Protein AF-0000000073938534 (afdb_homodimer)

Radius of gyration: 33.91 Å; Cα contacts (8 Å, |Δi|>4): 1719; chains: 2; bounding box: 87×103×100 Å

InterPro domains:
  IPR007658 Protein of unknown function DUF594 [PF04578] (579-631)
  IPR025315 Domain of unknown function DUF4220 [PF13968] (60-383)

pLDDT: mean 73.41, std 18.68, range [20.75, 95.75]

Foldseek 3Di:
DVVVVVVVVVVVVVVVVVVCVLCVLLVLLVLLLVLLVVLQVVLQVLQAALDFPVVLVVNVVSLVVNLVSLVVNLVVLLPQDDDDDDSAPLNLLSLLSLLLSLLSLLGFQSFLDLFLLVLLQLVVLVVVLVVSLVSNVVSLVVSPDPPVVSNVLSVLSNLSSSVSSVLSSVLSPCVLVLNFAQLDPDDPVLLVCVCPDPPADPVLNLLSLLSVVCVVLRLDDPPCLPDLVVLVVLLVCCCVPDQVVHDLVSNLVSLLSNLLVVCCRRTGSLRQCLDPVNVVSLVSSLVSLVVSLVSLVVDVVVDDPHPPSCVVSSVSSNVSSVSSNVSSVSSVLVSLLGSSLSVSLSRPPPPVVSVVSSVSVPDPVSVDRSFNQKFFFAALQCVLPPPPPPPVQVVCVVPPVNLAVVSNDCGDIDGHDVVLSVLLSVLLVVVLVVCVVDFLVPVLPQAQLQVLCVVVPNCVVCVVLSPDDLLLSLLLLLLLLVLVLVVCVVVVDDCDPLNVSLNRLSRRSVCCSRHVVLLFFPPPPPPVNVVSSVVVSCVSVVCVVPDDPDRVSVVLQDPPDDDPDPSSVSSSSVNVVLVPDPCSSVSSSSSSSSSLLNGLQNRALQSQSSCSSSRHHPSSSSNVVVVSVVPHNCPVVQSPRPPVPSPRVSPRVVVRSVRNVVSSNVSSVVSD/DVVVVVVVVVVVVVVVVVVCVLCVLLVLLVLLLVLLVVLQVVLQVLQAALDFPVVLVVNVVSVVVNLVSLVVNLVVLLCQDDDPDDSAPLNLLSLLSLLLSLLSLLGFQSFLDLFLLVLLVLVVLVVVLVVSLVSNVVSLVVSPDPPVLSNVLSVLSNLSSSVSSVLSSVLSPCVNVLNQAQLDPDDPVLLVCVCPDPPADPVLNLLSLLSVVCVVVRPDDPPPLPQLVVLVVLLVCCCVPDQVVHDLVSNLVSLLSNLLVVCCRRTGSLRQCLDPVNVVSLVSSLVSLVVSLVSLVVDCVVDDPHPPSCVVSSVSSNVSSVSSNVSSVSSVLVSLLHSSLSVSLSRPPPPVVSVVSSVSVPDPVSVDRSFNQKFFFAALQCVLPPPPDPPVQVVCVVPPVRLAVVLRDDTDIDGDDVVLSVLLSVLLVVVLVVCVVDFLVVVLPQAALQVLCVVVPNCVVCVVLSPDDLLLSLLLLLLLLVLVLVVCVVVVDDCDPLNVSLNRLSRRSVSCLRHVVLLFFPPPPPPVNVVSSVVVSCVSVVVVVDDDPDRVSVVLQPQPDPDPDPSSVSSSSVNVVLVPDPCSSVSSSSSSSRSLLNGLQNRALLSQSSCSSSRHHPSSSSNVVCVSVVVHNCPVVQSPRVPPPSPRNSRRVVVRPVRSVVVSVVSNVVVD

Sequence (1344 aa):
MPCIRTCMYGRGRAELRKRWDHWDLRALVVCILLTQLYLHVFGRLRRKSTMGMMIVTIVWLIYLLSDLFATLALGKLSKLQGNDQDIDAVNLLKGLWAPIILFFLGGPDTMTILRLEENQMWLKHLTGLLTLGLRTVYITYLTWDRTYVFYLLTLLLLFPGLLKYGERVWVIKSRAMEKYEGFVELDQSTISKFSNAQALRPNGKLVLQAYSYLHILKPHALNYEPDRSELEKLVKEFHELVVERGSVHNTFKLIEIELGLMYDMLFSKIGTIFTLWGSILRFISMSCIVVVLTLLVIKLKNPLKPPADLHIDLPITITLLAGALLLEIAGVLEQLGSDWAIVWACKHYPSKLVTPIFDLHELPIFKSKRWSELMGQFSLLNFCIKKKSKMFNDIVEHFCGREKMLARFCLPSSPIHPSLKELIINQLQQKAKHISEVETSQVSTMKISEWTLGSYGYLDEFKWIIDLEFEESIVVWHVATDVCYHSELEGSRLVTDEIEATKTLSYYMMYLLFICRSGLPFCNNDAKVLQAYTKVKKFFEARESASSKVEPYKLLLQRELVSDNVTINNIHKLVRSLMDKENRWKIMSNVWVEMLCYAASHCPVKNHVQELRRGGQFVTHVWLLLMHFGVRKRSEGITFQPTTDPKQFDRGMRDLVGGLAKVGREIMDQGNMPCIRTCMYGRGRAELRKRWDHWDLRALVVCILLTQLYLHVFGRLRRKSTMGMMIVTIVWLIYLLSDLFATLALGKLSKLQGNDQDIDAVNLLKGLWAPIILFFLGGPDTMTILRLEENQMWLKHLTGLLTLGLRTVYITYLTWDRTYVFYLLTLLLLFPGLLKYGERVWVIKSRAMEKYEGFVELDQSTISKFSNAQALRPNGKLVLQAYSYLHILKPHALNYEPDRSELEKLVKEFHELVVERGSVHNTFKLIEIELGLMYDMLFSKIGTIFTLWGSILRFISMSCIVVVLTLLVIKLKNPLKPPADLHIDLPITITLLAGALLLEIAGVLEQLGSDWAIVWACKHYPSKLVTPIFDLHELPIFKSKRWSELMGQFSLLNFCIKKKSKMFNDIVEHFCGREKMLARFCLPSSPIHPSLKELIINQLQQKAKHISEVETSQVSTMKISEWTLGSYGYLDEFKWIIDLEFEESIVVWHVATDVCYHSELEGSRLVTDEIEATKTLSYYMMYLLFICRSGLPFCNNDAKVLQAYTKVKKFFEARESASSKVEPYKLLLQRELVSDNVTINNIHKLVRSLMDKENRWKIMSNVWVEMLCYAASHCPVKNHVQELRRGGQFVTHVWLLLMHFGVRKRSEGITFQPTTDPKQFDRGMRDLVGGLAKVGREIMDQGN

Secondary structure (DSSP, 8-state):
-HHHHHHHHHHHHHHHHHHHHHHHHHHHHHHHHHHHHHHHHHHHHHHHS---HHHHHHHHHHHHHHHHHHHHHHHHHT-----SS---HHHHHHHHHHHHHHHHHT--SS-S-SSBTTGGGHHHHHHHHHHHHHHHHHHHHHT--S-HHHHHHHHHHHHHHHHHHHHHHHHHHHHHTT---------HHHHHHHHH-TTS-HHHHHHHHHHHHHHHH----TT----HHHHHHHHHHIIIIIIISS-HHHHHHHHHHHHHHHHHHHHSSHHHHTSHHHHHHHHHHHHHHHHHHHHHHHHHHS-----THHHHHHHHHHHHHHHHHHHHHHHHHHHHTSHHHHHHHHHTTT-GGGHHHHHHTTSTTTS--SS--EEE---HHHHHH----HHHHHHHHHHS-HHHHHHHS---EEE--HHHHHHHHHHHHHHHHHHHHS-TTTGGGPPTTHHHHHHTT-TTTTHHHHTS-HHHHHHHHHHHHHHHHHHHHHTT----HHHHHHHHHHHHHHHHHHT-GGGS---S-HHHHHHHHHHHHHHHHHHHSSS----HHHHHH-TT---S-HHHHHHHHHHHHHHT-TTHHHHHHHHHHHHHHHHHHHS-HHHHHHHHTTT--HHHHHHHHHHHHT---SSSS------SSTTSHHHHHHHHHHHHHHHHHHHHHHH-/-HHHHHHHHHHHHHHHHHHHHHHHHHHHHHHHHHHHHHHHHHHHHHHHS---HHHHHHHHHHHHHHHHHHHHHHHHHT-----SS---HHHHHHHHHHHHHHHHHT--SS-S-SSGGGGGGHHHHHHHHHHHHHHHHHHHHHT--S-HHHHHHHHHHHHHHHHHHHHHHHHHHHHHTT---------HHHHHHHHH-TTS-HHHHHHHHHHHHHHHH----TT----HHHHHHHHHHIIIIIIISS-HHHHHHHHHHHHHHHHHHHHSSHHHHTSHHHHHHHHHHHHHHHHHHHHHHHHHHS-----HHHHHHHHHHHHHHHHHHHHHHHHHHHHHTSHHHHHHHHHTTT-GGGHHHHHHTTSTTTS--SS--EEE---HHHHHHS---HHHHHHHHHHS-HHHHHHHH---EEE--HHHHHHHHHHHHHHHHHHHHS-TTTGGGPPTTHHHHHHTT-TTTTHHHHTS-HHHHHHHHHHHHHHHHHHHHHTT----HHHHHHHHHHHHHHHHHHT-GGGSS--S-HHHHHHHHHHHHHHHHHHHHSS----HHHHHH-TT---S-HHHHHHHHHHHHHHT-TTHHHHHHHHHHHHHHHHHHHS-HHHHHHHHTTT--HHHHHHHHHHHHT---TTSS------SSTTSHHHHHHHHHHHHHHHHHHHHHHH-

Organism: Camellia sinensis var. sinensis (NCBI:txid542762)

Structure (mmCIF, N/CA/C/O backbone):
data_AF-0000000073938534-model_v1
#
loop_
_entity.id
_entity.type
_entity.pdbx_description
1 polymer 'DUF4220 domain-containing protein'
#
loop_
_atom_site.group_PDB
_atom_site.id
_atom_site.type_symbol
_atom_site.label_atom_id
_atom_site.label_alt_id
_atom_site.label_comp_id
_atom_site.label_asym_id
_atom_site.label_entity_id
_atom_site.label_seq_id
_atom_site.pdbx_PDB_ins_code
_atom_site.Cartn_x
_atom_site.Cartn_y
_atom_site.Cartn_z
_atom_site.occupancy
_atom_site.B_iso_or_equiv
_atom_site.auth_seq_id
_atom_site.auth_comp_id
_atom_site.auth_asym_id
_atom_site.auth_atom_id
_atom_site.pdbx_PDB_model_num
ATOM 1 N N . MET A 1 1 ? 9.898 -59.406 8.188 1 28.19 1 MET A N 1
ATOM 2 C CA . MET A 1 1 ? 8.797 -58.531 8.609 1 28.19 1 MET A CA 1
ATOM 3 C C . MET A 1 1 ? 8.984 -57.125 8.102 1 28.19 1 MET A C 1
ATOM 5 O O . MET A 1 1 ? 8.008 -56.375 7.938 1 28.19 1 MET A O 1
ATOM 9 N N . PRO A 1 2 ? 10.266 -56.625 8.047 1 42.34 2 PRO A N 1
ATOM 10 C CA . PRO A 1 2 ? 10.5 -55.281 7.488 1 42.34 2 PRO A CA 1
ATOM 11 C C . PRO A 1 2 ? 10.125 -55.188 6.012 1 42.34 2 PRO A C 1
ATOM 13 O O . PRO A 1 2 ? 9.727 -54.125 5.539 1 42.34 2 PRO A O 1
ATOM 16 N N . CYS A 1 3 ? 10.328 -56.188 5.293 1 40.94 3 CYS A N 1
ATOM 17 C CA . CYS A 1 3 ? 10.016 -56.219 3.867 1 40.94 3 CYS A CA 1
ATOM 18 C C . CYS A 1 3 ? 8.523 -56.031 3.633 1 40.94 3 CYS A C 1
ATOM 20 O O . CYS A 1 3 ? 8.125 -55.438 2.629 1 40.94 3 CYS A O 1
ATOM 22 N N . ILE A 1 4 ? 7.754 -56.656 4.391 1 42.75 4 ILE A N 1
ATOM 23 C CA . ILE A 1 4 ? 6.309 -56.562 4.211 1 42.75 4 ILE A CA 1
ATOM 24 C C . ILE A 1 4 ? 5.836 -55.125 4.477 1 42.75 4 ILE A C 1
ATOM 26 O O . ILE A 1 4 ? 4.953 -54.625 3.781 1 42.75 4 ILE A O 1
ATOM 30 N N . ARG A 1 5 ? 6.32 -54.562 5.547 1 44.69 5 ARG A N 1
ATOM 31 C CA . ARG A 1 5 ? 5.902 -53.188 5.918 1 44.69 5 ARG A CA 1
ATOM 32 C C . ARG A 1 5 ? 6.258 -52.188 4.824 1 44.69 5 ARG A C 1
ATOM 34 O O . ARG A 1 5 ? 5.488 -51.281 4.543 1 44.69 5 ARG A O 1
ATOM 41 N N . THR A 1 6 ? 7.422 -52.469 4.324 1 47.75 6 THR A N 1
ATOM 42 C CA . THR A 1 6 ? 7.836 -51.594 3.219 1 47.75 6 THR A CA 1
ATOM 43 C C . THR A 1 6 ? 6.93 -51.812 2.008 1 47.75 6 THR A C 1
ATOM 45 O O . THR A 1 6 ? 6.648 -50.844 1.271 1 47.75 6 THR A O 1
ATOM 48 N N . CYS A 1 7 ? 6.586 -53.031 1.813 1 45.94 7 CYS A N 1
ATOM 49 C CA . CYS A 1 7 ? 5.676 -53.344 0.717 1 45.94 7 CYS A CA 1
ATOM 50 C C . CYS A 1 7 ? 4.309 -52.719 0.947 1 45.94 7 CYS A C 1
ATOM 52 O O . CYS A 1 7 ? 3.684 -52.219 0.01 1 45.94 7 CYS A O 1
ATOM 54 N N . MET A 1 8 ? 3.82 -52.875 2.152 1 45.84 8 MET A N 1
ATOM 55 C CA . MET A 1 8 ? 2.508 -52.344 2.471 1 45.84 8 MET A CA 1
ATOM 56 C C . MET A 1 8 ? 2.52 -50.812 2.375 1 45.84 8 MET A C 1
ATOM 58 O O . MET A 1 8 ? 1.559 -50.219 1.893 1 45.84 8 MET A O 1
ATOM 62 N N . TYR A 1 9 ? 3.615 -50.25 2.895 1 54.34 9 TYR A N 1
ATOM 63 C CA . TYR A 1 9 ? 3.734 -48.781 2.805 1 54.34 9 TYR A CA 1
ATOM 64 C C . TYR A 1 9 ? 3.879 -48.344 1.354 1 54.34 9 TYR A C 1
ATOM 66 O O . TYR A 1 9 ? 3.344 -47.312 0.961 1 54.34 9 TYR A O 1
ATOM 74 N N . GLY A 1 10 ? 4.52 -49.25 0.601 1 57.78 10 GLY A N 1
ATOM 75 C CA . GLY A 1 10 ? 4.633 -49 -0.828 1 57.78 10 GLY A CA 1
ATOM 76 C C . GLY A 1 10 ? 3.309 -49.125 -1.56 1 57.78 10 GLY A C 1
ATOM 77 O O . GLY A 1 10 ? 3.006 -48.312 -2.428 1 57.78 10 GLY A O 1
ATOM 78 N N . ARG A 1 11 ? 2.529 -50.281 -1.255 1 60.94 11 ARG A N 1
ATOM 79 C CA . ARG A 1 11 ? 1.228 -50.469 -1.891 1 60.94 11 ARG A CA 1
ATOM 80 C C . ARG A 1 11 ? 0.26 -49.344 -1.485 1 60.94 11 ARG A C 1
ATOM 82 O O . ARG A 1 11 ? -0.518 -48.875 -2.311 1 60.94 11 ARG A O 1
ATOM 89 N N . GLY A 1 12 ? 0.252 -49.062 -0.204 1 62.94 12 GLY A N 1
ATOM 90 C CA . GLY A 1 12 ? -0.595 -47.969 0.258 1 62.94 12 GLY A CA 1
ATOM 91 C C . GLY A 1 12 ? -0.257 -46.625 -0.383 1 62.94 12 GLY A C 1
ATOM 92 O O . GLY A 1 12 ? -1.151 -45.875 -0.765 1 62.94 12 GLY A O 1
ATOM 93 N N . ARG A 1 13 ? 0.959 -46.594 -0.474 1 72.56 13 ARG A N 1
ATOM 94 C CA . ARG A 1 13 ? 1.401 -45.344 -1.109 1 72.56 13 ARG A CA 1
ATOM 95 C C . ARG A 1 13 ? 1.052 -45.344 -2.594 1 72.56 13 ARG A C 1
ATOM 97 O O . ARG A 1 13 ? 0.658 -44.312 -3.139 1 72.56 13 ARG A O 1
ATOM 104 N N . ALA A 1 14 ? 1.182 -46.438 -3.213 1 72.19 14 ALA A N 1
ATOM 105 C CA . ALA A 1 14 ? 0.817 -46.531 -4.625 1 72.19 14 ALA A CA 1
ATOM 106 C C . ALA A 1 14 ? -0.673 -46.281 -4.824 1 72.19 14 ALA A C 1
ATOM 108 O O . ALA A 1 14 ? -1.072 -45.594 -5.781 1 72.19 14 ALA A O 1
ATOM 109 N N . GLU A 1 15 ? -1.443 -46.781 -3.898 1 76.69 15 GLU A N 1
ATOM 110 C CA . GLU A 1 15 ? -2.879 -46.5 -3.984 1 76.69 15 GLU A CA 1
ATOM 111 C C . GLU A 1 15 ? -3.195 -45.031 -3.725 1 76.69 15 GLU A C 1
ATOM 113 O O . GLU A 1 15 ? -4.059 -44.469 -4.387 1 76.69 15 GLU A O 1
ATOM 118 N N . LEU A 1 16 ? -2.531 -44.531 -2.807 1 75.44 16 LEU A N 1
ATOM 119 C CA . LEU A 1 16 ? -2.732 -43.125 -2.514 1 75.44 16 LEU A CA 1
ATOM 120 C C . LEU A 1 16 ? -2.316 -42.25 -3.697 1 75.44 16 LEU A C 1
ATOM 122 O O . LEU A 1 16 ? -2.963 -41.25 -3.992 1 75.44 16 LEU A O 1
ATOM 126 N N . ARG A 1 17 ? -1.306 -42.688 -4.293 1 76.38 17 ARG A N 1
ATOM 127 C CA . ARG A 1 17 ? -0.838 -41.969 -5.465 1 76.38 17 ARG A CA 1
ATOM 128 C C . ARG A 1 17 ? -1.867 -42 -6.59 1 76.38 17 ARG A C 1
ATOM 130 O O . ARG A 1 17 ? -2.141 -41 -7.234 1 76.38 17 ARG A O 1
ATOM 137 N N . LYS A 1 18 ? -2.318 -43.125 -6.816 1 74.75 18 LYS A N 1
ATOM 138 C CA . LYS A 1 18 ? -3.324 -43.281 -7.863 1 74.75 18 LYS A CA 1
ATOM 139 C C . LYS A 1 18 ? -4.578 -42.469 -7.539 1 74.75 18 LYS A C 1
ATOM 141 O O . LYS A 1 18 ? -5.141 -41.812 -8.414 1 74.75 18 LYS A O 1
ATOM 146 N N . ARG A 1 19 ? -4.918 -42.562 -6.309 1 77 19 ARG A N 1
ATOM 147 C CA . ARG A 1 19 ? -6.086 -41.781 -5.883 1 77 19 ARG A CA 1
ATOM 148 C C . ARG A 1 19 ? -5.816 -40.281 -5.977 1 77 19 ARG A C 1
ATOM 150 O O . ARG A 1 19 ? -6.688 -39.531 -6.398 1 77 19 ARG A O 1
ATOM 157 N N . TRP A 1 20 ? -4.703 -39.844 -5.676 1 76.69 20 TRP A N 1
ATOM 158 C CA . TRP A 1 20 ? -4.348 -38.438 -5.723 1 76.69 20 TRP A CA 1
ATOM 159 C C . TRP A 1 20 ? -4.277 -37.938 -7.16 1 76.69 20 TRP A C 1
ATOM 161 O O . TRP A 1 20 ? -4.75 -36.844 -7.469 1 76.69 20 TRP A O 1
ATOM 171 N N . ASP A 1 21 ? -3.676 -38.719 -7.945 1 75.44 21 ASP A N 1
ATOM 172 C CA . ASP A 1 21 ? -3.57 -38.344 -9.344 1 75.44 21 ASP A CA 1
ATOM 173 C C . ASP A 1 21 ? -4.949 -38.188 -9.984 1 75.44 21 ASP A C 1
ATOM 175 O O . ASP A 1 21 ? -5.164 -37.344 -10.836 1 75.44 21 ASP A O 1
ATOM 179 N N . HIS A 1 22 ? -5.844 -39 -9.406 1 75.75 22 HIS A N 1
ATOM 180 C CA . HIS A 1 22 ? -7.184 -39 -9.977 1 75.75 22 HIS A CA 1
ATOM 181 C C . HIS A 1 22 ? -8.016 -37.844 -9.406 1 75.75 22 HIS A C 1
ATOM 183 O O . HIS A 1 22 ? -8.773 -37.219 -10.141 1 75.75 22 HIS A O 1
ATOM 189 N N . TRP A 1 23 ? -7.762 -37.469 -8.18 1 83.88 23 TRP A N 1
ATOM 190 C CA . TRP A 1 23 ? -8.695 -36.562 -7.531 1 83.88 23 TRP A CA 1
ATOM 191 C C . TRP A 1 23 ? -8.062 -35.188 -7.344 1 83.88 23 TRP A C 1
ATOM 193 O O . TRP A 1 23 ? -8.766 -34.188 -7.094 1 83.88 23 TRP A O 1
ATOM 203 N N . ASP A 1 24 ? -6.867 -35.031 -7.512 1 85.94 24 ASP A N 1
ATOM 204 C CA . ASP A 1 24 ? -6.188 -33.781 -7.195 1 85.94 24 ASP A CA 1
ATOM 205 C C . ASP A 1 24 ? -6.723 -32.625 -8.047 1 85.94 24 ASP A C 1
ATOM 207 O O . ASP A 1 24 ? -7.176 -31.609 -7.52 1 85.94 24 ASP A O 1
ATOM 211 N N . LEU A 1 25 ? -6.77 -32.844 -9.344 1 88.12 25 LEU A N 1
ATOM 212 C CA . LEU A 1 25 ? -7.238 -31.797 -10.242 1 88.12 25 LEU A CA 1
ATOM 213 C C . LEU A 1 25 ? -8.734 -31.547 -10.047 1 88.12 25 LEU A C 1
ATOM 215 O O . LEU A 1 25 ? -9.18 -30.406 -10.039 1 88.12 25 LEU A O 1
ATOM 219 N N . ARG A 1 26 ? -9.492 -32.594 -9.781 1 90.31 26 ARG A N 1
ATOM 220 C CA . ARG A 1 26 ? -10.938 -32.5 -9.586 1 90.31 26 ARG A CA 1
ATOM 221 C C . ARG A 1 26 ? -11.258 -31.734 -8.305 1 90.31 26 ARG A C 1
ATOM 223 O O . ARG A 1 26 ? -12.133 -30.875 -8.297 1 90.31 26 ARG A O 1
ATOM 230 N N . ALA A 1 27 ? -10.484 -32.062 -7.344 1 89.88 27 ALA A N 1
ATOM 231 C CA . ALA A 1 27 ? -10.695 -31.359 -6.074 1 89.88 27 ALA A CA 1
ATOM 232 C C . ALA A 1 27 ? -10.305 -29.875 -6.188 1 89.88 27 ALA A C 1
ATOM 234 O O . ALA A 1 27 ? -10.977 -29.016 -5.629 1 89.88 27 ALA A O 1
ATOM 235 N N . LEU A 1 28 ? -9.289 -29.594 -6.887 1 91.81 28 LEU A N 1
ATOM 236 C CA . LEU A 1 28 ? -8.836 -28.219 -7.047 1 91.81 28 LEU A CA 1
ATOM 237 C C . LEU A 1 28 ? -9.867 -27.391 -7.797 1 91.81 28 LEU A C 1
ATOM 239 O O . LEU A 1 28 ? -10.172 -26.25 -7.402 1 91.81 28 LEU A O 1
ATOM 243 N N . VAL A 1 29 ? -10.422 -27.938 -8.805 1 93.5 29 VAL A N 1
ATOM 244 C CA . VAL A 1 29 ? -11.359 -27.203 -9.633 1 93.5 29 VAL A CA 1
ATOM 245 C C . VAL A 1 29 ? -12.648 -26.938 -8.852 1 93.5 29 VAL A C 1
ATOM 247 O O . VAL A 1 29 ? -13.203 -25.844 -8.914 1 93.5 29 VAL A O 1
ATOM 250 N N . VAL A 1 30 ? -13.062 -27.891 -8.07 1 93.94 30 VAL A N 1
ATOM 251 C CA . VAL A 1 30 ? -14.25 -27.703 -7.254 1 93.94 30 VAL A CA 1
ATOM 252 C C . VAL A 1 30 ? -13.977 -26.672 -6.156 1 93.94 30 VAL A C 1
ATOM 254 O O . VAL A 1 30 ? -14.836 -25.844 -5.84 1 93.94 30 VAL A O 1
ATOM 257 N N . CYS A 1 31 ? -12.766 -26.734 -5.621 1 94 31 CYS A N 1
ATOM 258 C CA . CYS A 1 31 ? -12.391 -25.766 -4.598 1 94 31 CYS A CA 1
ATOM 259 C C . CYS A 1 31 ? -12.391 -24.359 -5.16 1 94 31 CYS A C 1
ATOM 261 O O . CYS A 1 31 ? -12.789 -23.406 -4.473 1 94 31 CYS A O 1
ATOM 263 N N . ILE A 1 32 ? -12.039 -24.219 -6.383 1 95.5 32 ILE A N 1
ATOM 264 C CA . ILE A 1 32 ? -12.016 -22.906 -7.008 1 95.5 32 ILE A CA 1
ATOM 265 C C . ILE A 1 32 ? -13.438 -22.359 -7.102 1 95.5 32 ILE A C 1
ATOM 267 O O . ILE A 1 32 ? -13.688 -21.188 -6.785 1 95.5 32 ILE A O 1
ATOM 271 N N . LEU A 1 33 ? -14.352 -23.203 -7.488 1 95.69 33 LEU A N 1
ATOM 272 C CA . LEU A 1 33 ? -15.75 -22.781 -7.57 1 95.69 33 LEU A CA 1
ATOM 273 C C . LEU A 1 33 ? -16.281 -22.422 -6.195 1 95.69 33 LEU A C 1
ATOM 275 O O . LEU A 1 33 ? -16.953 -21.391 -6.039 1 95.69 33 LEU A O 1
ATOM 279 N N . LEU A 1 34 ? -15.914 -23.203 -5.246 1 94.81 34 LEU A N 1
ATOM 280 C CA . LEU A 1 34 ? -16.406 -22.953 -3.895 1 94.81 34 LEU A CA 1
ATOM 281 C C . LEU A 1 34 ? -15.844 -21.641 -3.352 1 94.81 34 LEU A C 1
ATOM 283 O O . LEU A 1 34 ? -16.547 -20.891 -2.668 1 94.81 34 LEU A O 1
ATOM 287 N N . THR A 1 35 ? -14.633 -21.391 -3.625 1 93.75 35 THR A N 1
ATOM 288 C CA . THR A 1 35 ? -14.039 -20.141 -3.158 1 93.75 35 THR A CA 1
ATOM 289 C C . THR A 1 35 ? -14.711 -18.953 -3.83 1 93.75 35 THR A C 1
ATOM 291 O O . THR A 1 35 ? -14.953 -17.922 -3.186 1 93.75 35 THR A O 1
ATOM 294 N N . GLN A 1 36 ? -15.117 -19.062 -5.094 1 93.19 36 GLN A N 1
ATOM 295 C CA . GLN A 1 36 ? -15.758 -17.953 -5.797 1 93.19 36 GLN A CA 1
ATOM 296 C C . GLN A 1 36 ? -17.172 -17.703 -5.266 1 93.19 36 GLN A C 1
ATOM 298 O O . GLN A 1 36 ? -17.578 -16.547 -5.121 1 93.19 36 GLN A O 1
ATOM 303 N N . LEU A 1 37 ? -17.828 -18.781 -4.961 1 92.31 37 LEU A N 1
ATOM 304 C CA . LEU A 1 37 ? -19.156 -18.641 -4.383 1 92.31 37 LEU A CA 1
ATOM 305 C C . LEU A 1 37 ? -19.094 -18.016 -2.998 1 92.31 37 LEU A C 1
ATOM 307 O O . LEU A 1 37 ? -19.891 -17.141 -2.668 1 92.31 37 LEU A O 1
ATOM 311 N N . TYR A 1 38 ? -18.125 -18.406 -2.268 1 90.56 38 TYR A N 1
ATOM 312 C CA . TYR A 1 38 ? -17.922 -17.844 -0.938 1 90.56 38 TYR A CA 1
ATOM 313 C C . TYR A 1 38 ? -17.594 -16.359 -1.02 1 90.56 38 TYR A C 1
ATOM 315 O O . TYR A 1 38 ? -18.172 -15.547 -0.277 1 90.56 38 TYR A O 1
ATOM 323 N N . LEU A 1 39 ? -16.766 -15.969 -1.912 1 89.94 39 LEU A N 1
ATOM 324 C CA . LEU A 1 39 ? -16.344 -14.578 -2.051 1 89.94 39 LEU A CA 1
ATOM 325 C C . LEU A 1 39 ? -17.5 -13.711 -2.543 1 89.94 39 LEU A C 1
ATOM 327 O O . LEU A 1 39 ? -17.609 -12.547 -2.16 1 89.94 39 LEU A O 1
ATOM 331 N N . HIS A 1 40 ? -18.328 -14.266 -3.34 1 89.5 40 HIS A N 1
ATOM 332 C CA . HIS A 1 40 ? -19.469 -13.508 -3.828 1 89.5 40 HIS A CA 1
ATOM 333 C C . HIS A 1 40 ? -20.438 -13.172 -2.693 1 89.5 40 HIS A C 1
ATOM 335 O O . HIS A 1 40 ? -20.891 -12.031 -2.574 1 89.5 40 HIS A O 1
ATOM 341 N N . VAL A 1 41 ? -20.641 -14.086 -1.836 1 86.06 41 VAL A N 1
ATOM 342 C CA . VAL A 1 41 ? -21.578 -13.898 -0.746 1 86.06 41 VAL A CA 1
ATOM 343 C C . VAL A 1 41 ? -20.984 -12.984 0.314 1 86.06 41 VAL A C 1
ATOM 345 O O . VAL A 1 41 ? -21.625 -12.031 0.762 1 86.06 41 VAL A O 1
ATOM 348 N N . PHE A 1 42 ? -19.781 -13.188 0.613 1 82.12 42 PHE A N 1
ATOM 349 C CA . PHE A 1 42 ? -19.188 -12.438 1.709 1 82.12 42 PHE A CA 1
ATOM 350 C C . PHE A 1 42 ? -18.672 -11.086 1.224 1 82.12 42 PHE A C 1
ATOM 352 O O . PHE A 1 42 ? -18.453 -10.172 2.023 1 82.12 42 PHE A O 1
ATOM 359 N N . GLY A 1 43 ? -18.438 -11.023 -0.072 1 76.19 43 GLY A N 1
ATOM 360 C CA . GLY A 1 43 ? -18.094 -9.711 -0.605 1 76.19 43 GLY A CA 1
ATOM 361 C C . GLY A 1 43 ? -19.188 -8.68 -0.405 1 76.19 43 GLY A C 1
ATOM 362 O O . GLY A 1 43 ? -18.906 -7.535 -0.041 1 76.19 43 GLY A O 1
ATOM 363 N N . ARG A 1 44 ? -20.359 -9.055 -0.418 1 74.56 44 ARG A N 1
ATOM 364 C CA . ARG A 1 44 ? -21.516 -8.188 -0.211 1 74.56 44 ARG A CA 1
ATOM 365 C C . ARG A 1 44 ? -21.719 -7.906 1.273 1 74.56 44 ARG A C 1
ATOM 367 O O . ARG A 1 44 ? -22.031 -6.777 1.659 1 74.56 44 ARG A O 1
ATOM 374 N N . LEU A 1 45 ? -21.422 -8.898 1.989 1 76.94 45 LEU A N 1
ATOM 375 C CA . LEU A 1 45 ? -21.672 -8.781 3.422 1 76.94 45 LEU A CA 1
ATOM 376 C C . LEU A 1 45 ? -20.594 -7.926 4.09 1 76.94 45 LEU A C 1
ATOM 378 O O . LEU A 1 45 ? -20.844 -7.32 5.137 1 76.94 45 LEU A O 1
ATOM 382 N N . ARG A 1 46 ? -19.562 -7.91 3.488 1 75.06 46 ARG A N 1
ATOM 383 C CA . ARG A 1 46 ? -18.453 -7.152 4.062 1 75.06 46 ARG A CA 1
ATOM 384 C C . ARG A 1 46 ? -18.812 -5.676 4.184 1 75.06 46 ARG A C 1
ATOM 386 O O . ARG A 1 46 ? -18.422 -5.016 5.152 1 75.06 46 ARG A O 1
ATOM 393 N N . ARG A 1 47 ? -19.547 -5.184 3.293 1 74.69 47 ARG A N 1
ATOM 394 C CA . ARG A 1 47 ? -19.953 -3.785 3.328 1 74.69 47 ARG A CA 1
ATOM 395 C C . ARG A 1 47 ? -21.047 -3.562 4.367 1 74.69 47 ARG A C 1
ATOM 397 O O . ARG A 1 47 ? -21.031 -2.564 5.09 1 74.69 47 ARG A O 1
ATOM 404 N N . LYS A 1 48 ? -21.859 -4.523 4.504 1 74.38 48 LYS A N 1
ATOM 405 C CA . LYS A 1 48 ? -23.062 -4.324 5.297 1 74.38 48 LYS A CA 1
ATOM 406 C C . LYS A 1 48 ? -22.859 -4.762 6.742 1 74.38 48 LYS A C 1
ATOM 408 O O . LYS A 1 48 ? -23.609 -4.359 7.637 1 74.38 48 LYS A O 1
ATOM 413 N N . SER A 1 49 ? -21.875 -5.594 6.891 1 68.25 49 SER A N 1
ATOM 414 C CA . SER A 1 49 ? -21.703 -6.09 8.25 1 68.25 49 SER A CA 1
ATOM 415 C C . SER A 1 49 ? -20.297 -5.785 8.773 1 68.25 49 SER A C 1
ATOM 417 O O . SER A 1 49 ? -19.344 -5.73 7.996 1 68.25 49 SER A O 1
ATOM 419 N N . THR A 1 50 ? -20.328 -5.125 9.945 1 61.62 50 THR A N 1
ATOM 420 C CA . THR A 1 50 ? -19.031 -5 10.594 1 61.62 50 THR A CA 1
ATOM 421 C C . THR A 1 50 ? -18.5 -6.367 11.016 1 61.62 50 THR A C 1
ATOM 423 O O . THR A 1 50 ? -19.047 -6.988 11.938 1 61.62 50 THR A O 1
ATOM 426 N N . MET A 1 51 ? -18.031 -6.977 10.016 1 60.28 51 MET A N 1
ATOM 427 C CA . MET A 1 51 ? -17.547 -8.328 10.305 1 60.28 51 MET A CA 1
ATOM 428 C C . MET A 1 51 ? -16.359 -8.297 11.266 1 60.28 51 MET A C 1
ATOM 430 O O . MET A 1 51 ? -15.602 -7.328 11.281 1 60.28 51 MET A O 1
ATOM 434 N N . GLY A 1 52 ? -16.484 -9.188 12.227 1 62.69 52 GLY A N 1
ATOM 435 C CA . GLY A 1 52 ? -15.352 -9.398 13.125 1 62.69 52 GLY A CA 1
ATOM 436 C C . GLY A 1 52 ? -14.039 -9.602 12.391 1 62.69 52 GLY A C 1
ATOM 437 O O . GLY A 1 52 ? -14.031 -9.922 11.203 1 62.69 52 GLY A O 1
ATOM 438 N N . MET A 1 53 ? -13.086 -9.219 12.758 1 63.09 53 MET A N 1
ATOM 439 C CA . MET A 1 53 ? -11.75 -9.328 12.18 1 63.09 53 MET A CA 1
ATOM 440 C C . MET A 1 53 ? -11.5 -10.727 11.633 1 63.09 53 MET A C 1
ATOM 442 O O . MET A 1 53 ? -10.805 -10.891 10.633 1 63.09 53 MET A O 1
ATOM 446 N N . MET A 1 54 ? -12.195 -11.695 12.32 1 67.5 54 MET A N 1
ATOM 447 C CA . MET A 1 54 ? -11.961 -13.07 11.883 1 67.5 54 MET A CA 1
ATOM 448 C C . MET A 1 54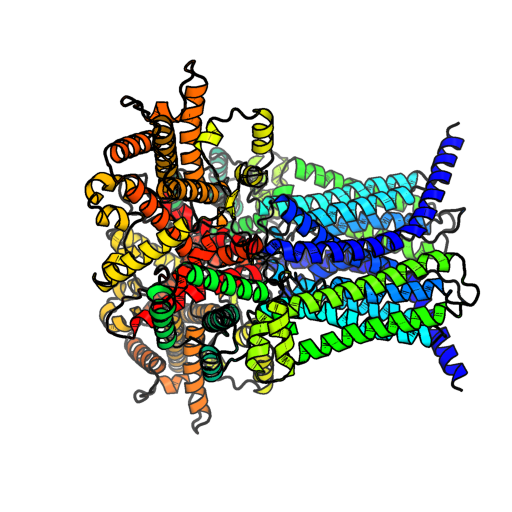 ? -12.586 -13.32 10.508 1 67.5 54 MET A C 1
ATOM 450 O O . MET A 1 54 ? -11.977 -13.953 9.648 1 67.5 54 MET A O 1
ATOM 454 N N . ILE A 1 55 ? -13.695 -12.773 10.359 1 72.62 55 ILE A N 1
ATOM 455 C CA . ILE A 1 55 ? -14.359 -13 9.078 1 72.62 55 ILE A CA 1
ATOM 456 C C . ILE A 1 55 ? -13.609 -12.258 7.977 1 72.62 55 ILE A C 1
ATOM 458 O O . ILE A 1 55 ? -13.438 -12.781 6.871 1 72.62 55 ILE A O 1
ATOM 462 N N . VAL A 1 56 ? -13.062 -11.195 8.391 1 75.06 56 VAL A N 1
ATOM 463 C CA . VAL A 1 56 ? -12.336 -10.414 7.402 1 75.06 56 VAL A CA 1
ATOM 464 C C . VAL A 1 56 ? -11.047 -11.141 7.016 1 75.06 56 VAL A C 1
ATOM 466 O O . VAL A 1 56 ? -10.688 -11.188 5.836 1 75.06 56 VAL A O 1
ATOM 469 N N . THR A 1 57 ? -10.414 -11.773 8 1 76.56 57 THR A N 1
ATOM 470 C CA . THR A 1 57 ? -9.18 -12.5 7.734 1 76.56 57 THR A CA 1
ATOM 471 C C . THR A 1 57 ? -9.461 -13.758 6.922 1 76.56 57 THR A C 1
ATOM 473 O O . THR A 1 57 ? -8.688 -14.102 6.02 1 76.56 57 THR A O 1
ATOM 476 N N . ILE A 1 58 ? -10.578 -14.32 7.188 1 81.75 58 ILE A N 1
ATOM 477 C CA . ILE A 1 58 ? -10.914 -15.531 6.457 1 81.75 58 ILE A CA 1
ATOM 478 C C . ILE A 1 58 ? -11.25 -15.188 5.008 1 81.75 58 ILE A C 1
ATOM 480 O O . ILE A 1 58 ? -10.844 -15.898 4.086 1 81.75 58 ILE A O 1
ATOM 484 N N . VAL A 1 59 ? -11.953 -14.133 4.836 1 84.81 59 VAL A N 1
ATOM 485 C CA . VAL A 1 59 ? -12.289 -13.711 3.48 1 84.81 59 VAL A CA 1
ATOM 486 C C . VAL A 1 59 ? -11.008 -13.367 2.717 1 84.81 59 VAL A C 1
ATOM 488 O O . VAL A 1 59 ? -10.867 -13.719 1.541 1 84.81 59 VAL A O 1
ATOM 491 N N . TRP A 1 60 ? -10.094 -12.844 3.426 1 83.5 60 TRP A N 1
ATOM 492 C CA . TRP A 1 60 ? -8.82 -12.5 2.812 1 83.5 60 TRP A CA 1
ATOM 493 C C . TRP A 1 60 ? -8.039 -13.75 2.436 1 83.5 60 TRP A C 1
ATOM 495 O O . TRP A 1 60 ? -7.48 -13.836 1.338 1 83.5 60 TRP A O 1
ATOM 505 N N . LEU A 1 61 ? -8.086 -14.711 3.285 1 86.06 61 LEU A N 1
ATOM 506 C CA . LEU A 1 61 ? -7.367 -15.953 3.025 1 86.06 61 LEU A CA 1
ATOM 507 C C . LEU A 1 61 ? -7.992 -16.703 1.86 1 86.06 61 LEU A C 1
ATOM 509 O O . LEU A 1 61 ? -7.277 -17.234 1.005 1 86.06 61 LEU A O 1
ATOM 513 N N . ILE A 1 62 ? -9.234 -16.656 1.818 1 89.31 62 ILE A N 1
ATOM 514 C CA . ILE A 1 62 ? -9.922 -17.375 0.742 1 89.31 62 ILE A CA 1
ATOM 515 C C . ILE A 1 62 ? -9.68 -16.656 -0.583 1 89.31 62 ILE A C 1
ATOM 517 O O . ILE A 1 62 ? -9.523 -17.297 -1.625 1 89.31 62 ILE A O 1
ATOM 521 N N . TYR A 1 63 ? -9.633 -15.391 -0.526 1 89.38 63 TYR A N 1
ATOM 522 C CA . TYR A 1 63 ? -9.336 -14.594 -1.709 1 89.38 63 TYR A CA 1
ATOM 523 C C . TYR A 1 63 ? -7.957 -14.922 -2.26 1 89.38 63 TYR A C 1
ATOM 525 O O . TYR A 1 63 ? -7.789 -15.094 -3.469 1 89.38 63 TYR A O 1
ATOM 533 N N . LEU A 1 64 ? -7.039 -15.094 -1.395 1 88.38 64 LEU A N 1
ATOM 534 C CA . LEU A 1 64 ? -5.672 -15.414 -1.796 1 88.38 64 LEU A CA 1
ATOM 535 C C . LEU A 1 64 ? -5.562 -16.859 -2.264 1 88.38 64 LEU A C 1
ATOM 537 O O . LEU A 1 64 ? -4.852 -17.156 -3.227 1 88.38 64 LEU A O 1
ATOM 541 N N . LEU A 1 65 ? -6.305 -17.703 -1.639 1 91.38 65 LEU A N 1
ATOM 542 C CA . LEU A 1 65 ? -6.27 -19.109 -1.982 1 91.38 65 LEU A CA 1
ATOM 543 C C . LEU A 1 65 ? -6.91 -19.359 -3.346 1 91.38 65 LEU A C 1
ATOM 545 O O . LEU A 1 65 ? -6.473 -20.234 -4.094 1 91.38 65 LEU A O 1
ATOM 549 N N . SER A 1 66 ? -7.883 -18.562 -3.611 1 91.62 66 SER A N 1
ATOM 550 C CA . SER A 1 66 ? -8.562 -18.75 -4.891 1 91.62 66 SER A CA 1
ATOM 551 C C . SER A 1 66 ? -7.609 -18.547 -6.059 1 91.62 66 SER A C 1
ATOM 553 O O . SER A 1 66 ? -7.566 -19.375 -6.977 1 91.62 66 SER A O 1
ATOM 555 N N . ASP A 1 67 ? -6.766 -17.531 -6.031 1 90.19 67 ASP A N 1
ATOM 556 C CA . ASP A 1 67 ? -5.805 -17.266 -7.094 1 90.19 67 ASP A CA 1
ATOM 557 C C . ASP A 1 67 ? -4.715 -18.344 -7.133 1 90.19 67 ASP A C 1
ATOM 559 O O . ASP A 1 67 ? -4.297 -18.781 -8.211 1 90.19 67 ASP A O 1
ATOM 563 N N . LEU A 1 68 ? -4.352 -18.781 -5.988 1 92.88 68 LEU A N 1
ATOM 564 C CA . LEU A 1 68 ? -3.303 -19.797 -5.898 1 92.88 68 LEU A CA 1
ATOM 565 C C . LEU A 1 68 ? -3.795 -21.125 -6.434 1 92.88 68 LEU A C 1
ATOM 567 O O . LEU A 1 68 ? -3.092 -21.797 -7.195 1 92.88 68 LEU A O 1
ATOM 571 N N . PHE A 1 69 ? -5.012 -21.516 -6.109 1 94 69 PHE A N 1
ATOM 572 C CA . PHE A 1 69 ? -5.586 -22.766 -6.582 1 94 69 PHE A CA 1
ATOM 573 C C . PHE A 1 69 ? -5.758 -22.75 -8.094 1 94 69 PHE A C 1
ATOM 575 O O . PHE A 1 69 ? -5.504 -23.75 -8.773 1 94 69 PHE A O 1
ATOM 582 N N . ALA A 1 70 ? -6.152 -21.625 -8.555 1 94 70 ALA A N 1
ATOM 583 C CA . ALA A 1 70 ? -6.344 -21.5 -10 1 94 70 ALA A CA 1
ATOM 584 C C . ALA A 1 70 ? -5.02 -21.641 -10.742 1 94 70 ALA A C 1
ATOM 586 O O . ALA A 1 70 ? -4.945 -22.328 -11.773 1 94 70 ALA A O 1
ATOM 587 N N . THR A 1 71 ? -4 -21.047 -10.234 1 92.88 71 THR A N 1
ATOM 588 C CA . THR A 1 71 ? -2.689 -21.156 -10.867 1 92.88 71 THR A CA 1
ATOM 589 C C . THR A 1 71 ? -2.166 -22.578 -10.805 1 92.88 71 THR A C 1
ATOM 591 O O . THR A 1 71 ? -1.626 -23.094 -11.797 1 92.88 71 THR A O 1
ATOM 594 N N . LEU A 1 72 ? -2.379 -23.266 -9.711 1 92.44 72 LEU A N 1
ATOM 595 C CA . LEU A 1 72 ? -1.954 -24.641 -9.562 1 92.44 72 LEU A CA 1
ATOM 596 C C . LEU A 1 72 ? -2.711 -25.547 -10.531 1 92.44 72 LEU A C 1
ATOM 598 O O . LEU A 1 72 ? -2.121 -26.453 -11.141 1 92.44 72 LEU A O 1
ATOM 602 N N . ALA A 1 73 ? -3.961 -25.281 -10.641 1 92.19 73 ALA A N 1
ATOM 603 C CA . ALA A 1 73 ? -4.797 -26.109 -11.516 1 92.19 73 ALA A CA 1
ATOM 604 C C . ALA A 1 73 ? -4.391 -25.953 -12.977 1 92.19 73 ALA A C 1
ATOM 606 O O . ALA A 1 73 ? -4.312 -26.922 -13.719 1 92.19 73 ALA A O 1
ATOM 607 N N . LEU A 1 74 ? -4.102 -24.734 -13.367 1 91.44 74 LEU A N 1
ATOM 608 C CA . LEU A 1 74 ? -3.695 -24.484 -14.742 1 91.44 74 LEU A CA 1
ATOM 609 C C . LEU A 1 74 ? -2.328 -25.094 -15.023 1 91.44 74 LEU A C 1
ATOM 611 O O . LEU A 1 74 ? -2.053 -25.516 -16.156 1 91.44 74 LEU A O 1
ATOM 615 N N . GLY A 1 75 ? -1.506 -25.156 -14.008 1 87.12 75 GLY A N 1
ATOM 616 C CA . GLY A 1 75 ? -0.236 -25.844 -14.156 1 87.12 75 GLY A CA 1
ATOM 617 C C . GLY A 1 75 ? -0.392 -27.328 -14.359 1 87.12 75 GLY A C 1
ATOM 618 O O . GLY A 1 75 ? 0.288 -27.922 -15.203 1 87.12 75 GLY A O 1
ATOM 619 N N . LYS A 1 76 ? -1.371 -27.859 -13.742 1 86.75 76 LYS A N 1
ATOM 620 C CA . LYS A 1 76 ? -1.611 -29.297 -13.836 1 86.75 76 LYS A CA 1
ATOM 621 C C . LYS A 1 76 ? -2.27 -29.656 -15.164 1 86.75 76 LYS A C 1
ATOM 623 O O . LYS A 1 76 ? -2.025 -30.734 -15.711 1 86.75 76 LYS A O 1
ATOM 628 N N . LEU A 1 77 ? -3.127 -28.812 -15.648 1 85.81 77 LEU A N 1
ATOM 629 C CA . LEU A 1 77 ? -3.881 -29.078 -16.875 1 85.81 77 LEU A CA 1
ATOM 630 C C . LEU A 1 77 ? -2.969 -29.047 -18.094 1 85.81 77 LEU A C 1
ATOM 632 O O . LEU A 1 77 ? -3.312 -29.609 -19.141 1 85.81 77 LEU A O 1
ATOM 636 N N . SER A 1 78 ? -1.792 -28.641 -17.969 1 72.62 78 SER A N 1
ATOM 637 C CA . SER A 1 78 ? -0.898 -28.594 -19.125 1 72.62 78 SER A CA 1
ATOM 638 C C . SER A 1 78 ? -0.353 -29.969 -19.469 1 72.62 78 SER A C 1
ATOM 640 O O . SER A 1 78 ? 0.143 -30.188 -20.578 1 72.62 78 SER A O 1
ATOM 642 N N . LYS A 1 79 ? -0.419 -30.969 -18.5 1 66 79 LYS A N 1
ATOM 643 C CA . LYS A 1 79 ? -0.007 -32.344 -18.828 1 66 79 LYS A CA 1
ATOM 644 C C . LYS A 1 79 ? -1.202 -33.188 -19.25 1 66 79 LYS A C 1
ATOM 646 O O . LYS A 1 79 ? -1.956 -33.656 -18.391 1 66 79 LYS A O 1
ATOM 651 N N . LEU A 1 80 ? -1.778 -33.125 -20.484 1 57.16 80 LEU A N 1
ATOM 652 C CA . LEU A 1 80 ? -2.889 -33.938 -20.953 1 57.16 80 LEU A CA 1
ATOM 653 C C . LEU A 1 80 ? -2.408 -35.312 -21.359 1 57.16 80 LEU A C 1
ATOM 655 O O . LEU A 1 80 ? -1.383 -35.469 -22.031 1 57.16 80 LEU A O 1
ATOM 659 N N . GLN A 1 81 ? -2.572 -36.312 -20.406 1 50.81 81 GLN A N 1
ATOM 660 C CA . GLN A 1 81 ? -2.23 -37.719 -20.516 1 50.81 81 GLN A CA 1
ATOM 661 C C . GLN A 1 81 ? -2.754 -38.344 -21.812 1 50.81 81 GLN A C 1
ATOM 663 O O . GLN A 1 81 ? -3.91 -38.125 -22.172 1 50.81 81 GLN A O 1
ATOM 668 N N . GLY A 1 82 ? -2.342 -38.25 -23.047 1 45.91 82 GLY A N 1
ATOM 669 C CA . GLY A 1 82 ? -2.947 -39.281 -23.891 1 45.91 82 GLY A CA 1
ATOM 670 C C . GLY A 1 82 ? -1.966 -39.906 -24.844 1 45.91 82 GLY A C 1
ATOM 671 O O . GLY A 1 82 ? -0.934 -39.344 -25.172 1 45.91 82 GLY A O 1
ATOM 672 N N . ASN A 1 83 ? -1.809 -41.094 -24.75 1 42.91 83 ASN A N 1
ATOM 673 C CA . ASN A 1 83 ? -1.325 -41.938 -25.844 1 42.91 83 ASN A CA 1
ATOM 674 C C . ASN A 1 83 ? -1.718 -41.375 -27.203 1 42.91 83 ASN A C 1
ATOM 676 O O . ASN A 1 83 ? -2.693 -40.625 -27.312 1 42.91 83 ASN A O 1
ATOM 680 N N . ASP A 1 84 ? -0.831 -41.531 -28.266 1 44.19 84 ASP A N 1
ATOM 681 C CA . ASP A 1 84 ? -0.796 -41.156 -29.672 1 44.19 84 ASP A CA 1
ATOM 682 C C . ASP A 1 84 ? -2.205 -40.938 -30.219 1 44.19 84 ASP A C 1
ATOM 684 O O . ASP A 1 84 ? -2.432 -40.031 -31.031 1 44.19 84 ASP A O 1
ATOM 688 N N . GLN A 1 85 ? -2.965 -41.969 -30.375 1 44.44 85 GLN A N 1
ATOM 689 C CA . GLN A 1 85 ? -4.062 -42 -31.344 1 44.44 85 GLN A CA 1
ATOM 690 C C . GLN A 1 85 ? -5.203 -41.094 -30.875 1 44.44 85 GLN A C 1
ATOM 692 O O . GLN A 1 85 ? -5.773 -40.344 -31.672 1 44.44 85 GLN A O 1
ATOM 697 N N . ASP A 1 86 ? -6.23 -41.438 -29.938 1 44.53 86 ASP A N 1
ATOM 698 C CA . ASP A 1 86 ? -7.574 -40.906 -29.719 1 44.53 86 ASP A CA 1
ATOM 699 C C . ASP A 1 86 ? -7.602 -39.969 -28.5 1 44.53 86 ASP A C 1
ATOM 701 O O . ASP A 1 86 ? -7.332 -40.375 -27.375 1 44.53 86 ASP A O 1
ATOM 705 N N . ILE A 1 87 ? -7.148 -38.75 -28.688 1 53.16 87 ILE A N 1
ATOM 706 C CA . ILE A 1 87 ? -7.418 -37.812 -27.625 1 53.16 87 ILE A CA 1
ATOM 707 C C . ILE A 1 87 ? -8.75 -38.125 -26.953 1 53.16 87 ILE A C 1
ATOM 709 O O . ILE A 1 87 ? -9.805 -38.031 -27.578 1 53.16 87 ILE A O 1
ATOM 713 N N . ASP A 1 88 ? -8.805 -39 -25.938 1 61.91 88 ASP A N 1
ATOM 714 C CA . ASP A 1 88 ? -9.938 -39.531 -25.188 1 61.91 88 ASP A CA 1
ATOM 715 C C . ASP A 1 88 ? -10.836 -38.406 -24.672 1 61.91 88 ASP A C 1
ATOM 717 O O . ASP A 1 88 ? -10.406 -37.25 -24.562 1 61.91 88 ASP A O 1
ATOM 721 N N . ALA A 1 89 ? -12.102 -38.5 -24.844 1 63.5 89 ALA A N 1
ATOM 722 C CA . ALA A 1 89 ? -13.188 -37.656 -24.359 1 63.5 89 ALA A CA 1
ATOM 723 C C . ALA A 1 89 ? -12.844 -37.031 -23 1 63.5 89 ALA A C 1
ATOM 725 O O . ALA A 1 89 ? -13.25 -35.906 -22.719 1 63.5 89 ALA A O 1
ATOM 726 N N . VAL A 1 90 ? -11.945 -37.625 -22.297 1 66.94 90 VAL A N 1
ATOM 727 C CA . VAL A 1 90 ? -11.586 -37.188 -20.953 1 66.94 90 VAL A CA 1
ATOM 728 C C . VAL A 1 90 ? -10.648 -35.969 -21.062 1 66.94 90 VAL A C 1
ATOM 730 O O . VAL A 1 90 ? -10.805 -35 -20.328 1 66.94 90 VAL A O 1
ATOM 733 N N . ASN A 1 91 ? -9.844 -36.031 -22 1 73.38 91 ASN A N 1
ATOM 734 C CA . ASN A 1 91 ? -8.898 -34.938 -22.172 1 73.38 91 ASN A CA 1
ATOM 735 C C . ASN A 1 91 ? -9.57 -33.688 -22.781 1 73.38 91 ASN A C 1
ATOM 737 O O . ASN A 1 91 ? -9.18 -32.562 -22.5 1 73.38 91 ASN A O 1
ATOM 741 N N . LEU A 1 92 ? -10.625 -34.031 -23.484 1 74.81 92 LEU A N 1
ATOM 742 C CA . LEU A 1 92 ? -11.352 -32.906 -24.078 1 74.81 92 LEU A CA 1
ATOM 743 C C . LEU A 1 92 ? -12.141 -32.156 -23.016 1 74.81 92 LEU A C 1
ATOM 745 O O . LEU A 1 92 ? -12.188 -30.922 -23.031 1 74.81 92 LEU A O 1
ATOM 749 N N . LEU A 1 93 ? -12.68 -32.906 -22.094 1 78.88 93 LEU A N 1
ATOM 750 C CA . LEU A 1 93 ? -13.414 -32.281 -21.016 1 78.88 93 LEU A CA 1
ATOM 751 C C . LEU A 1 93 ? -12.469 -31.484 -20.109 1 78.88 93 LEU A C 1
ATOM 753 O O . LEU A 1 93 ? -12.812 -30.391 -19.656 1 78.88 93 LEU A O 1
ATOM 757 N N . LYS A 1 94 ? -11.32 -32 -19.984 1 82 94 LYS A N 1
ATOM 758 C CA . LYS A 1 94 ? -10.344 -31.312 -19.141 1 82 94 LYS A CA 1
ATOM 759 C C . LYS A 1 94 ? -9.82 -30.047 -19.828 1 82 94 LYS A C 1
ATOM 761 O O . LYS A 1 94 ? -9.461 -29.078 -19.172 1 82 94 LYS A O 1
ATOM 766 N N . GLY A 1 95 ? -9.844 -30.094 -21.094 1 82.44 95 GLY A N 1
ATOM 767 C CA . GLY A 1 95 ? -9.484 -28.891 -21.844 1 82.44 95 GLY A CA 1
ATOM 768 C C . GLY A 1 95 ? -10.469 -27.75 -21.656 1 82.44 95 GLY A C 1
ATOM 769 O O . GLY A 1 95 ? -10.094 -26.578 -21.688 1 82.44 95 GLY A O 1
ATOM 770 N N . LEU A 1 96 ? -11.719 -28.125 -21.359 1 89 96 LEU A N 1
ATOM 771 C CA . LEU A 1 96 ? -12.766 -27.125 -21.125 1 89 96 LEU A CA 1
ATOM 772 C C . LEU A 1 96 ? -12.602 -26.453 -19.766 1 89 96 LEU A C 1
ATOM 774 O O . LEU A 1 96 ? -13.102 -25.359 -19.547 1 89 96 LEU A O 1
ATOM 778 N N . TRP A 1 97 ? -11.891 -27.078 -18.922 1 92.38 97 TRP A N 1
ATOM 779 C CA . TRP A 1 97 ? -11.734 -26.547 -17.578 1 92.38 97 TRP A CA 1
ATOM 780 C C . TRP A 1 97 ? -10.797 -25.344 -17.562 1 92.38 97 TRP A C 1
ATOM 782 O O . TRP A 1 97 ? -10.922 -24.453 -16.719 1 92.38 97 TRP A O 1
ATOM 792 N N . ALA A 1 98 ? -9.828 -25.266 -18.484 1 92.94 98 ALA A N 1
ATOM 793 C CA . ALA A 1 98 ? -8.844 -24.188 -18.5 1 92.94 98 ALA A CA 1
ATOM 794 C C . ALA A 1 98 ? -9.516 -22.828 -18.688 1 92.94 98 ALA A C 1
ATOM 796 O O . ALA A 1 98 ? -9.328 -21.922 -17.891 1 92.94 98 ALA A O 1
ATOM 797 N N . PRO A 1 99 ? -10.383 -22.703 -19.625 1 94.31 99 PRO A N 1
ATOM 798 C CA . PRO A 1 99 ? -11.047 -21.406 -19.781 1 94.31 99 PRO A CA 1
ATOM 799 C C . PRO A 1 99 ? -12.023 -21.109 -18.641 1 94.31 99 PRO A C 1
ATOM 801 O O . PRO A 1 99 ? -12.211 -19.938 -18.281 1 94.31 99 PRO A O 1
ATOM 804 N N . ILE A 1 100 ? -12.617 -22.125 -18.078 1 95.19 100 ILE A N 1
ATOM 805 C CA . ILE A 1 100 ? -13.531 -21.906 -16.953 1 95.19 100 ILE A CA 1
ATOM 806 C C . ILE A 1 100 ? -12.75 -21.391 -15.742 1 95.19 100 ILE A C 1
ATOM 808 O O . ILE A 1 100 ? -13.227 -20.5 -15.023 1 95.19 100 ILE A O 1
ATOM 812 N N . ILE A 1 101 ? -11.594 -21.953 -15.578 1 95.38 101 ILE A N 1
ATOM 813 C CA . ILE A 1 101 ? -10.742 -21.516 -14.469 1 95.38 101 ILE A CA 1
ATOM 814 C C . ILE A 1 101 ? -10.312 -20.078 -14.703 1 95.38 101 ILE A C 1
ATOM 816 O O . ILE A 1 101 ? -10.273 -19.266 -13.758 1 95.38 101 ILE A O 1
ATOM 820 N N . LEU A 1 102 ? -10.016 -19.766 -15.922 1 95.12 102 LEU A N 1
ATOM 821 C CA . LEU A 1 102 ? -9.656 -18.375 -16.25 1 95.12 102 LEU A CA 1
ATOM 822 C C . LEU A 1 102 ? -10.82 -17.438 -15.961 1 95.12 102 LEU A C 1
ATOM 824 O O . LEU A 1 102 ? -10.602 -16.312 -15.516 1 95.12 102 LEU A O 1
ATOM 828 N N . PHE A 1 103 ? -12.016 -17.984 -16.172 1 95 103 PHE A N 1
ATOM 829 C CA . PHE A 1 103 ? -13.211 -17.219 -15.859 1 95 103 PHE A CA 1
ATOM 830 C C . PHE A 1 103 ? -13.312 -16.953 -14.359 1 95 103 PHE A C 1
ATOM 832 O O . PHE A 1 103 ? -13.602 -15.844 -13.93 1 95 103 PHE A O 1
ATOM 839 N N . PHE A 1 104 ? -13.023 -17.906 -13.602 1 93.88 104 PHE A N 1
ATOM 840 C CA . PHE A 1 104 ? -13.117 -17.781 -12.156 1 93.88 104 PHE A CA 1
ATOM 841 C C . PHE A 1 104 ? -12.023 -16.859 -11.617 1 93.88 104 PHE A C 1
ATOM 843 O O . PHE A 1 104 ? -12.211 -16.219 -10.586 1 93.88 104 PHE A O 1
ATOM 850 N N . LEU A 1 105 ? -10.922 -16.703 -12.328 1 91.62 105 LEU A N 1
ATOM 851 C CA . LEU A 1 105 ? -9.844 -15.805 -11.922 1 91.62 105 LEU A CA 1
ATOM 852 C C . LEU A 1 105 ? -10.273 -14.344 -12.047 1 91.62 105 LEU A C 1
ATOM 854 O O . LEU A 1 105 ? -9.672 -13.469 -11.422 1 91.62 105 LEU A O 1
ATOM 858 N N . GLY A 1 106 ? -11.211 -14.125 -12.82 1 89.31 106 GLY A N 1
ATOM 859 C CA . GLY A 1 106 ? -11.742 -12.773 -12.922 1 89.31 106 GLY A CA 1
ATOM 860 C C . GLY A 1 106 ? -12.453 -12.32 -11.664 1 89.31 106 GLY A C 1
ATOM 861 O O . GLY A 1 106 ? -12.625 -11.117 -11.438 1 89.31 106 GLY A O 1
ATOM 862 N N . GLY A 1 107 ? -12.82 -13.211 -10.805 1 82.44 107 GLY A N 1
ATOM 863 C CA . GLY A 1 107 ? -13.406 -12.883 -9.523 1 82.44 107 GLY A CA 1
ATOM 864 C C . GLY A 1 107 ? -14.852 -12.43 -9.625 1 82.44 107 GLY A C 1
ATOM 865 O O . GLY A 1 107 ? -15.359 -12.211 -10.727 1 82.44 107 GLY A O 1
ATOM 866 N N . PRO A 1 108 ? -15.391 -12.305 -8.469 1 84.75 108 PRO A N 1
ATOM 867 C CA . PRO A 1 108 ? -16.766 -11.805 -8.453 1 84.75 108 PRO A CA 1
ATOM 868 C C . PRO A 1 108 ? -16.844 -10.305 -8.727 1 84.75 108 PRO A C 1
ATOM 870 O O . PRO A 1 108 ? -15.852 -9.586 -8.562 1 84.75 108 PRO A O 1
ATOM 873 N N . ASP A 1 109 ? -17.938 -9.844 -9.109 1 82.5 109 ASP A N 1
ATOM 874 C CA . ASP A 1 109 ? -18.125 -8.445 -9.469 1 82.5 109 ASP A CA 1
ATOM 875 C C . ASP A 1 109 ? -18.25 -7.57 -8.219 1 82.5 109 ASP A C 1
ATOM 877 O O . ASP A 1 109 ? -18.016 -6.363 -8.273 1 82.5 109 ASP A O 1
ATOM 881 N N . THR A 1 110 ? -18.641 -8.164 -7.121 1 77.06 110 THR A N 1
ATOM 882 C CA . THR A 1 110 ? -18.906 -7.418 -5.898 1 77.06 110 THR A CA 1
ATOM 883 C C . THR A 1 110 ? -17.609 -7.094 -5.168 1 77.06 110 THR A C 1
ATOM 885 O O . THR A 1 110 ? -17.578 -6.227 -4.293 1 77.06 110 THR A O 1
ATOM 888 N N . MET A 1 111 ? -16.625 -7.812 -5.5 1 75.06 111 MET A N 1
ATOM 889 C CA . MET A 1 111 ? -15.367 -7.602 -4.793 1 75.06 111 MET A CA 1
ATOM 890 C C . MET A 1 111 ? -14.18 -7.777 -5.734 1 75.06 111 MET A C 1
ATOM 892 O O . MET A 1 111 ? -13.93 -8.883 -6.223 1 75.06 111 MET A O 1
ATOM 896 N N . THR A 1 112 ? -13.555 -6.625 -6.066 1 68.75 112 THR A N 1
ATOM 897 C CA . THR A 1 112 ? -12.383 -6.734 -6.926 1 68.75 112 THR A CA 1
ATOM 898 C C . THR A 1 112 ? -11.102 -6.746 -6.098 1 68.75 112 THR A C 1
ATOM 900 O O . THR A 1 112 ? -10.172 -7.496 -6.398 1 68.75 112 THR A O 1
ATOM 903 N N . ILE A 1 113 ? -11.109 -5.918 -5.121 1 72.25 113 ILE A N 1
ATOM 904 C CA . ILE A 1 113 ? -9.914 -5.828 -4.293 1 72.25 113 ILE A CA 1
ATOM 905 C C . ILE A 1 113 ? -10.305 -5.832 -2.816 1 72.25 113 ILE A C 1
ATOM 907 O O . ILE A 1 113 ? -11.391 -5.383 -2.455 1 72.25 113 ILE A O 1
ATOM 911 N N . LEU A 1 114 ? -9.523 -6.453 -2.039 1 72.62 114 LEU A N 1
ATOM 912 C CA . LEU A 1 114 ? -9.789 -6.477 -0.605 1 72.62 114 LEU A CA 1
ATOM 913 C C . LEU A 1 114 ? -9.008 -5.383 0.112 1 72.62 114 LEU A C 1
ATOM 915 O O . LEU A 1 114 ? -9.477 -4.836 1.115 1 72.62 114 LEU A O 1
ATOM 919 N N . ARG A 1 115 ? -7.887 -5.082 -0.466 1 75.56 115 ARG A N 1
ATOM 920 C CA . ARG A 1 115 ? -7.066 -4.039 0.139 1 75.56 115 ARG A CA 1
ATOM 921 C C . ARG A 1 115 ? -6.613 -3.023 -0.906 1 75.56 115 ARG A C 1
ATOM 923 O O . ARG A 1 115 ? -6.34 -3.385 -2.053 1 75.56 115 ARG A O 1
ATOM 930 N N . LEU A 1 116 ? -6.523 -1.815 -0.451 1 73.19 116 LEU A N 1
ATOM 931 C CA . LEU A 1 116 ? -6.168 -0.739 -1.369 1 73.19 116 LEU A CA 1
ATOM 932 C C . LEU A 1 116 ? -4.738 -0.901 -1.872 1 73.19 116 LEU A C 1
ATOM 934 O O . LEU A 1 116 ? -4.41 -0.463 -2.977 1 73.19 116 LEU A O 1
ATOM 938 N N . GLU A 1 117 ? -3.893 -1.623 -1.105 1 74.06 117 GLU A N 1
ATOM 939 C CA . GLU A 1 117 ? -2.498 -1.813 -1.493 1 74.06 117 GLU A CA 1
ATOM 940 C C . GLU A 1 117 ? -2.383 -2.719 -2.717 1 74.06 117 GLU A C 1
ATOM 942 O O . GLU A 1 117 ? -1.394 -2.658 -3.449 1 74.06 117 GLU A O 1
ATOM 947 N N . GLU A 1 118 ? -3.449 -3.451 -2.914 1 78.25 118 GLU A N 1
ATOM 948 C CA . GLU A 1 118 ? -3.455 -4.344 -4.07 1 78.25 118 GLU A CA 1
ATOM 949 C C . GLU A 1 118 ? -3.648 -3.562 -5.367 1 78.25 118 GLU A C 1
ATOM 951 O O . GLU A 1 118 ? -3.234 -4.016 -6.438 1 78.25 118 GLU A O 1
ATOM 956 N N . ASN A 1 119 ? -4.266 -2.379 -5.223 1 74.06 119 ASN A N 1
ATOM 957 C CA . ASN A 1 119 ? -4.453 -1.557 -6.414 1 74.06 119 ASN A CA 1
ATOM 958 C C . ASN A 1 119 ? -3.121 -1.098 -6.996 1 74.06 119 ASN A C 1
ATOM 960 O O . ASN A 1 119 ? -2.963 -1.025 -8.219 1 74.06 119 ASN A O 1
ATOM 964 N N . GLN A 1 120 ? -2.17 -0.969 -6.062 1 71.81 120 GLN A N 1
ATOM 965 C CA . GLN A 1 120 ? -0.88 -0.467 -6.52 1 71.81 120 GLN A CA 1
ATOM 966 C C . GLN A 1 120 ? -0.056 -1.578 -7.168 1 71.81 120 GLN A C 1
ATOM 968 O O . GLN A 1 120 ? 0.901 -1.306 -7.895 1 71.81 120 GLN A O 1
ATOM 973 N N . MET A 1 121 ? -0.562 -2.777 -6.977 1 79.19 121 MET A N 1
ATOM 974 C CA . MET A 1 121 ? 0.148 -3.91 -7.562 1 79.19 121 MET A CA 1
ATOM 975 C C . MET A 1 121 ? -0.587 -4.438 -8.789 1 79.19 121 MET A C 1
ATOM 977 O O . MET A 1 121 ? -0.7 -5.652 -8.977 1 79.19 121 MET A O 1
ATOM 981 N N . TRP A 1 122 ? -1.039 -3.516 -9.617 1 81.88 122 TRP A N 1
ATOM 982 C CA . TRP A 1 122 ? -1.798 -3.928 -10.789 1 81.88 122 TRP A CA 1
ATOM 983 C C . TRP A 1 122 ? -0.91 -4.68 -11.773 1 81.88 122 TRP A C 1
ATOM 985 O O . TRP A 1 122 ? -1.387 -5.543 -12.523 1 81.88 122 TRP A O 1
ATOM 995 N N . LEU A 1 123 ? 0.398 -4.508 -11.719 1 82.06 123 LEU A N 1
ATOM 996 C CA . LEU A 1 123 ? 1.316 -5.203 -12.617 1 82.06 123 LEU A CA 1
ATOM 997 C C . LEU A 1 123 ? 1.338 -6.699 -12.312 1 82.06 123 LEU A C 1
ATOM 999 O O . LEU A 1 123 ? 1.542 -7.512 -13.219 1 82.06 123 LEU A O 1
ATOM 1003 N N . LYS A 1 124 ? 1.129 -6.984 -11.086 1 86.06 124 LYS A N 1
ATOM 1004 C CA . LYS A 1 124 ? 1.068 -8.398 -10.719 1 86.06 124 LYS A CA 1
ATOM 1005 C C . LYS A 1 124 ? -0.117 -9.086 -11.383 1 86.06 124 LYS A C 1
ATOM 1007 O O . LYS A 1 124 ? 0.015 -10.203 -11.891 1 86.06 124 LYS A O 1
ATOM 1012 N N . HIS A 1 125 ? -1.209 -8.422 -11.445 1 87.5 125 HIS A N 1
ATOM 1013 C CA . HIS A 1 125 ? -2.393 -8.984 -12.086 1 87.5 125 HIS A CA 1
ATOM 1014 C C . HIS A 1 125 ? -2.25 -9.008 -13.602 1 87.5 125 HIS A C 1
ATOM 1016 O O . HIS A 1 125 ? -2.734 -9.922 -14.266 1 87.5 125 HIS A O 1
ATOM 1022 N N . LEU A 1 126 ? -1.576 -8.031 -14.094 1 90 126 LEU A N 1
ATOM 1023 C CA . LEU A 1 126 ? -1.343 -8.016 -15.531 1 90 126 LEU A CA 1
ATOM 1024 C C . LEU A 1 126 ? -0.422 -9.156 -15.953 1 90 126 LEU A C 1
ATOM 1026 O O . LEU A 1 126 ? -0.673 -9.82 -16.953 1 90 126 LEU A O 1
ATOM 1030 N N . THR A 1 127 ? 0.546 -9.352 -15.172 1 90.44 127 THR A N 1
ATOM 1031 C CA . THR A 1 127 ? 1.456 -10.453 -15.453 1 90.44 127 THR A CA 1
ATOM 1032 C C . THR A 1 127 ? 0.738 -11.797 -15.32 1 90.44 127 THR A C 1
ATOM 1034 O O . THR A 1 127 ? 0.98 -12.719 -16.109 1 90.44 127 THR A O 1
ATOM 1037 N N . GLY A 1 128 ? -0.116 -11.828 -14.367 1 91.06 128 GLY A N 1
ATOM 1038 C CA . GLY A 1 128 ? -0.918 -13.031 -14.219 1 91.06 128 GLY A CA 1
ATOM 1039 C C . GLY A 1 128 ? -1.841 -13.281 -15.398 1 91.06 128 GLY A C 1
ATOM 1040 O O . GLY A 1 128 ? -1.938 -14.414 -15.883 1 91.06 128 GLY A O 1
ATOM 1041 N N . LEU A 1 129 ? -2.414 -12.258 -15.891 1 92.94 129 LEU A N 1
ATOM 1042 C CA . LEU A 1 129 ? -3.314 -12.367 -17.031 1 92.94 129 LEU A CA 1
ATOM 1043 C C . LEU A 1 129 ? -2.555 -12.797 -18.281 1 92.94 129 LEU A C 1
ATOM 1045 O O . LEU A 1 129 ? -3.004 -13.68 -19.016 1 92.94 129 LEU A O 1
ATOM 1049 N N . LEU A 1 130 ? -1.392 -12.281 -18.438 1 92.12 130 LEU A N 1
ATOM 1050 C CA . LEU A 1 130 ? -0.614 -12.586 -19.641 1 92.12 130 LEU A CA 1
ATOM 1051 C C . LEU A 1 130 ? -0.084 -14.016 -19.594 1 92.12 130 LEU A C 1
ATOM 1053 O O . LEU A 1 130 ? -0.207 -14.766 -20.562 1 92.12 130 LEU A O 1
ATOM 1057 N N . THR A 1 131 ? 0.365 -14.414 -18.453 1 91.56 131 THR A N 1
ATOM 1058 C CA . THR A 1 131 ? 0.961 -15.742 -18.344 1 91.56 131 THR A CA 1
ATOM 1059 C C . THR A 1 131 ? -0.118 -16.812 -18.312 1 91.56 131 THR A C 1
ATOM 1061 O O . THR A 1 131 ? -0.051 -17.781 -19.078 1 91.56 131 THR A O 1
ATOM 1064 N N . LEU A 1 132 ? -1.115 -16.625 -17.516 1 94.06 132 LEU A N 1
ATOM 1065 C CA . LEU A 1 132 ? -2.162 -17.625 -17.391 1 94.06 132 LEU A CA 1
ATOM 1066 C C . LEU A 1 132 ? -3.088 -17.609 -18.594 1 94.06 132 LEU A C 1
ATOM 1068 O O . LEU A 1 132 ? -3.615 -18.641 -19 1 94.06 132 LEU A O 1
ATOM 1072 N N . GLY A 1 133 ? -3.266 -16.359 -19.172 1 93.62 133 GLY A N 1
ATOM 1073 C CA . GLY A 1 133 ? -4.031 -16.281 -20.406 1 93.62 133 GLY A CA 1
ATOM 1074 C C . GLY A 1 133 ? -3.367 -16.984 -21.578 1 93.62 133 GLY A C 1
ATOM 1075 O O . GLY A 1 133 ? -4.016 -17.734 -22.297 1 93.62 133 GLY A O 1
ATOM 1076 N N . LEU A 1 134 ? -2.088 -16.828 -21.688 1 91.44 134 LEU A N 1
ATOM 1077 C CA . LEU A 1 134 ? -1.342 -17.469 -22.75 1 91.44 134 LEU A CA 1
ATOM 1078 C C . LEU A 1 134 ? -1.309 -18.984 -22.562 1 91.44 134 LEU A C 1
ATOM 1080 O O . LEU A 1 134 ? -1.415 -19.734 -23.531 1 91.44 134 LEU A O 1
ATOM 1084 N N . ARG A 1 135 ? -1.192 -19.328 -21.359 1 90.12 135 ARG A N 1
ATOM 1085 C CA . ARG A 1 135 ? -1.191 -20.766 -21.062 1 90.12 135 ARG A CA 1
ATOM 1086 C C . ARG A 1 135 ? -2.541 -21.391 -21.391 1 90.12 135 ARG A C 1
ATOM 1088 O O . ARG A 1 135 ? -2.604 -22.484 -21.938 1 90.12 135 ARG A O 1
ATOM 1095 N N . THR A 1 136 ? -3.598 -20.719 -21.062 1 92.44 136 THR A N 1
ATOM 1096 C CA . THR A 1 136 ? -4.934 -21.234 -21.344 1 92.44 136 THR A CA 1
ATOM 1097 C C . THR A 1 136 ? -5.164 -21.312 -22.859 1 92.44 136 THR A C 1
ATOM 1099 O O . THR A 1 136 ? -5.734 -22.281 -23.344 1 92.44 136 THR A O 1
ATOM 1102 N N . VAL A 1 137 ? -4.68 -20.328 -23.578 1 90.5 137 VAL A N 1
ATOM 1103 C CA . VAL A 1 137 ? -4.801 -20.344 -25.031 1 90.5 137 VAL A CA 1
ATOM 1104 C C . VAL A 1 137 ? -3.998 -21.516 -25.609 1 90.5 137 VAL A C 1
ATOM 1106 O O . VAL A 1 137 ? -4.457 -22.188 -26.531 1 90.5 137 VAL A O 1
ATOM 1109 N N . TYR A 1 138 ? -2.943 -21.766 -25 1 86.38 138 TYR A N 1
ATOM 1110 C CA . TYR A 1 138 ? -2.094 -22.859 -25.453 1 86.38 138 TYR A CA 1
ATOM 1111 C C . TYR A 1 138 ? -2.748 -24.203 -25.172 1 86.38 138 TYR A C 1
ATOM 1113 O O . TYR A 1 138 ? -2.74 -25.094 -26.031 1 86.38 138 TYR A O 1
ATOM 1121 N N . ILE A 1 139 ? -3.311 -24.359 -24.031 1 85.06 139 ILE A N 1
ATOM 1122 C CA . ILE A 1 139 ? -4.004 -25.594 -23.688 1 85.06 139 ILE A CA 1
ATOM 1123 C C . ILE A 1 139 ? -5.188 -25.797 -24.641 1 85.06 139 ILE A C 1
ATOM 1125 O O . ILE A 1 139 ? -5.438 -26.922 -25.094 1 85.06 139 ILE A O 1
ATOM 1129 N N . THR A 1 140 ? -5.883 -24.703 -24.953 1 84.75 140 THR A N 1
ATOM 1130 C CA . THR A 1 140 ? -7.02 -24.766 -25.859 1 84.75 140 THR A CA 1
ATOM 1131 C C . THR A 1 140 ? -6.559 -25.156 -27.266 1 84.75 140 THR A C 1
ATOM 1133 O O . THR A 1 140 ? -7.234 -25.922 -27.969 1 84.75 140 THR A O 1
ATOM 1136 N N . TYR A 1 141 ? -5.402 -24.688 -27.578 1 81.75 141 TYR A N 1
ATOM 1137 C CA . TYR A 1 141 ? -4.859 -25 -28.906 1 81.75 141 TYR A CA 1
ATOM 1138 C C . TYR A 1 141 ? -4.438 -26.469 -28.984 1 81.75 141 TYR A C 1
ATOM 1140 O O . TYR A 1 141 ? -4.641 -27.125 -30.016 1 81.75 141 TYR A O 1
ATOM 1148 N N . LEU A 1 142 ? -4.012 -27.031 -27.891 1 77.81 142 LEU A N 1
ATOM 1149 C CA . LEU A 1 142 ? -3.518 -28.406 -27.859 1 77.81 142 LEU A CA 1
ATOM 1150 C C . LEU A 1 142 ? -4.676 -29.391 -27.828 1 77.81 142 LEU A C 1
ATOM 1152 O O . LEU A 1 142 ? -4.547 -30.516 -28.312 1 77.81 142 LEU A O 1
ATOM 1156 N N . THR A 1 143 ? -5.746 -28.984 -27.203 1 75.38 143 THR A N 1
ATOM 1157 C CA . THR A 1 143 ? -6.879 -29.891 -27.094 1 75.38 143 THR A CA 1
ATOM 1158 C C . THR A 1 143 ? -7.77 -29.797 -28.328 1 75.38 143 THR A C 1
ATOM 1160 O O . THR A 1 143 ? -8.867 -30.359 -28.359 1 75.38 143 THR A O 1
ATOM 1163 N N . TRP A 1 144 ? -7.27 -29.047 -29.234 1 68.81 144 TRP A N 1
ATOM 1164 C CA . TRP A 1 144 ? -8.023 -28.938 -30.484 1 68.81 144 TRP A CA 1
ATOM 1165 C C . TRP A 1 144 ? -8.086 -30.281 -31.203 1 68.81 144 TRP A C 1
ATOM 1167 O O . TRP A 1 144 ? -7.047 -30.859 -31.547 1 68.81 144 TRP A O 1
ATOM 1177 N N . ASP A 1 145 ? -9.203 -31.141 -30.828 1 62.56 145 ASP A N 1
ATOM 1178 C CA . ASP A 1 145 ? -9.367 -32.438 -31.438 1 62.56 145 ASP A CA 1
ATOM 1179 C C . ASP A 1 145 ? -10.164 -32.344 -32.75 1 62.56 145 ASP A C 1
ATOM 1181 O O . ASP A 1 145 ? -10.68 -31.281 -33.094 1 62.56 145 ASP A O 1
ATOM 1185 N N . ARG A 1 146 ? -10.227 -33.531 -33.375 1 56.53 146 ARG A N 1
ATOM 1186 C CA . ARG A 1 146 ? -10.945 -33.75 -34.625 1 56.53 146 ARG A CA 1
ATOM 1187 C C . ARG A 1 146 ? -12.422 -33.406 -34.5 1 56.53 146 ARG A C 1
ATOM 1189 O O . ARG A 1 146 ? -13.078 -33.062 -35.469 1 56.53 146 ARG A O 1
ATOM 1196 N N . THR A 1 147 ? -12.875 -33.406 -33.156 1 62.59 147 THR A N 1
ATOM 1197 C CA . THR A 1 147 ? -14.289 -33.062 -33.031 1 62.59 147 THR A CA 1
ATOM 1198 C C . THR A 1 147 ? -14.477 -31.562 -32.875 1 62.59 147 THR A C 1
ATOM 1200 O O . THR A 1 147 ? -14.117 -30.969 -31.859 1 62.59 147 THR A O 1
ATOM 1203 N N . TYR A 1 148 ? -14.805 -30.953 -33.969 1 69.94 148 TYR A N 1
ATOM 1204 C CA . TYR A 1 148 ? -14.984 -29.516 -34.125 1 69.94 148 TYR A CA 1
ATOM 1205 C C . TYR A 1 148 ? -15.898 -28.953 -33.031 1 69.94 148 TYR A C 1
ATOM 1207 O O . TYR A 1 148 ? -15.742 -27.812 -32.625 1 69.94 148 TYR A O 1
ATOM 1215 N N . VAL A 1 149 ? -16.75 -29.828 -32.5 1 74.5 149 VAL A N 1
ATOM 1216 C CA . VAL A 1 149 ? -17.766 -29.312 -31.562 1 74.5 149 VAL A CA 1
ATOM 1217 C C . VAL A 1 149 ? -17.094 -28.906 -30.25 1 74.5 149 VAL A C 1
ATOM 1219 O O . VAL A 1 149 ? -17.375 -27.812 -29.734 1 74.5 149 VAL A O 1
ATOM 1222 N N . PHE A 1 150 ? -16.203 -29.688 -29.75 1 76.94 150 PHE A N 1
ATOM 1223 C CA . PHE A 1 150 ? -15.57 -29.375 -28.469 1 76.94 150 PHE A CA 1
ATOM 1224 C C . PHE A 1 150 ? -14.609 -28.203 -28.609 1 76.94 150 PHE A C 1
ATOM 1226 O O . PHE A 1 150 ? -14.438 -27.406 -27.688 1 76.94 150 PHE A O 1
ATOM 1233 N N . TYR A 1 151 ? -14.148 -28.062 -29.812 1 79.38 151 TYR A N 1
ATOM 1234 C CA . TYR A 1 151 ? -13.281 -26.922 -30.062 1 79.38 151 TYR A CA 1
ATOM 1235 C C . TYR A 1 151 ? -14.07 -25.625 -30.047 1 79.38 151 TYR A C 1
ATOM 1237 O O . TYR A 1 151 ? -13.633 -24.625 -29.469 1 79.38 151 TYR A O 1
ATOM 1245 N N . LEU A 1 152 ? -15.164 -25.672 -30.625 1 83.38 152 LEU A N 1
ATOM 1246 C CA . LEU A 1 152 ? -16.016 -24.484 -30.656 1 83.38 152 LEU A CA 1
ATOM 1247 C C . LEU A 1 152 ? -16.484 -24.125 -29.25 1 83.38 152 LEU A C 1
ATOM 1249 O O . LEU A 1 152 ? -16.562 -22.938 -28.906 1 83.38 152 LEU A O 1
ATOM 1253 N N . LEU A 1 153 ? -16.719 -25.141 -28.516 1 86.94 153 LEU A N 1
ATOM 1254 C CA . LEU A 1 153 ? -17.156 -24.906 -27.141 1 86.94 153 LEU A CA 1
ATOM 1255 C C . LEU A 1 153 ? -16.047 -24.25 -26.328 1 86.94 153 LEU A C 1
ATOM 1257 O O . LEU A 1 153 ? -16.297 -23.328 -25.562 1 86.94 153 LEU A O 1
ATOM 1261 N N . THR A 1 154 ? -14.859 -24.734 -26.484 1 87.94 154 THR A N 1
ATOM 1262 C CA . THR A 1 154 ? -13.734 -24.203 -25.719 1 87.94 154 THR A CA 1
ATOM 1263 C C . THR A 1 154 ? -13.422 -22.766 -26.156 1 87.94 154 THR A C 1
ATOM 1265 O O . THR A 1 154 ? -13.086 -21.922 -25.312 1 87.94 154 THR A O 1
ATOM 1268 N N . LEU A 1 155 ? -13.555 -22.516 -27.422 1 89.12 155 LEU A N 1
ATOM 1269 C CA . LEU A 1 155 ? -13.305 -21.172 -27.906 1 89.12 155 LEU A CA 1
ATOM 1270 C C . LEU A 1 155 ? -14.359 -20.188 -27.391 1 89.12 155 LEU A C 1
ATOM 1272 O O . LEU A 1 155 ? -14.047 -19.047 -27.047 1 89.12 155 LEU A O 1
ATOM 1276 N N . LEU A 1 156 ? -15.531 -20.688 -27.328 1 92 156 LEU A N 1
ATOM 1277 C CA . LEU A 1 156 ? -16.609 -19.844 -26.828 1 92 156 LEU A CA 1
ATOM 1278 C C . LEU A 1 156 ? -16.438 -19.547 -25.344 1 92 156 LEU A C 1
ATOM 1280 O O . LEU A 1 156 ? -16.828 -18.469 -24.875 1 92 156 LEU A O 1
ATOM 1284 N N . LEU A 1 157 ? -15.812 -20.469 -24.656 1 94.19 157 LEU A N 1
ATOM 1285 C CA . LEU A 1 157 ? -15.586 -20.25 -23.234 1 94.19 157 LEU A CA 1
ATOM 1286 C C . LEU A 1 157 ? -14.336 -19.422 -23 1 94.19 157 LEU A C 1
ATOM 1288 O O . LEU A 1 157 ? -14.211 -18.766 -21.969 1 94.19 157 LEU A O 1
ATOM 1292 N N . LEU A 1 158 ? -13.398 -19.469 -23.906 1 94 158 LEU A N 1
ATOM 1293 C CA . LEU A 1 158 ? -12.156 -18.703 -23.781 1 94 158 LEU A CA 1
ATOM 1294 C C . LEU A 1 158 ? -12.438 -17.203 -23.797 1 94 158 LEU A C 1
ATOM 1296 O O . LEU A 1 158 ? -11.781 -16.438 -23.094 1 94 158 LEU A O 1
ATOM 1300 N N . PHE A 1 159 ? -13.43 -16.828 -24.469 1 92.88 159 PHE A N 1
ATOM 1301 C CA . PHE A 1 159 ? -13.742 -15.414 -24.594 1 92.88 159 PHE A CA 1
ATOM 1302 C C . PHE A 1 159 ? -14.234 -14.844 -23.266 1 92.88 159 PHE A C 1
ATOM 1304 O O . PHE A 1 159 ? -13.672 -13.883 -22.75 1 92.88 159 PHE A O 1
ATOM 1311 N N . PRO A 1 160 ? -15.219 -15.414 -22.641 1 94.12 160 PRO A N 1
ATOM 1312 C CA . PRO A 1 160 ? -15.617 -14.906 -21.328 1 94.12 160 PRO A CA 1
ATOM 1313 C C . PRO A 1 160 ? -14.508 -15.008 -20.297 1 94.12 160 PRO A C 1
ATOM 1315 O O . PRO A 1 160 ? -14.414 -14.164 -19.406 1 94.12 160 PRO A O 1
ATOM 1318 N N . GLY A 1 161 ? -13.688 -16.016 -20.406 1 94.19 161 GLY A N 1
ATOM 1319 C CA . GLY A 1 161 ? -12.57 -16.141 -19.484 1 94.19 161 GLY A CA 1
ATOM 1320 C C . GLY A 1 161 ? -11.578 -15 -19.594 1 94.19 161 GLY A C 1
ATOM 1321 O O . GLY A 1 161 ? -11.195 -14.406 -18.578 1 94.19 161 GLY A O 1
ATOM 1322 N N . LEU A 1 162 ? -11.25 -14.641 -20.797 1 94.12 162 LEU A N 1
ATOM 1323 C CA . LEU A 1 162 ? -10.32 -13.539 -21.031 1 94.12 162 LEU A CA 1
ATOM 1324 C C . LEU A 1 162 ? -10.977 -12.203 -20.703 1 94.12 162 LEU A C 1
ATOM 1326 O O . LEU A 1 162 ? -10.312 -11.297 -20.188 1 94.12 162 LEU A O 1
ATOM 1330 N N . LEU A 1 163 ? -12.203 -12.164 -20.891 1 92.12 163 LEU A N 1
ATOM 1331 C CA . LEU A 1 163 ? -12.914 -10.922 -20.641 1 92.12 163 LEU A CA 1
ATOM 1332 C C . LEU A 1 163 ? -13.039 -10.656 -19.141 1 92.12 163 LEU A C 1
ATOM 1334 O O . LEU A 1 163 ? -12.734 -9.555 -18.672 1 92.12 163 LEU A O 1
ATOM 1338 N N . LYS A 1 164 ? -13.422 -11.625 -18.453 1 92.12 164 LYS A N 1
ATOM 1339 C CA . LYS A 1 164 ? -13.625 -11.438 -17.016 1 92.12 164 LYS A CA 1
ATOM 1340 C C . LYS A 1 164 ? -12.312 -11.156 -16.297 1 92.12 164 LYS A C 1
ATOM 1342 O O . LYS A 1 164 ? -12.242 -10.281 -15.43 1 92.12 164 LYS A O 1
ATOM 1347 N N . TYR A 1 165 ? -11.312 -11.867 -16.656 1 92.75 165 TYR A N 1
ATOM 1348 C CA . TYR A 1 165 ? -10.008 -11.617 -16.047 1 92.75 165 TYR A CA 1
ATOM 1349 C C . TYR A 1 165 ? -9.438 -10.281 -16.516 1 92.75 165 TYR A C 1
ATOM 1351 O O . TYR A 1 165 ? -8.812 -9.562 -15.734 1 92.75 165 TYR A O 1
ATOM 1359 N N . GLY A 1 166 ? -9.672 -9.969 -17.766 1 91.06 166 GLY A N 1
ATOM 1360 C CA . GLY A 1 166 ? -9.242 -8.688 -18.297 1 91.06 166 GLY A CA 1
ATOM 1361 C C . GLY A 1 166 ? -9.938 -7.508 -17.625 1 91.06 166 GLY A C 1
ATOM 1362 O O . GLY A 1 166 ? -9.32 -6.477 -17.375 1 91.06 166 GLY A O 1
ATOM 1363 N N . GLU A 1 167 ? -11.141 -7.668 -17.297 1 89.88 167 GLU A N 1
ATOM 1364 C CA . GLU A 1 167 ? -11.898 -6.629 -16.594 1 89.88 167 GLU A CA 1
ATOM 1365 C C . GLU A 1 167 ? -11.328 -6.383 -15.203 1 89.88 167 GLU A C 1
ATOM 1367 O O . GLU A 1 167 ? -11.234 -5.234 -14.766 1 89.88 167 GLU A O 1
ATOM 1372 N N . ARG A 1 168 ? -11.023 -7.422 -14.555 1 89.75 168 ARG A N 1
ATOM 1373 C CA . ARG A 1 168 ? -10.438 -7.289 -13.227 1 89.75 168 ARG A CA 1
ATOM 1374 C C . ARG A 1 168 ? -9.141 -6.484 -13.273 1 89.75 168 ARG A C 1
ATOM 1376 O O . ARG A 1 168 ? -8.938 -5.582 -12.461 1 89.75 168 ARG A O 1
ATOM 1383 N N . VAL A 1 169 ? -8.352 -6.777 -14.25 1 90 169 VAL A N 1
ATOM 1384 C CA . VAL A 1 169 ? -7.07 -6.094 -14.391 1 90 169 VAL A CA 1
ATOM 1385 C C . VAL A 1 169 ? -7.305 -4.637 -14.781 1 90 169 VAL A C 1
ATOM 1387 O O . VAL A 1 169 ? -6.637 -3.734 -14.273 1 90 169 VAL A O 1
ATOM 1390 N N . TRP A 1 170 ? -8.281 -4.488 -15.586 1 87.25 170 TRP A N 1
ATOM 1391 C CA . TRP A 1 170 ? -8.586 -3.143 -16.047 1 87.25 170 TRP A CA 1
ATOM 1392 C C . TRP A 1 170 ? -9.078 -2.266 -14.906 1 87.25 170 TRP A C 1
ATOM 1394 O O . TRP A 1 170 ? -8.672 -1.106 -14.789 1 87.25 170 TRP A O 1
ATOM 1404 N N . VAL A 1 171 ? -9.883 -2.756 -14.109 1 86.88 171 VAL A N 1
ATOM 1405 C CA . VAL A 1 171 ? -10.445 -1.996 -12.992 1 86.88 171 VAL A CA 1
ATOM 1406 C C . VAL A 1 171 ? -9.344 -1.663 -11.992 1 86.88 171 VAL A C 1
ATOM 1408 O O . VAL A 1 171 ? -9.258 -0.533 -11.5 1 86.88 171 VAL A O 1
ATOM 1411 N N . ILE A 1 172 ? -8.453 -2.609 -11.695 1 86 172 ILE A N 1
ATOM 1412 C CA . ILE A 1 172 ? -7.375 -2.389 -10.742 1 86 172 ILE A CA 1
ATOM 1413 C C . ILE A 1 172 ? -6.395 -1.357 -11.297 1 86 172 ILE A C 1
ATOM 1415 O O . ILE A 1 172 ? -5.934 -0.475 -10.57 1 86 172 ILE A O 1
ATOM 1419 N N . LYS A 1 173 ? -6.152 -1.4 -12.609 1 84.5 173 LYS A N 1
ATOM 1420 C CA . LYS A 1 173 ? -5.25 -0.447 -13.25 1 84.5 173 LYS A CA 1
ATOM 1421 C C . LYS A 1 173 ? -5.848 0.958 -13.25 1 84.5 173 LYS A C 1
ATOM 1423 O O . LYS A 1 173 ? -5.152 1.933 -12.953 1 84.5 173 LYS A O 1
ATOM 1428 N N . SER A 1 174 ? -7.105 1.021 -13.547 1 79.19 174 SER A N 1
ATOM 1429 C CA . SER A 1 174 ? -7.773 2.316 -13.594 1 79.19 174 SER A CA 1
ATOM 1430 C C . SER A 1 174 ? -7.793 2.98 -12.219 1 79.19 174 SER A C 1
ATOM 1432 O O . SER A 1 174 ? -7.625 4.195 -12.109 1 79.19 174 SER A O 1
ATOM 1434 N N . ARG A 1 175 ? -7.883 2.211 -11.281 1 77.81 175 ARG A N 1
ATOM 1435 C CA . ARG A 1 175 ? -7.898 2.748 -9.93 1 77.81 175 ARG A CA 1
ATOM 1436 C C . ARG A 1 175 ? -6.5 3.17 -9.484 1 77.81 175 ARG A C 1
ATOM 1438 O O . ARG A 1 175 ? -6.344 4.16 -8.773 1 77.81 175 ARG A O 1
ATOM 1445 N N . ALA A 1 176 ? -5.566 2.357 -9.93 1 71.62 176 ALA A N 1
ATOM 1446 C CA . ALA A 1 176 ? -4.184 2.703 -9.609 1 71.62 176 ALA A CA 1
ATOM 1447 C C . ALA A 1 176 ? -3.783 4.023 -10.258 1 71.62 176 ALA A C 1
ATOM 1449 O O . ALA A 1 176 ? -3.018 4.801 -9.688 1 71.62 176 ALA A O 1
ATOM 1450 N N . MET A 1 177 ? -4.469 4.266 -11.375 1 63.31 177 MET A N 1
ATOM 1451 C CA . MET A 1 177 ? -4.152 5.48 -12.125 1 63.31 177 MET A CA 1
ATOM 1452 C C . MET A 1 177 ? -5.109 6.609 -11.75 1 63.31 177 MET A C 1
ATOM 1454 O O . MET A 1 177 ? -5.105 7.664 -12.391 1 63.31 177 MET A O 1
ATOM 1458 N N . GLU A 1 178 ? -5.906 6.324 -10.828 1 60.44 178 GLU A N 1
ATOM 1459 C CA . GLU A 1 178 ? -6.887 7.289 -10.344 1 60.44 178 GLU A CA 1
ATOM 1460 C C . GLU A 1 178 ? -7.848 7.707 -11.453 1 60.44 178 GLU A C 1
ATOM 1462 O O . GLU A 1 178 ? -8.219 8.875 -11.555 1 60.44 178 GLU A O 1
ATOM 1467 N N . LYS A 1 179 ? -7.961 6.934 -12.438 1 60.34 179 LYS A N 1
ATOM 1468 C CA . LYS A 1 179 ? -8.977 7.133 -13.469 1 60.34 179 LYS A CA 1
ATOM 1469 C C . LYS A 1 179 ? -10.219 6.289 -13.188 1 60.34 179 LYS A C 1
ATOM 1471 O O . LYS A 1 179 ? -10.312 5.152 -13.648 1 60.34 179 LYS A O 1
ATOM 1476 N N . TYR A 1 180 ? -11.078 6.879 -12.414 1 57.88 180 TYR A N 1
ATOM 1477 C CA . TYR A 1 180 ? -12.281 6.148 -12.031 1 57.88 180 TYR A CA 1
ATOM 1478 C C . TYR A 1 180 ? -13.32 6.18 -13.141 1 57.88 180 TYR A C 1
ATOM 1480 O O . TYR A 1 180 ? -13.594 7.238 -13.719 1 57.88 180 TYR A O 1
ATOM 1488 N N . GLU A 1 181 ? -13.609 5.086 -13.641 1 55.41 181 GLU A N 1
ATOM 1489 C CA . GLU A 1 181 ? -14.602 4.93 -14.703 1 55.41 181 GLU A CA 1
ATOM 1490 C C . GLU A 1 181 ? -16.016 4.848 -14.125 1 55.41 181 GLU A C 1
ATOM 1492 O O . GLU A 1 181 ? -16.188 4.688 -12.914 1 55.41 181 GLU A O 1
ATOM 1497 N N . GLY A 1 182 ? -16.969 5.234 -14.891 1 56 182 GLY A N 1
ATOM 1498 C CA . GLY A 1 182 ? -18.359 4.988 -14.555 1 56 182 GLY A CA 1
ATOM 1499 C C . GLY A 1 182 ? -19.141 6.258 -14.258 1 56 182 GLY A C 1
ATOM 1500 O O . GLY A 1 182 ? -20.344 6.211 -14.008 1 56 182 GLY A O 1
ATOM 1501 N N . PHE A 1 183 ? -18.328 7.34 -14.203 1 57.44 183 PHE A N 1
ATOM 1502 C CA . PHE A 1 183 ? -19.094 8.547 -13.906 1 57.44 183 PHE A CA 1
ATOM 1503 C C . PHE A 1 183 ? -19.969 8.945 -15.094 1 57.44 183 PHE A C 1
ATOM 1505 O O . PHE A 1 183 ? -19.484 8.992 -16.234 1 57.44 183 PHE A O 1
ATOM 1512 N N . VAL A 1 184 ? -21.25 8.797 -14.781 1 57.16 184 VAL A N 1
ATOM 1513 C CA . VAL A 1 184 ? -22.266 9.219 -15.727 1 57.16 184 VAL A CA 1
ATOM 1514 C C . VAL A 1 184 ? -22.469 10.727 -15.633 1 57.16 184 VAL A C 1
ATOM 1516 O O . VAL A 1 184 ? -22.625 11.273 -14.539 1 57.16 184 VAL A O 1
ATOM 1519 N N . GLU A 1 185 ? -22.109 11.438 -16.703 1 57.72 185 GLU A N 1
ATOM 1520 C CA . GLU A 1 185 ? -22.375 12.875 -16.688 1 57.72 185 GLU A CA 1
ATOM 1521 C C . GLU A 1 185 ? -23.859 13.172 -16.625 1 57.72 185 GLU A C 1
ATOM 1523 O O . GLU A 1 185 ? -24.609 12.812 -17.547 1 57.72 185 GLU A O 1
ATOM 1528 N N . LEU A 1 186 ? -24.297 13.438 -15.422 1 57.19 186 LEU A N 1
ATOM 1529 C CA . LEU A 1 186 ? -25.688 13.844 -15.305 1 57.19 186 LEU A CA 1
ATOM 1530 C C . LEU A 1 186 ? -25.844 15.344 -15.516 1 57.19 186 LEU A C 1
ATOM 1532 O O . LEU A 1 186 ? -25.125 16.141 -14.906 1 57.19 186 LEU A O 1
ATOM 1536 N N . ASP A 1 187 ? -26.484 15.711 -16.609 1 56.59 187 ASP A N 1
ATOM 1537 C CA . ASP A 1 187 ? -26.797 17.125 -16.797 1 56.59 187 ASP A CA 1
ATOM 1538 C C . ASP A 1 187 ? -27.641 17.672 -15.648 1 56.59 187 ASP A C 1
ATOM 1540 O O . ASP A 1 187 ? -28.438 16.953 -15.062 1 56.59 187 ASP A O 1
ATOM 1544 N N . GLN A 1 188 ? -27.203 18.797 -15.047 1 56.22 188 GLN A N 1
ATOM 1545 C CA . GLN A 1 188 ? -27.922 19.453 -13.969 1 56.22 188 GLN A CA 1
ATOM 1546 C C . GLN A 1 188 ? -29.422 19.5 -14.258 1 56.22 188 GLN A C 1
ATOM 1548 O O . GLN A 1 188 ? -30.234 19.391 -13.336 1 56.22 188 GLN A O 1
ATOM 1553 N N . SER A 1 189 ? -29.75 19.562 -15.516 1 57 189 SER A N 1
ATOM 1554 C CA . SER A 1 189 ? -31.156 19.609 -15.906 1 57 189 SER A CA 1
ATOM 1555 C C . SER A 1 189 ? -31.859 18.297 -15.594 1 57 189 SER A C 1
ATOM 1557 O O . SER A 1 189 ? -33.031 18.297 -15.203 1 57 189 SER A O 1
ATOM 1559 N N . THR A 1 190 ? -31.141 17.266 -15.703 1 60.91 190 THR A N 1
ATOM 1560 C CA . THR A 1 190 ? -31.734 15.961 -15.438 1 60.91 190 THR A CA 1
ATOM 1561 C C . THR A 1 190 ? -32 15.789 -13.945 1 60.91 190 THR A C 1
ATOM 1563 O O . THR A 1 190 ? -33.031 15.242 -13.547 1 60.91 190 THR A O 1
ATOM 1566 N N . ILE A 1 191 ? -31.094 16.281 -13.172 1 60.88 191 ILE A N 1
ATOM 1567 C CA . ILE A 1 191 ? -31.266 16.203 -11.727 1 60.88 191 ILE A CA 1
ATOM 1568 C C . ILE A 1 191 ? -32.469 17.031 -11.305 1 60.88 191 ILE A C 1
ATOM 1570 O O . ILE A 1 191 ? -33.281 16.578 -10.477 1 60.88 191 ILE A O 1
ATOM 1574 N N . SER A 1 192 ? -32.531 18.188 -11.883 1 59.47 192 SER A N 1
ATOM 1575 C CA . SER A 1 192 ? -33.656 19.062 -11.57 1 59.47 192 SER A CA 1
ATOM 1576 C C . SER A 1 192 ? -34.969 18.453 -12.031 1 59.47 192 SER A C 1
ATOM 1578 O O . SER A 1 192 ? -36 18.594 -11.359 1 59.47 192 SER A O 1
ATOM 1580 N N . LYS A 1 193 ? -35.031 17.922 -13.211 1 60.75 193 LYS A N 1
ATOM 1581 C CA . LYS A 1 193 ? -36.219 17.297 -13.75 1 60.75 193 LYS A CA 1
ATOM 1582 C C . LYS A 1 193 ? -36.719 16.188 -12.836 1 60.75 193 LYS A C 1
ATOM 1584 O O . LYS A 1 193 ? -37.938 16.047 -12.633 1 60.75 193 LYS A O 1
ATOM 1589 N N . PHE A 1 194 ? -35.75 15.461 -12.273 1 59.44 194 PHE A N 1
ATOM 1590 C CA . PHE A 1 194 ? -36.156 14.344 -11.43 1 59.44 194 PHE A CA 1
ATOM 1591 C C . PHE A 1 194 ? -36.469 14.805 -10.008 1 59.44 194 PHE A C 1
ATOM 1593 O O . PHE A 1 194 ? -37.25 14.172 -9.297 1 59.44 194 PHE A O 1
ATOM 1600 N N . SER A 1 195 ? -35.719 15.844 -9.609 1 57.06 195 SER A N 1
ATOM 1601 C CA . SER A 1 195 ? -36.062 16.391 -8.297 1 57.06 195 SER A CA 1
ATOM 1602 C C . SER A 1 195 ? -37.531 16.797 -8.258 1 57.06 195 SER A C 1
ATOM 1604 O O . SER A 1 195 ? -38.188 16.672 -7.223 1 57.06 195 SER A O 1
ATOM 1606 N N . ASN A 1 196 ? -38.031 17.312 -9.414 1 52.03 196 ASN A N 1
ATOM 1607 C CA . ASN A 1 196 ? -39.406 17.797 -9.5 1 52.03 196 ASN A CA 1
ATOM 1608 C C . ASN A 1 196 ? -40.375 16.688 -9.922 1 52.03 196 ASN A C 1
ATOM 1610 O O . ASN A 1 196 ? -41.594 16.844 -9.844 1 52.03 196 ASN A O 1
ATOM 1614 N N . ALA A 1 197 ? -39.844 15.82 -10.609 1 50.62 197 ALA A N 1
ATOM 1615 C CA . ALA A 1 197 ? -40.75 14.836 -11.18 1 50.62 197 ALA A CA 1
ATOM 1616 C C . ALA A 1 197 ? -41.281 13.891 -10.102 1 50.62 197 ALA A C 1
ATOM 1618 O O . ALA A 1 197 ? -40.5 13.438 -9.234 1 50.62 197 ALA A O 1
ATOM 1619 N N . GLN A 1 198 ? -42.5 13.859 -9.773 1 49.41 198 GLN A N 1
ATOM 1620 C CA . GLN A 1 198 ? -43.344 13.008 -8.922 1 49.41 198 GLN A CA 1
ATOM 1621 C C . GLN A 1 198 ? -42.875 11.547 -8.992 1 49.41 198 GLN A C 1
ATOM 1623 O O . GLN A 1 198 ? -43.219 10.742 -8.125 1 49.41 198 GLN A O 1
ATOM 1628 N N . ALA A 1 199 ? -42.156 11.164 -10.016 1 52.41 199 ALA A N 1
ATOM 1629 C CA . ALA A 1 199 ? -41.938 9.75 -10.336 1 52.41 199 ALA A CA 1
ATOM 1630 C C . ALA A 1 199 ? -40.812 9.164 -9.477 1 52.41 199 ALA A C 1
ATOM 1632 O O . ALA A 1 199 ? -40.781 7.949 -9.25 1 52.41 199 ALA A O 1
ATOM 1633 N N . LEU A 1 200 ? -39.906 9.969 -8.867 1 60.47 200 LEU A N 1
ATOM 1634 C CA . LEU A 1 200 ? -38.844 9.305 -8.102 1 60.47 200 LEU A CA 1
ATOM 1635 C C . LEU A 1 200 ? -39.219 9.266 -6.617 1 60.47 200 LEU A C 1
ATOM 1637 O O . LEU A 1 200 ? -39.562 10.289 -6.031 1 60.47 200 LEU A O 1
ATOM 1641 N N . ARG A 1 201 ? -39.375 8.062 -6.238 1 71.19 201 ARG A N 1
ATOM 1642 C CA . ARG A 1 201 ? -39.531 7.793 -4.812 1 71.19 201 ARG A CA 1
ATOM 1643 C C . ARG A 1 201 ? -38.469 8.508 -4 1 71.19 201 ARG A C 1
ATOM 1645 O O . ARG A 1 201 ? -37.438 8.914 -4.547 1 71.19 201 ARG A O 1
ATOM 1652 N N . PRO A 1 202 ? -38.75 8.828 -2.826 1 74.81 202 PRO A N 1
ATOM 1653 C CA . PRO A 1 202 ? -37.844 9.594 -1.967 1 74.81 202 PRO A CA 1
ATOM 1654 C C . PRO A 1 202 ? -36.406 9.023 -1.947 1 74.81 202 PRO A C 1
ATOM 1656 O O . PRO A 1 202 ? -35.438 9.781 -1.927 1 74.81 202 PRO A O 1
ATOM 1659 N N . ASN A 1 203 ? -36.344 7.777 -2.123 1 80.81 203 ASN A N 1
ATOM 1660 C CA . ASN A 1 203 ? -35.031 7.164 -2.121 1 80.81 203 ASN A CA 1
ATOM 1661 C C . ASN A 1 203 ? -34.25 7.504 -3.391 1 80.81 203 ASN A C 1
ATOM 1663 O O . ASN A 1 203 ? -33.031 7.73 -3.34 1 80.81 203 ASN A O 1
ATOM 1667 N N . GLY A 1 204 ? -34.938 7.574 -4.465 1 80.56 204 GLY A N 1
ATOM 1668 C CA . GLY A 1 204 ? -34.281 7.902 -5.727 1 80.56 204 GLY A CA 1
ATOM 1669 C C . GLY A 1 204 ? -33.781 9.328 -5.773 1 80.56 204 GLY A C 1
ATOM 1670 O O . GLY A 1 204 ? -32.688 9.578 -6.332 1 80.56 204 GLY A O 1
ATOM 1671 N N . LYS A 1 205 ? -34.469 10.172 -5.125 1 79.75 205 LYS A N 1
ATOM 1672 C CA . LYS A 1 205 ? -34.062 11.562 -5.082 1 79.75 205 LYS A CA 1
ATOM 1673 C C . LYS A 1 205 ? -32.781 11.719 -4.262 1 79.75 205 LYS A C 1
ATOM 1675 O O . LYS A 1 205 ? -31.859 12.445 -4.66 1 79.75 205 LYS A O 1
ATOM 1680 N N . LEU A 1 206 ? -32.781 10.977 -3.191 1 85.19 206 LEU A N 1
ATOM 1681 C CA . LEU A 1 206 ? -31.594 11.031 -2.328 1 85.19 206 LEU A CA 1
ATOM 1682 C C . LEU A 1 206 ? -30.375 10.461 -3.043 1 85.19 206 LEU A C 1
ATOM 1684 O O . LEU A 1 206 ? -29.266 10.977 -2.883 1 85.19 206 LEU A O 1
ATOM 1688 N N . VAL A 1 207 ? -30.609 9.445 -3.801 1 88.81 207 VAL A N 1
ATOM 1689 C CA . VAL A 1 207 ? -29.516 8.812 -4.523 1 88.81 207 VAL A CA 1
ATOM 1690 C C . VAL A 1 207 ? -28.953 9.781 -5.562 1 88.81 207 VAL A C 1
ATOM 1692 O O . VAL A 1 207 ? -27.734 9.898 -5.715 1 88.81 207 VAL A O 1
ATOM 1695 N N . LEU A 1 208 ? -29.766 10.469 -6.223 1 84.19 208 LEU A N 1
ATOM 1696 C CA . LEU A 1 208 ? -29.328 11.406 -7.246 1 84.19 208 LEU A CA 1
ATOM 1697 C C . LEU A 1 208 ? -28.578 12.578 -6.621 1 84.19 208 LEU A C 1
ATOM 1699 O O . LEU A 1 208 ? -27.594 13.055 -7.172 1 84.19 208 LEU A O 1
ATOM 1703 N N . GLN A 1 209 ? -29.094 12.969 -5.539 1 82 209 GLN A N 1
ATOM 1704 C CA . GLN A 1 209 ? -28.406 14.047 -4.82 1 82 209 GLN A CA 1
ATOM 1705 C C . GLN A 1 209 ? -27.031 13.602 -4.344 1 82 209 GLN A C 1
ATOM 1707 O O . GLN A 1 209 ? -26.047 14.344 -4.488 1 82 209 GLN A O 1
ATOM 1712 N N . ALA A 1 210 ? -27 12.453 -3.771 1 87.38 210 ALA A N 1
ATOM 1713 C CA . ALA A 1 210 ? -25.734 11.906 -3.309 1 87.38 210 ALA A CA 1
ATOM 1714 C C . ALA A 1 210 ? -24.734 11.781 -4.457 1 87.38 210 ALA A C 1
ATOM 1716 O O . ALA A 1 210 ? -23.547 12.07 -4.293 1 87.38 210 ALA A O 1
ATOM 1717 N N . TYR A 1 211 ? -25.266 11.375 -5.574 1 85.25 211 TYR A N 1
ATOM 1718 C CA . TYR A 1 211 ? -24.406 11.219 -6.746 1 85.25 211 TYR A CA 1
ATOM 1719 C C . TYR A 1 211 ? -23.859 12.562 -7.211 1 85.25 211 TYR A C 1
ATOM 1721 O O . TYR A 1 211 ? -22.703 12.664 -7.641 1 85.25 211 TYR A O 1
ATOM 1729 N N . SER A 1 212 ? -24.625 13.531 -7.184 1 78.75 212 SER A N 1
ATOM 1730 C CA . SER A 1 212 ? -24.172 14.859 -7.574 1 78.75 212 SER A CA 1
ATOM 1731 C C . SER A 1 212 ? -23.062 15.359 -6.66 1 78.75 212 SER A C 1
ATOM 1733 O O . SER A 1 212 ? -22.109 15.992 -7.121 1 78.75 212 SER A O 1
ATOM 1735 N N . TYR A 1 213 ? -23.203 15.039 -5.402 1 78.5 213 TYR A N 1
ATOM 1736 C CA . TYR A 1 213 ? -22.172 15.438 -4.457 1 78.5 213 TYR A CA 1
ATOM 1737 C C . TYR A 1 213 ? -20.891 14.648 -4.688 1 78.5 213 TYR A C 1
ATOM 1739 O O . TYR A 1 213 ? -19.797 15.211 -4.625 1 78.5 213 TYR A O 1
ATOM 1747 N N . LEU A 1 214 ? -21.047 13.383 -4.969 1 78.69 214 LEU A N 1
ATOM 1748 C CA . LEU A 1 214 ? -19.891 12.531 -5.23 1 78.69 214 LEU A CA 1
ATOM 1749 C C . LEU A 1 214 ? -19.125 13.016 -6.453 1 78.69 214 LEU A C 1
ATOM 1751 O O . LEU A 1 214 ? -17.891 12.969 -6.48 1 78.69 214 LEU A O 1
ATOM 1755 N N . HIS A 1 215 ? -19.891 13.367 -7.406 1 69.88 215 HIS A N 1
ATOM 1756 C CA . HIS A 1 215 ? -19.297 13.828 -8.656 1 69.88 215 HIS A CA 1
ATOM 1757 C C . HIS A 1 215 ? -18.453 15.07 -8.438 1 69.88 215 HIS A C 1
ATOM 1759 O O . HIS A 1 215 ? -17.406 15.242 -9.086 1 69.88 215 HIS A O 1
ATOM 1765 N N . ILE A 1 216 ? -18.891 15.727 -7.539 1 62.44 216 ILE A N 1
ATOM 1766 C CA . ILE A 1 216 ? -18.156 16.953 -7.246 1 62.44 216 ILE A CA 1
ATOM 1767 C C . ILE A 1 216 ? -16.906 16.625 -6.422 1 62.44 216 ILE A C 1
ATOM 1769 O O . ILE A 1 216 ? -15.867 17.25 -6.586 1 62.44 216 ILE A O 1
ATOM 1773 N N . LEU A 1 217 ? -17.219 15.547 -5.613 1 58.34 217 LEU A N 1
ATOM 1774 C CA . LEU A 1 217 ? -16.109 15.148 -4.754 1 58.34 217 LEU A CA 1
ATOM 1775 C C . LEU A 1 217 ? -15.141 14.234 -5.504 1 58.34 217 LEU A C 1
ATOM 1777 O O . LEU A 1 217 ? -14.094 13.859 -4.969 1 58.34 217 LEU A O 1
ATOM 1781 N N . LYS A 1 218 ? -15.641 13.883 -6.723 1 55.31 218 LYS A N 1
ATOM 1782 C CA . LYS A 1 218 ? -14.852 12.938 -7.504 1 55.31 218 LYS A CA 1
ATOM 1783 C C . LYS A 1 218 ? -13.375 13.336 -7.508 1 55.31 218 LYS A C 1
ATOM 1785 O O . LYS A 1 218 ? -13.047 14.516 -7.664 1 55.31 218 LYS A O 1
ATOM 1790 N N . PRO A 1 219 ? -12.625 12.523 -6.996 1 42.19 219 PRO A N 1
ATOM 1791 C CA . PRO A 1 219 ? -11.195 12.781 -7.129 1 42.19 219 PRO A CA 1
ATOM 1792 C C . PRO A 1 219 ? -10.773 13.078 -8.57 1 42.19 219 PRO A C 1
ATOM 1794 O O . PRO A 1 219 ? -10.57 12.156 -9.359 1 42.19 219 PRO A O 1
ATOM 1797 N N . HIS A 1 220 ? -11.672 13.656 -9.352 1 37.53 220 HIS A N 1
ATOM 1798 C CA . HIS A 1 220 ? -11.375 13.75 -10.773 1 37.53 220 HIS A CA 1
ATOM 1799 C C . HIS A 1 220 ? -9.867 13.859 -11.008 1 37.53 220 HIS A C 1
ATOM 1801 O O . HIS A 1 220 ? -9.109 14.18 -10.094 1 37.53 220 HIS A O 1
ATOM 1807 N N . ALA A 1 221 ? -9.641 13.789 -12.516 1 31.47 221 ALA A N 1
ATOM 1808 C CA . ALA A 1 221 ? -8.469 14.102 -13.328 1 31.47 221 ALA A CA 1
ATOM 1809 C C . ALA A 1 221 ? -7.707 15.289 -12.766 1 31.47 221 ALA A C 1
ATOM 1811 O O . ALA A 1 221 ? -8.297 16.172 -12.125 1 31.47 221 ALA A O 1
ATOM 1812 N N . LEU A 1 222 ? -6.457 15.188 -12.641 1 31.45 222 LEU A N 1
ATOM 1813 C CA . LEU A 1 222 ? -5.441 16.234 -12.516 1 31.45 222 LEU A CA 1
ATOM 1814 C C . LEU A 1 222 ? -6.027 17.594 -12.844 1 31.45 222 LEU A C 1
ATOM 1816 O O . LEU A 1 222 ? -5.508 18.625 -12.398 1 31.45 222 LEU A O 1
ATOM 1820 N N . ASN A 1 223 ? -6.965 17.641 -13.828 1 30.03 223 ASN A N 1
ATOM 1821 C CA . ASN A 1 223 ? -7.242 18.922 -14.477 1 30.03 223 ASN A CA 1
ATOM 1822 C C . ASN A 1 223 ? -8.438 19.625 -13.836 1 30.03 223 ASN A C 1
ATOM 1824 O O . ASN A 1 223 ? -8.828 20.703 -14.266 1 30.03 223 ASN A O 1
ATOM 1828 N N . TYR A 1 224 ? -9.383 18.891 -13.273 1 33.03 224 TYR A N 1
ATOM 1829 C CA . TYR A 1 224 ? -10.57 19.703 -13.047 1 33.03 224 TYR A CA 1
ATOM 1830 C C . TYR A 1 224 ? -10.609 20.234 -11.617 1 33.03 224 TYR A C 1
ATOM 1832 O O . TYR A 1 224 ? -10.727 19.469 -10.664 1 33.03 224 TYR A O 1
ATOM 1840 N N . GLU A 1 225 ? -9.969 21.156 -11.195 1 36.75 225 GLU A N 1
ATOM 1841 C CA . GLU A 1 225 ? -10.211 21.984 -10.031 1 36.75 225 GLU A CA 1
ATOM 1842 C C . GLU A 1 225 ? -11.68 22.391 -9.938 1 36.75 225 GLU A C 1
ATOM 1844 O O . GLU A 1 225 ? -12.195 23.078 -10.812 1 36.75 225 GLU A O 1
ATOM 1849 N N . PRO A 1 226 ? -12.594 21.594 -9.359 1 41.53 226 PRO A N 1
ATOM 1850 C CA . PRO A 1 226 ? -13.875 22.312 -9.359 1 41.53 226 PRO A CA 1
ATOM 1851 C C . PRO A 1 226 ? -13.727 23.781 -9 1 41.53 226 PRO A C 1
ATOM 1853 O O . PRO A 1 226 ? -12.836 24.156 -8.219 1 41.53 226 PRO A O 1
ATOM 1856 N N . ASP A 1 227 ? -14.188 24.594 -9.727 1 45.16 227 ASP A N 1
ATOM 1857 C CA . ASP A 1 227 ? -14.258 26.031 -9.5 1 45.16 227 ASP A CA 1
ATOM 1858 C C . ASP A 1 227 ? -14.719 26.344 -8.078 1 45.16 227 ASP A C 1
ATOM 1860 O O . ASP A 1 227 ? -15.648 25.703 -7.566 1 45.16 227 ASP A O 1
ATOM 1864 N N . ARG A 1 228 ? -13.828 26.797 -7.125 1 48.72 228 ARG A N 1
ATOM 1865 C CA . ARG A 1 228 ? -14.102 27.297 -5.789 1 48.72 228 ARG A CA 1
ATOM 1866 C C . ARG A 1 228 ? -15.562 27.734 -5.656 1 48.72 228 ARG A C 1
ATOM 1868 O O . ARG A 1 228 ? -16.188 27.484 -4.625 1 48.72 228 ARG A O 1
ATOM 1875 N N . SER A 1 229 ? -15.969 28.172 -6.68 1 51.88 229 SER A N 1
ATOM 1876 C CA . SER A 1 229 ? -17.344 28.641 -6.723 1 51.88 229 SER A CA 1
ATOM 1877 C C . SER A 1 229 ? -18.344 27.484 -6.711 1 51.88 229 SER A C 1
ATOM 1879 O O . SER A 1 229 ? -19.391 27.562 -6.062 1 51.88 229 SER A O 1
ATOM 1881 N N . GLU A 1 230 ? -17.844 26.422 -7.152 1 57.91 230 GLU A N 1
ATOM 1882 C CA . GLU A 1 230 ? -18.766 25.297 -7.23 1 57.91 230 GLU A CA 1
ATOM 1883 C C . GLU A 1 230 ? -18.859 24.562 -5.895 1 57.91 230 GLU A C 1
ATOM 1885 O O . GLU A 1 230 ? -19.953 24.125 -5.496 1 57.91 230 GLU A O 1
ATOM 1890 N N . LEU A 1 231 ? -17.812 24.625 -5.238 1 59.25 231 LEU A N 1
ATOM 1891 C CA . LEU A 1 231 ? -17.812 23.953 -3.938 1 59.25 231 LEU A CA 1
ATOM 1892 C C . LEU A 1 231 ? -18.594 24.766 -2.916 1 59.25 231 LEU A C 1
ATOM 1894 O O . LEU A 1 231 ? -19.328 24.203 -2.102 1 59.25 231 LEU A O 1
ATOM 1898 N N . GLU A 1 232 ? -18.438 26.047 -3.014 1 61.69 232 GLU A N 1
ATOM 1899 C CA . GLU A 1 232 ? -19.203 26.906 -2.115 1 61.69 232 GLU A CA 1
ATOM 1900 C C . GLU A 1 232 ? -20.703 26.781 -2.369 1 61.69 232 GLU A C 1
ATOM 1902 O O . GLU A 1 232 ? -21.5 26.766 -1.426 1 61.69 232 GLU A O 1
ATOM 1907 N N . LYS A 1 233 ? -20.938 26.703 -3.561 1 63.78 233 LYS A N 1
ATOM 1908 C CA . LYS A 1 233 ? -22.344 26.516 -3.908 1 63.78 233 LYS A CA 1
ATOM 1909 C C . LYS A 1 233 ? -22.859 25.172 -3.395 1 63.78 233 LYS A C 1
ATOM 1911 O O . LYS A 1 233 ? -23.984 25.094 -2.896 1 63.78 233 LYS A O 1
ATOM 1916 N N . LEU A 1 234 ? -21.938 24.328 -3.371 1 66.88 234 LEU A N 1
ATOM 1917 C CA . LEU A 1 234 ? -22.359 23 -2.945 1 66.88 234 LEU A CA 1
ATOM 1918 C C . LEU A 1 234 ? -22.547 22.938 -1.433 1 66.88 234 LEU A C 1
ATOM 1920 O O . LEU A 1 234 ? -23.484 22.328 -0.937 1 66.88 234 LEU A O 1
ATOM 1924 N N . VAL A 1 235 ? -21.719 23.609 -0.732 1 71.31 235 VAL A N 1
ATOM 1925 C CA . VAL A 1 235 ? -21.797 23.625 0.724 1 71.31 235 VAL A CA 1
ATOM 1926 C C . VAL A 1 235 ? -23.062 24.391 1.149 1 71.31 235 VAL A C 1
ATOM 1928 O O . VAL A 1 235 ? -23.766 23.969 2.066 1 71.31 235 VAL A O 1
ATOM 1931 N N . LYS A 1 236 ? -23.266 25.406 0.404 1 70.62 236 LYS A N 1
ATOM 1932 C CA . LYS A 1 236 ? -24.469 26.188 0.713 1 70.62 236 LYS A CA 1
ATOM 1933 C C . LYS A 1 236 ? -25.734 25.406 0.409 1 70.62 236 LYS A C 1
ATOM 1935 O O . LYS A 1 236 ? -26.672 25.406 1.202 1 70.62 236 LYS A O 1
ATOM 1940 N N . GLU A 1 237 ? -25.641 24.719 -0.62 1 72.06 237 GLU A N 1
ATOM 1941 C CA . GLU A 1 237 ? -26.797 23.906 -0.999 1 72.06 237 GLU A CA 1
ATOM 1942 C C . GLU A 1 237 ? -27.016 22.766 -0.01 1 72.06 237 GLU A C 1
ATOM 1944 O O . GLU A 1 237 ? -28.141 22.438 0.333 1 72.06 237 GLU A O 1
ATOM 1949 N N . PHE A 1 238 ? -25.984 22.312 0.461 1 76.06 238 PHE A N 1
ATOM 1950 C CA . PHE A 1 238 ? -26.078 21.219 1.421 1 76.06 238 PHE A CA 1
ATOM 1951 C C . PHE A 1 238 ? -26.656 21.703 2.738 1 76.06 238 PHE A C 1
ATOM 1953 O O . PHE A 1 238 ? -27.516 21.047 3.322 1 76.06 238 PHE A O 1
ATOM 1960 N N . HIS A 1 239 ? -26.188 22.828 3.115 1 73.69 239 HIS A N 1
ATOM 1961 C CA . HIS A 1 239 ? -26.672 23.375 4.375 1 73.69 239 HIS A CA 1
ATOM 1962 C C . HIS A 1 239 ? -28.156 23.734 4.277 1 73.69 239 HIS A C 1
ATOM 1964 O O . HIS A 1 239 ? -28.938 23.422 5.168 1 73.69 239 HIS A O 1
ATOM 1970 N N . GLU A 1 240 ? -28.484 24.312 3.203 1 70.12 240 GLU A N 1
ATOM 1971 C CA . GLU A 1 240 ? -29.859 24.812 3.059 1 70.12 240 GLU A CA 1
ATOM 1972 C C . GLU A 1 240 ? -30.828 23.672 2.779 1 70.12 240 GLU A C 1
ATOM 1974 O O . GLU A 1 240 ? -31.859 23.547 3.434 1 70.12 240 GLU A O 1
ATOM 1979 N N . LEU A 1 241 ? -30.375 22.875 1.927 1 62.72 241 LEU A N 1
ATOM 1980 C CA . LEU A 1 241 ? -31.328 21.906 1.405 1 62.72 241 LEU A CA 1
ATOM 1981 C C . LEU A 1 241 ? -31.344 20.641 2.264 1 62.72 241 LEU A C 1
ATOM 1983 O O . LEU A 1 241 ? -32.406 20.031 2.461 1 62.72 241 LEU A O 1
ATOM 1987 N N . VAL A 1 242 ? -30.25 20.375 2.818 1 68.38 242 VAL A N 1
ATOM 1988 C CA . VAL A 1 242 ? -30.156 19.047 3.422 1 68.38 242 VAL A CA 1
ATOM 1989 C C . VAL A 1 242 ? -30.281 19.156 4.941 1 68.38 242 VAL A C 1
ATOM 1991 O O . VAL A 1 242 ? -30.984 18.375 5.574 1 68.38 242 VAL A O 1
ATOM 1994 N N . VAL A 1 243 ? -29.625 20.203 5.406 1 71.25 243 VAL A N 1
ATOM 1995 C CA . VAL A 1 243 ? -29.562 20.266 6.863 1 71.25 243 VAL A CA 1
ATOM 1996 C C . VAL A 1 243 ? -30.75 21.078 7.395 1 71.25 243 VAL A C 1
ATOM 1998 O O . VAL A 1 243 ? -31.453 20.641 8.305 1 71.25 243 VAL A O 1
ATOM 2001 N N . GLU A 1 244 ? -31.016 22.234 6.777 1 65.81 244 GLU A N 1
ATOM 2002 C CA . GLU A 1 244 ? -32.031 23.125 7.312 1 65.81 244 GLU A CA 1
ATOM 2003 C C . GLU A 1 244 ? -33.438 22.625 6.965 1 65.81 244 GLU A C 1
ATOM 2005 O O . GLU A 1 244 ? -34.344 22.625 7.816 1 65.81 244 GLU A O 1
ATOM 2010 N N . ARG A 1 245 ? -33.594 22.188 5.688 1 65.62 245 ARG A N 1
ATOM 2011 C CA . ARG A 1 245 ? -34.938 21.781 5.238 1 65.62 245 ARG A CA 1
ATOM 2012 C C . ARG A 1 245 ? -35.156 20.297 5.457 1 65.62 245 ARG A C 1
ATOM 2014 O O . ARG A 1 245 ? -36.281 19.844 5.523 1 65.62 245 ARG A O 1
ATOM 2021 N N . GLY A 1 246 ? -33.969 19.656 5.609 1 71.38 246 GLY A N 1
ATOM 2022 C CA . GLY A 1 246 ? -34.125 18.219 5.672 1 71.38 246 GLY A CA 1
ATOM 2023 C C . GLY A 1 246 ? -34.125 17.672 7.09 1 71.38 246 GLY A C 1
ATOM 2024 O O . GLY A 1 246 ? -33.906 18.422 8.047 1 71.38 246 GLY A O 1
ATOM 2025 N N . SER A 1 247 ? -34.562 16.406 7.195 1 80.25 247 SER A N 1
ATOM 2026 C CA . SER A 1 247 ? -34.5 15.695 8.469 1 80.25 247 SER A CA 1
ATOM 2027 C C . SER A 1 247 ? -33.125 15.109 8.719 1 80.25 247 SER A C 1
ATOM 2029 O O . SER A 1 247 ? -32.375 14.836 7.773 1 80.25 247 SER A O 1
ATOM 2031 N N . VAL A 1 248 ? -32.781 15.094 9.953 1 86.38 248 VAL A N 1
ATOM 2032 C CA . VAL A 1 248 ? -31.5 14.516 10.375 1 86.38 248 VAL A CA 1
ATOM 2033 C C . VAL A 1 248 ? -31.359 13.117 9.789 1 86.38 248 VAL A C 1
ATOM 2035 O O . VAL A 1 248 ? -30.281 12.742 9.336 1 86.38 248 VAL A O 1
ATOM 2038 N N . HIS A 1 249 ? -32.438 12.469 9.695 1 85.38 249 HIS A N 1
ATOM 2039 C CA . HIS A 1 249 ? -32.438 11.109 9.172 1 85.38 249 HIS A CA 1
ATOM 2040 C C . HIS A 1 249 ? -32.062 11.094 7.688 1 85.38 249 HIS A C 1
ATOM 2042 O O . HIS A 1 249 ? -31.266 10.273 7.254 1 85.38 249 HIS A O 1
ATOM 2048 N N . ASN A 1 250 ? -32.531 12.023 6.969 1 85.81 250 ASN A N 1
ATOM 2049 C CA . ASN A 1 250 ? -32.281 12.094 5.539 1 85.81 250 ASN A CA 1
ATOM 2050 C C . ASN A 1 250 ? -30.844 12.539 5.266 1 85.81 250 ASN A C 1
ATOM 2052 O O . ASN A 1 250 ? -30.234 12.117 4.277 1 85.81 250 ASN A O 1
ATOM 2056 N N . THR A 1 251 ? -30.375 13.336 6.148 1 88.69 251 THR A N 1
ATOM 2057 C CA . THR A 1 251 ? -29 13.797 5.973 1 88.69 251 THR A CA 1
ATOM 2058 C C . THR A 1 251 ? -28.016 12.633 6.117 1 88.69 251 THR A C 1
ATOM 2060 O O . THR A 1 251 ? -27.141 12.453 5.273 1 88.69 251 THR A O 1
ATOM 2063 N N . PHE A 1 252 ? -28.219 11.836 7.117 1 90.38 252 PHE A N 1
ATOM 2064 C CA . PHE A 1 252 ? -27.312 10.711 7.316 1 90.38 252 PHE A CA 1
ATOM 2065 C C . PHE A 1 252 ? -27.547 9.633 6.266 1 90.38 252 PHE A C 1
ATOM 2067 O O . PHE A 1 252 ? -26.625 8.922 5.871 1 90.38 252 PHE A O 1
ATOM 2074 N N . LYS A 1 253 ? -28.766 9.547 5.852 1 89.94 253 LYS A N 1
ATOM 2075 C CA . LYS A 1 253 ? -29.047 8.609 4.773 1 89.94 253 LYS A CA 1
ATOM 2076 C C . LYS A 1 253 ? -28.328 9.016 3.486 1 89.94 253 LYS A C 1
ATOM 2078 O O . LYS A 1 253 ? -27.828 8.164 2.752 1 89.94 253 LYS A O 1
ATOM 2083 N N . LEU A 1 254 ? -28.328 10.242 3.244 1 90.19 254 LEU A N 1
ATOM 2084 C CA . LEU A 1 254 ? -27.609 10.766 2.086 1 90.19 254 LEU A CA 1
ATOM 2085 C C . LEU A 1 254 ? -26.125 10.438 2.174 1 90.19 254 LEU A C 1
ATOM 2087 O O . LEU A 1 254 ? -25.516 10.016 1.187 1 90.19 254 LEU A O 1
ATOM 2091 N N . ILE A 1 255 ? -25.578 10.586 3.342 1 90.94 255 ILE A N 1
ATOM 2092 C CA . ILE A 1 255 ? -24.172 10.297 3.559 1 90.94 255 ILE A CA 1
ATOM 2093 C C . ILE A 1 255 ? -23.922 8.805 3.355 1 90.94 255 ILE A C 1
ATOM 2095 O O . ILE A 1 255 ? -22.906 8.414 2.756 1 90.94 255 ILE A O 1
ATOM 2099 N N . GLU A 1 256 ? -24.812 8.023 3.816 1 91.75 256 GLU A N 1
ATOM 2100 C CA . GLU A 1 256 ? -24.688 6.578 3.664 1 91.75 256 GLU A CA 1
ATOM 2101 C C . GLU A 1 256 ? -24.703 6.176 2.193 1 91.75 256 GLU A C 1
ATOM 2103 O O . GLU A 1 256 ? -23.953 5.297 1.771 1 91.75 256 GLU A O 1
ATOM 2108 N N . ILE A 1 257 ? -25.531 6.789 1.476 1 91.19 257 ILE A N 1
ATOM 2109 C CA . ILE A 1 257 ? -25.641 6.488 0.052 1 91.19 257 ILE A CA 1
ATOM 2110 C C . ILE A 1 257 ? -24.359 6.938 -0.665 1 91.19 257 ILE A C 1
ATOM 2112 O O . ILE A 1 257 ? -23.828 6.211 -1.511 1 91.19 257 ILE A O 1
ATOM 2116 N N . GLU A 1 258 ? -23.922 8.078 -0.318 1 90.31 258 GLU A N 1
ATOM 2117 C CA . GLU A 1 258 ? -22.703 8.586 -0.946 1 90.31 258 GLU A CA 1
ATOM 2118 C C . GLU A 1 258 ? -21.516 7.68 -0.653 1 90.31 258 GLU A C 1
ATOM 2120 O O . GLU A 1 258 ? -20.703 7.395 -1.544 1 90.31 258 GLU A O 1
ATOM 2125 N N . LEU A 1 259 ? -21.438 7.262 0.544 1 89.81 259 LEU A N 1
ATOM 2126 C CA . LEU A 1 259 ? -20.359 6.344 0.914 1 89.81 259 LEU A CA 1
ATOM 2127 C C . LEU A 1 259 ? -20.516 5.012 0.189 1 89.81 259 LEU A C 1
ATOM 2129 O O . LEU A 1 259 ? -19.516 4.359 -0.136 1 89.81 259 LEU A O 1
ATOM 2133 N N . GLY A 1 260 ? -21.719 4.629 -0.001 1 88.25 260 GLY A N 1
ATOM 2134 C CA . GLY A 1 260 ? -21.969 3.414 -0.768 1 88.25 260 GLY A CA 1
ATOM 2135 C C . GLY A 1 260 ? -21.516 3.525 -2.213 1 88.25 260 GLY A C 1
ATOM 2136 O O . GLY A 1 260 ? -20.938 2.586 -2.764 1 88.25 260 GLY A O 1
ATOM 2137 N N . LEU A 1 261 ? -21.766 4.609 -2.744 1 87.19 261 LEU A N 1
ATOM 2138 C CA . LEU A 1 261 ? -21.328 4.859 -4.113 1 87.19 261 LEU A CA 1
ATOM 2139 C C . LEU A 1 261 ? -19.797 4.902 -4.191 1 87.19 261 LEU A C 1
ATOM 2141 O O . LEU A 1 261 ? -19.203 4.387 -5.145 1 87.19 261 LEU A O 1
ATOM 2145 N N . MET A 1 262 ? -19.234 5.508 -3.186 1 84.06 262 MET A N 1
ATOM 2146 C CA . MET A 1 262 ? -17.781 5.57 -3.127 1 84.06 262 MET A CA 1
ATOM 2147 C C . MET A 1 262 ? -17.188 4.172 -2.984 1 84.06 262 MET A C 1
ATOM 2149 O O . MET A 1 262 ? -16.156 3.863 -3.604 1 84.06 262 MET A O 1
ATOM 2153 N N . TYR A 1 263 ? -17.797 3.359 -2.191 1 84.75 263 TYR A N 1
ATOM 2154 C CA . TYR A 1 263 ? -17.344 1.981 -2.014 1 84.75 263 TYR A CA 1
ATOM 2155 C C . TYR A 1 263 ? -17.375 1.225 -3.336 1 84.75 263 TYR A C 1
ATOM 2157 O O . TYR A 1 263 ? -16.422 0.516 -3.676 1 84.75 263 TYR A O 1
ATOM 2165 N N . ASP A 1 264 ? -18.375 1.426 -4.055 1 83.94 264 ASP A N 1
ATOM 2166 C CA . ASP A 1 264 ? -18.516 0.694 -5.312 1 83.94 264 ASP A CA 1
ATOM 2167 C C . ASP A 1 264 ? -17.516 1.186 -6.352 1 83.94 264 ASP A C 1
ATOM 2169 O O . ASP A 1 264 ? -17.047 0.408 -7.188 1 83.94 264 ASP A O 1
ATOM 2173 N N . MET A 1 265 ? -17.203 2.318 -6.227 1 81.94 265 MET A N 1
ATOM 2174 C CA . MET A 1 265 ? -16.234 2.877 -7.16 1 81.94 265 MET A CA 1
ATOM 2175 C C . MET A 1 265 ? -14.836 2.342 -6.867 1 81.94 265 MET A C 1
ATOM 2177 O O . MET A 1 265 ? -14.047 2.115 -7.789 1 81.94 265 MET A O 1
ATOM 2181 N N . LEU A 1 266 ? -14.594 2.084 -5.633 1 79.69 266 LEU A N 1
ATOM 2182 C CA . LEU A 1 266 ? -13.227 1.765 -5.246 1 79.69 266 LEU A CA 1
ATOM 2183 C C . LEU A 1 266 ? -13.031 0.257 -5.121 1 79.69 266 LEU A C 1
ATOM 2185 O O . LEU A 1 266 ? -11.953 -0.26 -5.402 1 79.69 266 LEU A O 1
ATOM 2189 N N . PHE A 1 267 ? -14.078 -0.49 -4.699 1 80.94 267 PHE A N 1
ATOM 2190 C CA . PHE A 1 267 ? -13.836 -1.87 -4.293 1 80.94 267 PHE A CA 1
ATOM 2191 C C . PHE A 1 267 ? -14.641 -2.836 -5.156 1 80.94 267 PHE A C 1
ATOM 2193 O O . PHE A 1 267 ? -14.539 -4.055 -4.996 1 80.94 267 PHE A O 1
ATOM 2200 N N . SER A 1 268 ? -15.414 -2.318 -6.02 1 83.19 268 SER A N 1
ATOM 2201 C CA . SER A 1 268 ? -16.203 -3.201 -6.871 1 83.19 268 SER A CA 1
ATOM 2202 C C . SER A 1 268 ? -15.992 -2.879 -8.352 1 83.19 268 SER A C 1
ATOM 2204 O O . SER A 1 268 ? -15.32 -1.903 -8.688 1 83.19 268 SER A O 1
ATOM 2206 N N . LYS A 1 269 ? -16.547 -3.734 -9.25 1 85.44 269 LYS A N 1
ATOM 2207 C CA . LYS A 1 269 ? -16.438 -3.562 -10.695 1 85.44 269 LYS A CA 1
ATOM 2208 C C . LYS A 1 269 ? -17.625 -2.801 -11.25 1 85.44 269 LYS A C 1
ATOM 2210 O O . LYS A 1 269 ? -17.828 -2.746 -12.469 1 85.44 269 LYS A O 1
ATOM 2215 N N . ILE A 1 270 ? -18.391 -2.197 -10.484 1 79 270 ILE A N 1
ATOM 2216 C CA . ILE A 1 270 ? -19.688 -1.643 -10.898 1 79 270 ILE A CA 1
ATOM 2217 C C . ILE A 1 270 ? -19.453 -0.486 -11.875 1 79 270 ILE A C 1
ATOM 2219 O O . ILE A 1 270 ? -20.203 -0.316 -12.836 1 79 270 ILE A O 1
ATOM 2223 N N . GLY A 1 271 ? -18.391 0.271 -11.703 1 74.25 271 GLY A N 1
ATOM 2224 C CA . GLY A 1 271 ? -18.109 1.404 -12.578 1 74.25 271 GLY A CA 1
ATOM 2225 C C . GLY A 1 271 ? -17.844 1.002 -14.016 1 74.25 271 GLY A C 1
ATOM 2226 O O . GLY A 1 271 ? -18.25 1.703 -14.945 1 74.25 271 GLY A O 1
ATOM 2227 N N . THR A 1 272 ? -17.312 -0.156 -14.195 1 77.25 272 THR A N 1
ATOM 2228 C CA . THR A 1 272 ? -16.969 -0.621 -15.539 1 77.25 272 THR A CA 1
ATOM 2229 C C . THR A 1 272 ? -18.172 -1.295 -16.188 1 77.25 272 THR A C 1
ATOM 2231 O O . THR A 1 272 ? -18.297 -1.307 -17.422 1 77.25 272 THR A O 1
ATOM 2234 N N . ILE A 1 273 ? -19.109 -1.718 -15.43 1 79.5 273 ILE A N 1
ATOM 2235 C CA . ILE A 1 273 ? -20.234 -2.479 -15.961 1 79.5 273 ILE A CA 1
ATOM 2236 C C . ILE A 1 273 ? -21.312 -1.521 -16.484 1 79.5 273 ILE A C 1
ATOM 2238 O O . ILE A 1 273 ? -21.953 -1.793 -17.5 1 79.5 273 ILE A O 1
ATOM 2242 N N . PHE A 1 274 ? -21.453 -0.365 -15.844 1 79.25 274 PHE A N 1
ATOM 2243 C CA . PHE A 1 274 ? -22.531 0.553 -16.234 1 79.25 274 PHE A CA 1
ATOM 2244 C C . PHE A 1 274 ? -22.078 1.443 -17.391 1 79.25 274 PHE A C 1
ATOM 2246 O O . PHE A 1 274 ? -22.719 2.459 -17.672 1 79.25 274 PHE A O 1
ATOM 2253 N N . THR A 1 275 ? -21.141 1.022 -18.109 1 78.19 275 THR A N 1
ATOM 2254 C CA . THR A 1 275 ? -20.766 1.635 -19.375 1 78.19 275 THR A CA 1
ATOM 2255 C C . THR A 1 275 ? -21.359 0.855 -20.547 1 78.19 275 THR A C 1
ATOM 2257 O O . THR A 1 275 ? -21.812 -0.283 -20.375 1 78.19 275 THR A O 1
ATOM 2260 N N . LEU A 1 276 ? -21.516 1.435 -21.625 1 78.31 276 LEU A N 1
ATOM 2261 C CA . LEU A 1 276 ? -22.078 0.778 -22.797 1 78.31 276 LEU A CA 1
ATOM 2262 C C . LEU A 1 276 ? -21.281 -0.476 -23.156 1 78.31 276 LEU A C 1
ATOM 2264 O O . LEU A 1 276 ? -21.859 -1.55 -23.344 1 78.31 276 LEU A O 1
ATOM 2268 N N . TRP A 1 277 ? -20.031 -0.29 -23.156 1 80.5 277 TRP A N 1
ATOM 2269 C CA . TRP A 1 277 ? -19.188 -1.415 -23.531 1 80.5 277 TRP A CA 1
ATOM 2270 C C . TRP A 1 277 ? -19.188 -2.48 -22.438 1 80.5 277 TRP A C 1
ATOM 2272 O O . TRP A 1 277 ? -19.172 -3.678 -22.734 1 80.5 277 TRP A O 1
ATOM 2282 N N . GLY A 1 278 ? -19.281 -2.018 -21.234 1 83.62 278 GLY A N 1
ATOM 2283 C CA . GLY A 1 278 ? -19.328 -2.971 -20.141 1 83.62 278 GLY A CA 1
ATOM 2284 C C . GLY A 1 278 ? -20.594 -3.809 -20.125 1 83.62 278 GLY A C 1
ATOM 2285 O O . GLY A 1 278 ? -20.531 -5.016 -19.875 1 83.62 278 GLY A O 1
ATOM 2286 N N . SER A 1 279 ? -21.641 -3.268 -20.547 1 83.75 279 SER A N 1
ATOM 2287 C CA . SER A 1 279 ? -22.906 -3.986 -20.578 1 83.75 279 SER A CA 1
ATOM 2288 C C . SER A 1 279 ? -22.953 -4.965 -21.75 1 83.75 279 SER A C 1
ATOM 2290 O O . SER A 1 279 ? -23.453 -6.086 -21.594 1 83.75 279 SER A O 1
ATOM 2292 N N . ILE A 1 280 ? -22.422 -4.551 -22.812 1 87.44 280 ILE A N 1
ATOM 2293 C CA . ILE A 1 280 ? -22.406 -5.426 -23.984 1 87.44 280 ILE A CA 1
ATOM 2294 C C . ILE A 1 280 ? -21.516 -6.633 -23.703 1 87.44 280 ILE A C 1
ATOM 2296 O O . ILE A 1 280 ? -21.891 -7.77 -24.016 1 87.44 280 ILE A O 1
ATOM 2300 N N . LEU A 1 281 ? -20.453 -6.363 -23.125 1 88.88 281 LEU A N 1
ATOM 2301 C CA . LEU A 1 281 ? -19.516 -7.445 -22.844 1 88.88 281 LEU A CA 1
ATOM 2302 C C . LEU A 1 281 ? -20.094 -8.422 -21.828 1 88.88 281 LEU A C 1
ATOM 2304 O O . LEU A 1 281 ? -19.859 -9.625 -21.906 1 88.88 281 LEU A O 1
ATOM 2308 N N . ARG A 1 282 ? -20.844 -7.895 -20.953 1 88.62 282 ARG A N 1
ATOM 2309 C CA . ARG A 1 282 ? -21.484 -8.766 -19.969 1 88.62 282 ARG A CA 1
ATOM 2310 C C . ARG A 1 282 ? -22.547 -9.641 -20.609 1 88.62 282 ARG A C 1
ATOM 2312 O O . ARG A 1 282 ? -22.688 -10.82 -20.281 1 88.62 282 ARG A O 1
ATOM 2319 N N . PHE A 1 283 ? -23.203 -9.117 -21.562 1 89.62 283 PHE A N 1
ATOM 2320 C CA . PHE A 1 283 ? -24.219 -9.875 -22.266 1 89.62 283 PHE A CA 1
ATOM 2321 C C . PHE A 1 283 ? -23.594 -10.969 -23.125 1 89.62 283 PHE A C 1
ATOM 2323 O O . PHE A 1 283 ? -24.078 -12.102 -23.156 1 89.62 283 PHE A O 1
ATOM 2330 N N . ILE A 1 284 ? -22.562 -10.562 -23.672 1 89.94 284 ILE A N 1
ATOM 2331 C CA . ILE A 1 284 ? -21.859 -11.531 -24.5 1 89.94 284 ILE A CA 1
ATOM 2332 C C . ILE A 1 284 ? -21.297 -12.656 -23.641 1 89.94 284 ILE A C 1
ATOM 2334 O O . ILE A 1 284 ? -21.391 -13.828 -23.984 1 89.94 284 ILE A O 1
ATOM 2338 N N . SER A 1 285 ? -20.734 -12.32 -22.5 1 91.88 285 SER A N 1
ATOM 2339 C CA . SER A 1 285 ? -20.156 -13.32 -21.594 1 91.88 285 SER A CA 1
ATOM 2340 C C . SER A 1 285 ? -21.219 -14.273 -21.078 1 91.88 285 SER A C 1
ATOM 2342 O O . SER A 1 285 ? -21.031 -15.492 -21.109 1 91.88 285 SER A O 1
ATOM 2344 N N . MET A 1 286 ? -22.328 -13.789 -20.781 1 93.06 286 MET A N 1
ATOM 2345 C CA . MET A 1 286 ? -23.422 -14.625 -20.266 1 93.06 286 MET A CA 1
ATOM 2346 C C . MET A 1 286 ? -23.984 -15.516 -21.359 1 93.06 286 MET A C 1
ATOM 2348 O O . MET A 1 286 ? -24.25 -16.703 -21.141 1 93.06 286 MET A O 1
ATOM 2352 N N . SER A 1 287 ? -24.109 -14.984 -22.547 1 94.44 287 SER A N 1
ATOM 2353 C CA . SER A 1 287 ? -24.656 -15.75 -23.656 1 94.44 287 SER A CA 1
ATOM 2354 C C . SER A 1 287 ? -23.734 -16.891 -24.047 1 94.44 287 SER A C 1
ATOM 2356 O O . SER A 1 287 ? -24.188 -18 -24.359 1 94.44 287 SER A O 1
ATOM 2358 N N . CYS A 1 288 ? -22.438 -16.625 -24 1 95.44 288 CYS A N 1
ATOM 2359 C CA . CYS A 1 288 ? -21.469 -17.672 -24.328 1 95.44 288 CYS A CA 1
ATOM 2360 C C . CYS A 1 288 ? -21.562 -18.828 -23.359 1 95.44 288 CYS A C 1
ATOM 2362 O O . CYS A 1 288 ? -21.547 -20 -23.766 1 95.44 288 CYS A O 1
ATOM 2364 N N . ILE A 1 289 ? -21.734 -18.562 -22.094 1 95.56 289 ILE A N 1
ATOM 2365 C CA . ILE A 1 289 ? -21.797 -19.609 -21.078 1 95.56 289 ILE A CA 1
ATOM 2366 C C . ILE A 1 289 ? -23.094 -20.391 -21.234 1 95.56 289 ILE A C 1
ATOM 2368 O O . ILE A 1 289 ? -23.094 -21.625 -21.141 1 95.56 289 ILE A O 1
ATOM 2372 N N . VAL A 1 290 ? -24.172 -19.734 -21.609 1 95.06 290 VAL A N 1
ATOM 2373 C CA . VAL A 1 290 ? -25.469 -20.391 -21.797 1 95.06 290 VAL A CA 1
ATOM 2374 C C . VAL A 1 290 ? -25.422 -21.297 -23.016 1 95.06 290 VAL A C 1
ATOM 2376 O O . VAL A 1 290 ? -25.906 -22.438 -22.969 1 95.06 290 VAL A O 1
ATOM 2379 N N . VAL A 1 291 ? -24.812 -20.797 -24.016 1 94.38 291 VAL A N 1
ATOM 2380 C CA . VAL A 1 291 ? -24.734 -21.578 -25.234 1 94.38 291 VAL A CA 1
ATOM 2381 C C . VAL A 1 291 ? -23.891 -22.828 -25 1 94.38 291 VAL A C 1
ATOM 2383 O O . VAL A 1 291 ? -24.266 -23.922 -25.422 1 94.38 291 VAL A O 1
ATOM 2386 N N . VAL A 1 292 ? -22.781 -22.703 -24.328 1 93.81 292 VAL A N 1
ATOM 2387 C CA . VAL A 1 292 ? -21.891 -23.828 -24.062 1 93.81 292 VAL A CA 1
ATOM 2388 C C . VAL A 1 292 ? -22.594 -24.844 -23.156 1 93.81 292 VAL A C 1
ATOM 2390 O O . VAL A 1 292 ? -22.531 -26.047 -23.391 1 93.81 292 VAL A O 1
ATOM 2393 N N . LEU A 1 293 ? -23.328 -24.344 -22.156 1 93.31 293 LEU A N 1
ATOM 2394 C CA . LEU A 1 293 ? -24.047 -25.219 -21.25 1 93.31 293 LEU A CA 1
ATOM 2395 C C . LEU A 1 293 ? -25.156 -25.969 -21.984 1 93.31 293 LEU A C 1
ATOM 2397 O O . LEU A 1 293 ? -25.297 -27.188 -21.812 1 93.31 293 LEU A O 1
ATOM 2401 N N . THR A 1 294 ? -25.891 -25.328 -22.891 1 91.88 294 THR A N 1
ATOM 2402 C CA . THR A 1 294 ? -26.984 -25.953 -23.625 1 91.88 294 THR A CA 1
ATOM 2403 C C . THR A 1 294 ? -26.453 -26.969 -24.641 1 91.88 294 THR A C 1
ATOM 2405 O O . THR A 1 294 ? -26.984 -28.062 -24.766 1 91.88 294 THR A O 1
ATOM 2408 N N . LEU A 1 295 ? -25.359 -26.609 -25.312 1 88.38 295 LEU A N 1
ATOM 2409 C CA . LEU A 1 295 ? -24.766 -27.516 -26.297 1 88.38 295 LEU A CA 1
ATOM 2410 C C . LEU A 1 295 ? -24.188 -28.75 -25.625 1 88.38 295 LEU A C 1
ATOM 2412 O O . LEU A 1 295 ? -24.266 -29.859 -26.172 1 88.38 295 LEU A O 1
ATOM 2416 N N . LEU A 1 296 ? -23.578 -28.562 -24.5 1 86.56 296 LEU A N 1
ATOM 2417 C CA . LEU A 1 296 ? -23.016 -29.703 -23.766 1 86.56 296 LEU A CA 1
ATOM 2418 C C . LEU A 1 296 ? -24.109 -30.641 -23.281 1 86.56 296 LEU A C 1
ATOM 2420 O O . LEU A 1 296 ? -23.969 -31.859 -23.359 1 86.56 296 LEU A O 1
ATOM 2424 N N . VAL A 1 297 ? -25.25 -30.062 -22.859 1 85.06 297 VAL A N 1
ATOM 2425 C CA . VAL A 1 297 ? -26.359 -30.875 -22.375 1 85.06 297 VAL A CA 1
ATOM 2426 C C . VAL A 1 297 ? -27.016 -31.609 -23.531 1 85.06 297 VAL A C 1
ATOM 2428 O O . VAL A 1 297 ? -27.391 -32.781 -23.406 1 85.06 297 VAL A O 1
ATOM 2431 N N . ILE A 1 298 ? -27.047 -31.047 -24.688 1 83.25 298 ILE A N 1
ATOM 2432 C CA . ILE A 1 298 ? -27.625 -31.672 -25.875 1 83.25 298 ILE A CA 1
ATOM 2433 C C . ILE A 1 298 ? -26.75 -32.812 -26.344 1 83.25 298 ILE A C 1
ATOM 2435 O O . ILE A 1 298 ? -27.25 -33.906 -26.703 1 83.25 298 ILE A O 1
ATOM 2439 N N . LYS A 1 299 ? -25.5 -32.562 -26.297 1 77.12 299 LYS A N 1
ATOM 2440 C CA . LYS A 1 299 ? -24.562 -33.594 -26.75 1 77.12 299 LYS A CA 1
ATOM 2441 C C . LYS A 1 299 ? -24.562 -34.781 -25.812 1 77.12 299 LYS A C 1
ATOM 2443 O O . LYS A 1 299 ? -24.375 -35.938 -26.234 1 77.12 299 LYS A O 1
ATOM 2448 N N . LEU A 1 300 ? -24.734 -34.531 -24.609 1 71.94 300 LEU A N 1
ATOM 2449 C CA . LEU A 1 300 ? -24.797 -35.594 -23.594 1 71.94 300 LEU A CA 1
ATOM 2450 C C . LEU A 1 300 ? -26.047 -36.438 -23.766 1 71.94 300 LEU A C 1
ATOM 2452 O O . LEU A 1 300 ? -26.047 -37.625 -23.453 1 71.94 300 LEU A O 1
ATOM 2456 N N . LYS A 1 301 ? -27.125 -35.844 -24.078 1 65.06 301 LYS A N 1
ATOM 2457 C CA . LYS A 1 301 ? -28.359 -36.594 -24.266 1 65.06 301 LYS A CA 1
ATOM 2458 C C . LYS A 1 301 ? -28.203 -37.656 -25.359 1 65.06 301 LYS A C 1
ATOM 2460 O O . LYS A 1 301 ? -28.859 -38.688 -25.344 1 65.06 301 LYS A O 1
ATOM 2465 N N . ASN A 1 302 ? -27.312 -37.344 -26.25 1 59 302 ASN A N 1
ATOM 2466 C CA . ASN A 1 302 ? -27.109 -38.344 -27.297 1 59 302 ASN A CA 1
ATOM 2467 C C . ASN A 1 302 ? -25.812 -39.125 -27.078 1 59 302 ASN A C 1
ATOM 2469 O O . ASN A 1 302 ? -24.797 -38.844 -27.719 1 59 302 ASN A O 1
ATOM 2473 N N . PRO A 1 303 ? -25.656 -39.688 -25.844 1 52.41 303 PRO A N 1
ATOM 2474 C CA . PRO A 1 303 ? -24.359 -40.094 -25.297 1 52.41 303 PRO A CA 1
ATOM 2475 C C . PRO A 1 303 ? -23.797 -41.344 -25.984 1 52.41 303 PRO A C 1
ATOM 2477 O O . PRO A 1 303 ? -24.516 -42.312 -26.156 1 52.41 303 PRO A O 1
ATOM 2480 N N . LEU A 1 304 ? -23.078 -41.312 -26.938 1 47.78 304 LEU A N 1
ATOM 2481 C CA . LEU A 1 304 ? -22.328 -42.531 -27.125 1 47.78 304 LEU A CA 1
ATOM 2482 C C . LEU A 1 304 ? -21.672 -42.969 -25.812 1 47.78 304 LEU A C 1
ATOM 2484 O O . LEU A 1 304 ? -21.422 -42.125 -24.938 1 47.78 304 LEU A O 1
ATOM 2488 N N . LYS A 1 305 ? -21.531 -44.312 -25.438 1 49.56 305 LYS A N 1
ATOM 2489 C CA . LYS A 1 305 ? -21.047 -44.969 -24.234 1 49.56 305 LYS A CA 1
ATOM 2490 C C . LYS A 1 305 ? -19.781 -44.312 -23.703 1 49.56 305 LYS A C 1
ATOM 2492 O O . LYS A 1 305 ? -18.703 -44.5 -24.281 1 49.56 305 LYS A O 1
ATOM 2497 N N . PRO A 1 306 ? -19.859 -43.25 -22.906 1 54.59 306 PRO A N 1
ATOM 2498 C CA . PRO A 1 306 ? -18.609 -42.562 -22.578 1 54.59 306 PRO A CA 1
ATOM 2499 C C . PRO A 1 306 ? -17.75 -43.344 -21.578 1 54.59 306 PRO A C 1
ATOM 2501 O O . PRO A 1 306 ? -18.281 -44.125 -20.781 1 54.59 306 PRO A O 1
ATOM 2504 N N . PRO A 1 307 ? -16.516 -43.5 -21.812 1 56.94 307 PRO A N 1
ATOM 2505 C CA . PRO A 1 307 ? -15.617 -44.125 -20.844 1 56.94 307 PRO A CA 1
ATOM 2506 C C . PRO A 1 307 ? -15.859 -43.688 -19.422 1 56.94 307 PRO A C 1
ATOM 2508 O O . PRO A 1 307 ? -16.453 -42.625 -19.188 1 56.94 307 PRO A O 1
ATOM 2511 N N . ALA A 1 308 ? -15.766 -44.625 -18.391 1 53.88 308 ALA A N 1
ATOM 2512 C CA . ALA A 1 308 ? -15.992 -44.5 -16.953 1 53.88 308 ALA A CA 1
ATOM 2513 C C . ALA A 1 308 ? -15.523 -43.125 -16.453 1 53.88 308 ALA A C 1
ATOM 2515 O O . ALA A 1 308 ? -16.172 -42.5 -15.617 1 53.88 308 ALA A O 1
ATOM 2516 N N . ASP A 1 309 ? -14.391 -42.688 -16.906 1 58.03 309 ASP A N 1
ATOM 2517 C CA . ASP A 1 309 ? -13.82 -41.406 -16.422 1 58.03 309 ASP A CA 1
ATOM 2518 C C . ASP A 1 309 ? -14.641 -40.219 -16.891 1 58.03 309 ASP A C 1
ATOM 2520 O O . ASP A 1 309 ? -14.68 -39.188 -16.219 1 58.03 309 ASP A O 1
ATOM 2524 N N . LEU A 1 310 ? -15.383 -40.562 -17.859 1 68.5 310 LEU A N 1
ATOM 2525 C CA . LEU A 1 310 ? -16.25 -39.5 -18.375 1 68.5 310 LEU A CA 1
ATOM 2526 C C . LEU A 1 310 ? -17.453 -39.281 -17.469 1 68.5 310 LEU A C 1
ATOM 2528 O O . LEU A 1 310 ? -18 -38.188 -17.391 1 68.5 310 LEU A O 1
ATOM 2532 N N . HIS A 1 311 ? -17.609 -40.375 -16.562 1 76.06 311 HIS A N 1
ATOM 2533 C CA . HIS A 1 311 ? -18.797 -40.312 -15.711 1 76.06 311 HIS A CA 1
ATOM 2534 C C . HIS A 1 311 ? -18.578 -39.312 -14.562 1 76.06 311 HIS A C 1
ATOM 2536 O O . HIS A 1 311 ? -19.531 -38.719 -14.055 1 76.06 311 HIS A O 1
ATOM 2542 N N . ILE A 1 312 ? -17.359 -39.094 -14.133 1 82.31 312 ILE A N 1
ATOM 2543 C CA . ILE A 1 312 ? -17.109 -38.188 -13.008 1 82.31 312 ILE A CA 1
ATOM 2544 C C . ILE A 1 312 ? -16.812 -36.781 -13.523 1 82.31 312 ILE A C 1
ATOM 2546 O O . ILE A 1 312 ? -17.266 -35.812 -12.945 1 82.31 312 ILE A O 1
ATOM 2550 N N . ASP A 1 313 ? -16.141 -36.688 -14.617 1 87.38 313 ASP A N 1
ATOM 2551 C CA . ASP A 1 313 ? -15.695 -35.375 -15.109 1 87.38 313 ASP A CA 1
ATOM 2552 C C . ASP A 1 313 ? -16.844 -34.594 -15.75 1 87.38 313 ASP A C 1
ATOM 2554 O O . ASP A 1 313 ? -16.844 -33.375 -15.75 1 87.38 313 ASP A O 1
ATOM 2558 N N . LEU A 1 314 ? -17.844 -35.344 -16.172 1 87.81 314 LEU A N 1
ATOM 2559 C CA . LEU A 1 314 ? -18.953 -34.656 -16.828 1 87.81 314 LEU A CA 1
ATOM 2560 C C . LEU A 1 314 ? -19.812 -33.906 -15.812 1 87.81 314 LEU A C 1
ATOM 2562 O O . LEU A 1 314 ? -20.078 -32.719 -16 1 87.81 314 LEU A O 1
ATOM 2566 N N . PRO A 1 315 ? -20.188 -34.531 -14.703 1 88.69 315 PRO A N 1
ATOM 2567 C CA . PRO A 1 315 ? -20.922 -33.75 -13.719 1 88.69 315 PRO A CA 1
ATOM 2568 C C . PRO A 1 315 ? -20.109 -32.594 -13.156 1 88.69 315 PRO A C 1
ATOM 2570 O O . PRO A 1 315 ? -20.672 -31.531 -12.844 1 88.69 315 PRO A O 1
ATOM 2573 N N . ILE A 1 316 ? -18.859 -32.75 -13 1 91.81 316 ILE A N 1
ATOM 2574 C CA . ILE A 1 316 ? -18.016 -31.656 -12.508 1 91.81 316 ILE A CA 1
ATOM 2575 C C . ILE A 1 316 ? -18.031 -30.5 -13.5 1 91.81 316 ILE A C 1
ATOM 2577 O O . ILE A 1 316 ? -18.125 -29.344 -13.109 1 91.81 316 ILE A O 1
ATOM 2581 N N . THR A 1 317 ? -17.938 -30.859 -14.766 1 91.81 317 THR A N 1
ATOM 2582 C CA . THR A 1 317 ? -17.938 -29.812 -15.797 1 91.81 317 THR A CA 1
ATOM 2583 C C . THR A 1 317 ? -19.266 -29.078 -15.82 1 91.81 317 THR A C 1
ATOM 2585 O O . THR A 1 317 ? -19.312 -27.859 -15.914 1 91.81 317 THR A O 1
ATOM 2588 N N . ILE A 1 318 ? -20.375 -29.812 -15.656 1 91.81 318 ILE A N 1
ATOM 2589 C CA . ILE A 1 318 ? -21.688 -29.188 -15.641 1 91.81 318 ILE A CA 1
ATOM 2590 C C . ILE A 1 318 ? -21.844 -28.328 -14.398 1 91.81 318 ILE A C 1
ATOM 2592 O O . ILE A 1 318 ? -22.406 -27.234 -14.469 1 91.81 318 ILE A O 1
ATOM 2596 N N . THR A 1 319 ? -21.312 -28.797 -13.32 1 94.06 319 THR A N 1
ATOM 2597 C CA . THR A 1 319 ? -21.375 -28.016 -12.086 1 94.06 319 THR A CA 1
ATOM 2598 C C . THR A 1 319 ? -20.562 -26.734 -12.227 1 94.06 319 THR A C 1
ATOM 2600 O O . THR A 1 319 ? -20.984 -25.672 -11.75 1 94.06 319 THR A O 1
ATOM 2603 N N . LEU A 1 320 ? -19.438 -26.828 -12.852 1 95.38 320 LEU A N 1
ATOM 2604 C CA . LEU A 1 320 ? -18.594 -25.656 -13.047 1 95.38 320 LEU A CA 1
ATOM 2605 C C . LEU A 1 320 ? -19.281 -24.641 -13.945 1 95.38 320 LEU A C 1
ATOM 2607 O O . LEU A 1 320 ? -19.297 -23.438 -13.641 1 95.38 320 LEU A O 1
ATOM 2611 N N . LEU A 1 321 ? -19.891 -25.109 -14.977 1 95.12 321 LEU A N 1
ATOM 2612 C CA . LEU A 1 321 ? -20.578 -24.203 -15.898 1 95.12 321 LEU A CA 1
ATOM 2613 C C . LEU A 1 321 ? -21.844 -23.625 -15.266 1 95.12 321 LEU A C 1
ATOM 2615 O O . LEU A 1 321 ? -22.125 -22.438 -15.422 1 95.12 321 LEU A O 1
ATOM 2619 N N . ALA A 1 322 ? -22.531 -24.438 -14.531 1 94.81 322 ALA A N 1
ATOM 2620 C CA . ALA A 1 322 ? -23.703 -23.953 -13.805 1 94.81 322 ALA A CA 1
ATOM 2621 C C . ALA A 1 322 ? -23.297 -22.922 -12.75 1 94.81 322 ALA A C 1
ATOM 2623 O O . ALA A 1 322 ? -23.984 -21.922 -12.555 1 94.81 322 ALA A O 1
ATOM 2624 N N . GLY A 1 323 ? -22.234 -23.234 -12.07 1 94.69 323 GLY A N 1
ATOM 2625 C CA . GLY A 1 323 ? -21.719 -22.281 -11.109 1 94.69 323 GLY A CA 1
ATOM 2626 C C . GLY A 1 323 ? -21.312 -20.969 -11.734 1 94.69 323 GLY A C 1
ATOM 2627 O O . GLY A 1 323 ? -21.594 -19.891 -11.18 1 94.69 323 GLY A O 1
ATOM 2628 N N . ALA A 1 324 ? -20.656 -21.016 -12.844 1 94.69 324 ALA A N 1
ATOM 2629 C CA . ALA A 1 324 ? -20.266 -19.812 -13.555 1 94.69 324 ALA A CA 1
ATOM 2630 C C . ALA A 1 324 ? -21.484 -19 -13.969 1 94.69 324 ALA A C 1
ATOM 2632 O O . ALA A 1 324 ? -21.5 -17.766 -13.836 1 94.69 324 ALA A O 1
ATOM 2633 N N . LEU A 1 325 ? -22.5 -19.656 -14.445 1 94.81 325 LEU A N 1
ATOM 2634 C CA . LEU A 1 325 ? -23.719 -18.984 -14.836 1 94.81 325 LEU A CA 1
ATOM 2635 C C . LEU A 1 325 ? -24.406 -18.344 -13.633 1 94.81 325 LEU A C 1
ATOM 2637 O O . LEU A 1 325 ? -24.875 -17.219 -13.711 1 94.81 325 LEU A O 1
ATOM 2641 N N . LEU A 1 326 ? -24.422 -19.062 -12.602 1 94.38 326 LEU A N 1
ATOM 2642 C CA . LEU A 1 326 ? -25.016 -18.547 -11.375 1 94.38 326 LEU A CA 1
ATOM 2643 C C . LEU A 1 326 ? -24.281 -17.297 -10.906 1 94.38 326 LEU A C 1
ATOM 2645 O O . LEU A 1 326 ? -24.922 -16.328 -10.477 1 94.38 326 LEU A O 1
ATOM 2649 N N . LEU A 1 327 ? -23.047 -17.312 -10.984 1 92.56 327 LEU A N 1
ATOM 2650 C CA . LEU A 1 327 ? -22.25 -16.156 -10.562 1 92.56 327 LEU A CA 1
ATOM 2651 C C . LEU A 1 327 ? -22.516 -14.961 -11.461 1 92.56 327 LEU A C 1
ATOM 2653 O O . LEU A 1 327 ? -22.594 -13.828 -10.984 1 92.56 327 LEU A O 1
ATOM 2657 N N . GLU A 1 328 ? -22.703 -15.195 -12.734 1 92.31 328 GLU A N 1
ATOM 2658 C CA . GLU A 1 328 ? -23 -14.117 -13.672 1 92.31 328 GLU A CA 1
ATOM 2659 C C . GLU A 1 328 ? -24.391 -13.539 -13.422 1 92.31 328 GLU A C 1
ATOM 2661 O O . GLU A 1 328 ? -24.562 -12.312 -13.414 1 92.31 328 GLU A O 1
ATOM 2666 N N . ILE A 1 329 ? -25.266 -14.367 -13.148 1 91.5 329 ILE A N 1
ATOM 2667 C CA . ILE A 1 329 ? -26.625 -13.922 -12.883 1 91.5 329 ILE A CA 1
ATOM 2668 C C . ILE A 1 329 ? -26.672 -13.156 -11.555 1 91.5 329 ILE A C 1
ATOM 2670 O O . ILE A 1 329 ? -27.297 -12.102 -11.461 1 91.5 329 ILE A O 1
ATOM 2674 N N . ALA A 1 330 ? -25.984 -13.688 -10.625 1 89.62 330 ALA A N 1
ATOM 2675 C CA . ALA A 1 330 ? -25.922 -13.016 -9.328 1 89.62 330 ALA A CA 1
ATOM 2676 C C . ALA A 1 330 ? -25.25 -11.648 -9.438 1 89.62 330 ALA A C 1
ATOM 2678 O O . ALA A 1 330 ? -25.656 -10.688 -8.789 1 89.62 330 ALA A O 1
ATOM 2679 N N . GLY A 1 331 ? -24.281 -11.641 -10.211 1 87.56 331 GLY A N 1
ATOM 2680 C CA . GLY A 1 331 ? -23.594 -10.375 -10.438 1 87.56 331 GLY A CA 1
ATOM 2681 C C . GLY A 1 331 ? -24.484 -9.336 -11.094 1 87.56 331 GLY A C 1
ATOM 2682 O O . GLY A 1 331 ? -24.516 -8.18 -10.672 1 87.56 331 GLY A O 1
ATOM 2683 N N . VAL A 1 332 ? -25.266 -9.711 -12.008 1 87.81 332 VAL A N 1
ATOM 2684 C CA . VAL A 1 332 ? -26.156 -8.805 -12.719 1 87.81 332 VAL A CA 1
ATOM 2685 C C . VAL A 1 332 ? -27.266 -8.344 -11.781 1 87.81 332 VAL A C 1
ATOM 2687 O O . VAL A 1 332 ? -27.641 -7.168 -11.773 1 87.81 332 VAL A O 1
ATOM 2690 N N . LEU A 1 333 ? -27.703 -9.203 -11.023 1 86.06 333 LEU A N 1
ATOM 2691 C CA . LEU A 1 333 ? -28.766 -8.859 -10.086 1 86.06 333 LEU A CA 1
ATOM 2692 C C . LEU A 1 333 ? -28.266 -7.871 -9.031 1 86.06 333 LEU A C 1
ATOM 2694 O O . LEU A 1 333 ? -28.969 -6.93 -8.672 1 86.06 333 LEU A O 1
ATOM 2698 N N . GLU A 1 334 ? -27.125 -8.07 -8.594 1 84.81 334 GLU A N 1
ATOM 2699 C CA . GLU A 1 334 ? -26.547 -7.164 -7.605 1 84.81 334 GLU A CA 1
ATOM 2700 C C . GLU A 1 334 ? -26.297 -5.785 -8.203 1 84.81 334 GLU A C 1
ATOM 2702 O O . GLU A 1 334 ? -26.453 -4.77 -7.531 1 84.81 334 GLU A O 1
ATOM 2707 N N . GLN A 1 335 ? -25.938 -5.777 -9.398 1 87 335 GLN A N 1
ATOM 2708 C CA . GLN A 1 335 ? -25.688 -4.512 -10.078 1 87 335 GLN A CA 1
ATOM 2709 C C . GLN A 1 335 ? -27 -3.752 -10.305 1 87 335 GLN A C 1
ATOM 2711 O O . GLN A 1 335 ? -27.047 -2.533 -10.117 1 87 335 GLN A O 1
ATOM 2716 N N . LEU A 1 336 ? -27.969 -4.512 -10.602 1 85.88 336 LEU A N 1
ATOM 2717 C CA . LEU A 1 336 ? -29.281 -3.893 -10.828 1 85.88 336 LEU A CA 1
ATOM 2718 C C . LEU A 1 336 ? -29.875 -3.408 -9.516 1 85.88 336 LEU A C 1
ATOM 2720 O O . LEU A 1 336 ? -30.656 -2.451 -9.5 1 85.88 336 LEU A O 1
ATOM 2724 N N . GLY A 1 337 ? -29.516 -4.012 -8.477 1 85.12 337 GLY A N 1
ATOM 2725 C CA . GLY A 1 337 ? -30.016 -3.617 -7.164 1 85.12 337 GLY A CA 1
ATOM 2726 C C . GLY A 1 337 ? -29.156 -2.559 -6.496 1 85.12 337 GLY A C 1
ATOM 2727 O O . GLY A 1 337 ? -29.484 -2.086 -5.406 1 85.12 337 GLY A O 1
ATOM 2728 N N . SER A 1 338 ? -28.156 -2.111 -7.082 1 86.06 338 SER A N 1
ATOM 2729 C CA . SER A 1 338 ? -27.25 -1.13 -6.488 1 86.06 338 SER A CA 1
ATOM 2730 C C . SER A 1 338 ? -27.734 0.293 -6.75 1 86.06 338 SER A C 1
ATOM 2732 O O . SER A 1 338 ? -28.594 0.515 -7.605 1 86.06 338 SER A O 1
ATOM 2734 N N . ASP A 1 339 ? -27.188 1.233 -6.02 1 87.88 339 ASP A N 1
ATOM 2735 C CA . ASP A 1 339 ? -27.547 2.641 -6.176 1 87.88 339 ASP A CA 1
ATOM 2736 C C . ASP A 1 339 ? -27.062 3.18 -7.523 1 87.88 339 ASP A C 1
ATOM 2738 O O . ASP A 1 339 ? -27.641 4.129 -8.055 1 87.88 339 ASP A O 1
ATOM 2742 N N . TRP A 1 340 ? -26.141 2.557 -8.133 1 86.56 340 TRP A N 1
ATOM 2743 C CA . TRP A 1 340 ? -25.625 2.969 -9.438 1 86.56 340 TRP A CA 1
ATOM 2744 C C . TRP A 1 340 ? -26.641 2.713 -10.539 1 86.56 340 TRP A C 1
ATOM 2746 O O . TRP A 1 340 ? -26.672 3.43 -11.539 1 86.56 340 TRP A O 1
ATOM 2756 N N . ALA A 1 341 ? -27.438 1.747 -10.289 1 87.5 341 ALA A N 1
ATOM 2757 C CA . ALA A 1 341 ? -28.469 1.433 -11.273 1 87.5 341 ALA A CA 1
ATOM 2758 C C . ALA A 1 341 ? -29.516 2.545 -11.336 1 87.5 341 ALA A C 1
ATOM 2760 O O . ALA A 1 341 ? -30.047 2.84 -12.414 1 87.5 341 ALA A O 1
ATOM 2761 N N . ILE A 1 342 ? -29.75 3.131 -10.234 1 85.75 342 ILE A N 1
ATOM 2762 C CA . ILE A 1 342 ? -30.688 4.242 -10.195 1 85.75 342 ILE A CA 1
ATOM 2763 C C . ILE A 1 342 ? -30.125 5.426 -10.969 1 85.75 342 ILE A C 1
ATOM 2765 O O . ILE A 1 342 ? -30.844 6.074 -11.734 1 85.75 342 ILE A O 1
ATOM 2769 N N . VAL A 1 343 ? -28.875 5.715 -10.734 1 85.06 343 VAL A N 1
ATOM 2770 C CA . VAL A 1 343 ? -28.219 6.82 -11.414 1 85.06 343 VAL A CA 1
ATOM 2771 C C . VAL A 1 343 ? -28.219 6.582 -12.922 1 85.06 343 VAL A C 1
ATOM 2773 O O . VAL A 1 343 ? -28.516 7.488 -13.695 1 85.06 343 VAL A O 1
ATOM 2776 N N . TRP A 1 344 ? -27.953 5.387 -13.289 1 83.31 344 TRP A N 1
ATOM 2777 C CA . TRP A 1 344 ? -27.953 5.016 -14.695 1 83.31 344 TRP A CA 1
ATOM 2778 C C . TRP A 1 344 ? -29.344 5.113 -15.289 1 83.31 344 TRP A C 1
ATOM 2780 O O . TRP A 1 344 ? -29.516 5.586 -16.422 1 83.31 344 TRP A O 1
ATOM 2790 N N . ALA A 1 345 ? -30.312 4.668 -14.555 1 82.25 345 ALA A N 1
ATOM 2791 C CA . ALA A 1 345 ? -31.703 4.699 -15.016 1 82.25 345 ALA A CA 1
ATOM 2792 C C . ALA A 1 345 ? -32.188 6.133 -15.195 1 82.25 345 ALA A C 1
ATOM 2794 O O . ALA A 1 345 ? -32.938 6.43 -16.125 1 82.25 345 ALA A O 1
ATOM 2795 N N . CYS A 1 346 ? -31.703 6.996 -14.352 1 80 346 CYS A N 1
ATOM 2796 C CA . CYS A 1 346 ? -32.125 8.391 -14.422 1 80 346 CYS A CA 1
ATOM 2797 C C . CYS A 1 346 ? -31.516 9.078 -15.641 1 80 346 CYS A C 1
ATOM 2799 O O . CYS A 1 346 ? -32.125 9.961 -16.234 1 80 346 CYS A O 1
ATOM 2801 N N . LYS A 1 347 ? -30.359 8.711 -15.953 1 77.38 347 LYS A N 1
ATOM 2802 C CA . LYS A 1 347 ? -29.719 9.273 -17.125 1 77.38 347 LYS A CA 1
ATOM 2803 C C . LYS A 1 347 ? -30.469 8.898 -18.406 1 77.38 347 LYS A C 1
ATOM 2805 O O . LYS A 1 347 ? -30.547 9.695 -19.344 1 77.38 347 LYS A O 1
ATOM 2810 N N . HIS A 1 348 ? -30.984 7.77 -18.406 1 75.12 348 HIS A N 1
ATOM 2811 C CA . HIS A 1 348 ? -31.609 7.27 -19.625 1 75.12 348 HIS A CA 1
ATOM 2812 C C . HIS A 1 348 ? -33.125 7.402 -19.547 1 75.12 348 HIS A C 1
ATOM 2814 O O . HIS A 1 348 ? -33.844 6.93 -20.438 1 75.12 348 HIS A O 1
ATOM 2820 N N . TYR A 1 349 ? -33.469 8.039 -18.469 1 69.62 349 TYR A N 1
ATOM 2821 C CA . TYR A 1 349 ? -34.875 8.289 -18.328 1 69.62 349 TYR A CA 1
ATOM 2822 C C . TYR A 1 349 ? -35.344 9.43 -19.25 1 69.62 349 TYR A C 1
ATOM 2824 O O . TYR A 1 349 ? -34.625 10.414 -19.406 1 69.62 349 TYR A O 1
ATOM 2832 N N . PRO A 1 350 ? -36.656 9.164 -19.969 1 63.06 350 PRO A N 1
ATOM 2833 C CA . PRO A 1 350 ? -37.781 8.312 -19.562 1 63.06 350 PRO A CA 1
ATOM 2834 C C . PRO A 1 350 ? -37.844 7.008 -20.359 1 63.06 350 PRO A C 1
ATOM 2836 O O . PRO A 1 350 ? -38.906 6.578 -20.75 1 63.06 350 PRO A O 1
ATOM 2839 N N . SER A 1 351 ? -36.781 6.41 -20.594 1 63.72 351 SER A N 1
ATOM 2840 C CA . SER A 1 351 ? -36.812 5.164 -21.344 1 63.72 351 SER A CA 1
ATOM 2841 C C . SER A 1 351 ? -37.656 4.109 -20.609 1 63.72 351 SER A C 1
ATOM 2843 O O . SER A 1 351 ? -37.562 3.996 -19.375 1 63.72 351 SER A O 1
ATOM 2845 N N . LYS A 1 352 ? -38.75 3.66 -21.203 1 65.94 352 LYS A N 1
ATOM 2846 C CA . LYS A 1 352 ? -39.594 2.594 -20.672 1 65.94 352 LYS A CA 1
ATOM 2847 C C . LYS A 1 352 ? -38.75 1.464 -20.094 1 65.94 352 LYS A C 1
ATOM 2849 O O . LYS A 1 352 ? -39.219 0.722 -19.219 1 65.94 352 LYS A O 1
ATOM 2854 N N . LEU A 1 353 ? -37.531 1.441 -20.516 1 69.12 353 LEU A N 1
ATOM 2855 C CA . LEU A 1 353 ? -36.656 0.349 -20.094 1 69.12 353 LEU A CA 1
ATOM 2856 C C . LEU A 1 353 ? -36.156 0.568 -18.672 1 69.12 353 LEU A C 1
ATOM 2858 O O . LEU A 1 353 ? -35.719 -0.375 -18.016 1 69.12 353 LEU A O 1
ATOM 2862 N N . VAL A 1 354 ? -36.438 1.726 -18.188 1 76.12 354 VAL A N 1
ATOM 2863 C CA . VAL A 1 354 ? -35.812 2.039 -16.906 1 76.12 354 VAL A CA 1
ATOM 2864 C C . VAL A 1 354 ? -36.812 1.866 -15.773 1 76.12 354 VAL A C 1
ATOM 2866 O O . VAL A 1 354 ? -36.438 1.721 -14.609 1 76.12 354 VAL A O 1
ATOM 2869 N N . THR A 1 355 ? -38.125 1.676 -15.992 1 76.88 355 THR A N 1
ATOM 2870 C CA . THR A 1 355 ? -39.188 1.578 -14.984 1 76.88 355 THR A CA 1
ATOM 2871 C C . THR A 1 355 ? -39 0.327 -14.133 1 76.88 355 THR A C 1
ATOM 2873 O O . THR A 1 355 ? -39.156 0.368 -12.914 1 76.88 355 THR A O 1
ATOM 2876 N N . PRO A 1 356 ? -38.531 -0.75 -14.766 1 81 356 PRO A N 1
ATOM 2877 C CA . PRO A 1 356 ? -38.344 -1.95 -13.953 1 81 356 PRO A CA 1
ATOM 2878 C C . PRO A 1 356 ? -37.25 -1.775 -12.906 1 81 356 PRO A C 1
ATOM 2880 O O . PRO A 1 356 ? -37.25 -2.43 -11.859 1 81 356 PRO A O 1
ATOM 2883 N N . ILE A 1 357 ? -36.344 -0.968 -13.148 1 83.06 357 ILE A N 1
ATOM 2884 C CA . ILE A 1 357 ? -35.25 -0.749 -12.203 1 83.06 357 ILE A CA 1
ATOM 2885 C C . ILE A 1 357 ? -35.812 -0.058 -10.953 1 83.06 357 ILE A C 1
ATOM 2887 O O . ILE A 1 357 ? -35.438 -0.413 -9.828 1 83.06 357 ILE A O 1
ATOM 2891 N N . PHE A 1 358 ? -36.719 0.825 -11.156 1 80.88 358 PHE A N 1
ATOM 2892 C CA . PHE A 1 358 ? -37.312 1.531 -10.031 1 80.88 358 PHE A CA 1
ATOM 2893 C C . PHE A 1 358 ? -38.188 0.598 -9.203 1 80.88 358 PHE A C 1
ATOM 2895 O O . PHE A 1 358 ? -38.188 0.674 -7.977 1 80.88 358 PHE A O 1
ATOM 2902 N N . ASP A 1 359 ? -38.75 -0.34 -9.875 1 81.88 359 ASP A N 1
ATOM 2903 C CA . ASP A 1 359 ? -39.594 -1.316 -9.188 1 81.88 359 ASP A CA 1
ATOM 2904 C C . ASP A 1 359 ? -38.75 -2.32 -8.414 1 81.88 359 ASP A C 1
ATOM 2906 O O . ASP A 1 359 ? -39.125 -2.729 -7.309 1 81.88 359 ASP A O 1
ATOM 2910 N N . LEU A 1 360 ? -37.719 -2.613 -8.969 1 85.38 360 LEU A N 1
ATOM 2911 C CA . LEU A 1 360 ? -36.812 -3.559 -8.328 1 85.38 360 LEU A CA 1
ATOM 2912 C C . LEU A 1 360 ? -36.25 -2.992 -7.023 1 85.38 360 LEU A C 1
ATOM 2914 O O . LEU A 1 360 ? -36.125 -3.721 -6.035 1 85.38 360 LEU A O 1
ATOM 2918 N N . HIS A 1 361 ? -36 -1.747 -6.965 1 85.88 361 HIS A N 1
ATOM 2919 C CA . HIS A 1 361 ? -35.406 -1.104 -5.793 1 85.88 361 HIS A CA 1
ATOM 2920 C C . HIS A 1 361 ? -36.438 -0.945 -4.684 1 85.88 361 HIS A C 1
ATOM 2922 O O . HIS A 1 361 ? -36.094 -0.656 -3.537 1 85.88 361 HIS A O 1
ATOM 2928 N N . GLU A 1 362 ? -37.688 -1.244 -5.055 1 80.75 362 GLU A N 1
ATOM 2929 C CA . GLU A 1 362 ? -38.75 -1.163 -4.051 1 80.75 362 GLU A CA 1
ATOM 2930 C C . GLU A 1 362 ? -39 -2.521 -3.402 1 80.75 362 GLU A C 1
ATOM 2932 O O . GLU A 1 362 ? -39.656 -2.609 -2.373 1 80.75 362 GLU A O 1
ATOM 2937 N N . LEU A 1 363 ? -38.281 -3.443 -3.902 1 84.62 363 LEU A N 1
ATOM 2938 C CA . LEU A 1 363 ? -38.438 -4.766 -3.307 1 84.62 363 LEU A CA 1
ATOM 2939 C C . LEU A 1 363 ? -37.656 -4.852 -1.989 1 84.62 363 LEU A C 1
ATOM 2941 O O . LEU A 1 363 ? -36.562 -4.273 -1.858 1 84.62 363 LEU A O 1
ATOM 2945 N N . PRO A 1 364 ? -38.156 -5.574 -1.013 1 80.12 364 PRO A N 1
ATOM 2946 C CA . PRO A 1 364 ? -37.562 -5.648 0.315 1 80.12 364 PRO A CA 1
ATOM 2947 C C . PRO A 1 364 ? -36.156 -6.27 0.287 1 80.12 364 PRO A C 1
ATOM 2949 O O . PRO A 1 364 ? -35.312 -5.953 1.134 1 80.12 364 PRO A O 1
ATOM 2952 N N . ILE A 1 365 ? -35.938 -7.004 -0.669 1 77.62 365 ILE A N 1
ATOM 2953 C CA . ILE A 1 365 ? -34.625 -7.672 -0.754 1 77.62 365 ILE A CA 1
ATOM 2954 C C . ILE A 1 365 ? -33.531 -6.637 -1.008 1 77.62 365 ILE A C 1
ATOM 2956 O O . ILE A 1 365 ? -32.406 -6.781 -0.519 1 77.62 365 ILE A O 1
ATOM 2960 N N . PHE A 1 366 ? -33.875 -5.602 -1.639 1 75.88 366 PHE A N 1
ATOM 2961 C CA . PHE A 1 366 ? -32.875 -4.609 -2.002 1 75.88 366 PHE A CA 1
ATOM 2962 C C . PHE A 1 366 ? -32.906 -3.422 -1.047 1 75.88 366 PHE A C 1
ATOM 2964 O O . PHE A 1 366 ? -32.031 -2.561 -1.077 1 75.88 366 PHE A O 1
ATOM 2971 N N . LYS A 1 367 ? -33.969 -3.33 -0.191 1 70.88 367 LYS A N 1
ATOM 2972 C CA . LYS A 1 367 ? -34.094 -2.248 0.784 1 70.88 367 LYS A CA 1
ATOM 2973 C C . LYS A 1 367 ? -33.25 -2.551 2.033 1 70.88 367 LYS A C 1
ATOM 2975 O O . LYS A 1 367 ? -33.406 -1.876 3.055 1 70.88 367 LYS A O 1
ATOM 2980 N N . SER A 1 368 ? -32.281 -3.418 1.863 1 69.88 368 SER A N 1
ATOM 2981 C CA . SER A 1 368 ? -31.469 -3.803 3.014 1 69.88 368 SER A CA 1
ATOM 2982 C C . SER A 1 368 ? -30.547 -2.67 3.441 1 69.88 368 SER A C 1
ATOM 2984 O O . SER A 1 368 ? -30.344 -1.712 2.693 1 69.88 368 SER A O 1
ATOM 2986 N N . LYS A 1 369 ? -30.109 -2.732 4.723 1 76.62 369 LYS A N 1
ATOM 2987 C CA . LYS A 1 369 ? -29.203 -1.755 5.309 1 76.62 369 LYS A CA 1
ATOM 2988 C C . LYS A 1 369 ? -27.938 -1.603 4.469 1 76.62 369 LYS A C 1
ATOM 2990 O O . LYS A 1 369 ? -27.422 -2.586 3.936 1 76.62 369 LYS A O 1
ATOM 2995 N N . ARG A 1 370 ? -27.656 -0.365 4.156 1 80.44 370 ARG A N 1
ATOM 2996 C CA . ARG A 1 370 ? -26.484 -0.085 3.33 1 80.44 370 ARG A CA 1
ATOM 2997 C C . ARG A 1 370 ? -25.203 -0.332 4.105 1 80.44 370 ARG A C 1
ATOM 2999 O O . ARG A 1 370 ? -24.188 -0.732 3.525 1 80.44 370 ARG A O 1
ATOM 3006 N N . TRP A 1 371 ? -25.281 -0.033 5.355 1 87.19 371 TRP A N 1
ATOM 3007 C CA . TRP A 1 371 ? -24.109 -0.225 6.203 1 87.19 371 TRP A CA 1
ATOM 3008 C C . TRP A 1 371 ? -24.469 -0.959 7.488 1 87.19 371 TRP A C 1
ATOM 3010 O O . TRP A 1 371 ? -25.641 -1.269 7.719 1 87.19 371 TRP A O 1
ATOM 3020 N N . SER A 1 372 ? -23.672 -1.453 8.305 1 79.12 372 SER A N 1
ATOM 3021 C CA . SER A 1 372 ? -23.938 -2.238 9.508 1 79.12 372 SER A CA 1
ATOM 3022 C C . SER A 1 372 ? -24.703 -1.427 10.547 1 79.12 372 SER A C 1
ATOM 3024 O O . SER A 1 372 ? -25.547 -1.964 11.258 1 79.12 372 SER A O 1
ATOM 3026 N N . GLU A 1 373 ? -24.562 -0.118 10.656 1 85.06 373 GLU A N 1
ATOM 3027 C CA . GLU A 1 373 ? -25.188 0.765 11.641 1 85.06 373 GLU A CA 1
ATOM 3028 C C . GLU A 1 373 ? -24.781 0.373 13.055 1 85.06 373 GLU A C 1
ATOM 3030 O O . GLU A 1 373 ? -25.594 0.483 13.984 1 85.06 373 GLU A O 1
ATOM 3035 N N . LEU A 1 374 ? -23.594 -0.302 13.133 1 84.44 374 LEU A N 1
ATOM 3036 C CA . LEU A 1 374 ? -23.031 -0.68 14.422 1 84.44 374 LEU A CA 1
ATOM 3037 C C . LEU A 1 374 ? -21.719 0.043 14.672 1 84.44 374 LEU A C 1
ATOM 3039 O O . LEU A 1 374 ? -20.984 0.345 13.734 1 84.44 374 LEU A O 1
ATOM 3043 N N . MET A 1 375 ? -21.594 0.334 15.883 1 87.81 375 MET A N 1
ATOM 3044 C CA . MET A 1 375 ? -20.328 0.935 16.281 1 87.81 375 MET A CA 1
ATOM 3045 C C . MET A 1 375 ? -19.641 0.104 17.359 1 87.81 375 MET A C 1
ATOM 3047 O O . MET A 1 375 ? -20.312 -0.421 18.25 1 87.81 375 MET A O 1
ATOM 3051 N N . GLY A 1 376 ? -18.344 -0.084 17.25 1 84.88 376 GLY A N 1
ATOM 3052 C CA . GLY A 1 376 ? -17.594 -0.8 18.266 1 84.88 376 GLY A CA 1
ATOM 3053 C C . GLY A 1 376 ? -17.578 -0.1 19.609 1 84.88 376 GLY A C 1
ATOM 3054 O O . GLY A 1 376 ? -17.578 1.132 19.672 1 84.88 376 GLY A O 1
ATOM 3055 N N . GLN A 1 377 ? -17.656 -0.931 20.672 1 87.5 377 GLN A N 1
ATOM 3056 C CA . GLN A 1 377 ? -17.672 -0.385 22.016 1 87.5 377 GLN A CA 1
ATOM 3057 C C . GLN A 1 377 ? -16.531 -0.969 22.859 1 87.5 377 GLN A C 1
ATOM 3059 O O . GLN A 1 377 ? -16.219 -2.154 22.75 1 87.5 377 GLN A O 1
ATOM 3064 N N . PHE A 1 378 ? -15.883 -0.069 23.562 1 84.06 378 PHE A N 1
ATOM 3065 C CA . PHE A 1 378 ? -14.836 -0.516 24.484 1 84.06 378 PHE A CA 1
ATOM 3066 C C . PHE A 1 378 ? -14.828 0.325 25.75 1 84.06 378 PHE A C 1
ATOM 3068 O O . PHE A 1 378 ? -14.828 1.557 25.688 1 84.06 378 PHE A O 1
ATOM 3075 N N . SER A 1 379 ? -14.969 -0.392 26.828 1 84.5 379 SER A N 1
ATOM 3076 C CA . SER A 1 379 ? -14.852 0.281 28.125 1 84.5 379 SER A CA 1
ATOM 3077 C C . SER A 1 379 ? -13.555 -0.084 28.828 1 84.5 379 SER A C 1
ATOM 3079 O O . SER A 1 379 ? -13.305 -1.258 29.109 1 84.5 379 SER A O 1
ATOM 3081 N N . LEU A 1 380 ? -12.773 0.904 29.109 1 80.38 380 LEU A N 1
ATOM 3082 C CA . LEU A 1 380 ? -11.492 0.701 29.766 1 80.38 380 LEU A CA 1
ATOM 3083 C C . LEU A 1 380 ? -11.68 0.195 31.188 1 80.38 380 LEU A C 1
ATOM 3085 O O . LEU A 1 380 ? -10.945 -0.684 31.656 1 80.38 380 LEU A O 1
ATOM 3089 N N . LEU A 1 381 ? -12.664 0.728 31.844 1 77.25 381 LEU A N 1
ATOM 3090 C CA . LEU A 1 381 ? -12.922 0.347 33.219 1 77.25 381 LEU A CA 1
ATOM 3091 C C . LEU A 1 381 ? -13.359 -1.109 33.312 1 77.25 381 LEU A C 1
ATOM 3093 O O . LEU A 1 381 ? -12.898 -1.853 34.188 1 77.25 381 LEU A O 1
ATOM 3097 N N . ASN A 1 382 ? -14.266 -1.418 32.438 1 74.5 382 ASN A N 1
ATOM 3098 C CA . ASN A 1 382 ? -14.727 -2.803 32.438 1 74.5 382 ASN A CA 1
ATOM 3099 C C . ASN A 1 382 ? -13.594 -3.766 32.094 1 74.5 382 ASN A C 1
ATOM 3101 O O . ASN A 1 382 ? -13.562 -4.898 32.562 1 74.5 382 ASN A O 1
ATOM 3105 N N . PHE A 1 383 ? -12.773 -3.301 31.281 1 72.38 383 PHE A N 1
ATOM 3106 C CA . PHE A 1 383 ? -11.641 -4.117 30.859 1 72.38 383 PHE A CA 1
ATOM 3107 C C . PHE A 1 383 ? -10.648 -4.301 32 1 72.38 383 PHE A C 1
ATOM 3109 O O . PHE A 1 383 ? -10.047 -5.363 32.156 1 72.38 383 PHE A O 1
ATOM 3116 N N . CYS A 1 384 ? -10.469 -3.309 32.688 1 66.88 384 CYS A N 1
ATOM 3117 C CA . CYS A 1 384 ? -9.531 -3.363 33.812 1 66.88 384 CYS A CA 1
ATOM 3118 C C . CYS A 1 384 ? -10.094 -4.176 34.969 1 66.88 384 CYS A C 1
ATOM 3120 O O . CYS A 1 384 ? -9.344 -4.766 35.719 1 66.88 384 CYS A O 1
ATOM 3122 N N . ILE A 1 385 ? -11.375 -4.141 35.094 1 60.53 385 ILE A N 1
ATOM 3123 C CA . ILE A 1 385 ? -12.008 -4.84 36.219 1 60.53 385 ILE A CA 1
ATOM 3124 C C . ILE A 1 385 ? -12.125 -6.328 35.906 1 60.53 385 ILE A C 1
ATOM 3126 O O . ILE A 1 385 ? -11.992 -7.172 36.781 1 60.53 385 ILE A O 1
ATOM 3130 N N . LYS A 1 386 ? -12.648 -6.492 34.688 1 55.09 386 LYS A N 1
ATOM 3131 C CA . LYS A 1 386 ? -12.953 -7.887 34.375 1 55.09 386 LYS A CA 1
ATOM 3132 C C . LYS A 1 386 ? -11.711 -8.766 34.5 1 55.09 386 LYS A C 1
ATOM 3134 O O . LYS A 1 386 ? -10.688 -8.484 33.844 1 55.09 386 LYS A O 1
ATOM 3139 N N . LYS A 1 387 ? -11.484 -9.445 35.625 1 47.16 387 LYS A N 1
ATOM 3140 C CA . LYS A 1 387 ? -10.555 -10.523 35.938 1 47.16 387 LYS A CA 1
ATOM 3141 C C . LYS A 1 387 ? -10.414 -11.5 34.781 1 47.16 387 LYS A C 1
ATOM 3143 O O . LYS A 1 387 ? -11.117 -12.516 34.719 1 47.16 387 LYS A O 1
ATOM 3148 N N . LYS A 1 388 ? -10.523 -11.156 33.656 1 46.84 388 LYS A N 1
ATOM 3149 C CA . LYS A 1 388 ? -10.5 -12.305 32.75 1 46.84 388 LYS A CA 1
ATOM 3150 C C . LYS A 1 388 ? -9.188 -13.078 32.875 1 46.84 388 LYS A C 1
ATOM 3152 O O . LYS A 1 388 ? -8.164 -12.508 33.281 1 46.84 388 LYS A O 1
ATOM 3157 N N . SER A 1 389 ? -9.273 -14.328 32.688 1 44.59 389 SER A N 1
ATOM 3158 C CA . SER A 1 389 ? -8.258 -15.352 32.938 1 44.59 389 SER A CA 1
ATOM 3159 C C . SER A 1 389 ? -6.898 -14.914 32.406 1 44.59 389 SER A C 1
ATOM 3161 O O . SER A 1 389 ? -6.781 -14.484 31.25 1 44.59 389 SER A O 1
ATOM 3163 N N . LYS A 1 390 ? -5.988 -14.555 33.25 1 45.31 390 LYS A N 1
ATOM 3164 C CA . LYS A 1 390 ? -4.586 -14.164 33.188 1 45.31 390 LYS A CA 1
ATOM 3165 C C . LYS A 1 390 ? -3.893 -14.789 31.984 1 45.31 390 LYS A C 1
ATOM 3167 O O . LYS A 1 390 ? -3.057 -14.156 31.328 1 45.31 390 LYS A O 1
ATOM 3172 N N . MET A 1 391 ? -4.18 -15.922 31.844 1 42.38 391 MET A N 1
ATOM 3173 C CA . MET A 1 391 ? -3.377 -16.75 30.953 1 42.38 391 MET A CA 1
ATOM 3174 C C . MET A 1 391 ? -3.529 -16.281 29.5 1 42.38 391 MET A C 1
ATOM 3176 O O . MET A 1 391 ? -2.545 -16.188 28.766 1 42.38 391 MET A O 1
ATOM 3180 N N . PHE A 1 392 ? -4.801 -16.047 29.109 1 44.81 392 PHE A N 1
ATOM 3181 C CA . PHE A 1 392 ? -5.012 -15.695 27.703 1 44.81 392 PHE A CA 1
ATOM 3182 C C . PHE A 1 392 ? -4.445 -14.312 27.406 1 44.81 392 PHE A C 1
ATOM 3184 O O . PHE A 1 392 ? -3.906 -14.086 26.328 1 44.81 392 PHE A O 1
ATOM 3191 N N . ASN A 1 393 ? -4.461 -13.516 28.422 1 46.59 393 ASN A N 1
ATOM 3192 C CA . ASN A 1 393 ? -3.916 -12.172 28.25 1 46.59 393 ASN A CA 1
ATOM 3193 C C . ASN A 1 393 ? -2.4 -12.203 28.078 1 46.59 393 ASN A C 1
ATOM 3195 O O . ASN A 1 393 ? -1.854 -11.453 27.266 1 46.59 393 ASN A O 1
ATOM 3199 N N . ASP A 1 394 ? -1.833 -13.102 28.859 1 48.06 394 ASP A N 1
ATOM 3200 C CA . ASP A 1 394 ? -0.379 -13.164 28.75 1 48.06 394 ASP A CA 1
ATOM 3201 C C . ASP A 1 394 ? 0.042 -13.68 27.375 1 48.06 394 ASP A C 1
ATOM 3203 O O . ASP A 1 394 ? 1.013 -13.188 26.797 1 48.06 394 ASP A O 1
ATOM 3207 N N . ILE A 1 395 ? -0.584 -14.688 27.031 1 45.41 395 ILE A N 1
ATOM 3208 C CA . ILE A 1 395 ? -0.195 -15.281 25.75 1 45.41 395 ILE A CA 1
ATOM 3209 C C . ILE A 1 395 ? -0.433 -14.281 24.625 1 45.41 395 ILE A C 1
ATOM 3211 O O . ILE A 1 395 ? 0.398 -14.141 23.719 1 45.41 395 ILE A O 1
ATOM 3215 N N . VAL A 1 396 ? -1.597 -13.703 24.734 1 46.34 396 VAL A N 1
ATOM 3216 C CA . VAL A 1 396 ? -1.932 -12.75 23.688 1 46.34 396 VAL A CA 1
ATOM 3217 C C . VAL A 1 396 ? -0.951 -11.586 23.719 1 46.34 396 VAL A C 1
ATOM 3219 O O . VAL A 1 396 ? -0.542 -11.078 22.672 1 46.34 396 VAL A O 1
ATOM 3222 N N . GLU A 1 397 ? -0.633 -11.219 24.953 1 48.19 397 GLU A N 1
ATOM 3223 C CA . GLU A 1 397 ? 0.358 -10.156 25.078 1 48.19 397 GLU A CA 1
ATOM 3224 C C . GLU A 1 397 ? 1.681 -10.547 24.438 1 48.19 397 GLU A C 1
ATOM 3226 O O . GLU A 1 397 ? 2.348 -9.719 23.812 1 48.19 397 GLU A O 1
ATOM 3231 N N . HIS A 1 398 ? 2.049 -11.664 24.812 1 45.28 398 HIS A N 1
ATOM 3232 C CA . HIS A 1 398 ? 3.361 -12.102 24.344 1 45.28 398 HIS A CA 1
ATOM 3233 C C . HIS A 1 398 ? 3.385 -12.25 22.828 1 45.28 398 HIS A C 1
ATOM 3235 O O . HIS A 1 398 ? 4.383 -11.922 22.188 1 45.28 398 HIS A O 1
ATOM 3241 N N . PHE A 1 399 ? 2.51 -13.078 22.469 1 44.03 399 PHE A N 1
ATOM 3242 C CA . PHE A 1 399 ? 2.646 -13.445 21.062 1 44.03 399 PHE A CA 1
ATOM 3243 C C . PHE A 1 399 ? 2.178 -12.312 20.156 1 44.03 399 PHE A C 1
ATOM 3245 O O . PHE A 1 399 ? 2.688 -12.141 19.047 1 44.03 399 PHE A O 1
ATOM 3252 N N . CYS A 1 400 ? 0.786 -11.758 20.391 1 44.12 400 CYS A N 1
ATOM 3253 C CA . CYS A 1 400 ? 0.181 -10.82 19.438 1 44.12 400 CYS A CA 1
ATOM 3254 C C . CYS A 1 400 ? 0.22 -9.398 19.984 1 44.12 400 CYS A C 1
ATOM 3256 O O . CYS A 1 400 ? 0.129 -9.188 21.203 1 44.12 400 CYS A O 1
ATOM 3258 N N . GLY A 1 401 ? 1.1 -8.422 19.672 1 43.94 401 GLY A N 1
ATOM 3259 C CA . GLY A 1 401 ? 0.759 -7.059 20.031 1 43.94 401 GLY A CA 1
ATOM 3260 C C . GLY A 1 401 ? -0.686 -6.898 20.469 1 43.94 401 GLY A C 1
ATOM 3261 O O . GLY A 1 401 ? -1.604 -7.277 19.734 1 43.94 401 GLY A O 1
ATOM 3262 N N . ARG A 1 402 ? -1.088 -6.902 21.797 1 44.56 402 ARG A N 1
ATOM 3263 C CA . ARG A 1 402 ? -2.346 -6.883 22.547 1 44.56 402 ARG A CA 1
ATOM 3264 C C . ARG A 1 402 ? -3.432 -6.16 21.75 1 44.56 402 ARG A C 1
ATOM 3266 O O . ARG A 1 402 ? -4.598 -6.559 21.781 1 44.56 402 ARG A O 1
ATOM 3273 N N . GLU A 1 403 ? -3.17 -5.012 21.328 1 44.81 403 GLU A N 1
ATOM 3274 C CA . GLU A 1 403 ? -4.215 -4.117 20.844 1 44.81 403 GLU A CA 1
ATOM 3275 C C . GLU A 1 403 ? -5.07 -4.793 19.766 1 44.81 403 GLU A C 1
ATOM 3277 O O . GLU A 1 403 ? -6.297 -4.68 19.781 1 44.81 403 GLU A O 1
ATOM 3282 N N . LYS A 1 404 ? -4.395 -5.512 18.766 1 45.31 404 LYS A N 1
ATOM 3283 C CA . LYS A 1 404 ? -5.141 -6.02 17.625 1 45.31 404 LYS A CA 1
ATOM 3284 C C . LYS A 1 404 ? -5.953 -7.254 17.984 1 45.31 404 LYS A C 1
ATOM 3286 O O . LYS A 1 404 ? -7.07 -7.438 17.5 1 45.31 404 LYS A O 1
ATOM 3291 N N . MET A 1 405 ? -5.406 -8.125 18.766 1 46.31 405 MET A N 1
ATOM 3292 C CA . MET A 1 405 ? -6.152 -9.336 19.078 1 46.31 405 MET A CA 1
ATOM 3293 C C . MET A 1 405 ? -7.391 -9.008 19.922 1 46.31 405 MET A C 1
ATOM 3295 O O . MET A 1 405 ? -8.43 -9.641 19.766 1 46.31 405 MET A O 1
A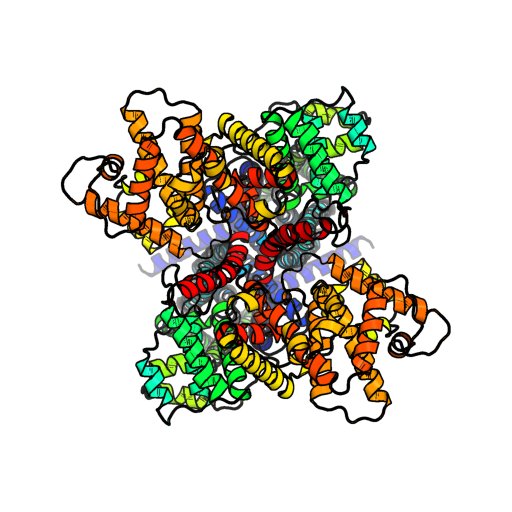TOM 3299 N N . LEU A 1 406 ? -7.219 -8.188 20.891 1 46.75 406 LEU A N 1
ATOM 3300 C CA . LEU A 1 406 ? -8.375 -7.812 21.703 1 46.75 406 LEU A CA 1
ATOM 3301 C C . LEU A 1 406 ? -9.469 -7.195 20.844 1 46.75 406 LEU A C 1
ATOM 3303 O O . LEU A 1 406 ? -10.656 -7.387 21.109 1 46.75 406 LEU A O 1
ATOM 3307 N N . ALA A 1 407 ? -9.07 -6.34 19.859 1 45.84 407 ALA A N 1
ATOM 3308 C CA . ALA A 1 407 ? -10.078 -5.824 18.922 1 45.84 407 ALA A CA 1
ATOM 3309 C C . ALA A 1 407 ? -10.859 -6.961 18.281 1 45.84 407 ALA A C 1
ATOM 3311 O O . ALA A 1 407 ? -12.039 -6.797 17.953 1 45.84 407 ALA A O 1
ATOM 3312 N N . ARG A 1 408 ? -10.078 -8.156 17.766 1 45.09 408 ARG A N 1
ATOM 3313 C CA . ARG A 1 408 ? -10.531 -9.258 16.922 1 45.09 408 ARG A CA 1
ATOM 3314 C C . ARG A 1 408 ? -11.57 -10.109 17.656 1 45.09 408 ARG A C 1
ATOM 3316 O O . ARG A 1 408 ? -12.422 -10.734 17.016 1 45.09 408 ARG A O 1
ATOM 3323 N N . PHE A 1 409 ? -11.25 -10.281 18.891 1 50.78 409 PHE A N 1
ATOM 3324 C CA . PHE A 1 409 ? -12.352 -11.094 19.406 1 50.78 409 PHE A CA 1
ATOM 3325 C C . PHE A 1 409 ? -13.625 -10.258 19.531 1 50.78 409 PHE A C 1
ATOM 3327 O O . PHE A 1 409 ? -13.57 -9.023 19.484 1 50.78 409 PHE A O 1
ATOM 3334 N N . CYS A 1 410 ? -14.883 -10.742 20.062 1 50.22 410 CYS A N 1
ATOM 3335 C CA . CYS A 1 410 ? -16.281 -10.32 19.984 1 50.22 410 CYS A CA 1
ATOM 3336 C C . CYS A 1 410 ? -16.484 -9.031 20.781 1 50.22 410 CYS A C 1
ATOM 3338 O O . CYS A 1 410 ? -16.719 -9.07 21.984 1 50.22 410 CYS A O 1
ATOM 3340 N N . LEU A 1 411 ? -15.797 -7.875 20.219 1 61.25 411 LEU A N 1
ATOM 3341 C CA . LEU A 1 411 ? -16.156 -6.668 20.953 1 61.25 411 LEU A CA 1
ATOM 3342 C C . LEU A 1 411 ? -17.625 -6.332 20.766 1 61.25 411 LEU A C 1
ATOM 3344 O O . LEU A 1 411 ? -18.188 -6.598 19.703 1 61.25 411 LEU A O 1
ATOM 3348 N N . PRO A 1 412 ? -18.203 -6.027 21.828 1 72.56 412 PRO A N 1
ATOM 3349 C CA . PRO A 1 412 ? -19.609 -5.621 21.734 1 72.56 412 PRO A CA 1
ATOM 3350 C C . PRO A 1 412 ? -19.828 -4.426 20.812 1 72.56 412 PRO A C 1
ATOM 3352 O O . PRO A 1 412 ? -18.938 -3.568 20.703 1 72.56 412 PRO A O 1
ATOM 3355 N N . SER A 1 413 ? -20.812 -4.59 19.969 1 82.19 413 SER A N 1
ATOM 3356 C CA . SER A 1 413 ? -21.219 -3.486 19.109 1 82.19 413 SER A CA 1
ATOM 3357 C C . SER A 1 413 ? -22.578 -2.936 19.531 1 82.19 413 SER A C 1
ATOM 3359 O O . SER A 1 413 ? -23.406 -3.666 20.078 1 82.19 413 SER A O 1
ATOM 3361 N N . SER A 1 414 ? -22.625 -1.652 19.547 1 86.69 414 SER A N 1
ATOM 3362 C CA . SER A 1 414 ? -23.891 -0.987 19.828 1 86.69 414 SER A CA 1
ATOM 3363 C C . SER A 1 414 ? -24.469 -0.337 18.578 1 86.69 414 SER A C 1
ATOM 3365 O O . SER A 1 414 ? -23.734 0.205 17.75 1 86.69 414 SER A O 1
ATOM 3367 N N . PRO A 1 415 ? -25.75 -0.457 18.438 1 88.31 415 PRO A N 1
ATOM 3368 C CA . PRO A 1 415 ? -26.375 0.242 17.312 1 88.31 415 PRO A CA 1
ATOM 3369 C C . PRO A 1 415 ? -26.297 1.762 17.438 1 88.31 415 PRO A C 1
ATOM 3371 O O . PRO A 1 415 ? -26.234 2.287 18.562 1 88.31 415 PRO A O 1
ATOM 3374 N N . ILE A 1 416 ? -26.234 2.416 16.328 1 90.06 416 ILE A N 1
ATOM 3375 C CA . ILE A 1 416 ? -26.203 3.875 16.328 1 90.06 416 ILE A CA 1
ATOM 3376 C C . ILE A 1 416 ? -27.609 4.426 16.531 1 90.06 416 ILE A C 1
ATOM 3378 O O . ILE A 1 416 ? -28.469 4.305 15.664 1 90.06 416 ILE A O 1
ATOM 3382 N N . HIS A 1 417 ? -27.719 5.023 17.656 1 88.5 417 HIS A N 1
ATOM 3383 C CA . HIS A 1 417 ? -29.031 5.582 17.984 1 88.5 417 HIS A CA 1
ATOM 3384 C C . HIS A 1 417 ? -29.266 6.895 17.25 1 88.5 417 HIS A C 1
ATOM 3386 O O . HIS A 1 417 ? -28.344 7.695 17.078 1 88.5 417 HIS A O 1
ATOM 3392 N N . PRO A 1 418 ? -30.484 7.133 16.844 1 88.38 418 PRO A N 1
ATOM 3393 C CA . PRO A 1 418 ? -30.812 8.383 16.156 1 88.38 418 PRO A CA 1
ATOM 3394 C C . PRO A 1 418 ? -30.516 9.617 17 1 88.38 418 PRO A C 1
ATOM 3396 O O . PRO A 1 418 ? -30.188 10.68 16.453 1 88.38 418 PRO A O 1
ATOM 3399 N N . SER A 1 419 ? -30.594 9.422 18.281 1 87.81 419 SER A N 1
ATOM 3400 C CA . SER A 1 419 ? -30.312 10.555 19.172 1 87.81 419 SER A CA 1
ATOM 3401 C C . SER A 1 419 ? -28.875 11.031 19.016 1 87.81 419 SER A C 1
ATOM 3403 O O . SER A 1 419 ? -28.594 12.227 19.125 1 87.81 419 SER A O 1
ATOM 3405 N N . LEU A 1 420 ? -28.078 10.102 18.734 1 91.94 420 LEU A N 1
ATOM 3406 C CA . LEU A 1 420 ? -26.672 10.453 18.547 1 91.94 420 LEU A CA 1
ATOM 3407 C C . LEU A 1 420 ? -26.484 11.242 17.25 1 91.94 420 LEU A C 1
ATOM 3409 O O . LEU A 1 420 ? -25.75 12.234 17.234 1 91.94 420 LEU A O 1
ATOM 3413 N N . LYS A 1 421 ? -27.172 10.898 16.203 1 91.62 421 LYS A N 1
ATOM 3414 C CA . LYS A 1 421 ? -27.109 11.609 14.93 1 91.62 421 LYS A CA 1
ATOM 3415 C C . LYS A 1 421 ? -27.656 13.031 15.062 1 91.62 421 LYS A C 1
ATOM 3417 O O . LYS A 1 421 ? -27.078 13.969 14.5 1 91.62 421 LYS A O 1
ATOM 3422 N N . GLU A 1 422 ? -28.641 13.102 15.875 1 89.81 422 GLU A N 1
ATOM 3423 C CA . GLU A 1 422 ? -29.234 14.414 16.109 1 89.81 422 GLU A CA 1
ATOM 3424 C C . GLU A 1 422 ? -28.266 15.312 16.891 1 89.81 422 GLU A C 1
ATOM 3426 O O . GLU A 1 422 ? -28.141 16.5 16.594 1 89.81 422 GLU A O 1
ATOM 3431 N N . LEU A 1 423 ? -27.672 14.727 17.797 1 91.19 423 LEU A N 1
ATOM 3432 C CA . LEU A 1 423 ? -26.719 15.469 18.609 1 91.19 423 LEU A CA 1
ATOM 3433 C C . LEU A 1 423 ? -25.594 16.031 17.75 1 91.19 423 LEU A C 1
ATOM 3435 O O . LEU A 1 423 ? -25.188 17.188 17.906 1 91.19 423 LEU A O 1
ATOM 3439 N N . ILE A 1 424 ? -25.109 15.289 16.828 1 91.56 424 ILE A N 1
ATOM 3440 C CA . ILE A 1 424 ? -24 15.688 15.961 1 91.56 424 ILE A CA 1
ATOM 3441 C C . ILE A 1 424 ? -24.438 16.812 15.039 1 91.56 424 ILE A C 1
ATOM 3443 O O . ILE A 1 424 ? -23.766 17.844 14.93 1 91.56 424 ILE A O 1
ATOM 3447 N N . ILE A 1 425 ? -25.625 16.688 14.453 1 89.88 425 ILE A N 1
ATOM 3448 C CA . ILE A 1 425 ? -26.109 17.688 13.516 1 89.88 425 ILE A CA 1
ATOM 3449 C C . ILE A 1 425 ? -26.406 18.984 14.258 1 89.88 425 ILE A C 1
ATOM 3451 O O . ILE A 1 425 ? -26.109 20.078 13.766 1 89.88 425 ILE A O 1
ATOM 3455 N N . ASN A 1 426 ? -26.953 18.781 15.406 1 86.62 426 ASN A N 1
ATOM 3456 C CA . ASN A 1 426 ? -27.266 19.953 16.203 1 86.62 426 ASN A CA 1
ATOM 3457 C C . ASN A 1 426 ? -26.016 20.734 16.578 1 86.62 426 ASN A C 1
ATOM 3459 O O . ASN A 1 426 ? -25.984 21.969 16.484 1 86.62 426 ASN A O 1
ATOM 3463 N N . GLN A 1 427 ? -25.031 20.094 16.969 1 87.88 427 GLN A N 1
ATOM 3464 C CA . GLN A 1 427 ? -23.797 20.766 17.328 1 87.88 427 GLN A CA 1
ATOM 3465 C C . GLN A 1 427 ? -23.141 21.406 16.125 1 87.88 427 GLN A C 1
ATOM 3467 O O . GLN A 1 427 ? -22.625 22.531 16.203 1 87.88 427 GLN A O 1
ATOM 3472 N N . LEU A 1 428 ? -23.188 20.766 15.023 1 85.31 428 LEU A N 1
ATOM 3473 C CA . LEU A 1 428 ? -22.594 21.297 13.812 1 85.31 428 LEU A CA 1
ATOM 3474 C C . LEU A 1 428 ? -23.328 22.547 13.352 1 85.31 428 LEU A C 1
ATOM 3476 O O . LEU A 1 428 ? -22.719 23.516 12.891 1 85.31 428 LEU A O 1
ATOM 3480 N N . GLN A 1 429 ? -24.594 22.5 13.555 1 82.06 429 GLN A N 1
ATOM 3481 C CA . GLN A 1 429 ? -25.391 23.656 13.195 1 82.06 429 GLN A CA 1
ATOM 3482 C C . GLN A 1 429 ? -25.109 24.844 14.117 1 82.06 429 GLN A C 1
ATOM 3484 O O . GLN A 1 429 ? -25 25.984 13.656 1 82.06 429 GLN A O 1
ATOM 3489 N N . GLN A 1 430 ? -24.953 24.531 15.328 1 80 430 GLN A N 1
ATOM 3490 C CA . GLN A 1 430 ? -24.641 25.578 16.297 1 80 430 GLN A CA 1
ATOM 3491 C C . GLN A 1 430 ? -23.25 26.172 16.031 1 80 430 GLN A C 1
ATOM 3493 O O . GLN A 1 430 ? -23.078 27.391 16.094 1 80 430 GLN A O 1
ATOM 3498 N N . LYS A 1 431 ? -22.328 25.344 15.75 1 76.81 431 LYS A N 1
ATOM 3499 C CA . LYS A 1 431 ? -20.984 25.797 15.445 1 76.81 431 LYS A CA 1
ATOM 3500 C C . LYS A 1 431 ? -20.953 26.625 14.164 1 76.81 431 LYS A C 1
ATOM 3502 O O . LYS A 1 431 ? -20.234 27.625 14.086 1 76.81 431 LYS A O 1
ATOM 3507 N N . ALA A 1 432 ? -21.688 26.125 13.172 1 72.75 432 ALA A N 1
ATOM 3508 C CA . ALA A 1 432 ? -21.75 26.844 11.906 1 72.75 432 ALA A CA 1
ATOM 3509 C C . ALA A 1 432 ? -22.344 28.234 12.086 1 72.75 432 ALA A C 1
ATOM 3511 O O . ALA A 1 432 ? -21.891 29.203 11.484 1 72.75 432 ALA A O 1
ATOM 3512 N N . LYS A 1 433 ? -23.344 28.312 12.914 1 70.25 433 LYS A N 1
ATOM 3513 C CA . LYS A 1 433 ? -23.969 29.594 13.211 1 70.25 433 LYS A CA 1
ATOM 3514 C C . LYS A 1 433 ? -23.016 30.516 13.953 1 70.25 433 LYS A C 1
ATOM 3516 O O . LYS A 1 433 ? -22.953 31.719 13.672 1 70.25 433 LYS A O 1
ATOM 3521 N N . HIS A 1 434 ? -22.219 29.953 14.773 1 68.62 434 HIS A N 1
ATOM 3522 C CA . HIS A 1 434 ? -21.266 30.734 15.555 1 68.62 434 HIS A CA 1
ATOM 3523 C C . HIS A 1 434 ? -20.125 31.234 14.695 1 68.62 434 HIS A C 1
ATOM 3525 O O . HIS A 1 434 ? -19.641 32.344 14.867 1 68.62 434 HIS A O 1
ATOM 3531 N N . ILE A 1 435 ? -19.562 30.375 13.875 1 63.28 435 ILE A N 1
ATOM 3532 C CA . ILE A 1 435 ? -18.469 30.75 12.992 1 63.28 435 ILE A CA 1
ATOM 3533 C C . ILE A 1 435 ? -18.906 31.891 12.078 1 63.28 435 ILE A C 1
ATOM 3535 O O . ILE A 1 435 ? -18.109 32.812 11.781 1 63.28 435 ILE A O 1
ATOM 3539 N N . SER A 1 436 ? -20.078 31.766 11.555 1 57.12 436 SER A N 1
ATOM 3540 C CA . SER A 1 436 ? -20.594 32.844 10.711 1 57.12 436 SER A CA 1
ATOM 3541 C C . SER A 1 436 ? -20.625 34.156 11.469 1 57.12 436 SER A C 1
ATOM 3543 O O . SER A 1 436 ? -20.5 35.25 10.867 1 57.12 436 SER A O 1
ATOM 3545 N N . GLU A 1 437 ? -20.703 34.031 12.75 1 56.06 437 GLU A N 1
ATOM 3546 C CA . GLU A 1 437 ? -20.812 35.219 13.57 1 56.06 437 GLU A CA 1
ATOM 3547 C C . GLU A 1 437 ? -19.438 35.75 14 1 56.06 437 GLU A C 1
ATOM 3549 O O . GLU A 1 437 ? -19.25 36.938 14.219 1 56.06 437 GLU A O 1
ATOM 3554 N N . VAL A 1 438 ? -18.484 34.719 14.305 1 51.06 438 VAL A N 1
ATOM 3555 C CA . VAL A 1 438 ? -17.172 35.125 14.812 1 51.06 438 VAL A CA 1
ATOM 3556 C C . VAL A 1 438 ? -16.172 35.125 13.664 1 51.06 438 VAL A C 1
ATOM 3558 O O . VAL A 1 438 ? -16.281 34.375 12.703 1 51.06 438 VAL A O 1
ATOM 3561 N N . GLU A 1 439 ? -15.266 36.062 13.648 1 46 439 GLU A N 1
ATOM 3562 C CA . GLU A 1 439 ? -14.188 36.25 12.672 1 46 439 GLU A CA 1
ATOM 3563 C C . GLU A 1 439 ? -13.398 34.938 12.5 1 46 439 GLU A C 1
ATOM 3565 O O . GLU A 1 439 ? -13.102 34.25 13.484 1 46 439 GLU A O 1
ATOM 3570 N N . THR A 1 440 ? -13.227 34.406 11.289 1 44.28 440 THR A N 1
ATOM 3571 C CA . THR A 1 440 ? -12.719 33.188 10.672 1 44.28 440 THR A CA 1
ATOM 3572 C C . THR A 1 440 ? -11.406 32.781 11.32 1 44.28 440 THR A C 1
ATOM 3574 O O . THR A 1 440 ? -11.102 31.578 11.391 1 44.28 440 THR A O 1
ATOM 3577 N N . SER A 1 441 ? -10.641 33.719 11.781 1 44 441 SER A N 1
ATOM 3578 C CA . SER A 1 441 ? -9.266 33.469 12.219 1 44 441 SER A CA 1
ATOM 3579 C C . SER A 1 441 ? -9.227 32.688 13.516 1 44 441 SER A C 1
ATOM 3581 O O . SER A 1 441 ? -8.297 31.891 13.734 1 44 441 SER A O 1
ATOM 3583 N N . GLN A 1 442 ? -10.211 32.844 14.391 1 46.81 442 GLN A N 1
ATOM 3584 C CA . GLN A 1 442 ? -10.141 32.281 15.742 1 46.81 442 GLN A CA 1
ATOM 3585 C C . GLN A 1 442 ? -10.547 30.812 15.758 1 46.81 442 GLN A C 1
ATOM 3587 O O . GLN A 1 442 ? -10.109 30.047 16.625 1 46.81 442 GLN A O 1
ATOM 3592 N N . VAL A 1 443 ? -11.258 30.422 14.844 1 47.88 443 VAL A N 1
ATOM 3593 C CA . VAL A 1 443 ? -11.836 29.078 14.82 1 47.88 443 VAL A CA 1
ATOM 3594 C C . VAL A 1 443 ? -10.758 28.047 14.477 1 47.88 443 VAL A C 1
ATOM 3596 O O . VAL A 1 443 ? -10.789 26.922 14.961 1 47.88 443 VAL A O 1
ATOM 3599 N N . SER A 1 444 ? -9.82 28.547 13.664 1 47.34 444 SER A N 1
ATOM 3600 C CA . SER A 1 444 ? -8.797 27.641 13.148 1 47.34 444 SER A CA 1
ATOM 3601 C C . SER A 1 444 ? -7.867 27.172 14.258 1 47.34 444 SER A C 1
ATOM 3603 O O . SER A 1 444 ? -7.227 26.125 14.141 1 47.34 444 SER A O 1
ATOM 3605 N N . THR A 1 445 ? -7.973 28 15.461 1 47.94 445 THR A N 1
ATOM 3606 C CA . THR A 1 445 ? -6.98 27.719 16.484 1 47.94 445 THR A CA 1
ATOM 3607 C C . THR A 1 445 ? -7.625 27.016 17.672 1 47.94 445 THR A C 1
ATOM 3609 O O . THR A 1 445 ? -7.016 26.906 18.75 1 47.94 445 THR A O 1
ATOM 3612 N N . MET A 1 446 ? -8.891 26.672 17.484 1 54.44 446 MET A N 1
ATOM 3613 C CA . MET A 1 446 ? -9.516 26.156 18.688 1 54.44 446 MET A CA 1
ATOM 3614 C C . MET A 1 446 ? -9.047 24.734 18.969 1 54.44 446 MET A C 1
ATOM 3616 O O . MET A 1 446 ? -8.945 23.906 18.062 1 54.44 446 MET A O 1
ATOM 3620 N N . LYS A 1 447 ? -8.586 24.672 20.25 1 66.38 447 LYS A N 1
ATOM 3621 C CA . LYS A 1 447 ? -8.18 23.375 20.766 1 66.38 447 LYS A CA 1
ATOM 3622 C C . LYS A 1 447 ? -9.383 22.453 20.984 1 66.38 447 LYS A C 1
ATOM 3624 O O . LYS A 1 447 ? -10.523 22.891 20.875 1 66.38 447 LYS A O 1
ATOM 3629 N N . ILE A 1 448 ? -9.156 21.328 21.188 1 77.81 448 ILE A N 1
ATOM 3630 C CA . ILE A 1 448 ? -10.188 20.312 21.359 1 77.81 448 ILE A CA 1
ATOM 3631 C C . ILE A 1 448 ? -11.031 20.641 22.594 1 77.81 448 ILE A C 1
ATOM 3633 O O . ILE A 1 448 ? -10.492 21 23.641 1 77.81 448 ILE A O 1
ATOM 3637 N N . SER A 1 449 ? -12.32 20.734 22.531 1 78.19 449 SER A N 1
ATOM 3638 C CA . SER A 1 449 ? -13.305 20.906 23.594 1 78.19 449 SER A CA 1
ATOM 3639 C C . SER A 1 449 ? -13.445 22.375 23.984 1 78.19 449 SER A C 1
ATOM 3641 O O . SER A 1 449 ? -14.258 22.719 24.844 1 78.19 449 SER A O 1
ATOM 3643 N N . GLU A 1 450 ? -12.664 23.234 23.375 1 80 450 GLU A N 1
ATOM 3644 C CA . GLU A 1 450 ? -12.688 24.656 23.734 1 80 450 GLU A CA 1
ATOM 3645 C C . GLU A 1 450 ? -14.023 25.297 23.359 1 80 450 GLU A C 1
ATOM 3647 O O . GLU A 1 450 ? -14.57 26.094 24.125 1 80 450 GLU A O 1
ATOM 3652 N N . TRP A 1 451 ? -14.492 24.891 22.312 1 80.94 451 TRP A N 1
ATOM 3653 C CA . TRP A 1 451 ? -15.75 25.469 21.859 1 80.94 451 TRP A CA 1
ATOM 3654 C C . TRP A 1 451 ? -16.906 25.047 22.75 1 80.94 451 TRP A C 1
ATOM 3656 O O . TRP A 1 451 ? -17.719 25.875 23.156 1 80.94 451 TRP A O 1
ATOM 3666 N N . THR A 1 452 ? -16.969 23.797 23.078 1 85.75 452 THR A N 1
ATOM 3667 C CA . THR A 1 452 ? -18.062 23.281 23.891 1 85.75 452 THR A CA 1
ATOM 3668 C C . THR A 1 452 ? -18 23.844 25.297 1 85.75 452 THR A C 1
ATOM 3670 O O . THR A 1 452 ? -19.016 24.328 25.828 1 85.75 452 THR A O 1
ATOM 3673 N N . LEU A 1 453 ? -16.828 23.844 25.859 1 86.94 453 LEU A N 1
ATOM 3674 C CA . LEU A 1 453 ? -16.672 24.328 27.219 1 86.94 453 LEU A CA 1
ATOM 3675 C C . LEU A 1 453 ? -16.906 25.844 27.297 1 86.94 453 LEU A C 1
ATOM 3677 O O . LEU A 1 453 ? -17.422 26.344 28.281 1 86.94 453 LEU A O 1
ATOM 3681 N N . GLY A 1 454 ? -16.531 26.547 26.234 1 81.94 454 GLY A N 1
ATOM 3682 C CA . GLY A 1 454 ? -16.781 27.969 26.156 1 81.94 454 GLY A CA 1
ATOM 3683 C C . GLY A 1 454 ? -18.25 28.312 25.984 1 81.94 454 GLY A C 1
ATOM 3684 O O . GLY A 1 454 ? -18.75 29.266 26.594 1 81.94 454 GLY A O 1
ATOM 3685 N N . SER A 1 455 ? -18.906 27.547 25.25 1 83.19 455 SER A N 1
ATOM 3686 C CA . SER A 1 455 ? -20.312 27.797 24.984 1 83.19 455 SER A CA 1
ATOM 3687 C C . SER A 1 455 ? -21.156 27.609 26.234 1 83.19 455 SER A C 1
ATOM 3689 O O . SER A 1 455 ? -22.203 28.25 26.406 1 83.19 455 SER A O 1
ATOM 3691 N N . TYR A 1 456 ? -20.719 26.719 27.125 1 85.62 456 TYR A N 1
ATOM 3692 C CA . TYR A 1 456 ? -21.453 26.484 28.359 1 85.62 456 TYR A CA 1
ATOM 3693 C C . TYR A 1 456 ? -20.906 27.344 29.5 1 85.62 456 TYR A C 1
ATOM 3695 O O . TYR A 1 456 ? -21.391 27.266 30.641 1 85.62 456 TYR A O 1
ATOM 3703 N N . GLY A 1 457 ? -19.844 28.109 29.25 1 80.44 457 GLY A N 1
ATOM 3704 C CA . GLY A 1 457 ? -19.312 29.078 30.203 1 80.44 457 GLY A CA 1
ATOM 3705 C C . GLY A 1 457 ? -18.344 28.469 31.188 1 80.44 457 GLY A C 1
ATOM 3706 O O . GLY A 1 457 ? -18.125 29.016 32.281 1 80.44 457 GLY A O 1
ATOM 3707 N N . TYR A 1 458 ? -17.812 27.328 30.953 1 87.06 458 TYR A N 1
ATOM 3708 C CA . TYR A 1 458 ? -16.938 26.656 31.891 1 87.06 458 TYR A CA 1
ATOM 3709 C C . TYR A 1 458 ? -15.508 26.609 31.391 1 87.06 458 TYR A C 1
ATOM 3711 O O . TYR A 1 458 ? -14.727 25.75 31.797 1 87.06 458 TYR A O 1
ATOM 3719 N N . LEU A 1 459 ? -15.141 27.422 30.484 1 85.31 459 LEU A N 1
ATOM 3720 C CA . LEU A 1 459 ? -13.82 27.406 29.859 1 85.31 459 LEU A CA 1
ATOM 3721 C C . LEU A 1 459 ? -12.727 27.656 30.891 1 85.31 459 LEU A C 1
ATOM 3723 O O . LEU A 1 459 ? -11.68 27 30.859 1 85.31 459 LEU A O 1
ATOM 3727 N N . ASP A 1 460 ? -12.977 28.484 31.797 1 81.12 460 ASP A N 1
ATOM 3728 C CA . ASP A 1 460 ? -11.969 28.844 32.781 1 81.12 460 ASP A CA 1
ATOM 3729 C C . ASP A 1 460 ? -11.727 27.703 33.781 1 81.12 460 ASP A C 1
ATOM 3731 O O . ASP A 1 460 ? -10.594 27.469 34.188 1 81.12 460 ASP A O 1
ATOM 3735 N N . GLU A 1 461 ? -12.75 27.016 34.062 1 83.25 461 GLU A N 1
ATOM 3736 C CA . GLU A 1 461 ? -12.648 25.938 35.031 1 83.25 461 GLU A CA 1
ATOM 3737 C C . GLU A 1 461 ? -11.938 24.719 34.438 1 83.25 461 GLU A C 1
ATOM 3739 O O . GLU A 1 461 ? -11.242 24 35.156 1 83.25 461 GLU A O 1
ATOM 3744 N N . PHE A 1 462 ? -12.094 24.562 33.156 1 86.06 462 PHE A N 1
ATOM 3745 C CA . PHE A 1 462 ? -11.57 23.375 32.5 1 86.06 462 PHE A CA 1
ATOM 3746 C C . PHE A 1 462 ? -10.375 23.703 31.609 1 86.06 462 PHE A C 1
ATOM 3748 O O . PHE A 1 462 ? -10.055 22.969 30.688 1 86.06 462 PHE A O 1
ATOM 3755 N N . LYS A 1 463 ? -9.711 24.75 31.797 1 82.38 463 LYS A N 1
ATOM 3756 C CA . LYS A 1 463 ? -8.594 25.219 30.969 1 82.38 463 LYS A CA 1
ATOM 3757 C C . LYS A 1 463 ? -7.461 24.203 30.953 1 82.38 463 LYS A C 1
ATOM 3759 O O . LYS A 1 463 ? -6.785 24.031 29.922 1 82.38 463 LYS A O 1
ATOM 3764 N N . TRP A 1 464 ? -7.352 23.469 31.984 1 82.56 464 TRP A N 1
ATOM 3765 C CA . TRP A 1 464 ? -6.258 22.516 32.094 1 82.56 464 TRP A CA 1
ATOM 3766 C C . TRP A 1 464 ? -6.469 21.312 31.188 1 82.56 464 TRP A C 1
ATOM 3768 O O . TRP A 1 464 ? -5.504 20.688 30.75 1 82.56 464 TRP A O 1
ATOM 3778 N N . ILE A 1 465 ? -7.656 20.984 30.875 1 84.19 465 ILE A N 1
ATOM 3779 C CA . ILE A 1 465 ? -7.961 19.797 30.078 1 84.19 465 ILE A CA 1
ATOM 3780 C C . ILE A 1 465 ? -7.727 20.094 28.609 1 84.19 465 ILE A C 1
ATOM 3782 O O . ILE A 1 465 ? -7.414 19.188 27.828 1 84.19 465 ILE A O 1
ATOM 3786 N N . ILE A 1 466 ? -7.832 21.359 28.25 1 81.56 466 ILE A N 1
ATOM 3787 C CA . ILE A 1 466 ? -7.695 21.766 26.859 1 81.56 466 ILE A CA 1
ATOM 3788 C C . ILE A 1 466 ? -6.246 21.609 26.406 1 81.56 466 ILE A C 1
ATOM 3790 O O . ILE A 1 466 ? -5.98 21.359 25.219 1 81.56 466 ILE A O 1
ATOM 3794 N N . ASP A 1 467 ? -5.363 21.562 27.375 1 77.06 467 ASP A N 1
ATOM 3795 C CA . ASP A 1 467 ? -3.941 21.516 27.047 1 77.06 467 ASP A CA 1
ATOM 3796 C C . ASP A 1 467 ? -3.445 20.078 27 1 77.06 467 ASP A C 1
ATOM 3798 O O . ASP A 1 467 ? -2.287 19.828 26.656 1 77.06 467 ASP A O 1
ATOM 3802 N N . LEU A 1 468 ? -4.391 19.203 27.234 1 79.12 468 LEU A N 1
ATOM 3803 C CA . LEU A 1 468 ? -3.992 17.797 27.172 1 79.12 468 LEU A CA 1
ATOM 3804 C C . LEU A 1 468 ? -3.891 17.328 25.719 1 79.12 468 LEU A C 1
ATOM 3806 O O . LEU A 1 468 ? -4.547 17.891 24.844 1 79.12 468 LEU A O 1
ATOM 3810 N N . GLU A 1 469 ? -3.008 16.359 25.516 1 77.56 469 GLU A N 1
ATOM 3811 C CA . GLU A 1 469 ? -2.916 15.734 24.203 1 77.56 469 GLU A CA 1
ATOM 3812 C C . GLU A 1 469 ? -4.207 15 23.844 1 77.56 469 GLU A C 1
ATOM 3814 O O . GLU A 1 469 ? -4.922 14.531 24.734 1 77.56 469 GLU A O 1
ATOM 3819 N N . PHE A 1 470 ? -4.477 14.906 22.656 1 84.25 470 PHE A N 1
ATOM 3820 C CA . PHE A 1 470 ? -5.738 14.352 22.172 1 84.25 470 PHE A CA 1
ATOM 3821 C C . PHE A 1 470 ? -5.957 12.945 22.734 1 84.25 470 PHE A C 1
ATOM 3823 O O . PHE A 1 470 ? -7.039 12.641 23.234 1 84.25 470 PHE A O 1
ATOM 3830 N N . GLU A 1 471 ? -4.984 12.141 22.734 1 80.62 471 GLU A N 1
ATOM 3831 C CA . GLU A 1 471 ? -5.121 10.758 23.172 1 80.62 471 GLU A CA 1
ATOM 3832 C C . GLU A 1 471 ? -5.336 10.688 24.688 1 80.62 471 GLU A C 1
ATOM 3834 O O . GLU A 1 471 ? -6.152 9.898 25.172 1 80.62 471 GLU A O 1
ATOM 3839 N N . GLU A 1 472 ? -4.613 11.477 25.375 1 82.38 472 GLU A N 1
ATOM 3840 C CA . GLU A 1 472 ? -4.781 11.516 26.828 1 82.38 472 GLU A CA 1
ATOM 3841 C C . GLU A 1 472 ? -6.148 12.07 27.203 1 82.38 472 GLU A C 1
ATOM 3843 O O . GLU A 1 472 ? -6.758 11.633 28.172 1 82.38 472 GLU A O 1
ATOM 3848 N N . SER A 1 473 ? -6.559 13.031 26.422 1 88.12 473 SER A N 1
ATOM 3849 C CA . SER A 1 473 ? -7.867 13.617 26.688 1 88.12 473 SER A CA 1
ATOM 3850 C C . SER A 1 473 ? -8.984 12.586 26.531 1 88.12 473 SER A C 1
ATOM 3852 O O . SER A 1 473 ? -9.938 12.578 27.312 1 88.12 473 SER A O 1
ATOM 3854 N N . ILE A 1 474 ? -8.867 11.68 25.578 1 90.31 474 ILE A N 1
ATOM 3855 C CA . ILE A 1 474 ? -9.875 10.648 25.359 1 90.31 474 ILE A CA 1
ATOM 3856 C C . ILE A 1 474 ? -9.922 9.719 26.578 1 90.31 474 ILE A C 1
ATOM 3858 O O . ILE A 1 474 ? -11.008 9.367 27.047 1 90.31 474 ILE A O 1
ATOM 3862 N N . VAL A 1 475 ? -8.758 9.414 27.062 1 88.06 475 VAL A N 1
ATOM 3863 C CA . VAL A 1 475 ? -8.695 8.484 28.188 1 88.06 475 VAL A CA 1
ATOM 3864 C C . VAL A 1 475 ? -9.297 9.133 29.438 1 88.06 475 VAL A C 1
ATOM 3866 O O . VAL A 1 475 ? -10.117 8.523 30.125 1 88.06 475 VAL A O 1
ATOM 3869 N N . VAL A 1 476 ? -8.945 10.352 29.688 1 89.94 476 VAL A N 1
ATOM 3870 C CA . VAL A 1 476 ? -9.398 11.07 30.875 1 89.94 476 VAL A CA 1
ATOM 3871 C C . VAL A 1 476 ? -10.914 11.258 30.828 1 89.94 476 VAL A C 1
ATOM 3873 O O . VAL A 1 476 ? -11.617 10.945 31.781 1 89.94 476 VAL A O 1
ATOM 3876 N N . TRP A 1 477 ? -11.398 11.695 29.734 1 92.88 477 TRP A N 1
ATOM 3877 C CA . TRP A 1 477 ? -12.836 11.914 29.578 1 92.88 477 TRP A CA 1
ATOM 3878 C C . TRP A 1 477 ? -13.602 10.594 29.625 1 92.88 477 TRP A C 1
ATOM 3880 O O . TRP A 1 477 ? -14.727 10.539 30.125 1 92.88 477 TRP A O 1
ATOM 3890 N N . HIS A 1 478 ? -13.008 9.57 29.062 1 93.19 478 HIS A N 1
ATOM 3891 C CA . HIS A 1 478 ? -13.672 8.273 29.031 1 93.19 478 HIS A CA 1
ATOM 3892 C C . HIS A 1 478 ? -13.859 7.715 30.438 1 93.19 478 HIS A C 1
ATOM 3894 O O . HIS A 1 478 ? -14.961 7.285 30.797 1 93.19 478 HIS A O 1
ATOM 3900 N N . VAL A 1 479 ? -12.82 7.766 31.188 1 89.88 479 VAL A N 1
ATOM 3901 C CA . VAL A 1 479 ? -12.914 7.234 32.531 1 89.88 479 VAL A CA 1
ATOM 3902 C C . VAL A 1 479 ? -13.867 8.094 33.375 1 89.88 479 VAL A C 1
ATOM 3904 O O . VAL A 1 479 ? -14.664 7.574 34.156 1 89.88 479 VAL A O 1
ATOM 3907 N N . ALA A 1 480 ? -13.773 9.352 33.188 1 91.81 480 ALA A N 1
ATOM 3908 C CA . ALA A 1 480 ? -14.672 10.25 33.906 1 91.81 480 ALA A CA 1
ATOM 3909 C C . ALA A 1 480 ? -16.125 9.977 33.562 1 91.81 480 ALA A C 1
ATOM 3911 O O . ALA A 1 480 ? -17 9.961 34.406 1 91.81 480 ALA A O 1
ATOM 3912 N N . THR A 1 481 ? -16.375 9.773 32.25 1 94.25 481 THR A N 1
ATOM 3913 C CA . THR A 1 481 ? -17.734 9.477 31.781 1 94.25 481 THR A CA 1
ATOM 3914 C C . THR A 1 481 ? -18.219 8.156 32.375 1 94.25 481 THR A C 1
ATOM 3916 O O . THR A 1 481 ? -19.375 8.047 32.781 1 94.25 481 THR A O 1
ATOM 3919 N N . ASP A 1 482 ? -17.359 7.238 32.375 1 90.56 482 ASP A N 1
ATOM 3920 C CA . ASP A 1 482 ? -17.734 5.93 32.906 1 90.56 482 ASP A CA 1
ATOM 3921 C C . ASP A 1 482 ? -18.062 6.012 34.375 1 90.56 482 ASP A C 1
ATOM 3923 O O . ASP A 1 482 ? -19.016 5.387 34.844 1 90.56 482 ASP A O 1
ATOM 3927 N N . VAL A 1 483 ? -17.344 6.754 35.094 1 88.62 483 VAL A N 1
ATOM 3928 C CA . VAL A 1 483 ? -17.562 6.93 36.531 1 88.62 483 VAL A CA 1
ATOM 3929 C C . VAL A 1 483 ? -18.906 7.641 36.75 1 88.62 483 VAL A C 1
ATOM 3931 O O . VAL A 1 483 ? -19.703 7.223 37.594 1 88.62 483 VAL A O 1
ATOM 3934 N N . CYS A 1 484 ? -19.094 8.719 36 1 90.19 484 CYS A N 1
ATOM 3935 C CA . CYS A 1 484 ? -20.344 9.461 36.125 1 90.19 484 CYS A CA 1
ATOM 3936 C C . CYS A 1 484 ? -21.531 8.586 35.75 1 90.19 484 CYS A C 1
ATOM 3938 O O . CYS A 1 484 ? -22.594 8.672 36.375 1 90.19 484 CYS A O 1
ATOM 3940 N N . TYR A 1 485 ? -21.344 7.773 34.781 1 90.31 485 TYR A N 1
ATOM 3941 C CA . TYR A 1 485 ? -22.406 6.898 34.312 1 90.31 485 TYR A CA 1
ATOM 3942 C C . TYR A 1 485 ? -22.781 5.879 35.375 1 90.31 485 TYR A C 1
ATOM 3944 O O . TYR A 1 485 ? -23.969 5.684 35.688 1 90.31 485 TYR A O 1
ATOM 3952 N N . HIS A 1 486 ? -21.812 5.246 35.969 1 86 486 HIS A N 1
ATOM 3953 C CA . HIS A 1 486 ? -22.078 4.238 36.969 1 86 486 HIS A CA 1
ATOM 3954 C C . HIS A 1 486 ? -22.641 4.875 38.25 1 86 486 HIS A C 1
ATOM 3956 O O . HIS A 1 486 ? -23.453 4.27 38.938 1 86 486 HIS A O 1
ATOM 3962 N N . SER A 1 487 ? -22.219 6.039 38.5 1 84.25 487 SER A N 1
ATOM 3963 C CA . SER A 1 487 ? -22.766 6.766 39.656 1 84.25 487 SER A CA 1
ATOM 3964 C C . SER A 1 487 ? -24.234 7.102 39.438 1 84.25 487 SER A C 1
ATOM 3966 O O . SER A 1 487 ? -25.031 7.066 40.375 1 84.25 487 SER A O 1
ATOM 3968 N N . GLU A 1 488 ? -24.562 7.453 38.188 1 83.69 488 GLU A N 1
ATOM 3969 C CA . GLU A 1 488 ? -25.938 7.762 37.844 1 83.69 488 GLU A CA 1
ATOM 3970 C C . GLU A 1 488 ? -26.828 6.516 37.906 1 83.69 488 GLU A C 1
ATOM 3972 O O . GLU A 1 488 ? -27.984 6.59 38.312 1 83.69 488 GLU A O 1
ATOM 3977 N N . LEU A 1 489 ? -26.297 5.449 37.5 1 82.31 489 LEU A N 1
ATOM 3978 C CA . LEU A 1 489 ? -27.031 4.191 37.531 1 82.31 489 LEU A CA 1
ATOM 3979 C C . LEU A 1 489 ? -27.375 3.795 38.938 1 82.31 489 LEU A C 1
ATOM 3981 O O . LEU A 1 489 ? -28.438 3.246 39.219 1 82.31 489 LEU A O 1
ATOM 3985 N N . GLU A 1 490 ? -26.469 3.994 39.812 1 78.88 490 GLU A N 1
ATOM 3986 C CA . GLU A 1 490 ? -26.703 3.664 41.219 1 78.88 490 GLU A CA 1
ATOM 3987 C C . GLU A 1 490 ? -27.766 4.578 41.812 1 78.88 490 GLU A C 1
ATOM 3989 O O . GLU A 1 490 ? -28.516 4.164 42.719 1 78.88 490 GLU A O 1
ATOM 3994 N N . GLY A 1 491 ? -27.875 5.844 41.5 1 69.94 491 GLY A N 1
ATOM 3995 C CA . GLY A 1 491 ? -28.812 6.797 42.094 1 69.94 491 GLY A CA 1
ATOM 3996 C C . GLY A 1 491 ? -30.203 6.68 41.5 1 69.94 491 GLY A C 1
ATOM 3997 O O . GLY A 1 491 ? -31.094 7.465 41.844 1 69.94 491 GLY A O 1
ATOM 3998 N N . SER A 1 492 ? -30.703 5.555 40.938 1 60.53 492 SER A N 1
ATOM 3999 C CA . SER A 1 492 ? -32.031 5.188 40.469 1 60.53 492 SER A CA 1
ATOM 4000 C C . SER A 1 492 ? -32.531 6.16 39.406 1 60.53 492 SER A C 1
ATOM 4002 O O . SER A 1 492 ? -33.719 6.289 39.188 1 60.53 492 SER A O 1
ATOM 4004 N N . ARG A 1 493 ? -31.719 6.988 38.844 1 58.34 493 ARG A N 1
ATOM 4005 C CA . ARG A 1 493 ? -32.219 7.93 37.844 1 58.34 493 ARG A CA 1
ATOM 4006 C C . ARG A 1 493 ? -32.375 7.262 36.5 1 58.34 493 ARG A C 1
ATOM 4008 O O . ARG A 1 493 ? -31.625 6.328 36.188 1 58.34 493 ARG A O 1
ATOM 4015 N N . LEU A 1 494 ? -33.438 7.5 35.844 1 65.62 494 LEU A N 1
ATOM 4016 C CA . LEU A 1 494 ? -33.812 7.043 34.5 1 65.62 494 LEU A CA 1
ATOM 4017 C C . LEU A 1 494 ? -32.75 7.418 33.469 1 65.62 494 LEU A C 1
ATOM 4019 O O . LEU A 1 494 ? -32.281 8.562 33.438 1 65.62 494 LEU A O 1
ATOM 4023 N N . VAL A 1 495 ? -32.062 6.402 32.906 1 75.12 495 VAL A N 1
ATOM 4024 C CA . VAL A 1 495 ? -31.062 6.59 31.859 1 75.12 495 VAL A CA 1
ATOM 4025 C C . VAL A 1 495 ? -31.734 7.23 30.641 1 75.12 495 VAL A C 1
ATOM 4027 O O . VAL A 1 495 ? -32.594 6.625 30 1 75.12 495 VAL A O 1
ATOM 4030 N N . THR A 1 496 ? -31.516 8.594 30.516 1 81.94 496 THR A N 1
ATOM 4031 C CA . THR A 1 496 ? -32.031 9.352 29.375 1 81.94 496 THR A CA 1
ATOM 4032 C C . THR A 1 496 ? -31.25 9.016 28.109 1 81.94 496 THR A C 1
ATOM 4034 O O . THR A 1 496 ? -30.188 8.375 28.172 1 81.94 496 THR A O 1
ATOM 4037 N N . ASP A 1 497 ? -31.844 9.32 27 1 85.25 497 ASP A N 1
ATOM 4038 C CA . ASP A 1 497 ? -31.219 9.102 25.703 1 85.25 497 ASP A CA 1
ATOM 4039 C C . ASP A 1 497 ? -29.891 9.859 25.609 1 85.25 497 ASP A C 1
ATOM 4041 O O . ASP A 1 497 ? -28.953 9.383 24.969 1 85.25 497 ASP A O 1
ATOM 4045 N N . GLU A 1 498 ? -29.828 10.883 26.281 1 86.56 498 GLU A N 1
ATOM 4046 C CA . GLU A 1 498 ? -28.609 11.695 26.25 1 86.56 498 GLU A CA 1
ATOM 4047 C C . GLU A 1 498 ? -27.469 11 26.984 1 86.56 498 GLU A C 1
ATOM 4049 O O . GLU A 1 498 ? -26.312 11.055 26.547 1 86.56 498 GLU A O 1
ATOM 4054 N N . ILE A 1 499 ? -27.859 10.383 28.078 1 91.06 499 ILE A N 1
ATOM 4055 C CA . ILE A 1 499 ? -26.859 9.664 28.859 1 91.06 499 ILE A CA 1
ATOM 4056 C C . ILE A 1 499 ? -26.328 8.477 28.062 1 91.06 499 ILE A C 1
ATOM 4058 O O . ILE A 1 499 ? -25.125 8.242 28.016 1 91.06 499 ILE A O 1
ATOM 4062 N N . GLU A 1 500 ? -27.219 7.879 27.438 1 89.69 500 GLU A N 1
ATOM 4063 C CA . GLU A 1 500 ? -26.828 6.715 26.656 1 89.69 500 GLU A CA 1
ATOM 4064 C C . GLU A 1 500 ? -25.969 7.121 25.453 1 89.69 500 GLU A C 1
ATOM 4066 O O . GLU A 1 500 ? -25 6.438 25.109 1 89.69 500 GLU A O 1
ATOM 4071 N N . ALA A 1 501 ? -26.344 8.18 24.859 1 91.69 501 ALA A N 1
ATOM 4072 C CA . ALA A 1 501 ? -25.578 8.672 23.719 1 91.69 501 ALA A CA 1
ATOM 4073 C C . ALA A 1 501 ? -24.156 9.055 24.125 1 91.69 501 ALA A C 1
ATOM 4075 O O . ALA A 1 501 ? -23.203 8.773 23.406 1 91.69 501 ALA A O 1
ATOM 4076 N N . THR A 1 502 ? -24.078 9.625 25.266 1 93.81 502 THR A N 1
ATOM 4077 C CA . THR A 1 502 ? -22.766 10.031 25.766 1 93.81 502 THR A CA 1
ATOM 4078 C C . THR A 1 502 ? -21.891 8.812 26.078 1 93.81 502 THR A C 1
ATOM 4080 O O . THR A 1 502 ? -20.719 8.773 25.703 1 93.81 502 THR A O 1
ATOM 4083 N N . LYS A 1 503 ? -22.516 7.902 26.656 1 92.69 503 LYS A N 1
ATOM 4084 C CA . LYS A 1 503 ? -21.797 6.676 26.969 1 92.69 503 LYS A CA 1
ATOM 4085 C C . LYS A 1 503 ? -21.344 5.961 25.703 1 92.69 503 LYS A C 1
ATOM 4087 O O . LYS A 1 503 ? -20.203 5.531 25.594 1 92.69 503 LYS A O 1
ATOM 4092 N N . THR A 1 504 ? -22.219 5.863 24.797 1 93.62 504 THR A N 1
ATOM 4093 C CA . THR A 1 504 ? -21.938 5.164 23.547 1 93.62 504 THR A CA 1
ATOM 4094 C C . THR A 1 504 ? -20.812 5.863 22.797 1 93.62 504 THR A C 1
ATOM 4096 O O . THR A 1 504 ? -19.922 5.203 22.234 1 93.62 504 THR A O 1
ATOM 4099 N N . LEU A 1 505 ? -20.812 7.121 22.797 1 95 505 LEU A N 1
ATOM 4100 C CA . LEU A 1 505 ? -19.766 7.871 22.109 1 95 505 LEU A CA 1
ATOM 4101 C C . LEU A 1 505 ? -18.422 7.73 22.844 1 95 505 LEU A C 1
ATOM 4103 O O . LEU A 1 505 ? -17.375 7.621 22.203 1 95 505 LEU A O 1
ATOM 4107 N N . SER A 1 506 ? -18.516 7.785 24.109 1 94.81 506 SER A N 1
ATOM 4108 C CA . SER A 1 506 ? -17.297 7.609 24.906 1 94.81 506 SER A CA 1
ATOM 4109 C C . SER A 1 506 ? -16.672 6.238 24.656 1 94.81 506 SER A C 1
ATOM 4111 O O . SER A 1 506 ? -15.477 6.129 24.406 1 94.81 506 SER A O 1
ATOM 4113 N N . TYR A 1 507 ? -17.531 5.23 24.641 1 91.5 507 TYR A N 1
ATOM 4114 C CA . TYR A 1 507 ? -17.047 3.873 24.422 1 91.5 507 TYR A CA 1
ATOM 4115 C C . TYR A 1 507 ? -16.531 3.707 22.984 1 91.5 507 TYR A C 1
ATOM 4117 O O . TYR A 1 507 ? -15.562 2.98 22.75 1 91.5 507 TYR A O 1
ATOM 4125 N N . TYR A 1 508 ? -17.172 4.387 22.109 1 92.06 508 TYR A N 1
ATOM 4126 C CA . TYR A 1 508 ? -16.734 4.305 20.719 1 92.06 508 TYR A CA 1
ATOM 4127 C C . TYR A 1 508 ? -15.375 4.953 20.531 1 92.06 508 TYR A C 1
ATOM 4129 O O . TYR A 1 508 ? -14.5 4.406 19.844 1 92.06 508 TYR A O 1
ATOM 4137 N N . MET A 1 509 ? -15.203 6.074 21.141 1 92.06 509 MET A N 1
ATOM 4138 C CA . MET A 1 509 ? -13.922 6.77 21.031 1 92.06 509 MET A CA 1
ATOM 4139 C C . MET A 1 509 ? -12.805 5.957 21.688 1 92.06 509 MET A C 1
ATOM 4141 O O . MET A 1 509 ? -11.68 5.938 21.188 1 92.06 509 MET A O 1
ATOM 4145 N N . MET A 1 510 ? -13.125 5.34 22.719 1 87.69 510 MET A N 1
ATOM 4146 C CA . MET A 1 510 ? -12.141 4.469 23.359 1 87.69 510 MET A CA 1
ATOM 4147 C C . MET A 1 510 ? -11.836 3.256 22.484 1 87.69 510 MET A C 1
ATOM 4149 O O . MET A 1 510 ? -10.703 2.783 22.438 1 87.69 510 MET A O 1
ATOM 4153 N N . TYR A 1 511 ? -12.883 2.826 21.844 1 85.56 511 TYR A N 1
ATOM 4154 C CA . TYR A 1 511 ? -12.711 1.732 20.891 1 85.56 511 TYR A CA 1
ATOM 4155 C C . TYR A 1 511 ? -11.766 2.129 19.766 1 85.56 511 TYR A C 1
ATOM 4157 O O . TYR A 1 511 ? -10.883 1.352 19.391 1 85.56 511 TYR A O 1
ATOM 4165 N N . LEU A 1 512 ? -11.914 3.346 19.25 1 84.94 512 LEU A N 1
ATOM 4166 C CA . LEU A 1 512 ? -11.039 3.828 18.172 1 84.94 512 LEU A CA 1
ATOM 4167 C C . LEU A 1 512 ? -9.602 3.957 18.656 1 84.94 512 LEU A C 1
ATOM 4169 O O . LEU A 1 512 ? -8.664 3.643 17.922 1 84.94 512 LEU A O 1
ATOM 4173 N N . LEU A 1 513 ? -9.469 4.332 19.859 1 83 513 LEU A N 1
ATOM 4174 C CA . LEU A 1 513 ? -8.141 4.582 20.406 1 83 513 LEU A CA 1
ATOM 4175 C C . LEU A 1 513 ? -7.395 3.271 20.641 1 83 513 LEU A C 1
ATOM 4177 O O . LEU A 1 513 ? -6.195 3.176 20.375 1 83 513 LEU A O 1
ATOM 4181 N N . PHE A 1 514 ? -8.117 2.316 21.016 1 75.38 514 PHE A N 1
ATOM 4182 C CA . PHE A 1 514 ? -7.434 1.11 21.469 1 75.38 514 PHE A CA 1
ATOM 4183 C C . PHE A 1 514 ? -7.465 0.038 20.391 1 75.38 514 PHE A C 1
ATOM 4185 O O . PHE A 1 514 ? -6.531 -0.758 20.266 1 75.38 514 PHE A O 1
ATOM 4192 N N . ILE A 1 515 ? -8.57 0.015 19.656 1 75.5 515 ILE A N 1
ATOM 4193 C CA . ILE A 1 515 ? -8.758 -1.106 18.734 1 75.5 515 ILE A CA 1
ATOM 4194 C C . ILE A 1 515 ? -8.555 -0.639 17.297 1 75.5 515 ILE A C 1
ATOM 4196 O O . ILE A 1 515 ? -7.809 -1.255 16.531 1 75.5 515 ILE A O 1
ATOM 4200 N N . CYS A 1 516 ? -9.281 0.411 16.922 1 78.5 516 CYS A N 1
ATOM 4201 C CA . CYS A 1 516 ? -9.227 0.891 15.539 1 78.5 516 CYS A CA 1
ATOM 4202 C C . CYS A 1 516 ? -8.5 2.227 15.453 1 78.5 516 CYS A C 1
ATOM 4204 O O . CYS A 1 516 ? -9.094 3.244 15.102 1 78.5 516 CYS A O 1
ATOM 4206 N N . ARG A 1 517 ? -7.262 2.135 15.461 1 76.12 517 ARG A N 1
ATOM 4207 C CA . ARG A 1 517 ? -6.449 3.346 15.531 1 76.12 517 ARG A CA 1
ATOM 4208 C C . ARG A 1 517 ? -6.395 4.051 14.18 1 76.12 517 ARG A C 1
ATOM 4210 O O . ARG A 1 517 ? -6.066 5.238 14.109 1 76.12 517 ARG A O 1
ATOM 4217 N N . SER A 1 518 ? -6.773 3.377 13.18 1 73.25 518 SER A N 1
ATOM 4218 C CA . SER A 1 518 ? -6.738 3.963 11.844 1 73.25 518 SER A CA 1
ATOM 4219 C C . SER A 1 518 ? -7.777 5.07 11.695 1 73.25 518 SER A C 1
ATOM 4221 O O . SER A 1 518 ? -7.672 5.914 10.805 1 73.25 518 SER A O 1
ATOM 4223 N N . GLY A 1 519 ? -8.711 5.066 12.625 1 75.25 519 GLY A N 1
ATOM 4224 C CA . GLY A 1 519 ? -9.742 6.094 12.57 1 75.25 519 GLY A CA 1
ATOM 4225 C C . GLY A 1 519 ? -9.359 7.367 13.305 1 75.25 519 GLY A C 1
ATOM 4226 O O . GLY A 1 519 ? -10.109 8.336 13.305 1 75.25 519 GLY A O 1
ATOM 4227 N N . LEU A 1 520 ? -8.203 7.34 13.891 1 79.12 520 LEU A N 1
ATOM 4228 C CA . LEU A 1 520 ? -7.754 8.5 14.648 1 79.12 520 LEU A CA 1
ATOM 4229 C C . LEU A 1 520 ? -6.613 9.211 13.93 1 79.12 520 LEU A C 1
ATOM 4231 O O . LEU A 1 520 ? -5.945 8.617 13.078 1 79.12 520 LEU A O 1
ATOM 4235 N N . PRO A 1 521 ? -6.621 10.508 14.062 1 70.19 521 PRO A N 1
ATOM 4236 C CA . PRO A 1 521 ? -5.531 11.234 13.414 1 70.19 521 PRO A CA 1
ATOM 4237 C C . PRO A 1 521 ? -4.156 10.68 13.773 1 70.19 521 PRO A C 1
ATOM 4239 O O . PRO A 1 521 ? -3.992 10.055 14.82 1 70.19 521 PRO A O 1
ATOM 4242 N N . PHE A 1 522 ? -3.27 10.492 12.742 1 56.31 522 PHE A N 1
ATOM 4243 C CA . PHE A 1 522 ? -1.931 9.922 12.852 1 56.31 522 PHE A CA 1
ATOM 4244 C C . PHE A 1 522 ? -1.291 10.289 14.18 1 56.31 522 PHE A C 1
ATOM 4246 O O . PHE A 1 522 ? -1.12 11.469 14.492 1 56.31 522 PHE A O 1
ATOM 4253 N N . CYS A 1 523 ? -1.776 9.453 15.164 1 48.66 523 CYS A N 1
ATOM 4254 C CA . CYS A 1 523 ? -1.188 9.656 16.484 1 48.66 523 CYS A CA 1
ATOM 4255 C C . CYS A 1 523 ? 0.278 9.234 16.5 1 48.66 523 CYS A C 1
ATOM 4257 O O . CYS A 1 523 ? 0.607 8.109 16.125 1 48.66 523 CYS A O 1
ATOM 4259 N N . ASN A 1 524 ? 1.158 10.109 16.172 1 43.78 524 ASN A N 1
ATOM 4260 C CA . ASN A 1 524 ? 2.602 9.984 16.344 1 43.78 524 ASN A CA 1
ATOM 4261 C C . ASN A 1 524 ? 2.943 9.195 17.609 1 43.78 524 ASN A C 1
ATOM 4263 O O . ASN A 1 524 ? 4.066 8.719 17.766 1 43.78 524 ASN A O 1
ATOM 4267 N N . ASN A 1 525 ? 1.979 9.156 18.641 1 48.19 525 ASN A N 1
ATOM 4268 C CA . ASN A 1 525 ? 2.514 8.789 19.953 1 48.19 525 ASN A CA 1
ATOM 4269 C C . ASN A 1 525 ? 1.828 7.547 20.5 1 48.19 525 ASN A C 1
ATOM 4271 O O . ASN A 1 525 ? 0.975 7.645 21.391 1 48.19 525 ASN A O 1
ATOM 4275 N N . ASP A 1 526 ? 1.836 6.438 19.766 1 52.47 526 ASP A N 1
ATOM 4276 C CA . ASP A 1 526 ? 1.337 5.184 20.328 1 52.47 526 ASP A CA 1
ATOM 4277 C C . ASP A 1 526 ? 1.795 5.004 21.766 1 52.47 526 ASP A C 1
ATOM 4279 O O . ASP A 1 526 ? 1.046 4.488 22.594 1 52.47 526 ASP A O 1
ATOM 4283 N N . ALA A 1 527 ? 2.848 5.605 22.016 1 51.59 527 ALA A N 1
ATOM 4284 C CA . ALA A 1 527 ? 3.443 5.398 23.344 1 51.59 527 ALA A CA 1
ATOM 4285 C C . ALA A 1 527 ? 2.646 6.121 24.422 1 51.59 527 ALA A C 1
ATOM 4287 O O . ALA A 1 527 ? 2.439 5.586 25.516 1 51.59 527 ALA A O 1
ATOM 4288 N N . LYS A 1 528 ? 2.186 7.234 24.016 1 56.38 528 LYS A N 1
ATOM 4289 C CA . LYS A 1 528 ? 1.483 7.992 25.047 1 56.38 528 LYS A CA 1
ATOM 4290 C C . LYS A 1 528 ? 0.136 7.355 25.375 1 56.38 528 LYS A C 1
ATOM 4292 O O . LYS A 1 528 ? -0.287 7.352 26.531 1 56.38 528 LYS A O 1
ATOM 4297 N N . VAL A 1 529 ? -0.418 6.797 24.359 1 61.09 529 VAL A N 1
ATOM 4298 C CA . VAL A 1 529 ? -1.687 6.113 24.578 1 61.09 529 VAL A CA 1
ATOM 4299 C C . VAL A 1 529 ? -1.471 4.91 25.5 1 61.09 529 VAL A C 1
ATOM 4301 O O . VAL A 1 529 ? -2.24 4.691 26.438 1 61.09 529 VAL A O 1
ATOM 4304 N N . LEU A 1 530 ? -0.435 4.301 25.141 1 62.09 530 LEU A N 1
ATOM 4305 C CA . LEU A 1 530 ? -0.146 3.1 25.906 1 62.09 530 LEU A CA 1
ATOM 4306 C C . LEU A 1 530 ? 0.256 3.453 27.344 1 62.09 530 LEU A C 1
ATOM 4308 O O . LEU A 1 530 ? -0.099 2.742 28.281 1 62.09 530 LEU A O 1
ATOM 4312 N N . GLN A 1 531 ? 0.856 4.574 27.438 1 65.44 531 GLN A N 1
ATOM 4313 C CA . GLN A 1 531 ? 1.241 5.008 28.781 1 65.44 531 GLN A CA 1
ATOM 4314 C C . GLN A 1 531 ? 0.018 5.383 29.609 1 65.44 531 GLN A C 1
ATOM 4316 O O . GLN A 1 531 ? -0.095 4.992 30.766 1 65.44 531 GLN A O 1
ATOM 4321 N N . ALA A 1 532 ? -0.778 6.18 28.953 1 65 532 ALA A N 1
ATOM 4322 C CA . ALA A 1 532 ? -1.984 6.578 29.672 1 65 532 ALA A CA 1
ATOM 4323 C C . ALA A 1 532 ? -2.824 5.359 30.062 1 65 532 ALA A C 1
ATOM 4325 O O . ALA A 1 532 ? -3.322 5.266 31.188 1 65 532 ALA A O 1
ATOM 4326 N N . TYR A 1 533 ? -2.836 4.504 29.172 1 67.38 533 TYR A N 1
ATOM 4327 C CA . TYR A 1 533 ? -3.562 3.258 29.406 1 67.38 533 TYR A CA 1
ATOM 4328 C C . TYR A 1 533 ? -2.912 2.439 30.516 1 67.38 533 TYR A C 1
ATOM 4330 O O . TYR A 1 533 ? -3.6 1.933 31.406 1 67.38 533 TYR A O 1
ATOM 4338 N N . THR A 1 534 ? -1.635 2.34 30.438 1 68.69 534 THR A N 1
ATOM 4339 C CA . THR A 1 534 ? -0.917 1.533 31.422 1 68.69 534 THR A CA 1
ATOM 4340 C C . THR A 1 534 ? -1.014 2.16 32.812 1 68.69 534 THR A C 1
ATOM 4342 O O . THR A 1 534 ? -1.138 1.449 33.812 1 68.69 534 THR A O 1
ATOM 4345 N N . LYS A 1 535 ? -1.017 3.402 32.812 1 72 535 LYS A N 1
ATOM 4346 C CA . LYS A 1 535 ? -1.128 4.09 34.094 1 72 535 LYS A CA 1
ATOM 4347 C C . LYS A 1 535 ? -2.492 3.844 34.719 1 72 535 LYS A C 1
ATOM 4349 O O . LYS A 1 535 ? -2.584 3.582 35.938 1 72 535 LYS A O 1
ATOM 4354 N N . VAL A 1 536 ? -3.469 3.906 33.938 1 72.62 536 VAL A N 1
ATOM 4355 C CA . VAL A 1 536 ? -4.824 3.686 34.438 1 72.62 536 VAL A CA 1
ATOM 4356 C C . VAL A 1 536 ? -5 2.219 34.844 1 72.62 536 VAL A C 1
ATOM 4358 O O . VAL A 1 536 ? -5.574 1.915 35.875 1 72.62 536 VAL A O 1
ATOM 4361 N N . LYS A 1 537 ? -4.469 1.414 34.031 1 70.38 537 LYS A N 1
ATOM 4362 C CA . LYS A 1 537 ? -4.551 -0.015 34.312 1 70.38 537 LYS A CA 1
ATOM 4363 C C . LYS A 1 537 ? -3.82 -0.363 35.594 1 70.38 537 LYS A C 1
ATOM 4365 O O . LYS A 1 537 ? -4.344 -1.096 36.438 1 70.38 537 LYS A O 1
ATOM 4370 N N . LYS A 1 538 ? -2.625 0.116 35.719 1 69.12 538 LYS A N 1
ATOM 4371 C CA . LYS A 1 538 ? -1.829 -0.159 36.906 1 69.12 538 LYS A CA 1
ATOM 4372 C C . LYS A 1 538 ? -2.52 0.366 38.156 1 69.12 538 LYS A C 1
ATOM 4374 O O . LYS A 1 538 ? -2.439 -0.252 39.219 1 69.12 538 LYS A O 1
ATOM 4379 N N . PHE A 1 539 ? -3.146 1.427 38.094 1 74 539 PHE A N 1
ATOM 4380 C CA . PHE A 1 539 ? -3.854 2.021 39.219 1 74 539 PHE A CA 1
ATOM 4381 C C . PHE A 1 539 ? -4.961 1.098 39.719 1 74 539 PHE A C 1
ATOM 4383 O O . PHE A 1 539 ? -5.105 0.877 40.906 1 74 539 PHE A O 1
ATOM 4390 N N . PHE A 1 540 ? -5.613 0.536 38.812 1 69.56 540 PHE A N 1
ATOM 4391 C CA . PHE A 1 540 ? -6.734 -0.312 39.188 1 69.56 540 PHE A CA 1
ATOM 4392 C C . PHE A 1 540 ? -6.25 -1.693 39.625 1 69.56 540 PHE A C 1
ATOM 4394 O O . PHE A 1 540 ? -6.828 -2.312 40.5 1 69.56 540 PHE A O 1
ATOM 4401 N N . GLU A 1 541 ? -5.219 -2.109 38.875 1 65.38 541 GLU A N 1
ATOM 4402 C CA . GLU A 1 541 ? -4.668 -3.406 39.25 1 65.38 541 GLU A CA 1
ATOM 4403 C C . GLU A 1 541 ? -4.09 -3.371 40.688 1 65.38 541 GLU A C 1
ATOM 4405 O O . GLU A 1 541 ? -4.223 -4.336 41.438 1 65.38 541 GLU A O 1
ATOM 4410 N N . ALA A 1 542 ? -3.334 -2.357 40.938 1 62.97 542 ALA A N 1
ATOM 4411 C CA . ALA A 1 542 ? -2.729 -2.221 42.281 1 62.97 542 ALA A CA 1
ATOM 4412 C C . ALA A 1 542 ? -3.797 -2.172 43.375 1 62.97 542 ALA A C 1
ATOM 4414 O O . ALA A 1 542 ? -3.582 -2.662 44.469 1 62.97 542 ALA A O 1
ATOM 4415 N N . ARG A 1 543 ? -4.801 -1.697 43.062 1 60.44 543 ARG A N 1
ATOM 4416 C CA . ARG A 1 543 ? -5.82 -1.509 44.094 1 60.44 543 ARG A CA 1
ATOM 4417 C C . ARG A 1 543 ? -6.789 -2.688 44.125 1 60.44 543 ARG A C 1
ATOM 4419 O O . ARG A 1 543 ? -7.418 -2.953 45.156 1 60.44 543 ARG A O 1
ATOM 4426 N N . GLU A 1 544 ? -7.062 -3.264 42.969 1 57.19 544 GLU A N 1
ATOM 4427 C CA . GLU A 1 544 ? -7.824 -4.508 43 1 57.19 544 GLU A CA 1
ATOM 4428 C C . GLU A 1 544 ? -7.148 -5.543 43.906 1 57.19 544 GLU A C 1
ATOM 4430 O O . GLU A 1 544 ? -7.82 -6.332 44.562 1 57.19 544 GLU A O 1
ATOM 4435 N N . SER A 1 545 ? -5.793 -5.711 43.688 1 49.66 545 SER A N 1
ATOM 4436 C CA . SER A 1 545 ? -5.086 -6.652 44.531 1 49.66 545 SER A CA 1
ATOM 4437 C C . SER A 1 545 ? -5.277 -6.297 46 1 49.66 545 SER A C 1
ATOM 4439 O O . SER A 1 545 ? -5.117 -7.152 46.875 1 49.66 545 SER A O 1
ATOM 4441 N N . ALA A 1 546 ? -5.418 -5.059 46.344 1 46.62 546 ALA A N 1
ATOM 4442 C CA . ALA A 1 546 ? -5.758 -4.797 47.75 1 46.62 546 ALA A CA 1
ATOM 4443 C C . ALA A 1 546 ? -7.199 -5.199 48.031 1 46.62 546 ALA A C 1
ATOM 4445 O O . ALA A 1 546 ? -8.008 -5.344 47.125 1 46.62 546 ALA A O 1
ATOM 4446 N N . SER A 1 547 ? -7.645 -5.629 49.406 1 41.97 547 SER A N 1
ATOM 4447 C CA . SER A 1 547 ? -8.805 -6.301 50 1 41.97 547 SER A CA 1
ATOM 4448 C C . SER A 1 547 ? -10.102 -5.766 49.406 1 41.97 547 SER A C 1
ATOM 4450 O O . SER A 1 547 ? -11.188 -6.27 49.719 1 41.97 547 SER A O 1
ATOM 4452 N N . SER A 1 548 ? -10.359 -4.441 49.156 1 42.81 548 SER A N 1
ATOM 4453 C CA . SER A 1 548 ? -11.711 -3.9 49.281 1 42.81 548 SER A CA 1
ATOM 4454 C C . SER A 1 548 ? -12.508 -4.09 48 1 42.81 548 SER A C 1
ATOM 4456 O O . SER A 1 548 ? -11.969 -3.963 46.906 1 42.81 548 SER A O 1
ATOM 4458 N N . LYS A 1 549 ? -13.719 -4.812 47.906 1 48.88 549 LYS A N 1
ATOM 4459 C CA . LYS A 1 549 ? -14.969 -5.016 47.188 1 48.88 549 LYS A CA 1
ATOM 4460 C C . LYS A 1 549 ? -15.438 -3.721 46.531 1 48.88 549 LYS A C 1
ATOM 4462 O O . LYS A 1 549 ? -16.594 -3.619 46.094 1 48.88 549 LYS A O 1
ATOM 4467 N N . VAL A 1 550 ? -14.633 -2.721 46.469 1 52.28 550 VAL A N 1
ATOM 4468 C CA . VAL A 1 550 ? -15.188 -1.449 46.031 1 52.28 550 VAL A CA 1
ATOM 4469 C C . VAL A 1 550 ? -15.078 -1.354 44.5 1 52.28 550 VAL A C 1
ATOM 4471 O O . VAL A 1 550 ? -14.031 -1.648 43.938 1 52.28 550 VAL A O 1
ATOM 4474 N N . GLU A 1 551 ? -16.141 -1.181 43.812 1 66.31 551 GLU A N 1
ATOM 4475 C CA . GLU A 1 551 ? -16.234 -0.982 42.375 1 66.31 551 GLU A CA 1
ATOM 4476 C C . GLU A 1 551 ? -15.312 0.138 41.906 1 66.31 551 GLU A C 1
ATOM 4478 O O . GLU A 1 551 ? -15.211 1.177 42.562 1 66.31 551 GLU A O 1
ATOM 4483 N N . PRO A 1 552 ? -14.43 -0.058 40.969 1 70.5 552 PRO A N 1
ATOM 4484 C CA . PRO A 1 552 ? -13.398 0.873 40.5 1 70.5 552 PRO A CA 1
ATOM 4485 C C . PRO A 1 552 ? -13.922 2.299 40.344 1 70.5 552 PRO A C 1
ATOM 4487 O O . PRO A 1 552 ? -13.203 3.258 40.656 1 70.5 552 PRO A O 1
ATOM 4490 N N . TYR A 1 553 ? -15.141 2.391 39.938 1 74.38 553 TYR A N 1
ATOM 4491 C CA . TYR A 1 553 ? -15.648 3.746 39.75 1 74.38 553 TYR A CA 1
ATOM 4492 C C . TYR A 1 553 ? -15.797 4.469 41.094 1 74.38 553 TYR A C 1
ATOM 4494 O O . TYR A 1 553 ? -15.656 5.691 41.156 1 74.38 553 TYR A O 1
ATOM 4502 N N . LYS A 1 554 ? -15.992 3.725 42.125 1 75.75 554 LYS A N 1
ATOM 4503 C CA . LYS A 1 554 ? -16.172 4.328 43.438 1 75.75 554 LYS A CA 1
ATOM 4504 C C . LYS A 1 554 ? -14.836 4.812 44 1 75.75 554 LYS A C 1
ATOM 4506 O O . LYS A 1 554 ? -14.805 5.773 44.781 1 75.75 554 LYS A O 1
ATOM 4511 N N . LEU A 1 555 ? -13.852 4.137 43.594 1 74.19 555 LEU A N 1
ATOM 4512 C CA . LEU A 1 555 ? -12.516 4.535 44.031 1 74.19 555 LEU A CA 1
ATOM 4513 C C . LEU A 1 555 ? -12.164 5.926 43.531 1 74.19 555 LEU A C 1
ATOM 4515 O O . LEU A 1 555 ? -11.539 6.715 44.219 1 74.19 555 LEU A O 1
ATOM 4519 N N . LEU A 1 556 ? -12.602 6.164 42.406 1 76 556 LEU A N 1
ATOM 4520 C CA . LEU A 1 556 ? -12.273 7.438 41.75 1 76 556 LEU A CA 1
ATOM 4521 C C . LEU A 1 556 ? -13.172 8.555 42.281 1 76 556 LEU A C 1
ATOM 4523 O O . LEU A 1 556 ? -12.859 9.734 42.094 1 76 556 LEU A O 1
ATOM 4527 N N . LEU A 1 557 ? -14.211 8.109 42.938 1 72.56 557 LEU A N 1
ATOM 4528 C CA . LEU A 1 557 ? -15.133 9.094 43.5 1 72.56 557 LEU A CA 1
ATOM 4529 C C . LEU A 1 557 ? -14.672 9.531 44.875 1 72.56 557 LEU A C 1
ATOM 4531 O O . LEU A 1 557 ? -15.133 10.555 45.406 1 72.56 557 LEU A O 1
ATOM 4535 N N . GLN A 1 558 ? -13.711 8.664 45.375 1 69.12 558 GLN A N 1
ATOM 4536 C CA . GLN A 1 558 ? -13.266 8.992 46.75 1 69.12 558 GLN A CA 1
ATOM 4537 C C . GLN A 1 558 ? -12.375 10.234 46.719 1 69.12 558 GLN A C 1
ATOM 4539 O O . GLN A 1 558 ? -11.508 10.383 45.875 1 69.12 558 GLN A O 1
ATOM 4544 N N . ARG A 1 559 ? -12.742 11.328 47.438 1 58.66 559 ARG A N 1
ATOM 4545 C CA . ARG A 1 559 ? -12.195 12.68 47.5 1 58.66 559 ARG A CA 1
ATOM 4546 C C . ARG A 1 559 ? -10.688 12.656 47.75 1 58.66 559 ARG A C 1
ATOM 4548 O O . ARG A 1 559 ? -9.961 13.547 47.312 1 58.66 559 ARG A O 1
ATOM 4555 N N . GLU A 1 560 ? -10.148 11.703 48.594 1 59.03 560 GLU A N 1
ATOM 4556 C CA . GLU A 1 560 ? -8.773 11.812 49.062 1 59.03 560 GLU A CA 1
ATOM 4557 C C . GLU A 1 560 ? -7.816 10.992 48.219 1 59.03 560 GLU A C 1
ATOM 4559 O O . GLU A 1 560 ? -6.727 10.633 48.656 1 59.03 560 GLU A O 1
ATOM 4564 N N . LEU A 1 561 ? -8.18 10.805 46.938 1 58.41 561 LEU A N 1
ATOM 4565 C CA . LEU A 1 561 ? -7.258 9.977 46.156 1 58.41 561 LEU A CA 1
ATOM 4566 C C . LEU A 1 561 ? -6.082 10.805 45.656 1 58.41 561 LEU A C 1
ATOM 4568 O O . LEU A 1 561 ? -6.27 11.734 44.875 1 58.41 561 LEU A O 1
ATOM 4572 N N . VAL A 1 562 ? -4.93 10.938 46.375 1 56.25 562 VAL A N 1
ATOM 4573 C CA . VAL A 1 562 ? -3.693 11.547 45.906 1 56.25 562 VAL A CA 1
ATOM 4574 C C . VAL A 1 562 ? -2.801 10.484 45.281 1 56.25 562 VAL A C 1
ATOM 4576 O O . VAL A 1 562 ? -2.428 9.508 45.938 1 56.25 562 VAL A O 1
ATOM 4579 N N . SER A 1 563 ? -2.965 10.32 43.969 1 62.09 563 SER A N 1
ATOM 4580 C CA . SER A 1 563 ? -2.053 9.398 43.281 1 62.09 563 SER A CA 1
ATOM 4581 C C . SER A 1 563 ? -0.852 10.133 42.688 1 62.09 563 SER A C 1
ATOM 4583 O O . SER A 1 563 ? -0.931 11.328 42.406 1 62.09 563 SER A O 1
ATOM 4585 N N . ASP A 1 564 ? 0.264 9.633 42.75 1 63.53 564 ASP A N 1
ATOM 4586 C CA . ASP A 1 564 ? 1.5 10.125 42.156 1 63.53 564 ASP A CA 1
ATOM 4587 C C . ASP A 1 564 ? 1.394 10.172 40.625 1 63.53 564 ASP A C 1
ATOM 4589 O O . ASP A 1 564 ? 2.264 10.734 39.969 1 63.53 564 ASP A O 1
ATOM 4593 N N . ASN A 1 565 ? 0.233 9.711 40.219 1 73.25 565 ASN A N 1
ATOM 4594 C CA . ASN A 1 565 ? 0.06 9.703 38.781 1 73.25 565 ASN A CA 1
ATOM 4595 C C . ASN A 1 565 ? -0.767 10.891 38.281 1 73.25 565 ASN A C 1
ATOM 4597 O O . ASN A 1 565 ? -1.917 11.062 38.688 1 73.25 565 ASN A O 1
ATOM 4601 N N . VAL A 1 566 ? -0.209 11.656 37.438 1 74.12 566 VAL A N 1
ATOM 4602 C CA . VAL A 1 566 ? -0.79 12.898 36.969 1 74.12 566 VAL A CA 1
ATOM 4603 C C . VAL A 1 566 ? -2.082 12.602 36.219 1 74.12 566 VAL A C 1
ATOM 4605 O O . VAL A 1 566 ? -3.057 13.352 36.312 1 74.12 566 VAL A O 1
ATOM 4608 N N . THR A 1 567 ? -2.135 11.492 35.594 1 81.62 567 THR A N 1
ATOM 4609 C CA . THR A 1 567 ? -3.311 11.156 34.812 1 81.62 567 THR A CA 1
ATOM 4610 C C . THR A 1 567 ? -4.488 10.805 35.719 1 81.62 567 THR A C 1
ATOM 4612 O O . THR A 1 567 ? -5.621 11.219 35.469 1 81.62 567 THR A O 1
ATOM 4615 N N . ILE A 1 568 ? -4.219 10.18 36.781 1 83.19 568 ILE A N 1
ATOM 4616 C CA . ILE A 1 568 ? -5.277 9.789 37.719 1 83.19 568 ILE A CA 1
ATOM 4617 C C . ILE A 1 568 ? -5.789 11.031 38.469 1 83.19 568 ILE A C 1
ATOM 4619 O O . ILE A 1 568 ? -6.992 11.164 38.688 1 83.19 568 ILE A O 1
ATOM 4623 N N . ASN A 1 569 ? -4.895 11.891 38.719 1 84.44 569 ASN A N 1
ATOM 4624 C CA . ASN A 1 569 ? -5.297 13.141 39.375 1 84.44 569 ASN A CA 1
ATOM 4625 C C . ASN A 1 569 ? -6.18 13.984 38.469 1 84.44 569 ASN A C 1
ATOM 4627 O O . ASN A 1 569 ? -7.141 14.609 38.906 1 84.44 569 ASN A O 1
ATOM 4631 N N . ASN A 1 570 ? -5.84 13.969 37.219 1 86.5 570 ASN A N 1
ATOM 4632 C CA . ASN A 1 570 ? -6.648 14.695 36.219 1 86.5 570 ASN A CA 1
ATOM 4633 C C . ASN A 1 570 ? -8.047 14.094 36.094 1 86.5 570 ASN A C 1
ATOM 4635 O O . ASN A 1 570 ? -9.031 14.828 35.969 1 86.5 570 ASN A O 1
ATOM 4639 N N . ILE A 1 571 ? -8.117 12.805 36.219 1 88.62 571 ILE A N 1
ATOM 4640 C CA . ILE A 1 571 ? -9.406 12.125 36.156 1 88.62 571 ILE A CA 1
ATOM 4641 C C . ILE A 1 571 ? -10.25 12.5 37.375 1 88.62 571 ILE A C 1
ATOM 4643 O O . ILE A 1 571 ? -11.43 12.844 37.219 1 88.62 571 ILE A O 1
ATOM 4647 N N . HIS A 1 572 ? -9.586 12.461 38.438 1 87.75 572 HIS A N 1
ATOM 4648 C CA . HIS A 1 572 ? -10.289 12.797 39.688 1 87.75 572 HIS A CA 1
ATOM 4649 C C . HIS A 1 572 ? -10.781 14.242 39.656 1 87.75 572 HIS A C 1
ATOM 4651 O O . HIS A 1 572 ? -11.906 14.523 40.062 1 87.75 572 HIS A O 1
ATOM 4657 N N . LYS A 1 573 ? -9.953 15.078 39.219 1 87.75 573 LYS A N 1
ATOM 4658 C CA . LYS A 1 573 ? -10.312 16.5 39.125 1 87.75 573 LYS A CA 1
ATOM 4659 C C . LYS A 1 573 ? -11.492 16.703 38.188 1 87.75 573 LYS A C 1
ATOM 4661 O O . LYS A 1 573 ? -12.406 17.469 38.469 1 87.75 573 LYS A O 1
ATOM 4666 N N . LEU A 1 574 ? -11.5 16.016 37.094 1 92 574 LEU A N 1
ATOM 4667 C CA . LEU A 1 574 ? -12.57 16.156 36.125 1 92 574 LEU A CA 1
ATOM 4668 C C . LEU A 1 574 ? -13.875 15.578 36.656 1 92 574 LEU A C 1
ATOM 4670 O O . LEU A 1 574 ? -14.938 16.188 36.531 1 92 574 LEU A O 1
ATOM 4674 N N . VAL A 1 575 ? -13.797 14.453 37.281 1 90.94 575 VAL A N 1
ATOM 4675 C CA . VAL A 1 575 ? -14.984 13.805 37.844 1 90.94 575 VAL A CA 1
ATOM 4676 C C . VAL A 1 575 ? -15.633 14.719 38.875 1 90.94 575 VAL A C 1
ATOM 4678 O O . VAL A 1 575 ? -16.844 14.93 38.875 1 90.94 575 VAL A O 1
ATOM 4681 N N . ARG A 1 576 ? -14.844 15.297 39.656 1 88.19 576 ARG A N 1
ATOM 4682 C CA . ARG A 1 576 ? -15.359 16.188 40.719 1 88.19 576 ARG A CA 1
ATOM 4683 C C . ARG A 1 576 ? -16.031 17.406 40.094 1 88.19 576 ARG A C 1
ATOM 4685 O O . ARG A 1 576 ? -17.109 17.812 40.531 1 88.19 576 ARG A O 1
ATOM 4692 N N . SER A 1 577 ? -15.367 17.953 39.125 1 88.88 577 SER A N 1
ATOM 4693 C CA . SER A 1 577 ? -15.891 19.141 38.469 1 88.88 577 SER A CA 1
ATOM 4694 C C . SER A 1 577 ? -17.203 18.844 37.75 1 88.88 577 SER A C 1
ATOM 4696 O O . SER A 1 577 ? -18.109 19.688 37.719 1 88.88 577 SER A O 1
ATOM 4698 N N . LEU A 1 578 ? -17.328 17.672 37.219 1 91.38 578 LEU A N 1
ATOM 4699 C CA . LEU A 1 578 ? -18.516 17.297 36.469 1 91.38 578 LEU A CA 1
ATOM 4700 C C . LEU A 1 578 ? -19.656 16.938 37.406 1 91.38 578 LEU A C 1
ATOM 4702 O O . LEU A 1 578 ? -20.812 17.266 37.125 1 91.38 578 LEU A O 1
ATOM 4706 N N . MET A 1 579 ? -19.328 16.328 38.469 1 88.38 579 MET A N 1
ATOM 4707 C CA . MET A 1 579 ? -20.359 15.891 39.406 1 88.38 579 MET A CA 1
ATOM 4708 C C . MET A 1 579 ? -21.062 17.078 40.062 1 88.38 579 MET A C 1
ATOM 4710 O O . MET A 1 579 ? -22.234 16.984 40.438 1 88.38 579 MET A O 1
ATOM 4714 N N . ASP A 1 580 ? -20.406 18.188 40 1 86.19 580 ASP A N 1
ATOM 4715 C CA . ASP A 1 580 ? -20.953 19.391 40.625 1 86.19 580 ASP A CA 1
ATOM 4716 C C . ASP A 1 580 ? -21.875 20.141 39.688 1 86.19 580 ASP A C 1
ATOM 4718 O O . ASP A 1 580 ? -22.609 21.047 40.094 1 86.19 580 ASP A O 1
ATOM 4722 N N . LYS A 1 581 ? -21.938 19.672 38.5 1 88.69 581 LYS A N 1
ATOM 4723 C CA . LYS A 1 581 ? -22.719 20.391 37.5 1 88.69 581 LYS A CA 1
ATOM 4724 C C . LYS A 1 581 ? -24 19.641 37.156 1 88.69 581 LYS A C 1
ATOM 4726 O O . LYS A 1 581 ? -23.969 18.422 36.969 1 88.69 581 LYS A O 1
ATOM 4731 N N . GLU A 1 582 ? -25.094 20.328 37 1 84.31 582 GLU A N 1
ATOM 4732 C CA . GLU A 1 582 ? -26.375 19.719 36.656 1 84.31 582 GLU A CA 1
ATOM 4733 C C . GLU A 1 582 ? -26.438 19.359 35.156 1 84.31 582 GLU A C 1
ATOM 4735 O O . GLU A 1 582 ? -27.062 18.375 34.781 1 84.31 582 GLU A O 1
ATOM 4740 N N . ASN A 1 583 ? -25.844 20.188 34.438 1 89.56 583 ASN A N 1
ATOM 4741 C CA . ASN A 1 583 ? -25.875 19.953 33 1 89.56 583 ASN A CA 1
ATOM 4742 C C . ASN A 1 583 ? -24.656 19.156 32.531 1 89.56 583 ASN A C 1
ATOM 4744 O O . ASN A 1 583 ? -24.172 19.359 31.406 1 89.56 583 ASN A O 1
ATOM 4748 N N . ARG A 1 584 ? -24.172 18.297 33.375 1 91.56 584 ARG A N 1
ATOM 4749 C CA . ARG A 1 584 ? -22.922 17.578 33.094 1 91.56 584 ARG A CA 1
ATOM 4750 C C . ARG A 1 584 ? -23.062 16.719 31.844 1 91.56 584 ARG A C 1
ATOM 4752 O O . ARG A 1 584 ? -22.125 16.625 31.031 1 91.56 584 ARG A O 1
ATOM 4759 N N . TRP A 1 585 ? -24.172 16.094 31.672 1 92 585 TRP A N 1
ATOM 4760 C CA . TRP A 1 585 ? -24.328 15.172 30.547 1 92 585 TRP A CA 1
ATOM 4761 C C . TRP A 1 585 ? -24.406 15.938 29.219 1 92 585 TRP A C 1
ATOM 4763 O O . TRP A 1 585 ? -23.906 15.461 28.203 1 92 585 TRP A O 1
ATOM 4773 N N . LYS A 1 586 ? -24.984 17.094 29.234 1 89.75 586 LYS A N 1
ATOM 4774 C CA . LYS A 1 586 ? -25 17.953 28.047 1 89.75 586 LYS A CA 1
ATOM 4775 C C . LYS A 1 586 ? -23.578 18.406 27.688 1 89.75 586 LYS A C 1
ATOM 4777 O O . LYS A 1 586 ? -23.203 18.406 26.516 1 89.75 586 LYS A O 1
ATOM 4782 N N . ILE A 1 587 ? -22.828 18.672 28.688 1 91.5 587 ILE A N 1
ATOM 4783 C CA . ILE A 1 587 ? -21.453 19.094 28.469 1 91.5 587 ILE A CA 1
ATOM 4784 C C . ILE A 1 587 ? -20.641 17.922 27.922 1 91.5 587 ILE A C 1
ATOM 4786 O O . ILE A 1 587 ? -19.953 18.062 26.891 1 91.5 587 ILE A O 1
ATOM 4790 N N . MET A 1 588 ? -20.797 16.797 28.531 1 94.19 588 MET A N 1
ATOM 4791 C CA . MET A 1 588 ? -20 15.641 28.141 1 94.19 588 MET A CA 1
ATOM 4792 C C . MET A 1 588 ? -20.359 15.18 26.734 1 94.19 588 MET A C 1
ATOM 4794 O O . MET A 1 588 ? -19.484 14.836 25.938 1 94.19 588 MET A O 1
ATOM 4798 N N . SER A 1 589 ? -21.609 15.156 26.469 1 93.62 589 SER A N 1
ATOM 4799 C CA . SER A 1 589 ? -22.031 14.727 25.141 1 93.62 589 SER A CA 1
ATOM 4800 C C . SER A 1 589 ? -21.469 15.641 24.047 1 93.62 589 SER A C 1
ATOM 4802 O O . SER A 1 589 ? -20.969 15.164 23.031 1 93.62 589 SER A O 1
ATOM 4804 N N . ASN A 1 590 ? -21.5 16.891 24.328 1 91.75 590 ASN A N 1
ATOM 4805 C CA . ASN A 1 590 ? -21 17.844 23.344 1 91.75 590 ASN A CA 1
ATOM 4806 C C . ASN A 1 590 ? -19.469 17.781 23.219 1 91.75 590 ASN A C 1
ATOM 4808 O O . ASN A 1 590 ? -18.922 18 22.141 1 91.75 590 ASN A O 1
ATOM 4812 N N . VAL A 1 591 ? -18.844 17.516 24.281 1 93 591 VAL A N 1
ATOM 4813 C CA . VAL A 1 591 ? -17.391 17.359 24.25 1 93 591 VAL A CA 1
ATOM 4814 C C . VAL A 1 591 ? -17.031 16.141 23.406 1 93 591 VAL A C 1
ATOM 4816 O O . VAL A 1 591 ? -16.109 16.203 22.578 1 93 591 VAL A O 1
ATOM 4819 N N . TRP A 1 592 ? -17.719 15.086 23.609 1 95.38 592 TRP A N 1
ATOM 4820 C CA . TRP A 1 592 ? -17.438 13.875 22.859 1 95.38 592 TRP A CA 1
ATOM 4821 C C . TRP A 1 592 ? -17.719 14.07 21.375 1 95.38 592 TRP A C 1
ATOM 4823 O O . TRP A 1 592 ? -17 13.555 20.516 1 95.38 592 TRP A O 1
ATOM 4833 N N . VAL A 1 593 ? -18.781 14.75 21.062 1 93.56 593 VAL A N 1
ATOM 4834 C CA . VAL A 1 593 ? -19.078 15.039 19.656 1 93.56 593 VAL A CA 1
ATOM 4835 C C . VAL A 1 593 ? -17.953 15.875 19.062 1 93.56 593 VAL A C 1
ATOM 4837 O O . VAL A 1 593 ? -17.516 15.625 17.922 1 93.56 593 VAL A O 1
ATOM 4840 N N . GLU A 1 594 ? -17.469 16.781 19.797 1 91.62 594 GLU A N 1
ATOM 4841 C CA . GLU A 1 594 ? -16.344 17.594 19.328 1 91.62 594 GLU A CA 1
ATOM 4842 C C . GLU A 1 594 ? -15.102 16.75 19.109 1 91.62 594 GLU A C 1
ATOM 4844 O O . GLU A 1 594 ? -14.383 16.922 18.109 1 91.62 594 GLU A O 1
ATOM 4849 N N . MET A 1 595 ? -14.898 15.891 20.016 1 92.12 595 MET A N 1
ATOM 4850 C CA . MET A 1 595 ? -13.75 15 19.875 1 92.12 595 MET A CA 1
ATOM 4851 C C . MET A 1 595 ? -13.898 14.094 18.672 1 92.12 595 MET A C 1
ATOM 4853 O O . MET A 1 595 ? -12.93 13.852 17.938 1 92.12 595 MET A O 1
ATOM 4857 N N . LEU A 1 596 ? -15.086 13.617 18.484 1 92.88 596 LEU A N 1
ATOM 4858 C CA . LEU A 1 596 ? -15.359 12.781 17.328 1 92.88 596 LEU A CA 1
ATOM 4859 C C . LEU A 1 596 ? -15.148 13.562 16.031 1 92.88 596 LEU A C 1
ATOM 4861 O O . LEU A 1 596 ? -14.547 13.055 15.086 1 92.88 596 LEU A O 1
ATOM 4865 N N . CYS A 1 597 ? -15.602 14.75 16 1 89.62 597 CYS A N 1
ATOM 4866 C CA . CYS A 1 597 ? -15.445 15.578 14.812 1 89.62 597 CYS A CA 1
ATOM 4867 C C . CYS A 1 597 ? -13.984 15.914 14.562 1 89.62 597 CYS A C 1
ATOM 4869 O O . CYS A 1 597 ? -13.531 15.945 13.414 1 89.62 597 CYS A O 1
ATOM 4871 N N . TYR A 1 598 ? -13.312 16.125 15.633 1 85.94 598 TYR A N 1
ATOM 4872 C CA . TYR A 1 598 ? -11.883 16.375 15.508 1 85.94 598 TYR A CA 1
ATOM 4873 C C . TYR A 1 598 ? -11.164 15.148 14.945 1 85.94 598 TYR A C 1
ATOM 4875 O O . TYR A 1 598 ? -10.336 15.273 14.039 1 85.94 598 TYR A O 1
ATOM 4883 N N . ALA A 1 599 ? -11.477 14.047 15.461 1 88 599 ALA A N 1
ATOM 4884 C CA . ALA A 1 599 ? -10.867 12.812 14.984 1 88 599 ALA A CA 1
ATOM 4885 C C . ALA A 1 599 ? -11.203 12.562 13.516 1 88 599 ALA A C 1
ATOM 4887 O O . ALA A 1 599 ? -10.32 12.219 12.727 1 88 599 ALA A O 1
ATOM 4888 N N . ALA A 1 600 ? -12.367 12.766 13.164 1 88.44 600 ALA A N 1
ATOM 4889 C CA . ALA A 1 600 ? -12.82 12.523 11.797 1 88.44 600 ALA A CA 1
ATOM 4890 C C . ALA A 1 600 ? -12.148 13.484 10.82 1 88.44 600 ALA A C 1
ATOM 4892 O O . ALA A 1 600 ? -11.758 13.078 9.719 1 88.44 600 ALA A O 1
ATOM 4893 N N . SER A 1 601 ? -11.953 14.688 11.195 1 82 601 SER A N 1
ATOM 4894 C CA . SER A 1 601 ? -11.438 15.695 10.281 1 82 601 SER A CA 1
ATOM 4895 C C . SER A 1 601 ? -9.922 15.602 10.156 1 82 601 SER A C 1
ATOM 4897 O O . SER A 1 601 ? -9.352 15.961 9.125 1 82 601 SER A O 1
ATOM 4899 N N . HIS A 1 602 ? -9.297 15.07 11.164 1 75.5 602 HIS A N 1
ATOM 4900 C CA . HIS A 1 602 ? -7.836 15.055 11.164 1 75.5 602 HIS A CA 1
ATOM 4901 C C . HIS A 1 602 ? -7.309 13.688 10.742 1 75.5 602 HIS A C 1
ATOM 4903 O O . HIS A 1 602 ? -6.098 13.508 10.562 1 75.5 602 HIS A O 1
ATOM 4909 N N . CYS A 1 603 ? -8.211 12.812 10.594 1 78.75 603 CYS A N 1
ATOM 4910 C CA . CYS A 1 603 ? -7.816 11.5 10.094 1 78.75 603 CYS A CA 1
ATOM 4911 C C . CYS A 1 603 ? -7.57 11.539 8.594 1 78.75 603 CYS A C 1
ATOM 4913 O O . CYS A 1 603 ? -8.328 12.172 7.852 1 78.75 603 CYS A O 1
ATOM 4915 N N . PRO A 1 604 ? -6.445 10.953 8.141 1 69.81 604 PRO A N 1
ATOM 4916 C CA . PRO A 1 604 ? -6.172 10.938 6.699 1 69.81 604 PRO A CA 1
ATOM 4917 C C . PRO A 1 604 ? -7.277 10.25 5.898 1 69.81 604 PRO A C 1
ATOM 4919 O O . PRO A 1 604 ? -7.863 9.273 6.363 1 69.81 604 PRO A O 1
ATOM 4922 N N . VAL A 1 605 ? -7.496 10.758 4.75 1 72.88 605 VAL A N 1
ATOM 4923 C CA . VAL A 1 605 ? -8.555 10.273 3.873 1 72.88 605 VAL A CA 1
ATOM 4924 C C . VAL A 1 605 ? -8.297 8.805 3.523 1 72.88 605 VAL A C 1
ATOM 4926 O O . VAL A 1 605 ? -9.242 8.008 3.434 1 72.88 605 VAL A O 1
ATOM 4929 N N . LYS A 1 606 ? -7.055 8.43 3.414 1 70.56 606 LYS A N 1
ATOM 4930 C CA . LYS A 1 606 ? -6.715 7.055 3.066 1 70.56 606 LYS A CA 1
ATOM 4931 C C . LYS A 1 606 ? -7.227 6.078 4.121 1 70.56 606 LYS A C 1
ATOM 4933 O O . LYS A 1 606 ? -7.68 4.98 3.789 1 70.56 606 LYS A O 1
ATOM 4938 N N . ASN A 1 607 ? -7.203 6.527 5.352 1 75.12 607 ASN A N 1
ATOM 4939 C CA . ASN A 1 607 ? -7.68 5.664 6.422 1 75.12 607 ASN A CA 1
ATOM 4940 C C . ASN A 1 607 ? -9.203 5.531 6.406 1 75.12 607 ASN A C 1
ATOM 4942 O O . ASN A 1 607 ? -9.742 4.457 6.676 1 75.12 607 ASN A O 1
ATOM 4946 N N . HIS A 1 608 ? -9.82 6.609 6.066 1 82.44 608 HIS A N 1
ATOM 4947 C CA . HIS A 1 608 ? -11.273 6.543 5.961 1 82.44 608 HIS A CA 1
ATOM 4948 C C . HIS A 1 608 ? -11.703 5.609 4.836 1 82.44 608 HIS A C 1
ATOM 4950 O O . HIS A 1 608 ? -12.641 4.824 4.996 1 82.44 608 HIS A O 1
ATOM 4956 N N . VAL A 1 609 ? -10.984 5.672 3.775 1 78.88 609 VAL A N 1
ATOM 4957 C CA . VAL A 1 609 ? -11.312 4.832 2.629 1 78.88 609 VAL A CA 1
ATOM 4958 C C . VAL A 1 609 ? -11.055 3.367 2.971 1 78.88 609 VAL A C 1
ATOM 4960 O O . VAL A 1 609 ? -11.828 2.488 2.592 1 78.88 609 VAL A O 1
ATOM 4963 N N . GLN A 1 610 ? -10.023 3.174 3.709 1 75.75 610 GLN A N 1
ATOM 4964 C CA . GLN A 1 610 ? -9.719 1.805 4.113 1 75.75 610 GLN A CA 1
ATOM 4965 C C . GLN A 1 610 ? -10.781 1.261 5.059 1 75.75 610 GLN A C 1
ATOM 4967 O O . GLN A 1 610 ? -11.086 0.065 5.043 1 75.75 610 GLN A O 1
ATOM 4972 N N . GLU A 1 611 ? -11.383 2.133 5.816 1 80.31 611 GLU A N 1
ATOM 4973 C CA . GLU A 1 611 ? -12.398 1.706 6.773 1 80.31 611 GLU A CA 1
ATOM 4974 C C . GLU A 1 611 ? -13.727 1.416 6.074 1 80.31 611 GLU A C 1
ATOM 4976 O O . GLU A 1 611 ? -14.594 0.741 6.637 1 80.31 611 GLU A O 1
ATOM 4981 N N . LEU A 1 612 ? -13.867 1.869 4.852 1 81.94 612 LEU A N 1
ATOM 4982 C CA . LEU A 1 612 ? -15.078 1.57 4.102 1 81.94 612 LEU A CA 1
ATOM 4983 C C . LEU A 1 612 ? -15.203 0.074 3.838 1 81.94 612 LEU A C 1
ATOM 4985 O O . LEU A 1 612 ? -16.312 -0.467 3.805 1 81.94 612 LEU A O 1
ATOM 4989 N N . ARG A 1 613 ? -14.078 -0.583 3.779 1 78 613 ARG A N 1
ATOM 4990 C CA . ARG A 1 613 ? -14.094 -2.008 3.467 1 78 613 ARG A CA 1
ATOM 4991 C C . ARG A 1 613 ? -14.5 -2.83 4.688 1 78 613 ARG A C 1
ATOM 4993 O O . ARG A 1 613 ? -14.891 -3.992 4.555 1 78 613 ARG A O 1
ATOM 5000 N N . ARG A 1 614 ? -14.312 -2.184 5.832 1 75.44 614 ARG A N 1
ATOM 5001 C CA . ARG A 1 614 ? -14.609 -2.912 7.062 1 75.44 614 ARG A CA 1
ATOM 5002 C C . ARG A 1 614 ? -16 -2.553 7.59 1 75.44 614 ARG A C 1
ATOM 5004 O O . ARG A 1 614 ? -16.219 -2.547 8.797 1 75.44 614 ARG A O 1
ATOM 5011 N N . GLY A 1 615 ? -16.906 -2.219 6.707 1 72.56 615 GLY A N 1
ATOM 5012 C CA . GLY A 1 615 ? -18.266 -1.959 7.125 1 72.56 615 GLY A CA 1
ATOM 5013 C C . GLY A 1 615 ? -18.547 -0.488 7.371 1 72.56 615 GLY A C 1
ATOM 5014 O O . GLY A 1 615 ? -19.656 -0.119 7.766 1 72.56 615 GLY A O 1
ATOM 5015 N N . GLY A 1 616 ? -17.578 0.298 7.105 1 75.06 616 GLY A N 1
ATOM 5016 C CA . GLY A 1 616 ? -17.812 1.729 7.234 1 75.06 616 GLY A CA 1
ATOM 5017 C C . GLY A 1 616 ? -17.922 2.186 8.68 1 75.06 616 GLY A C 1
ATOM 5018 O O . GLY A 1 616 ? -19.031 2.266 9.219 1 75.06 616 GLY A O 1
ATOM 5019 N N . GLN A 1 617 ? -16.906 2.539 9.297 1 84.5 617 GLN A N 1
ATOM 5020 C CA . GLN A 1 617 ? -16.891 3.047 10.664 1 84.5 617 GLN A CA 1
ATOM 5021 C C . GLN A 1 617 ? -17.672 4.359 10.773 1 84.5 617 GLN A C 1
ATOM 5023 O O . GLN A 1 617 ? -17.734 5.121 9.805 1 84.5 617 GLN A O 1
ATOM 5028 N N . PHE A 1 618 ? -18.312 4.543 11.906 1 91.19 618 PHE A N 1
ATOM 5029 C CA . PHE A 1 618 ? -19.109 5.738 12.125 1 91.19 618 PHE A CA 1
ATOM 5030 C C . PHE A 1 618 ? -18.281 6.996 11.93 1 91.19 618 PHE A C 1
ATOM 5032 O O . PHE A 1 618 ? -18.781 8 11.406 1 91.19 618 PHE A O 1
ATOM 5039 N N . VAL A 1 619 ? -17.047 6.965 12.273 1 91.75 619 VAL A N 1
ATOM 5040 C CA . VAL A 1 619 ? -16.156 8.109 12.148 1 91.75 619 VAL A CA 1
ATOM 5041 C C . VAL A 1 619 ? -16.031 8.516 10.68 1 91.75 619 VAL A C 1
ATOM 5043 O O . VAL A 1 619 ? -15.883 9.695 10.367 1 91.75 619 VAL A O 1
ATOM 5046 N N . THR A 1 620 ? -16.125 7.594 9.781 1 90.62 620 THR A N 1
ATOM 5047 C CA . THR A 1 620 ? -16.047 7.875 8.352 1 90.62 620 THR A CA 1
ATOM 5048 C C . THR A 1 620 ? -17.312 8.57 7.871 1 90.62 620 THR A C 1
ATOM 5050 O O . THR A 1 620 ? -17.25 9.43 6.992 1 90.62 620 THR A O 1
ATOM 5053 N N . HIS A 1 621 ? -18.453 8.211 8.43 1 91.94 621 HIS A N 1
ATOM 5054 C CA . HIS A 1 621 ? -19.688 8.898 8.109 1 91.94 621 HIS A CA 1
ATOM 5055 C C . HIS A 1 621 ? -19.656 10.352 8.555 1 91.94 621 HIS A C 1
ATOM 5057 O O . HIS A 1 621 ? -20.062 11.25 7.812 1 91.94 621 HIS A O 1
ATOM 5063 N N . VAL A 1 622 ? -19.125 10.492 9.719 1 91.94 622 VAL A N 1
ATOM 5064 C CA . VAL A 1 622 ? -19.016 11.844 10.258 1 91.94 622 VAL A CA 1
ATOM 5065 C C . VAL A 1 622 ? -18 12.648 9.445 1 91.94 622 VAL A C 1
ATOM 5067 O O . VAL A 1 622 ? -18.188 13.852 9.227 1 91.94 622 VAL A O 1
ATOM 5070 N N . TRP A 1 623 ? -16.938 12.008 9.008 1 89.81 623 TRP A N 1
ATOM 5071 C CA . TRP A 1 623 ? -15.938 12.656 8.164 1 89.81 623 TRP A CA 1
ATOM 5072 C C . TRP A 1 623 ? -16.578 13.234 6.906 1 89.81 623 TRP A C 1
ATOM 5074 O O . TRP A 1 623 ? -16.359 14.391 6.562 1 89.81 623 TRP A O 1
ATOM 5084 N N . LEU A 1 624 ? -17.391 12.43 6.223 1 88.69 624 LEU A N 1
ATOM 5085 C CA . LEU A 1 624 ? -18.031 12.898 4.996 1 88.69 624 LEU A CA 1
ATOM 5086 C C . LEU A 1 624 ? -19.031 14 5.293 1 88.69 624 LEU A C 1
ATOM 5088 O O . LEU A 1 624 ? -19.172 14.945 4.512 1 88.69 624 LEU A O 1
ATOM 5092 N N . LEU A 1 625 ? -19.734 13.836 6.398 1 89.31 625 LEU A N 1
ATOM 5093 C CA . LEU A 1 625 ? -20.656 14.883 6.82 1 89.31 625 LEU A CA 1
ATOM 5094 C C . LEU A 1 625 ? -19.922 16.203 7.027 1 89.31 625 LEU A C 1
ATOM 5096 O O . LEU A 1 625 ? -20.375 17.25 6.562 1 89.31 625 LEU A O 1
ATOM 5100 N N . LEU A 1 626 ? -18.828 16.141 7.66 1 85.75 626 LEU A N 1
ATOM 5101 C CA . LEU A 1 626 ? -18.031 17.344 7.926 1 85.75 626 LEU A CA 1
ATOM 5102 C C . LEU A 1 626 ? -17.516 17.953 6.629 1 85.75 626 LEU A C 1
ATOM 5104 O O . LEU A 1 626 ? -17.438 19.172 6.5 1 85.75 626 LEU A O 1
ATOM 5108 N N . MET A 1 627 ? -17.156 17.094 5.699 1 79.94 627 MET A N 1
ATOM 5109 C CA . MET A 1 627 ? -16.703 17.562 4.398 1 79.94 627 MET A CA 1
ATOM 5110 C C . MET A 1 627 ? -17.797 18.375 3.697 1 79.94 627 MET A C 1
ATOM 5112 O O . MET A 1 627 ? -17.516 19.406 3.084 1 79.94 627 MET A O 1
ATOM 5116 N N . HIS A 1 628 ? -18.984 17.953 3.836 1 81.38 628 HIS A N 1
ATOM 5117 C CA . HIS A 1 628 ? -20.109 18.641 3.211 1 81.38 628 HIS A CA 1
ATOM 5118 C C . HIS A 1 628 ? -20.438 19.938 3.947 1 81.38 628 HIS A C 1
ATOM 5120 O O . HIS A 1 628 ? -20.984 20.875 3.357 1 81.38 628 HIS A O 1
ATOM 5126 N N . PHE A 1 629 ? -20.078 19.922 5.27 1 76 629 PHE A N 1
ATOM 5127 C CA . PHE A 1 629 ? -20.281 21.141 6.059 1 76 629 PHE A CA 1
ATOM 5128 C C . PHE A 1 629 ? -19.172 22.141 5.812 1 76 629 PHE A C 1
ATOM 5130 O O . PHE A 1 629 ? -19.266 23.297 6.207 1 76 629 PHE A O 1
ATOM 5137 N N . GLY A 1 630 ? -18.156 21.703 4.996 1 66.19 630 GLY A N 1
ATOM 5138 C CA . GLY A 1 630 ? -17.078 22.609 4.637 1 66.19 630 GLY A CA 1
ATOM 5139 C C . GLY A 1 630 ? -15.945 22.609 5.645 1 66.19 630 GLY A C 1
ATOM 5140 O O . GLY A 1 630 ? -15.109 23.531 5.641 1 66.19 630 GLY A O 1
ATOM 5141 N N . VAL A 1 631 ? -16 21.812 6.781 1 57.59 631 VAL A N 1
ATOM 5142 C CA . VAL A 1 631 ? -14.938 21.766 7.781 1 57.59 631 VAL A CA 1
ATOM 5143 C C . VAL A 1 631 ? -13.727 21.031 7.215 1 57.59 631 VAL A C 1
ATOM 5145 O O . VAL A 1 631 ? -13.75 19.812 7.047 1 57.59 631 VAL A O 1
ATOM 5148 N N . ARG A 1 632 ? -13.016 21.594 6.336 1 48.78 632 ARG A N 1
ATOM 5149 C CA . ARG A 1 632 ? -11.82 20.922 5.84 1 48.78 632 ARG A CA 1
ATOM 5150 C C . ARG A 1 632 ? -10.578 21.359 6.602 1 48.78 632 ARG A C 1
ATOM 5152 O O . ARG A 1 632 ? -10.453 22.516 6.973 1 48.78 632 ARG A O 1
ATOM 5159 N N . LYS A 1 633 ? -9.906 20.641 7.422 1 48.28 633 LYS A N 1
ATOM 5160 C CA . LYS A 1 633 ? -8.633 20.938 8.07 1 48.28 633 LYS A CA 1
ATOM 5161 C C . LYS A 1 633 ? -7.75 21.812 7.176 1 48.28 633 LYS A C 1
ATOM 5163 O O . LYS A 1 633 ? -7.605 21.531 5.984 1 48.28 633 LYS A O 1
ATOM 5168 N N . ARG A 1 634 ? -7.457 23.109 7.758 1 35.34 634 ARG A N 1
ATOM 5169 C CA . ARG A 1 634 ? -6.316 23.938 7.387 1 35.34 634 ARG A CA 1
ATOM 5170 C C . ARG A 1 634 ? -5.023 23.141 7.383 1 35.34 634 ARG A C 1
ATOM 5172 O O . ARG A 1 634 ? -3.938 23.688 7.227 1 35.34 634 ARG A O 1
ATOM 5179 N N . SER A 1 635 ? -5.008 22.219 8.117 1 31.47 635 SER A N 1
ATOM 5180 C CA . SER A 1 635 ? -3.602 21.828 8.18 1 31.47 635 SER A CA 1
ATOM 5181 C C . SER A 1 635 ? -2.92 21.984 6.828 1 31.47 635 SER A C 1
ATOM 5183 O O . SER A 1 635 ? -1.692 21.922 6.734 1 31.47 635 SER A O 1
ATOM 5185 N N . GLU A 1 636 ? -3.434 21.547 5.758 1 29.61 636 GLU A N 1
ATOM 5186 C CA . GLU A 1 636 ? -2.73 22.062 4.582 1 29.61 636 GLU A CA 1
ATOM 5187 C C . GLU A 1 636 ? -3.078 23.531 4.32 1 29.61 636 GLU A C 1
ATOM 5189 O O . GLU A 1 636 ? -4.211 23.953 4.562 1 29.61 636 GLU A O 1
ATOM 5194 N N . GLY A 1 637 ? -2.348 24.734 4.594 1 26.86 637 GLY A N 1
ATOM 5195 C CA . GLY A 1 637 ? -2.406 26.172 4.375 1 26.86 637 GLY A CA 1
ATOM 5196 C C . GLY A 1 637 ? -3.721 26.625 3.77 1 26.86 637 GLY A C 1
ATOM 5197 O O . GLY A 1 637 ? -3.816 27.734 3.25 1 26.86 637 GLY A O 1
ATOM 5198 N N . ILE A 1 638 ? -4.625 25.859 3.664 1 26.28 638 ILE A N 1
ATOM 5199 C CA . ILE A 1 638 ? -5.832 26.422 3.068 1 26.28 638 ILE A CA 1
ATOM 5200 C C . ILE A 1 638 ? -6.695 27.062 4.152 1 26.28 638 ILE A C 1
ATOM 5202 O O . ILE A 1 638 ? -7.312 26.375 4.961 1 26.28 638 ILE A O 1
ATOM 5206 N N . THR A 1 639 ? -6.207 28.078 4.816 1 26.16 639 THR A N 1
ATOM 5207 C CA . THR A 1 639 ? -7.086 28.891 5.652 1 26.16 639 THR A CA 1
ATOM 5208 C C . THR A 1 639 ? -8.32 29.328 4.867 1 26.16 639 THR A C 1
ATOM 5210 O O . THR A 1 639 ? -8.203 30 3.84 1 26.16 639 THR A O 1
ATOM 5213 N N . PHE A 1 640 ? -9.383 28.641 4.887 1 26.19 640 PHE A N 1
ATOM 5214 C CA . PHE A 1 640 ? -10.602 29.234 4.371 1 26.19 640 PHE A CA 1
ATOM 5215 C C . PHE A 1 640 ? -11.094 30.344 5.297 1 26.19 640 PHE A C 1
ATOM 5217 O O . PHE A 1 640 ? -11.555 30.078 6.406 1 26.19 640 PHE A O 1
ATOM 5224 N N . GLN A 1 641 ? -10.383 31.406 5.488 1 25.45 641 GLN A N 1
ATOM 5225 C CA . GLN A 1 641 ? -11.125 32.531 6.012 1 25.45 641 GLN A CA 1
ATOM 5226 C C . GLN A 1 641 ? -12.398 32.781 5.211 1 2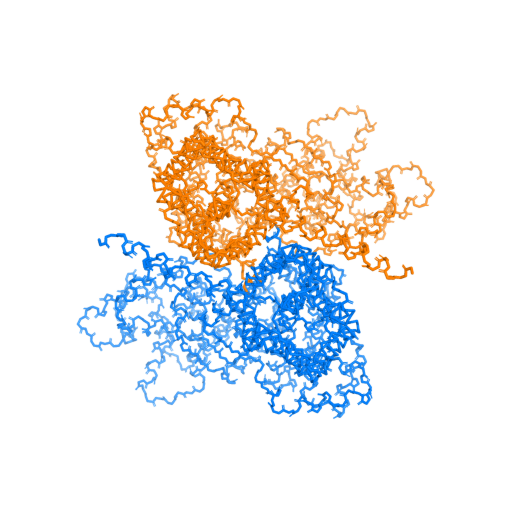5.45 641 GLN A C 1
ATOM 5228 O O . GLN A 1 641 ? -12.367 32.812 3.977 1 25.45 641 GLN A O 1
ATOM 5233 N N . PRO A 1 642 ? -13.57 32.531 5.824 1 26.73 642 PRO A N 1
ATOM 5234 C CA . PRO A 1 642 ? -14.664 33.219 5.148 1 26.73 642 PRO A CA 1
ATOM 5235 C C . PRO A 1 642 ? -14.312 34.688 4.832 1 26.73 642 PRO A C 1
ATOM 5237 O O . PRO A 1 642 ? -14.844 35.594 5.469 1 26.73 642 PRO A O 1
ATOM 5240 N N . THR A 1 643 ? -13.055 35.094 4.699 1 26.58 643 THR A N 1
ATOM 5241 C CA . THR A 1 643 ? -13.141 36.469 4.25 1 26.58 643 THR A CA 1
ATOM 5242 C C . THR A 1 643 ? -14.148 36.625 3.115 1 26.58 643 THR A C 1
ATOM 5244 O O . THR A 1 643 ? -14.398 35.656 2.373 1 26.58 643 THR A O 1
ATOM 5247 N N . THR A 1 644 ? -15.172 37.625 3.223 1 27.14 644 THR A N 1
ATOM 5248 C CA . THR A 1 644 ? -16.016 38.156 2.162 1 27.14 644 THR A CA 1
ATOM 5249 C C . THR A 1 644 ? -15.289 38.094 0.817 1 27.14 644 THR A C 1
ATOM 5251 O O . THR A 1 644 ? -15.867 38.438 -0.216 1 27.14 644 THR A O 1
ATOM 5254 N N . ASP A 1 645 ? -13.953 38.219 0.882 1 26.98 645 ASP A N 1
ATOM 5255 C CA . ASP A 1 645 ? -13.359 38.281 -0.453 1 26.98 645 ASP A CA 1
ATOM 5256 C C . ASP A 1 645 ? -13.227 36.875 -1.05 1 26.98 645 ASP A C 1
ATOM 5258 O O . ASP A 1 645 ? -12.617 36 -0.446 1 26.98 645 ASP A O 1
ATOM 5262 N N . PRO A 1 646 ? -13.992 36.25 -2.064 1 28.3 646 PRO A N 1
ATOM 5263 C CA . PRO A 1 646 ? -14.211 35 -2.82 1 28.3 646 PRO A CA 1
ATOM 5264 C C . PRO A 1 646 ? -12.914 34.281 -3.168 1 28.3 646 PRO A C 1
ATOM 5266 O O . PRO A 1 646 ? -12.938 33.125 -3.607 1 28.3 646 PRO A O 1
ATOM 5269 N N . LYS A 1 647 ? -11.734 34.812 -3.018 1 31.72 647 LYS A N 1
ATOM 5270 C CA . LYS A 1 647 ? -10.492 34.344 -3.619 1 31.72 647 LYS A CA 1
ATOM 5271 C C . LYS A 1 647 ? -9.805 33.312 -2.725 1 31.72 647 LYS A C 1
ATOM 5273 O O . LYS A 1 647 ? -9.109 32.406 -3.215 1 31.72 647 LYS A O 1
ATOM 5278 N N . GLN A 1 648 ? -9.836 33.375 -1.403 1 29.83 648 GLN A N 1
ATOM 5279 C CA . GLN A 1 648 ? -8.914 32.656 -0.541 1 29.83 648 GLN A CA 1
ATOM 5280 C C . GLN A 1 648 ? -9.43 31.25 -0.256 1 29.83 648 GLN A C 1
ATOM 5282 O O . GLN A 1 648 ? -8.656 30.344 0.065 1 29.83 648 GLN A O 1
ATOM 5287 N N . PHE A 1 649 ? -10.75 30.984 0.02 1 30.14 649 PHE A N 1
ATOM 5288 C CA . PHE A 1 649 ? -11.359 29.672 0.224 1 30.14 649 PHE A CA 1
ATOM 5289 C C . PHE A 1 649 ? -10.953 28.703 -0.88 1 30.14 649 PHE A C 1
ATOM 5291 O O . PHE A 1 649 ? -10.961 27.484 -0.683 1 30.14 649 PHE A O 1
ATOM 5298 N N . ASP A 1 650 ? -10.586 29.219 -1.981 1 31.19 650 ASP A N 1
ATOM 5299 C CA . ASP A 1 650 ? -10.133 28.547 -3.191 1 31.19 650 ASP A CA 1
ATOM 5300 C C . ASP A 1 650 ? -8.898 27.688 -2.918 1 31.19 650 ASP A C 1
ATOM 5302 O O . ASP A 1 650 ? -8.789 26.562 -3.408 1 31.19 650 ASP A O 1
ATOM 5306 N N . ARG A 1 651 ? -8.117 28.156 -1.974 1 35.19 651 ARG A N 1
ATOM 5307 C CA . ARG A 1 651 ? -6.781 27.594 -1.818 1 35.19 651 ARG A CA 1
ATOM 5308 C C . ARG A 1 651 ? -6.797 26.391 -0.882 1 35.19 651 ARG A C 1
ATOM 5310 O O . ARG A 1 651 ? -6.117 25.391 -1.131 1 35.19 651 ARG A O 1
ATOM 5317 N N . GLY A 1 652 ? -7.547 26.359 0.203 1 31.2 652 GLY A N 1
ATOM 5318 C CA . GLY A 1 652 ? -7.508 25.344 1.229 1 31.2 652 GLY A CA 1
ATOM 5319 C C . GLY A 1 652 ? -8.109 24.016 0.777 1 31.2 652 GLY A C 1
ATOM 5320 O O . GLY A 1 652 ? -7.562 22.953 1.054 1 31.2 652 GLY A O 1
ATOM 5321 N N . MET A 1 653 ? -9.344 24.031 0.162 1 32.84 653 MET A N 1
ATOM 5322 C CA . MET A 1 653 ? -9.992 22.812 -0.303 1 32.84 653 MET A CA 1
ATOM 5323 C C . MET A 1 653 ? -9.148 22.109 -1.358 1 32.84 653 MET A C 1
ATOM 5325 O O . MET A 1 653 ? -9.289 20.906 -1.579 1 32.84 653 MET A O 1
ATOM 5329 N N . ARG A 1 654 ? -8.312 22.812 -1.994 1 37.97 654 ARG A N 1
ATOM 5330 C CA . ARG A 1 654 ? -7.305 22.312 -2.924 1 37.97 654 ARG A CA 1
ATOM 5331 C C . ARG A 1 654 ? -6.293 21.422 -2.207 1 37.97 654 ARG A C 1
ATOM 5333 O O . ARG A 1 654 ? -5.891 20.375 -2.732 1 37.97 654 ARG A O 1
ATOM 5340 N N . ASP A 1 655 ? -6 21.703 -0.979 1 35.81 655 ASP A N 1
ATOM 5341 C CA . ASP A 1 655 ? -4.973 21 -0.224 1 35.81 655 ASP A CA 1
ATOM 5342 C C . ASP A 1 655 ? -5.52 19.688 0.351 1 35.81 655 ASP A C 1
ATOM 5344 O O . ASP A 1 655 ? -4.82 18.672 0.385 1 35.81 655 ASP A O 1
ATOM 5348 N N . LEU A 1 656 ? -6.773 19.641 0.832 1 33.62 656 LEU A N 1
ATOM 5349 C CA . LEU A 1 656 ? -7.312 18.422 1.443 1 33.62 656 LEU A CA 1
ATOM 5350 C C . LEU A 1 656 ? -7.457 17.312 0.41 1 33.62 656 LEU A C 1
ATOM 5352 O O . LEU A 1 656 ? -7.051 16.172 0.654 1 33.62 656 LEU A O 1
ATOM 5356 N N . VAL A 1 657 ? -8.195 17.578 -0.646 1 34.69 657 VAL A N 1
ATOM 5357 C CA . VAL A 1 657 ? -8.469 16.578 -1.658 1 34.69 657 VAL A CA 1
ATOM 5358 C C . VAL A 1 657 ? -7.172 16.156 -2.342 1 34.69 657 VAL A C 1
ATOM 5360 O O . VAL A 1 657 ? -6.988 14.984 -2.682 1 34.69 657 VAL A O 1
ATOM 5363 N N . GLY A 1 658 ? -6.199 17.094 -2.35 1 34.56 658 GLY A N 1
ATOM 5364 C CA . GLY A 1 658 ? -4.836 16.766 -2.73 1 34.56 658 GLY A CA 1
ATOM 5365 C C . GLY A 1 658 ? -4.164 15.797 -1.768 1 34.56 658 GLY A C 1
ATOM 5366 O O . GLY A 1 658 ? -3.426 14.906 -2.188 1 34.56 658 GLY A O 1
ATOM 5367 N N . GLY A 1 659 ? -4.418 15.828 -0.478 1 35.09 659 GLY A N 1
ATOM 5368 C CA . GLY A 1 659 ? -3.865 14.922 0.519 1 35.09 659 GLY A CA 1
ATOM 5369 C C . GLY A 1 659 ? -4.461 13.531 0.458 1 35.09 659 GLY A C 1
ATOM 5370 O O . GLY A 1 659 ? -3.74 12.539 0.556 1 35.09 659 GLY A O 1
ATOM 5371 N N . LEU A 1 660 ? -5.785 13.359 0.412 1 33.62 660 LEU A N 1
ATOM 5372 C CA . LEU A 1 660 ? -6.371 12.023 0.363 1 33.62 660 LEU A CA 1
ATOM 5373 C C . LEU A 1 660 ? -5.965 11.297 -0.918 1 33.62 660 LEU A C 1
ATOM 5375 O O . LEU A 1 660 ? -5.719 10.094 -0.903 1 33.62 660 LEU A O 1
ATOM 5379 N N . ALA A 1 661 ? -5.984 12.008 -2.07 1 31.8 661 ALA A N 1
ATOM 5380 C CA . ALA A 1 661 ? -5.473 11.43 -3.309 1 31.8 661 ALA A CA 1
ATOM 5381 C C . ALA A 1 661 ? -3.994 11.07 -3.174 1 31.8 661 ALA A C 1
ATOM 5383 O O . ALA A 1 661 ? -3.545 10.055 -3.707 1 31.8 661 ALA A O 1
ATOM 5384 N N . LYS A 1 662 ? -3.211 11.859 -2.377 1 36.88 662 LYS A N 1
ATOM 5385 C CA . LYS A 1 662 ? -1.818 11.547 -2.066 1 36.88 662 LYS A CA 1
ATOM 5386 C C . LYS A 1 662 ? -1.717 10.305 -1.193 1 36.88 662 LYS A C 1
ATOM 5388 O O . LYS A 1 662 ? -0.825 9.477 -1.39 1 36.88 662 LYS A O 1
ATOM 5393 N N . VAL A 1 663 ? -2.607 10.047 -0.249 1 33.16 663 VAL A N 1
ATOM 5394 C CA . VAL A 1 663 ? -2.566 8.812 0.528 1 33.16 663 VAL A CA 1
ATOM 539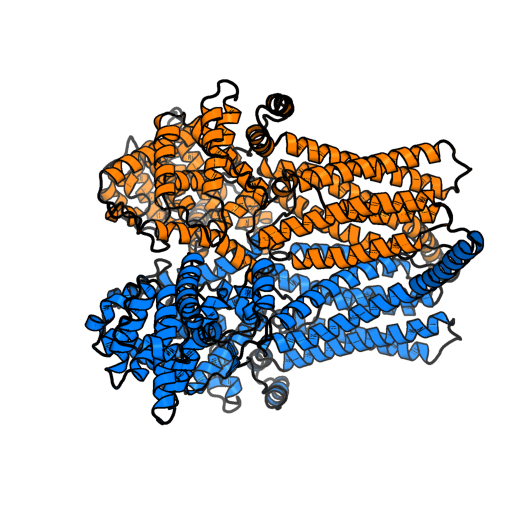5 C C . VAL A 1 663 ? -2.924 7.629 -0.365 1 33.16 663 VAL A C 1
ATOM 5397 O O . VAL A 1 663 ? -2.285 6.578 -0.295 1 33.16 663 VAL A O 1
ATOM 5400 N N . GLY A 1 664 ? -3.875 7.676 -1.227 1 28.41 664 GLY A N 1
ATOM 5401 C CA . GLY A 1 664 ? -4.137 6.578 -2.145 1 28.41 664 GLY A CA 1
ATOM 5402 C C . GLY A 1 664 ? -3.002 6.34 -3.127 1 28.41 664 GLY A C 1
ATOM 5403 O O . GLY A 1 664 ? -2.65 5.195 -3.41 1 28.41 664 GLY A O 1
ATOM 5404 N N . ARG A 1 665 ? -2.359 7.395 -3.688 1 31.39 665 ARG A N 1
ATOM 5405 C CA . ARG A 1 665 ? -1.204 7.188 -4.555 1 31.39 665 ARG A CA 1
ATOM 5406 C C . ARG A 1 665 ? -0.021 6.637 -3.77 1 31.39 665 ARG A C 1
ATOM 5408 O O . ARG A 1 665 ? 0.756 5.832 -4.289 1 31.39 665 ARG A O 1
ATOM 5415 N N . GLU A 1 666 ? 0.167 7.02 -2.518 1 29.36 666 GLU A N 1
ATOM 5416 C CA . GLU A 1 666 ? 1.27 6.477 -1.728 1 29.36 666 GLU A CA 1
ATOM 5417 C C . GLU A 1 666 ? 1.081 4.984 -1.464 1 29.36 666 GLU A C 1
ATOM 5419 O O . GLU A 1 666 ? 2.051 4.227 -1.444 1 29.36 666 GLU A O 1
ATOM 5424 N N . ILE A 1 667 ? -0.068 4.523 -1.354 1 27.52 667 ILE A N 1
ATOM 5425 C CA . ILE A 1 667 ? -0.245 3.08 -1.272 1 27.52 667 ILE A CA 1
ATOM 5426 C C . ILE A 1 667 ? 0.004 2.451 -2.643 1 27.52 667 ILE A C 1
ATOM 5428 O O . ILE A 1 667 ? 0.618 1.387 -2.742 1 27.52 667 ILE A O 1
ATOM 5432 N N . MET A 1 668 ? -0.489 3.021 -3.684 1 24.44 668 MET A N 1
ATOM 5433 C CA . MET A 1 668 ? -0.232 2.371 -4.965 1 24.44 668 MET A CA 1
ATOM 5434 C C . MET A 1 668 ? 1.238 2.492 -5.352 1 24.44 668 MET A C 1
ATOM 5436 O O . MET A 1 668 ? 1.815 1.56 -5.914 1 24.44 668 MET A O 1
ATOM 5440 N N . ASP A 1 669 ? 1.917 3.578 -5.184 1 26.91 669 ASP A N 1
ATOM 5441 C CA . ASP A 1 669 ? 3.322 3.568 -5.574 1 26.91 669 ASP A CA 1
ATOM 5442 C C . ASP A 1 669 ? 4.141 2.654 -4.668 1 26.91 669 ASP A C 1
ATOM 5444 O O . ASP A 1 669 ? 5.273 2.293 -4.996 1 26.91 669 ASP A O 1
ATOM 5448 N N . GLN A 1 670 ? 3.791 2.262 -3.486 1 23.72 670 GLN A N 1
ATOM 5449 C CA . GLN A 1 670 ? 4.648 1.288 -2.816 1 23.72 670 GLN A CA 1
ATOM 5450 C C . GLN A 1 670 ? 4.43 -0.115 -3.375 1 23.72 670 GLN A C 1
ATOM 5452 O O . GLN A 1 670 ? 5.199 -1.031 -3.086 1 23.72 670 GLN A O 1
ATOM 5457 N N . GLY A 1 671 ? 3.281 -0.507 -4.016 1 22.05 671 GLY A N 1
ATOM 5458 C CA . GLY A 1 671 ? 3.383 -1.834 -4.605 1 22.05 671 GLY A CA 1
ATOM 5459 C C . GLY A 1 671 ? 4.109 -1.842 -5.938 1 22.05 671 GLY A C 1
ATOM 5460 O O . GLY A 1 671 ? 4.316 -2.902 -6.531 1 22.05 671 GLY A O 1
ATOM 5461 N N . ASN A 1 672 ? 4.434 -0.842 -6.82 1 21.8 672 ASN A N 1
ATOM 5462 C CA . ASN A 1 672 ? 5.5 -1.254 -7.727 1 21.8 672 ASN A CA 1
ATOM 5463 C C . ASN A 1 672 ? 6.875 -1.074 -7.094 1 21.8 672 ASN A C 1
ATOM 5465 O O . ASN A 1 672 ? 7.16 -0.032 -6.504 1 21.8 672 ASN A O 1
ATOM 5469 N N . MET B 1 1 ? -8.844 -33.125 -49.969 1 28.69 1 MET B N 1
ATOM 5470 C CA . MET B 1 1 ? -7.762 -32.219 -49.625 1 28.69 1 MET B CA 1
ATOM 5471 C C . MET B 1 1 ? -7.953 -31.672 -48.219 1 28.69 1 MET B C 1
ATOM 5473 O O . MET B 1 1 ? -6.98 -31.297 -47.562 1 28.69 1 MET B O 1
ATOM 5477 N N . PRO B 1 2 ? -9.242 -31.375 -47.812 1 42.47 2 PRO B N 1
ATOM 5478 C CA . PRO B 1 2 ? -9.469 -30.906 -46.438 1 42.47 2 PRO B CA 1
ATOM 5479 C C . PRO B 1 2 ? -9.086 -31.938 -45.375 1 42.47 2 PRO B C 1
ATOM 5481 O O . PRO B 1 2 ? -8.711 -31.562 -44.25 1 42.47 2 PRO B O 1
ATOM 5484 N N . CYS B 1 3 ? -9.305 -33.156 -45.656 1 40.72 3 CYS B N 1
ATOM 5485 C CA . CYS B 1 3 ? -8.992 -34.219 -44.719 1 40.72 3 CYS B CA 1
ATOM 5486 C C . CYS B 1 3 ? -7.496 -34.281 -44.438 1 40.72 3 CYS B C 1
ATOM 5488 O O . CYS B 1 3 ? -7.09 -34.656 -43.312 1 40.72 3 CYS B O 1
ATOM 5490 N N . ILE B 1 4 ? -6.727 -34.094 -45.406 1 42.78 4 ILE B N 1
ATOM 5491 C CA . ILE B 1 4 ? -5.281 -34.188 -45.219 1 42.78 4 ILE B CA 1
ATOM 5492 C C . ILE B 1 4 ? -4.809 -33.031 -44.344 1 42.78 4 ILE B C 1
ATOM 5494 O O . ILE B 1 4 ? -3.924 -33.219 -43.5 1 42.78 4 ILE B O 1
ATOM 5498 N N . ARG B 1 5 ? -5.289 -31.844 -44.594 1 44.66 5 ARG B N 1
ATOM 5499 C CA . ARG B 1 5 ? -4.867 -30.672 -43.844 1 44.66 5 ARG B CA 1
ATOM 5500 C C . ARG B 1 5 ? -5.227 -30.828 -42.375 1 44.66 5 ARG B C 1
ATOM 5502 O O . ARG B 1 5 ? -4.453 -30.422 -41.5 1 44.66 5 ARG B O 1
ATOM 5509 N N . THR B 1 6 ? -6.387 -31.359 -42.219 1 47.84 6 THR B N 1
ATOM 5510 C CA . THR B 1 6 ? -6.805 -31.625 -40.844 1 47.84 6 THR B CA 1
ATOM 5511 C C . THR B 1 6 ? -5.898 -32.656 -40.188 1 47.84 6 THR B C 1
ATOM 5513 O O . THR B 1 6 ? -5.621 -32.594 -39 1 47.84 6 THR B O 1
ATOM 5516 N N . CYS B 1 7 ? -5.559 -33.656 -41 1 46.16 7 CYS B N 1
ATOM 5517 C CA . CYS B 1 7 ? -4.648 -34.688 -40.5 1 46.16 7 CYS B CA 1
ATOM 5518 C C . CYS B 1 7 ? -3.277 -34.094 -40.188 1 46.16 7 CYS B C 1
ATOM 5520 O O . CYS B 1 7 ? -2.652 -34.469 -39.188 1 46.16 7 CYS B O 1
ATOM 5522 N N . MET B 1 8 ? -2.795 -33.281 -41.125 1 46 8 MET B N 1
ATOM 5523 C CA . MET B 1 8 ? -1.48 -32.656 -40.906 1 46 8 MET B CA 1
ATOM 5524 C C . MET B 1 8 ? -1.493 -31.734 -39.688 1 46 8 MET B C 1
ATOM 5526 O O . MET B 1 8 ? -0.534 -31.703 -38.938 1 46 8 MET B O 1
ATOM 5530 N N . TYR B 1 9 ? -2.602 -30.984 -39.656 1 55.25 9 TYR B N 1
ATOM 5531 C CA . TYR B 1 9 ? -2.721 -30.094 -38.5 1 55.25 9 TYR B CA 1
ATOM 5532 C C . TYR B 1 9 ? -2.861 -30.891 -37.219 1 55.25 9 TYR B C 1
ATOM 5534 O O . TYR B 1 9 ? -2.324 -30.5 -36.188 1 55.25 9 TYR B O 1
ATOM 5542 N N . GLY B 1 10 ? -3.48 -32.062 -37.406 1 58.72 10 GLY B N 1
ATOM 5543 C CA . GLY B 1 10 ? -3.588 -33 -36.281 1 58.72 10 GLY B CA 1
ATOM 5544 C C . GLY B 1 10 ? -2.258 -33.594 -35.875 1 58.72 10 GLY B C 1
ATOM 5545 O O . GLY B 1 10 ? -1.95 -33.719 -34.688 1 58.72 10 GLY B O 1
ATOM 5546 N N . ARG B 1 11 ? -1.478 -34.094 -36.938 1 61.03 11 ARG B N 1
ATOM 5547 C CA . ARG B 1 11 ? -0.173 -34.688 -36.656 1 61.03 11 ARG B CA 1
ATOM 5548 C C . ARG B 1 11 ? 0.787 -33.656 -36.094 1 61.03 11 ARG B C 1
ATOM 5550 O O . ARG B 1 11 ? 1.56 -33.969 -35.188 1 61.03 11 ARG B O 1
ATOM 5557 N N . GLY B 1 12 ? 0.772 -32.469 -36.719 1 63.38 12 GLY B N 1
ATOM 5558 C CA . GLY B 1 12 ? 1.613 -31.422 -36.219 1 63.38 12 GLY B CA 1
ATOM 5559 C C . GLY B 1 12 ? 1.273 -31.031 -34.781 1 63.38 12 GLY B C 1
ATOM 5560 O O . GLY B 1 12 ? 2.168 -30.812 -33.969 1 63.38 12 GLY B O 1
ATOM 5561 N N . ARG B 1 13 ? 0.066 -31.078 -34.656 1 72.81 13 ARG B N 1
ATOM 5562 C CA . ARG B 1 13 ? -0.379 -30.75 -33.312 1 72.81 13 ARG B CA 1
ATOM 5563 C C . ARG B 1 13 ? -0.02 -31.859 -32.312 1 72.81 13 ARG B C 1
ATOM 5565 O O . ARG B 1 13 ? 0.373 -31.594 -31.188 1 72.81 13 ARG B O 1
ATOM 5572 N N . ALA B 1 14 ? -0.131 -33.062 -32.75 1 72.56 14 ALA B N 1
ATOM 5573 C CA . ALA B 1 14 ? 0.243 -34.156 -31.875 1 72.56 14 ALA B CA 1
ATOM 5574 C C . ALA B 1 14 ? 1.733 -34.125 -31.547 1 72.56 14 ALA B C 1
ATOM 5576 O O . ALA B 1 14 ? 2.135 -34.406 -30.422 1 72.56 14 ALA B O 1
ATOM 5577 N N . GLU B 1 15 ? 2.494 -33.75 -32.531 1 76.81 15 GLU B N 1
ATOM 5578 C CA . GLU B 1 15 ? 3.928 -33.625 -32.281 1 76.81 15 GLU B CA 1
ATOM 5579 C C . GLU B 1 15 ? 4.234 -32.469 -31.328 1 76.81 15 GLU B C 1
ATOM 5581 O O . GLU B 1 15 ? 5.094 -32.562 -30.453 1 76.81 15 GLU B O 1
ATOM 5586 N N . LEU B 1 16 ? 3.543 -31.438 -31.562 1 75.88 16 LEU B N 1
ATOM 5587 C CA . LEU B 1 16 ? 3.732 -30.281 -30.688 1 75.88 16 LEU B CA 1
ATOM 5588 C C . LEU B 1 16 ? 3.32 -30.625 -29.266 1 75.88 16 LEU B C 1
ATOM 5590 O O . LEU B 1 16 ? 3.961 -30.188 -28.312 1 75.88 16 LEU B O 1
ATOM 5594 N N . ARG B 1 17 ? 2.33 -31.359 -29.188 1 76.62 17 ARG B N 1
ATOM 5595 C CA . ARG B 1 17 ? 1.863 -31.781 -27.859 1 76.62 17 ARG B CA 1
ATOM 5596 C C . ARG B 1 17 ? 2.898 -32.656 -27.172 1 76.62 17 ARG B C 1
ATOM 5598 O O . ARG B 1 17 ? 3.168 -32.469 -25.984 1 76.62 17 ARG B O 1
ATOM 5605 N N . LYS B 1 18 ? 3.359 -33.562 -27.875 1 74.94 18 LYS B N 1
ATOM 5606 C CA . LYS B 1 18 ? 4.371 -34.438 -27.297 1 74.94 18 LYS B CA 1
ATOM 5607 C C . LYS B 1 18 ? 5.617 -33.656 -26.891 1 74.94 18 LYS B C 1
ATOM 5609 O O . LYS B 1 18 ? 6.18 -33.875 -25.828 1 74.94 18 LYS B O 1
ATOM 5614 N N . ARG B 1 19 ? 5.941 -32.75 -27.766 1 77.44 19 ARG B N 1
ATOM 5615 C CA . ARG B 1 19 ? 7.098 -31.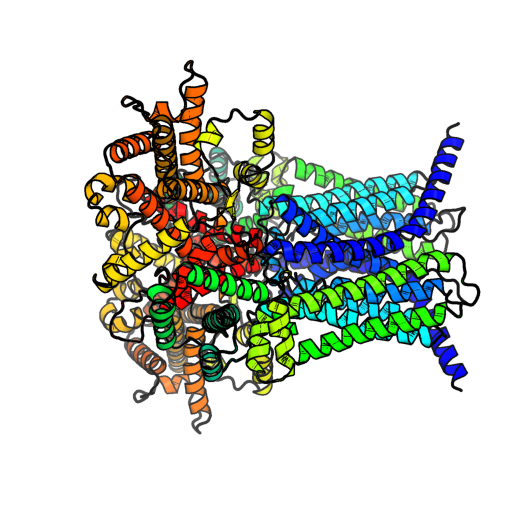906 -27.469 1 77.44 19 ARG B CA 1
ATOM 5616 C C . ARG B 1 19 ? 6.816 -31 -26.266 1 77.44 19 ARG B C 1
ATOM 5618 O O . ARG B 1 19 ? 7.68 -30.812 -25.406 1 77.44 19 ARG B O 1
ATOM 5625 N N . TRP B 1 20 ? 5.695 -30.516 -26.141 1 76.88 20 TRP B N 1
ATOM 5626 C CA . TRP B 1 20 ? 5.324 -29.625 -25.031 1 76.88 20 TRP B CA 1
ATOM 5627 C C . TRP B 1 20 ? 5.266 -30.406 -23.719 1 76.88 20 TRP B C 1
ATOM 5629 O O . TRP B 1 20 ? 5.734 -29.906 -22.688 1 76.88 20 TRP B O 1
ATOM 5639 N N . ASP B 1 21 ? 4.695 -31.516 -23.812 1 75.62 21 ASP B N 1
ATOM 5640 C CA . ASP B 1 21 ? 4.598 -32.312 -22.594 1 75.62 21 ASP B CA 1
ATOM 5641 C C . ASP B 1 21 ? 5.98 -32.688 -22.078 1 75.62 21 ASP B C 1
ATOM 5643 O O . ASP B 1 21 ? 6.191 -32.781 -20.859 1 75.62 21 ASP B O 1
ATOM 5647 N N . HIS B 1 22 ? 6.867 -32.781 -23.047 1 76.12 22 HIS B N 1
ATOM 5648 C CA . HIS B 1 22 ? 8.219 -33.188 -22.656 1 76.12 22 HIS B CA 1
ATOM 5649 C C . HIS B 1 22 ? 9.031 -31.984 -22.156 1 76.12 22 HIS B C 1
ATOM 5651 O O . HIS B 1 22 ? 9.789 -32.094 -21.203 1 76.12 22 HIS B O 1
ATOM 5657 N N . TRP B 1 23 ? 8.766 -30.812 -22.688 1 84.38 23 TRP B N 1
ATOM 5658 C CA . TRP B 1 23 ? 9.688 -29.703 -22.422 1 84.38 23 TRP B CA 1
ATOM 5659 C C . TRP B 1 23 ? 9.055 -28.672 -21.516 1 84.38 23 TRP B C 1
ATOM 5661 O O . TRP B 1 23 ? 9.742 -27.828 -20.938 1 84.38 23 TRP B O 1
ATOM 5671 N N . ASP B 1 24 ? 7.855 -28.719 -21.281 1 86.31 24 ASP B N 1
ATOM 5672 C CA . ASP B 1 24 ? 7.164 -27.656 -20.547 1 86.31 24 ASP B CA 1
ATOM 5673 C C . ASP B 1 24 ? 7.699 -27.547 -19.125 1 86.31 24 ASP B C 1
ATOM 5675 O O . ASP B 1 24 ? 8.141 -26.469 -18.703 1 86.31 24 ASP B O 1
ATOM 5679 N N . LEU B 1 25 ? 7.762 -28.672 -18.422 1 88.19 25 LEU B N 1
ATOM 5680 C CA . LEU B 1 25 ? 8.227 -28.641 -17.047 1 88.19 25 LEU B CA 1
ATOM 5681 C C . LEU B 1 25 ? 9.719 -28.328 -16.984 1 88.19 25 LEU B C 1
ATOM 5683 O O . LEU B 1 25 ? 10.156 -27.547 -16.125 1 88.19 25 LEU B O 1
ATOM 5687 N N . ARG B 1 26 ? 10.5 -28.797 -17.938 1 90.44 26 ARG B N 1
ATOM 5688 C CA . ARG B 1 26 ? 11.938 -28.562 -17.984 1 90.44 26 ARG B CA 1
ATOM 5689 C C . ARG B 1 26 ? 12.25 -27.094 -18.25 1 90.44 26 ARG B C 1
ATOM 5691 O O . ARG B 1 26 ? 13.125 -26.516 -17.609 1 90.44 26 ARG B O 1
ATOM 5698 N N . ALA B 1 27 ? 11.469 -26.594 -19.141 1 90 27 ALA B N 1
ATOM 5699 C CA . ALA B 1 27 ? 11.664 -25.172 -19.453 1 90 27 ALA B CA 1
ATOM 5700 C C . ALA B 1 27 ? 11.266 -24.297 -18.281 1 90 27 ALA B C 1
ATOM 5702 O O . ALA B 1 27 ? 11.93 -23.297 -17.984 1 90 27 ALA B O 1
ATOM 5703 N N . LEU B 1 28 ? 10.266 -24.641 -17.594 1 92 28 LEU B N 1
ATOM 5704 C CA . LEU B 1 28 ? 9.797 -23.859 -16.453 1 92 28 LEU B CA 1
ATOM 5705 C C . LEU B 1 28 ? 10.828 -23.859 -15.336 1 92 28 LEU B C 1
ATOM 5707 O O . LEU B 1 28 ? 11.125 -22.828 -14.75 1 92 28 LEU B O 1
ATOM 5711 N N . VAL B 1 29 ? 11.383 -24.984 -15.086 1 93.69 29 VAL B N 1
ATOM 5712 C CA . VAL B 1 29 ? 12.32 -25.109 -13.977 1 93.69 29 VAL B CA 1
ATOM 5713 C C . VAL B 1 29 ? 13.609 -24.344 -14.289 1 93.69 29 VAL B C 1
ATOM 5715 O O . VAL B 1 29 ? 14.156 -23.672 -13.422 1 93.69 29 VAL B O 1
ATOM 5718 N N . VAL B 1 30 ? 14.031 -24.375 -15.508 1 94 30 VAL B N 1
ATOM 5719 C CA . VAL B 1 30 ? 15.219 -23.641 -15.914 1 94 30 VAL B CA 1
ATOM 5720 C C . VAL B 1 30 ? 14.938 -22.141 -15.867 1 94 30 VAL B C 1
ATOM 5722 O O . VAL B 1 30 ? 15.789 -21.344 -15.453 1 94 30 VAL B O 1
ATOM 5725 N N . CYS B 1 31 ? 13.711 -21.781 -16.25 1 94.12 31 CYS B N 1
ATOM 5726 C CA . CYS B 1 31 ? 13.32 -20.391 -16.203 1 94.12 31 CYS B CA 1
ATOM 5727 C C . CYS B 1 31 ? 13.312 -19.875 -14.773 1 94.12 31 CYS B C 1
ATOM 5729 O O . CYS B 1 31 ? 13.703 -18.734 -14.516 1 94.12 31 CYS B O 1
ATOM 5731 N N . ILE B 1 32 ? 12.977 -20.703 -13.867 1 95.69 32 ILE B N 1
ATOM 5732 C CA . ILE B 1 32 ? 12.945 -20.312 -12.469 1 95.69 32 ILE B CA 1
ATOM 5733 C C . ILE B 1 32 ? 14.367 -20 -11.992 1 95.69 32 ILE B C 1
ATOM 5735 O O . ILE B 1 32 ? 14.602 -19 -11.32 1 95.69 32 ILE B O 1
ATOM 5739 N N . LEU B 1 33 ? 15.289 -20.844 -12.367 1 95.75 33 LEU B N 1
ATOM 5740 C CA . LEU B 1 33 ? 16.688 -20.625 -11.992 1 95.75 33 LEU B CA 1
ATOM 5741 C C . LEU B 1 33 ? 17.219 -19.344 -12.625 1 95.75 33 LEU B C 1
ATOM 5743 O O . LEU B 1 33 ? 17.875 -18.547 -11.953 1 95.75 33 LEU B O 1
ATOM 5747 N N . LEU B 1 34 ? 16.828 -19.141 -13.836 1 94.94 34 LEU B N 1
ATOM 5748 C CA . LEU B 1 34 ? 17.312 -17.953 -14.531 1 94.94 34 LEU B CA 1
ATOM 5749 C C . LEU B 1 34 ? 16.75 -16.688 -13.898 1 94.94 34 LEU B C 1
ATOM 5751 O O . LEU B 1 34 ? 17.438 -15.68 -13.789 1 94.94 34 LEU B O 1
ATOM 5755 N N . THR B 1 35 ? 15.531 -16.75 -13.531 1 93.75 35 THR B N 1
ATOM 5756 C CA . THR B 1 35 ? 14.93 -15.586 -12.898 1 93.75 35 THR B CA 1
ATOM 5757 C C . THR B 1 35 ? 15.586 -15.297 -11.555 1 93.75 35 THR B C 1
ATOM 5759 O O . THR B 1 35 ? 15.82 -14.141 -11.211 1 93.75 35 THR B O 1
ATOM 5762 N N . GLN B 1 36 ? 15.992 -16.297 -10.812 1 93.12 36 GLN B N 1
ATOM 5763 C CA . GLN B 1 36 ? 16.625 -16.094 -9.516 1 93.12 36 GLN B CA 1
ATOM 5764 C C . GLN B 1 36 ? 18.031 -15.523 -9.664 1 93.12 36 GLN B C 1
ATOM 5766 O O . GLN B 1 36 ? 18.438 -14.648 -8.891 1 93.12 36 GLN B O 1
ATOM 5771 N N . LEU B 1 37 ? 18.703 -16.016 -10.68 1 92.31 37 LEU B N 1
ATOM 5772 C CA . LEU B 1 37 ? 20.031 -15.469 -10.945 1 92.31 37 LEU B CA 1
ATOM 5773 C C . LEU B 1 37 ? 19.953 -14.008 -11.383 1 92.31 37 LEU B C 1
ATOM 5775 O O . LEU B 1 37 ? 20.75 -13.18 -10.938 1 92.31 37 LEU B O 1
ATOM 5779 N N . TYR B 1 38 ? 18.984 -13.727 -12.156 1 90.62 38 TYR B N 1
ATOM 5780 C CA . TYR B 1 38 ? 18.766 -12.352 -12.602 1 90.62 38 TYR B CA 1
ATOM 5781 C C . TYR B 1 38 ? 18.438 -11.445 -11.43 1 90.62 38 TYR B C 1
ATOM 5783 O O . TYR B 1 38 ? 19 -10.352 -11.305 1 90.62 38 TYR B O 1
ATOM 5791 N N . LEU B 1 39 ? 17.594 -11.867 -10.57 1 89.81 39 LEU B N 1
ATOM 5792 C CA . LEU B 1 39 ? 17.172 -11.062 -9.43 1 89.81 39 LEU B CA 1
ATOM 5793 C C . LEU B 1 39 ? 18.312 -10.852 -8.445 1 89.81 39 LEU B C 1
ATOM 5795 O O . LEU B 1 39 ? 18.422 -9.797 -7.82 1 89.81 39 LEU B O 1
ATOM 5799 N N . HIS B 1 40 ? 19.141 -11.797 -8.328 1 89.44 40 HIS B N 1
ATOM 5800 C CA . HIS B 1 40 ? 20.297 -11.656 -7.434 1 89.44 40 HIS B CA 1
ATOM 5801 C C . HIS B 1 40 ? 21.25 -10.57 -7.922 1 89.44 40 HIS B C 1
ATOM 5803 O O . HIS B 1 40 ? 21.688 -9.734 -7.137 1 89.44 40 HIS B O 1
ATOM 5809 N N . VAL B 1 41 ? 21.453 -10.523 -9.18 1 86 41 VAL B N 1
ATOM 5810 C CA . VAL B 1 41 ? 22.406 -9.562 -9.75 1 86 41 VAL B CA 1
ATOM 5811 C C . VAL B 1 41 ? 21.781 -8.172 -9.758 1 86 41 VAL B C 1
ATOM 5813 O O . VAL B 1 41 ? 22.422 -7.199 -9.336 1 86 41 VAL B O 1
ATOM 5816 N N . PHE B 1 42 ? 20.578 -8.094 -10.086 1 81.94 42 PHE B N 1
ATOM 5817 C CA . PHE B 1 42 ? 19.953 -6.785 -10.242 1 81.94 42 PHE B CA 1
ATOM 5818 C C . PHE B 1 42 ? 19.438 -6.266 -8.906 1 81.94 42 PHE B C 1
ATOM 5820 O O . PHE B 1 42 ? 19.219 -5.062 -8.742 1 81.94 42 PHE B O 1
ATOM 5827 N N . GLY B 1 43 ? 19.203 -7.195 -8.008 1 75.94 43 GLY B N 1
ATOM 5828 C CA . GLY B 1 43 ? 18.859 -6.738 -6.676 1 75.94 43 GLY B CA 1
ATOM 5829 C C . GLY B 1 43 ? 19.953 -5.898 -6.031 1 75.94 43 GLY B C 1
ATOM 5830 O O . GLY B 1 43 ? 19.656 -4.875 -5.406 1 75.94 43 GLY B O 1
ATOM 5831 N N . ARG B 1 44 ? 21.125 -6.129 -6.301 1 74.62 44 ARG B N 1
ATOM 5832 C CA . ARG B 1 44 ? 22.281 -5.391 -5.785 1 74.62 44 ARG B CA 1
ATOM 5833 C C . ARG B 1 44 ? 22.484 -4.094 -6.559 1 74.62 44 ARG B C 1
ATOM 5835 O O . ARG B 1 44 ? 22.781 -3.053 -5.969 1 74.62 44 ARG B O 1
ATOM 5842 N N . LEU B 1 45 ? 22.188 -4.215 -7.773 1 76.62 45 LEU B N 1
ATOM 5843 C CA . LEU B 1 45 ? 22.422 -3.061 -8.641 1 76.62 45 LEU B CA 1
ATOM 5844 C C . LEU B 1 45 ? 21.344 -1.998 -8.43 1 76.62 45 LEU B C 1
ATOM 5846 O O . LEU B 1 45 ? 21.578 -0.811 -8.664 1 76.62 45 LEU B O 1
ATOM 5850 N N . ARG B 1 46 ? 20.297 -2.457 -8 1 75 46 ARG B N 1
ATOM 5851 C CA . ARG B 1 46 ? 19.188 -1.535 -7.809 1 75 46 ARG B CA 1
ATOM 5852 C C . ARG B 1 46 ? 19.531 -0.466 -6.777 1 75 46 ARG B C 1
ATOM 5854 O O . ARG B 1 46 ? 19.125 0.688 -6.91 1 75 46 ARG B O 1
ATOM 5861 N N . ARG B 1 47 ? 20.266 -0.793 -5.828 1 74.94 47 ARG B N 1
ATOM 5862 C CA . ARG B 1 47 ? 20.688 0.163 -4.805 1 74.94 47 ARG B CA 1
ATOM 5863 C C . ARG B 1 47 ? 21.766 1.101 -5.332 1 74.94 47 ARG B C 1
ATOM 5865 O O . ARG B 1 47 ? 21.734 2.303 -5.059 1 74.94 47 ARG B O 1
ATOM 5872 N N . LYS B 1 48 ? 22.578 0.579 -6.133 1 74.94 48 LYS B N 1
ATOM 5873 C CA . LYS B 1 48 ? 23.781 1.312 -6.512 1 74.94 48 LYS B CA 1
ATOM 5874 C C . LYS B 1 48 ? 23.562 2.111 -7.793 1 74.94 48 LYS B C 1
ATOM 5876 O O . LYS B 1 48 ? 24.297 3.055 -8.078 1 74.94 48 LYS B O 1
ATOM 5881 N N . SER B 1 49 ? 22.562 1.685 -8.516 1 69.19 49 SER B N 1
ATOM 5882 C CA . SER B 1 49 ? 22.375 2.385 -9.781 1 69.19 49 SER B CA 1
ATOM 5883 C C . SER B 1 49 ? 20.969 2.945 -9.891 1 69.19 49 SER B C 1
ATOM 5885 O O . SER B 1 49 ? 20.016 2.363 -9.359 1 69.19 49 SER B O 1
ATOM 5887 N N . THR B 1 50 ? 20.969 4.273 -10.156 1 61.81 50 THR B N 1
ATOM 5888 C CA . THR B 1 50 ? 19.656 4.824 -10.492 1 61.81 50 THR B CA 1
ATOM 5889 C C . THR B 1 50 ? 19.141 4.246 -11.805 1 61.81 50 THR B C 1
ATOM 5891 O O . THR B 1 50 ? 19.703 4.516 -12.875 1 61.81 50 THR B O 1
ATOM 5894 N N . MET B 1 51 ? 18.609 3.102 -11.602 1 60.69 51 MET B N 1
ATOM 5895 C CA . MET B 1 51 ? 18.141 2.428 -12.812 1 60.69 51 MET B CA 1
ATOM 5896 C C . MET B 1 51 ? 16.953 3.158 -13.414 1 60.69 51 MET B C 1
ATOM 5898 O O . MET B 1 51 ? 16.188 3.801 -12.695 1 60.69 51 MET B O 1
ATOM 5902 N N . GLY B 1 52 ? 17.062 3.295 -14.727 1 62.84 52 GLY B N 1
ATOM 5903 C CA . GLY B 1 52 ? 15.93 3.814 -15.469 1 62.84 52 GLY B CA 1
ATOM 5904 C C . GLY B 1 52 ? 14.625 3.104 -15.141 1 62.84 52 GLY B C 1
ATOM 5905 O O . GLY B 1 52 ? 14.641 2.002 -14.594 1 62.84 52 GLY B O 1
ATOM 5906 N N . MET B 1 53 ? 13.664 3.605 -15.141 1 63.25 53 MET B N 1
ATOM 5907 C CA . MET B 1 53 ? 12.336 3.078 -14.844 1 63.25 53 MET B CA 1
ATOM 5908 C C . MET B 1 53 ? 12.117 1.738 -15.547 1 63.25 53 MET B C 1
ATOM 5910 O O . MET B 1 53 ? 11.438 0.862 -15.016 1 63.25 53 MET B O 1
ATOM 5914 N N . MET B 1 54 ? 12.805 1.642 -16.719 1 67.5 54 MET B N 1
ATOM 5915 C CA . MET B 1 54 ? 12.594 0.407 -17.469 1 67.5 54 MET B CA 1
ATOM 5916 C C . MET B 1 54 ? 13.242 -0.776 -16.766 1 67.5 54 MET B C 1
ATOM 5918 O O . MET B 1 54 ? 12.656 -1.857 -16.688 1 67.5 54 MET B O 1
ATOM 5922 N N . ILE B 1 55 ? 14.367 -0.509 -16.25 1 72.56 55 ILE B N 1
ATOM 5923 C CA . ILE B 1 55 ? 15.055 -1.61 -15.578 1 72.56 55 ILE B CA 1
ATOM 5924 C C . ILE B 1 55 ? 14.32 -1.974 -14.297 1 72.56 55 ILE B C 1
ATOM 5926 O O . ILE B 1 55 ? 14.164 -3.154 -13.969 1 72.56 55 ILE B O 1
ATOM 5930 N N . VAL B 1 56 ? 13.758 -0.968 -13.766 1 74.75 56 VAL B N 1
ATOM 5931 C CA . VAL B 1 56 ? 13.023 -1.213 -12.531 1 74.75 56 VAL B CA 1
ATOM 5932 C C . VAL B 1 56 ? 11.758 -2.008 -12.82 1 74.75 56 VAL B C 1
ATOM 5934 O O . VAL B 1 56 ? 11.414 -2.939 -12.094 1 74.75 56 VAL B O 1
ATOM 5937 N N . THR B 1 57 ? 11.109 -1.696 -13.938 1 76.44 57 THR B N 1
ATOM 5938 C CA . THR B 1 57 ? 9.891 -2.395 -14.312 1 76.44 57 THR B CA 1
ATOM 5939 C C . THR B 1 57 ? 10.195 -3.832 -14.727 1 76.44 57 THR B C 1
ATOM 5941 O O . THR B 1 57 ? 9.438 -4.75 -14.398 1 76.44 57 THR B O 1
ATOM 5944 N N . ILE B 1 58 ? 11.312 -3.982 -15.32 1 81.75 58 ILE B N 1
ATOM 5945 C CA . ILE B 1 58 ? 11.68 -5.324 -15.758 1 81.75 58 ILE B CA 1
ATOM 5946 C C . ILE B 1 58 ? 12.016 -6.184 -14.539 1 81.75 58 ILE B C 1
ATOM 5948 O O . ILE B 1 58 ? 11.633 -7.355 -14.477 1 81.75 58 ILE B O 1
ATOM 5952 N N . VAL B 1 59 ? 12.727 -5.605 -13.641 1 84.69 59 VAL B N 1
ATOM 5953 C CA . VAL B 1 59 ? 13.062 -6.344 -12.43 1 84.69 59 VAL B CA 1
ATOM 5954 C C . VAL B 1 59 ? 11.789 -6.719 -11.68 1 84.69 59 VAL B C 1
ATOM 5956 O O . VAL B 1 59 ? 11.664 -7.836 -11.172 1 84.69 59 VAL B O 1
ATOM 5959 N N . TRP B 1 60 ? 10.859 -5.863 -11.75 1 83.38 60 TRP B N 1
ATOM 5960 C CA . TRP B 1 60 ? 9.586 -6.121 -11.086 1 83.38 60 TRP B CA 1
ATOM 5961 C C . TRP B 1 60 ? 8.828 -7.246 -11.789 1 83.38 60 TRP B C 1
ATOM 5963 O O . TRP B 1 60 ? 8.281 -8.141 -11.141 1 83.38 60 TRP B O 1
ATOM 5973 N N . LEU B 1 61 ? 8.875 -7.211 -13.07 1 85.94 61 LEU B N 1
ATOM 5974 C CA . LEU B 1 61 ? 8.172 -8.234 -13.844 1 85.94 61 LEU B CA 1
ATOM 5975 C C . LEU B 1 61 ? 8.82 -9.602 -13.641 1 85.94 61 LEU B C 1
ATOM 5977 O O . LEU B 1 61 ? 8.125 -10.609 -13.484 1 85.94 61 LEU B O 1
ATOM 5981 N N . ILE B 1 62 ? 10.055 -9.586 -13.547 1 89.38 62 ILE B N 1
ATOM 5982 C CA . ILE B 1 62 ? 10.766 -10.852 -13.375 1 89.38 62 ILE B CA 1
ATOM 5983 C C . ILE B 1 62 ? 10.516 -11.391 -11.961 1 89.38 62 ILE B C 1
ATOM 5985 O O . ILE B 1 62 ? 10.375 -12.594 -11.766 1 89.38 62 ILE B O 1
ATOM 5989 N N . TYR B 1 63 ? 10.438 -10.469 -11.109 1 89.12 63 TYR B N 1
ATOM 5990 C CA . TYR B 1 63 ? 10.133 -10.844 -9.727 1 89.12 63 TYR B CA 1
ATOM 5991 C C . TYR B 1 63 ? 8.758 -11.492 -9.633 1 89.12 63 TYR B C 1
ATOM 5993 O O . TYR B 1 63 ? 8.602 -12.531 -8.977 1 89.12 63 TYR B O 1
ATOM 6001 N N . LEU B 1 64 ? 7.844 -10.992 -10.289 1 88.5 64 LEU B N 1
ATOM 6002 C CA . LEU B 1 64 ? 6.484 -11.531 -10.266 1 88.5 64 LEU B CA 1
ATOM 6003 C C . LEU B 1 64 ? 6.402 -12.836 -11.055 1 88.5 64 LEU B C 1
ATOM 6005 O O . LEU B 1 64 ? 5.703 -13.766 -10.648 1 88.5 64 LEU B O 1
ATOM 6009 N N . LEU B 1 65 ? 7.164 -12.906 -12.094 1 91.44 65 LEU B N 1
ATOM 6010 C CA . LEU B 1 65 ? 7.156 -14.094 -12.938 1 91.44 65 LEU B CA 1
ATOM 6011 C C . LEU B 1 65 ? 7.809 -15.273 -12.211 1 91.44 65 LEU B C 1
ATOM 6013 O O . LEU B 1 65 ? 7.387 -16.422 -12.383 1 91.44 65 LEU B O 1
ATOM 6017 N N . SER B 1 66 ? 8.773 -14.945 -11.438 1 91.56 66 SER B N 1
ATOM 6018 C CA . SER B 1 66 ? 9.461 -16.016 -10.727 1 91.56 66 SER B CA 1
ATOM 6019 C C . SER B 1 66 ? 8.508 -16.781 -9.812 1 91.56 66 SER B C 1
ATOM 6021 O O . SER B 1 66 ? 8.477 -18 -9.828 1 91.56 66 SER B O 1
ATOM 6023 N N . ASP B 1 67 ? 7.648 -16.078 -9.078 1 90.19 67 ASP B N 1
ATOM 6024 C CA . ASP B 1 67 ? 6.684 -16.719 -8.188 1 90.19 67 ASP B CA 1
ATOM 6025 C C . ASP B 1 67 ? 5.609 -17.453 -8.977 1 90.19 67 ASP B C 1
ATOM 6027 O O . ASP B 1 67 ? 5.199 -18.562 -8.594 1 90.19 67 ASP B O 1
ATOM 6031 N N . LEU B 1 68 ? 5.242 -16.906 -10.055 1 92.94 68 LEU B N 1
ATOM 6032 C CA . LEU B 1 68 ? 4.203 -17.5 -10.883 1 92.94 68 LEU B CA 1
ATOM 6033 C C . LEU B 1 68 ? 4.707 -18.781 -11.539 1 92.94 68 LEU B C 1
ATOM 6035 O O . LEU B 1 68 ? 4.012 -19.812 -11.539 1 92.94 68 LEU B O 1
ATOM 6039 N N . PHE B 1 69 ? 5.922 -18.781 -12.047 1 94.06 69 PHE B N 1
ATOM 6040 C CA . PHE B 1 69 ? 6.508 -19.969 -12.68 1 94.06 69 PHE B CA 1
ATOM 6041 C C . PHE B 1 69 ? 6.684 -21.078 -11.656 1 94.06 69 PHE B C 1
ATOM 6043 O O . PHE B 1 69 ? 6.441 -22.25 -11.969 1 94.06 69 PHE B O 1
ATOM 6050 N N . ALA B 1 70 ? 7.074 -20.688 -10.508 1 94.06 70 ALA B N 1
ATOM 6051 C CA . ALA B 1 70 ? 7.27 -21.688 -9.461 1 94.06 70 ALA B CA 1
ATOM 6052 C C . ALA B 1 70 ? 5.949 -22.359 -9.086 1 94.06 70 ALA B C 1
ATOM 6054 O O . ALA B 1 70 ? 5.887 -23.578 -8.922 1 94.06 70 ALA B O 1
ATOM 6055 N N . THR B 1 71 ? 4.914 -21.578 -8.984 1 92.94 71 THR B N 1
ATOM 6056 C CA . THR B 1 71 ? 3.605 -22.125 -8.648 1 92.94 71 THR B CA 1
ATOM 6057 C C . THR B 1 71 ? 3.094 -23.047 -9.758 1 92.94 71 THR B C 1
ATOM 6059 O O . THR B 1 71 ? 2.562 -24.125 -9.492 1 92.94 71 THR B O 1
ATOM 6062 N N . LEU B 1 72 ? 3.305 -22.656 -10.992 1 92.44 72 LEU B N 1
ATOM 6063 C CA . LEU B 1 72 ? 2.889 -23.469 -12.133 1 92.44 72 LEU B CA 1
ATOM 6064 C C . LEU B 1 72 ? 3.656 -24.781 -12.18 1 92.44 72 LEU B C 1
ATOM 6066 O O . LEU B 1 72 ? 3.072 -25.828 -12.445 1 92.44 72 LEU B O 1
ATOM 6070 N N . ALA B 1 73 ? 4.906 -24.672 -11.891 1 92.25 73 ALA B N 1
ATOM 6071 C CA . ALA B 1 73 ? 5.746 -25.875 -11.93 1 92.25 73 ALA B CA 1
ATOM 6072 C C . ALA B 1 73 ? 5.344 -26.859 -10.844 1 92.25 73 ALA B C 1
ATOM 6074 O O . ALA B 1 73 ? 5.285 -28.078 -11.086 1 92.25 73 ALA B O 1
ATOM 6075 N N . LEU B 1 74 ? 5.055 -26.344 -9.672 1 91.44 74 LEU B N 1
ATOM 6076 C CA . LEU B 1 74 ? 4.648 -27.219 -8.57 1 91.44 74 LEU B CA 1
ATOM 6077 C C . LEU B 1 74 ? 3.289 -27.844 -8.852 1 91.44 74 LEU B C 1
ATOM 6079 O O . LEU B 1 74 ? 3.02 -28.969 -8.414 1 91.44 74 LEU B O 1
ATOM 6083 N N . GLY B 1 75 ? 2.461 -27.141 -9.578 1 87.12 75 GLY B N 1
ATOM 6084 C CA . GLY B 1 75 ? 1.196 -27.719 -10.008 1 87.12 75 GLY B CA 1
ATOM 6085 C C . GLY B 1 75 ? 1.364 -28.859 -10.992 1 87.12 75 GLY B C 1
ATOM 6086 O O . GLY B 1 75 ? 0.693 -29.891 -10.883 1 87.12 75 GLY B O 1
ATOM 6087 N N . LYS B 1 76 ? 2.338 -28.734 -11.781 1 86.56 76 LYS B N 1
ATOM 6088 C CA . LYS B 1 76 ? 2.588 -29.75 -12.805 1 86.56 76 LYS B CA 1
ATOM 6089 C C . LYS B 1 76 ? 3.256 -30.984 -12.203 1 86.56 76 LYS B C 1
ATOM 6091 O O . LYS B 1 76 ? 3.021 -32.094 -12.656 1 86.56 76 LYS B O 1
ATOM 6096 N N . LEU B 1 77 ? 4.109 -30.781 -11.258 1 85.88 77 LEU B N 1
ATOM 6097 C CA . LEU B 1 77 ? 4.875 -31.859 -10.656 1 85.88 77 LEU B CA 1
ATOM 6098 C C . LEU B 1 77 ? 3.969 -32.781 -9.844 1 85.88 77 LEU B C 1
ATOM 6100 O O . LEU B 1 77 ? 4.328 -33.938 -9.57 1 85.88 77 LEU B O 1
ATOM 6104 N N . SER B 1 78 ? 2.773 -32.438 -9.625 1 72 78 SER B N 1
ATOM 6105 C CA . SER B 1 78 ? 1.886 -33.281 -8.836 1 72 78 SER B CA 1
ATOM 6106 C C . SER B 1 78 ? 1.348 -34.438 -9.664 1 72 78 SER B C 1
ATOM 6108 O O . SER B 1 78 ? 0.865 -35.438 -9.117 1 72 78 SER B O 1
ATOM 6110 N N . LYS B 1 79 ? 1.393 -34.375 -11.062 1 66 79 LYS B N 1
ATOM 6111 C CA . LYS B 1 79 ? 0.977 -35.5 -11.891 1 66 79 LYS B CA 1
ATOM 6112 C C . LYS B 1 79 ? 2.17 -36.375 -12.273 1 66 79 LYS B C 1
ATOM 6114 O O . LYS B 1 79 ? 2.879 -36.094 -13.234 1 66 79 LYS B O 1
ATOM 6119 N N . LEU B 1 80 ? 2.787 -37.188 -11.422 1 57.12 80 LEU B N 1
ATOM 6120 C CA . LEU B 1 80 ? 3.9 -38.062 -11.758 1 57.12 80 LEU B CA 1
ATOM 6121 C C . LEU B 1 80 ? 3.412 -39.312 -12.508 1 57.12 80 LEU B C 1
ATOM 6123 O O . LEU B 1 80 ? 2.412 -39.906 -12.125 1 57.12 80 LEU B O 1
ATOM 6127 N N . GLN B 1 81 ? 3.395 -39.25 -13.945 1 51.03 81 GLN B N 1
ATOM 6128 C CA . GLN B 1 81 ? 2.98 -40.188 -14.984 1 51.03 81 GLN B CA 1
ATOM 6129 C C . GLN B 1 81 ? 3.396 -41.625 -14.633 1 51.03 81 GLN B C 1
ATOM 6131 O O . GLN B 1 81 ? 4.574 -41.875 -14.398 1 51.03 81 GLN B O 1
ATOM 6136 N N . GLY B 1 82 ? 3.506 -42.375 -13.625 1 45.03 82 GLY B N 1
ATOM 6137 C CA . GLY B 1 82 ? 4.07 -43.656 -14 1 45.03 82 GLY B CA 1
ATOM 6138 C C . GLY B 1 82 ? 3.131 -44.812 -13.742 1 45.03 82 GLY B C 1
ATOM 6139 O O . GLY B 1 82 ? 2.188 -44.719 -12.961 1 45.03 82 GLY B O 1
ATOM 6140 N N . ASN B 1 83 ? 2.889 -45.594 -14.648 1 42.09 83 ASN B N 1
ATOM 6141 C CA . ASN B 1 83 ? 2.414 -46.969 -14.531 1 42.09 83 ASN B CA 1
ATOM 6142 C C . ASN B 1 83 ? 2.857 -47.625 -13.211 1 42.09 83 ASN B C 1
ATOM 6144 O O . ASN B 1 83 ? 3.857 -47.219 -12.625 1 42.09 83 ASN B O 1
ATOM 6148 N N . ASP B 1 84 ? 1.979 -48.531 -12.578 1 43.75 84 ASP B N 1
ATOM 6149 C CA . ASP B 1 84 ? 1.983 -49.344 -11.367 1 43.75 84 ASP B CA 1
ATOM 6150 C C . ASP B 1 84 ? 3.41 -49.625 -10.883 1 43.75 84 ASP B C 1
ATOM 6152 O O . ASP B 1 84 ? 3.672 -49.625 -9.68 1 43.75 84 ASP B O 1
ATOM 6156 N N . GLN B 1 85 ? 4.137 -50.469 -11.602 1 43.97 85 GLN B N 1
ATOM 6157 C CA . GLN B 1 85 ? 5.25 -51.188 -11 1 43.97 85 GLN B CA 1
ATOM 6158 C C . GLN B 1 85 ? 6.379 -50.219 -10.617 1 43.97 85 GLN B C 1
ATOM 6160 O O . GLN B 1 85 ? 6.941 -50.344 -9.523 1 43.97 85 GLN B O 1
ATOM 6165 N N . ASP B 1 86 ? 7.422 -49.781 -11.461 1 44.38 86 ASP B N 1
ATOM 6166 C CA . ASP B 1 86 ? 8.758 -49.25 -11.211 1 44.38 86 ASP B CA 1
ATOM 6167 C C . ASP B 1 86 ? 8.766 -47.719 -11.266 1 44.38 86 ASP B C 1
ATOM 6169 O O . ASP B 1 86 ? 8.5 -47.125 -12.32 1 44.38 86 ASP B O 1
ATOM 6173 N N . ILE B 1 87 ? 8.25 -47.094 -10.25 1 52.88 87 ILE B N 1
ATOM 6174 C CA . ILE B 1 87 ? 8.508 -45.656 -10.188 1 52.88 87 ILE B CA 1
ATOM 6175 C C . ILE B 1 87 ? 9.852 -45.344 -10.852 1 52.88 87 ILE B C 1
ATOM 6177 O O . ILE B 1 87 ? 10.906 -45.781 -10.359 1 52.88 87 ILE B O 1
ATOM 6181 N N . ASP B 1 88 ? 9.93 -45.156 -12.156 1 62.09 88 ASP B N 1
ATOM 6182 C CA . ASP B 1 88 ? 11.07 -44.938 -13.039 1 62.09 88 ASP B CA 1
ATOM 6183 C C . ASP B 1 88 ? 11.961 -43.812 -12.523 1 62.09 88 ASP B C 1
ATOM 6185 O O . ASP B 1 88 ? 11.508 -42.969 -11.742 1 62.09 88 ASP B O 1
ATOM 6189 N N . ALA B 1 89 ? 13.219 -44 -12.477 1 63.66 89 ALA B N 1
ATOM 6190 C CA . ALA B 1 89 ? 14.297 -43.062 -12.141 1 63.66 89 ALA B CA 1
ATOM 6191 C C . ALA B 1 89 ? 13.953 -41.656 -12.57 1 63.66 89 ALA B C 1
ATOM 6193 O O . ALA B 1 89 ? 14.344 -40.688 -11.906 1 63.66 89 ALA B O 1
ATOM 6194 N N . VAL B 1 90 ? 13.047 -41.5 -13.492 1 66.75 90 VAL B N 1
ATOM 6195 C CA . VAL B 1 90 ? 12.688 -40.188 -14.031 1 66.75 90 VAL B CA 1
ATOM 6196 C C . VAL B 1 90 ? 11.734 -39.469 -13.07 1 66.75 90 VAL B C 1
ATOM 6198 O O . VAL B 1 90 ? 11.875 -38.281 -12.812 1 66.75 90 VAL B O 1
ATOM 6201 N N . ASN B 1 91 ? 10.938 -40.219 -12.484 1 73.38 91 ASN B N 1
ATOM 6202 C CA . ASN B 1 91 ? 9.977 -39.625 -11.555 1 73.38 91 ASN B CA 1
ATOM 6203 C C . ASN B 1 91 ? 10.633 -39.281 -10.227 1 73.38 91 ASN B C 1
ATOM 6205 O O . ASN B 1 91 ? 10.227 -38.312 -9.562 1 73.38 91 ASN B O 1
ATOM 6209 N N . LEU B 1 92 ? 11.688 -40.031 -10.008 1 75 92 LEU B N 1
ATOM 6210 C CA . LEU B 1 92 ? 12.406 -39.719 -8.766 1 75 92 LEU B CA 1
ATOM 6211 C C . LEU B 1 92 ? 13.18 -38.406 -8.891 1 75 92 LEU B C 1
ATOM 6213 O O . LEU B 1 92 ? 13.211 -37.625 -7.953 1 75 92 LEU B O 1
ATOM 6217 N N . LEU B 1 93 ? 13.742 -38.219 -10.047 1 79.31 93 LEU B N 1
ATOM 6218 C CA . LEU B 1 93 ? 14.469 -36.969 -10.273 1 79.31 93 LEU B CA 1
ATOM 6219 C C . LEU B 1 93 ? 13.508 -35.781 -10.289 1 79.31 93 LEU B C 1
ATOM 6221 O O . LEU B 1 93 ? 13.836 -34.719 -9.766 1 79.31 93 LEU B O 1
ATOM 6225 N N . LYS B 1 94 ? 12.367 -36.031 -10.766 1 82.06 94 LYS B N 1
ATOM 6226 C CA . LYS B 1 94 ? 11.375 -34.969 -10.805 1 82.06 94 LYS B CA 1
ATOM 6227 C C . LYS B 1 94 ? 10.836 -34.656 -9.414 1 82.06 94 LYS B C 1
ATOM 6229 O O . LYS B 1 94 ? 10.461 -33.531 -9.117 1 82.06 94 LYS B O 1
ATOM 6234 N N . GLY B 1 95 ? 10.852 -35.656 -8.609 1 82.5 95 GLY B N 1
ATOM 6235 C CA . GLY B 1 95 ? 10.484 -35.406 -7.223 1 82.5 95 GLY B CA 1
ATOM 6236 C C . GLY B 1 95 ? 11.461 -34.531 -6.484 1 82.5 95 GLY B C 1
ATOM 6237 O O . GLY B 1 95 ? 11.07 -33.781 -5.582 1 82.5 95 GLY B O 1
ATOM 6238 N N . LEU B 1 96 ? 12.734 -34.531 -6.941 1 89.06 96 LEU B N 1
ATOM 6239 C CA . LEU B 1 96 ? 13.766 -33.688 -6.336 1 89.06 96 LEU B CA 1
ATOM 6240 C C . LEU B 1 96 ? 13.586 -32.25 -6.73 1 89.06 96 LEU B C 1
ATOM 6242 O O . LEU B 1 96 ? 14.062 -31.344 -6.035 1 89.06 96 LEU B O 1
ATOM 6246 N N . TRP B 1 97 ? 12.875 -32 -7.754 1 92.38 97 TRP B N 1
ATOM 6247 C CA . TRP B 1 97 ? 12.711 -30.641 -8.242 1 92.38 97 TRP B CA 1
ATOM 6248 C C . TRP B 1 97 ? 11.766 -29.859 -7.344 1 92.38 97 TRP B C 1
ATOM 6250 O O . TRP B 1 97 ? 11.891 -28.641 -7.223 1 92.38 97 TRP B O 1
ATOM 6260 N N . ALA B 1 98 ? 10.797 -30.5 -6.68 1 93 98 ALA B N 1
ATOM 6261 C CA . ALA B 1 98 ? 9.805 -29.797 -5.863 1 93 98 ALA B CA 1
ATOM 6262 C C . ALA B 1 98 ? 10.469 -29.062 -4.711 1 93 98 ALA B C 1
ATOM 6264 O O . ALA B 1 98 ? 10.273 -27.844 -4.543 1 93 98 ALA B O 1
ATOM 6265 N N . PRO B 1 99 ? 11.32 -29.672 -3.996 1 94.25 99 PRO B N 1
ATOM 6266 C CA . PRO B 1 99 ? 11.977 -28.938 -2.918 1 94.25 99 PRO B CA 1
ATOM 6267 C C . PRO B 1 99 ? 12.945 -27.859 -3.436 1 94.25 99 PRO B C 1
ATOM 6269 O O . PRO B 1 99 ? 13.117 -26.828 -2.795 1 94.25 99 PRO B O 1
ATOM 6272 N N . ILE B 1 100 ? 13.562 -28.109 -4.574 1 95.25 100 ILE B N 1
ATOM 6273 C CA . ILE B 1 100 ? 14.469 -27.109 -5.145 1 95.25 100 ILE B CA 1
ATOM 6274 C C . ILE B 1 100 ? 13.68 -25.875 -5.551 1 95.25 100 ILE B C 1
ATOM 6276 O O . ILE B 1 100 ? 14.141 -24.734 -5.355 1 95.25 100 ILE B O 1
ATOM 6280 N N . ILE B 1 101 ? 12.516 -26.125 -6.09 1 95.44 101 ILE B N 1
ATOM 6281 C CA . ILE B 1 101 ? 11.664 -25 -6.488 1 95.44 101 ILE B CA 1
ATOM 6282 C C . ILE B 1 101 ? 11.219 -24.234 -5.25 1 95.44 101 ILE B C 1
ATOM 6284 O O . ILE B 1 101 ? 11.172 -23 -5.262 1 95.44 101 ILE B O 1
ATOM 6288 N N . LEU B 1 102 ? 10.93 -24.953 -4.203 1 95.19 102 LEU B N 1
ATOM 6289 C CA . LEU B 1 102 ? 10.562 -24.297 -2.953 1 95.19 102 LEU B CA 1
ATOM 6290 C C . LEU B 1 102 ? 11.711 -23.453 -2.432 1 95.19 102 LEU B C 1
ATOM 6292 O O . LEU B 1 102 ? 11.484 -22.375 -1.877 1 95.19 102 LEU B O 1
ATOM 6296 N N . PHE B 1 103 ? 12.906 -23.938 -2.662 1 95.12 103 PHE B N 1
ATOM 6297 C CA . PHE B 1 103 ? 14.094 -23.188 -2.289 1 95.12 103 PHE B CA 1
ATOM 6298 C C . PHE B 1 103 ? 14.188 -21.891 -3.088 1 95.12 103 PHE B C 1
ATOM 6300 O O . PHE B 1 103 ? 14.461 -20.828 -2.527 1 95.12 103 PHE B O 1
ATOM 6307 N N . PHE B 1 104 ? 13.914 -21.969 -4.328 1 94.06 104 PHE B N 1
ATOM 6308 C CA . PHE B 1 104 ? 14 -20.781 -5.191 1 94.06 104 PHE B CA 1
ATOM 6309 C C . PHE B 1 104 ? 12.898 -19.797 -4.859 1 94.06 104 PHE B C 1
ATOM 6311 O O . PHE B 1 104 ? 13.07 -18.578 -5.055 1 94.06 104 PHE B O 1
ATOM 6318 N N . LEU B 1 105 ? 11.812 -20.234 -4.27 1 91.62 105 LEU B N 1
ATOM 6319 C CA . LEU B 1 105 ? 10.719 -19.359 -3.869 1 91.62 105 LEU B CA 1
ATOM 6320 C C . LEU B 1 105 ? 11.133 -18.484 -2.691 1 91.62 105 LEU B C 1
ATOM 6322 O O . LEU B 1 105 ? 10.531 -17.438 -2.441 1 91.62 105 LEU B O 1
ATOM 6326 N N . GLY B 1 106 ? 12.062 -18.906 -2.01 1 89.31 106 GLY B N 1
ATOM 6327 C CA . GLY B 1 106 ? 12.586 -18.078 -0.929 1 89.31 106 GLY B CA 1
ATOM 6328 C C . GLY B 1 106 ? 13.289 -16.828 -1.417 1 89.31 106 GLY B C 1
ATOM 6329 O O . GLY B 1 106 ? 13.445 -15.867 -0.662 1 89.31 106 GLY B O 1
ATOM 6330 N N . GLY B 1 107 ? 13.664 -16.766 -2.652 1 82.69 107 GLY B N 1
ATOM 6331 C CA . GLY B 1 107 ? 14.25 -15.578 -3.25 1 82.69 107 GLY B CA 1
ATOM 6332 C C . GLY B 1 107 ? 15.688 -15.344 -2.832 1 82.69 107 GLY B C 1
ATOM 6333 O O . GLY B 1 107 ? 16.203 -16.016 -1.939 1 82.69 107 GLY B O 1
ATOM 6334 N N . PRO B 1 108 ? 16.203 -14.391 -3.5 1 84.69 108 PRO B N 1
ATOM 6335 C CA . PRO B 1 108 ? 17.578 -14.039 -3.123 1 84.69 108 PRO B CA 1
ATOM 6336 C C . PRO B 1 108 ? 17.641 -13.25 -1.814 1 84.69 108 PRO B C 1
ATOM 6338 O O . PRO B 1 108 ? 16.641 -12.672 -1.385 1 84.69 108 PRO B O 1
ATOM 6341 N N . ASP B 1 109 ? 18.734 -13.219 -1.197 1 82.25 109 ASP B N 1
ATOM 6342 C CA . ASP B 1 109 ? 18.906 -12.562 0.093 1 82.25 109 ASP B CA 1
ATOM 6343 C C . ASP B 1 109 ? 19.016 -11.047 -0.076 1 82.25 109 ASP B C 1
ATOM 6345 O O . ASP B 1 109 ? 18.766 -10.289 0.865 1 82.25 109 ASP B O 1
ATOM 6349 N N . THR B 1 110 ? 19.406 -10.609 -1.24 1 76.5 110 THR B N 1
ATOM 6350 C CA . THR B 1 110 ? 19.656 -9.195 -1.486 1 76.5 110 THR B CA 1
ATOM 6351 C C . THR B 1 110 ? 18.344 -8.445 -1.736 1 76.5 110 THR B C 1
ATOM 6353 O O . THR B 1 110 ? 18.312 -7.219 -1.664 1 76.5 110 THR B O 1
ATOM 6356 N N . MET B 1 111 ? 17.391 -9.188 -2.061 1 74.31 111 MET B N 1
ATOM 6357 C CA . MET B 1 111 ? 16.125 -8.531 -2.379 1 74.31 111 MET B CA 1
ATOM 6358 C C . MET B 1 111 ? 14.938 -9.359 -1.89 1 74.31 111 MET B C 1
ATOM 6360 O O . MET B 1 111 ? 14.688 -10.453 -2.404 1 74.31 111 MET B O 1
ATOM 6364 N N . THR B 1 112 ? 14.328 -8.867 -0.798 1 68.19 112 THR B N 1
ATOM 6365 C CA . THR B 1 112 ? 13.164 -9.602 -0.309 1 68.19 112 THR B CA 1
ATOM 6366 C C . THR B 1 112 ? 11.875 -8.992 -0.854 1 68.19 112 THR B C 1
ATOM 6368 O O . THR B 1 112 ? 10.945 -9.719 -1.21 1 68.19 112 THR B O 1
ATOM 6371 N N . ILE B 1 113 ? 11.867 -7.707 -0.89 1 72 113 ILE B N 1
ATOM 6372 C CA . ILE B 1 113 ? 10.664 -7.039 -1.364 1 72 113 ILE B CA 1
ATOM 6373 C C . ILE B 1 113 ? 11.039 -5.926 -2.34 1 72 113 ILE B C 1
ATOM 6375 O O . ILE B 1 113 ? 12.125 -5.348 -2.242 1 72 113 ILE B O 1
ATOM 6379 N N . LEU B 1 114 ? 10.25 -5.77 -3.332 1 72.44 114 LEU B N 1
ATOM 6380 C CA . LEU B 1 114 ? 10.5 -4.703 -4.297 1 72.44 114 LEU B CA 1
ATOM 6381 C C . LEU B 1 114 ? 9.711 -3.449 -3.938 1 72.44 114 LEU B C 1
ATOM 6383 O O . LEU B 1 114 ? 10.172 -2.332 -4.191 1 72.44 114 LEU B O 1
ATOM 6387 N N . ARG B 1 115 ? 8.602 -3.719 -3.326 1 74.56 115 ARG B N 1
ATOM 6388 C CA . ARG B 1 115 ? 7.785 -2.574 -2.928 1 74.56 115 ARG B CA 1
ATOM 6389 C C . ARG B 1 115 ? 7.332 -2.701 -1.477 1 74.56 115 ARG B C 1
ATOM 6391 O O . ARG B 1 115 ? 7.078 -3.807 -0.994 1 74.56 115 ARG B O 1
ATOM 6398 N N . LEU B 1 116 ? 7.207 -1.519 -0.872 1 72.56 116 LEU B N 1
ATOM 6399 C CA . LEU B 1 116 ? 6.844 -1.514 0.541 1 72.56 116 LEU B CA 1
ATOM 6400 C C . LEU B 1 116 ? 5.418 -2.016 0.738 1 72.56 116 LEU B C 1
ATOM 6402 O O . LEU B 1 116 ? 5.09 -2.564 1.792 1 72.56 116 LEU B O 1
ATOM 6406 N N . GLU B 1 117 ? 4.586 -1.922 -0.3 1 73.38 117 GLU B N 1
ATOM 6407 C CA . GLU B 1 117 ? 3.197 -2.357 -0.199 1 73.38 117 GLU B CA 1
ATOM 6408 C C . GLU B 1 117 ? 3.102 -3.877 -0.091 1 73.38 117 GLU B C 1
ATOM 6410 O O . GLU B 1 117 ? 2.117 -4.406 0.429 1 73.38 117 GLU B O 1
ATOM 6415 N N . GLU B 1 118 ? 4.16 -4.5 -0.522 1 77.94 118 GLU B N 1
ATOM 6416 C CA . GLU B 1 118 ? 4.184 -5.957 -0.445 1 77.94 118 GLU B CA 1
ATOM 6417 C C . GLU B 1 118 ? 4.375 -6.43 0.993 1 77.94 118 GLU B C 1
ATOM 6419 O O . GLU B 1 118 ? 3.971 -7.539 1.347 1 77.94 118 GLU B O 1
ATOM 6424 N N . ASN B 1 119 ? 4.988 -5.543 1.797 1 74.25 119 ASN B N 1
ATOM 6425 C CA . ASN B 1 119 ? 5.172 -5.91 3.197 1 74.25 119 ASN B CA 1
ATOM 6426 C C . ASN B 1 119 ? 3.838 -6.055 3.922 1 74.25 119 ASN B C 1
ATOM 6428 O O . ASN B 1 119 ? 3.68 -6.938 4.77 1 74.25 119 ASN B O 1
ATOM 6432 N N . GLN B 1 120 ? 2.887 -5.27 3.422 1 71.25 120 GLN B N 1
ATOM 6433 C CA . GLN B 1 120 ? 1.592 -5.301 4.094 1 71.25 120 GLN B CA 1
ATOM 6434 C C . GLN B 1 120 ? 0.784 -6.527 3.676 1 71.25 120 GLN B C 1
ATOM 6436 O O . GLN B 1 120 ? -0.167 -6.914 4.359 1 71.25 120 GLN B O 1
ATOM 6441 N N . MET B 1 121 ? 1.295 -7.141 2.637 1 78.69 121 MET B N 1
ATOM 6442 C CA . MET B 1 121 ? 0.598 -8.336 2.16 1 78.69 121 MET B CA 1
ATOM 6443 C C . MET B 1 121 ? 1.34 -9.602 2.574 1 78.69 121 MET B C 1
ATOM 6445 O O . MET B 1 121 ? 1.438 -10.547 1.795 1 78.69 121 MET B O 1
ATOM 6449 N N . TRP B 1 122 ? 1.809 -9.609 3.811 1 81.5 122 TRP B N 1
ATOM 6450 C CA . TRP B 1 122 ? 2.578 -10.758 4.273 1 81.5 122 TRP B CA 1
ATOM 6451 C C . TRP B 1 122 ? 1.7 -12 4.367 1 81.5 122 TRP B C 1
ATOM 6453 O O . TRP B 1 122 ? 2.186 -13.125 4.211 1 81.5 122 TRP B O 1
ATOM 6463 N N . LEU B 1 123 ? 0.394 -11.859 4.473 1 81.69 123 LEU B N 1
ATOM 6464 C CA . LEU B 1 123 ? -0.513 -13 4.547 1 81.69 123 LEU B CA 1
ATOM 6465 C C . LEU B 1 123 ? -0.533 -13.766 3.229 1 81.69 123 LEU B C 1
ATOM 6467 O O . LEU B 1 123 ? -0.733 -14.977 3.215 1 81.69 123 LEU B O 1
ATOM 6471 N N . LYS B 1 124 ? -0.324 -13.023 2.189 1 86 124 LYS B N 1
ATOM 6472 C CA . LYS B 1 124 ? -0.258 -13.68 0.887 1 86 124 LYS B CA 1
ATOM 6473 C C . LYS B 1 124 ? 0.937 -14.625 0.807 1 86 124 LYS B C 1
ATOM 6475 O O . LYS B 1 124 ? 0.816 -15.742 0.303 1 86 124 LYS B O 1
ATOM 6480 N N . HIS B 1 125 ? 2.016 -14.219 1.354 1 87.25 125 HIS B N 1
ATOM 6481 C CA . HIS B 1 125 ? 3.211 -15.055 1.348 1 87.25 125 HIS B CA 1
ATOM 6482 C C . HIS B 1 125 ? 3.078 -16.203 2.334 1 87.25 125 HIS B C 1
ATOM 6484 O O . HIS B 1 125 ? 3.574 -17.312 2.08 1 87.25 125 HIS B O 1
ATOM 6490 N N . LEU B 1 126 ? 2.393 -15.953 3.391 1 90 126 LEU B N 1
ATOM 6491 C CA . LEU B 1 126 ? 2.17 -17.016 4.355 1 90 126 LEU B CA 1
ATOM 6492 C C . LEU B 1 126 ? 1.26 -18.094 3.773 1 90 126 LEU B C 1
ATOM 6494 O O . LEU B 1 126 ? 1.525 -19.297 3.926 1 90 126 LEU B O 1
ATOM 6498 N N . THR B 1 127 ? 0.285 -17.641 3.115 1 90.38 127 THR B N 1
ATOM 6499 C CA . THR B 1 127 ? -0.615 -18.594 2.469 1 90.38 127 THR B CA 1
ATOM 6500 C C . THR B 1 127 ? 0.108 -19.359 1.366 1 90.38 127 THR B C 1
ATOM 6502 O O . THR B 1 127 ? -0.121 -20.562 1.184 1 90.38 127 THR B O 1
ATOM 6505 N N . GLY B 1 128 ? 0.946 -18.656 0.708 1 91.19 128 GLY B N 1
ATOM 6506 C CA . GLY B 1 128 ? 1.755 -19.328 -0.3 1 91.19 128 GLY B CA 1
ATOM 6507 C C . GLY B 1 128 ? 2.691 -20.375 0.282 1 91.19 128 GLY B C 1
ATOM 6508 O O . GLY B 1 128 ? 2.801 -21.484 -0.247 1 91.19 128 GLY B O 1
ATOM 6509 N N . LEU B 1 129 ? 3.266 -20.062 1.386 1 93.25 129 LEU B N 1
ATOM 6510 C CA . LEU B 1 129 ? 4.18 -20.984 2.049 1 93.25 129 LEU B CA 1
ATOM 6511 C C . LEU B 1 129 ? 3.432 -22.219 2.551 1 93.25 129 LEU B C 1
ATOM 6513 O O . LEU B 1 129 ? 3.895 -23.344 2.367 1 93.25 129 LEU B O 1
ATOM 6517 N N . LEU B 1 130 ? 2.246 -22.016 3.045 1 92.38 130 LEU B N 1
ATOM 6518 C CA . LEU B 1 130 ? 1.481 -23.125 3.602 1 92.38 130 LEU B CA 1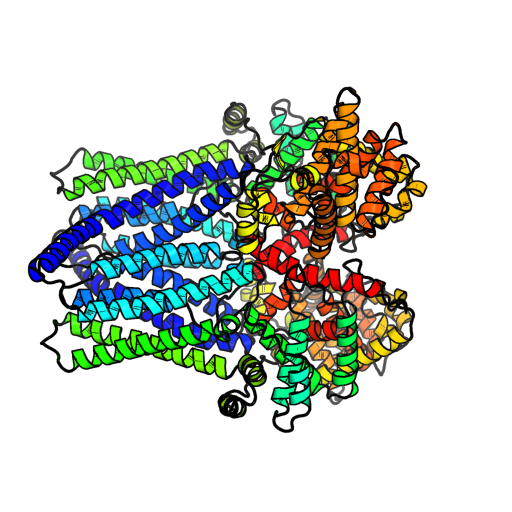
ATOM 6519 C C . LEU B 1 130 ? 0.963 -24.031 2.494 1 92.38 130 LEU B C 1
ATOM 6521 O O . LEU B 1 130 ? 1.099 -25.25 2.576 1 92.38 130 LEU B O 1
ATOM 6525 N N . THR B 1 131 ? 0.52 -23.438 1.454 1 91.81 131 THR B N 1
ATOM 6526 C CA . THR B 1 131 ? -0.066 -24.234 0.381 1 91.81 131 THR B CA 1
ATOM 6527 C C . THR B 1 131 ? 1.022 -24.906 -0.445 1 91.81 131 THR B C 1
ATOM 6529 O O . THR B 1 131 ? 0.971 -26.125 -0.674 1 91.81 131 THR B O 1
ATOM 6532 N N . LEU B 1 132 ? 2.004 -24.156 -0.838 1 94.25 132 LEU B N 1
ATOM 6533 C CA . LEU B 1 132 ? 3.059 -24.703 -1.68 1 94.25 132 LEU B CA 1
ATOM 6534 C C . LEU B 1 132 ? 3.992 -25.594 -0.867 1 94.25 132 LEU B C 1
ATOM 6536 O O . LEU B 1 132 ? 4.531 -26.578 -1.386 1 94.25 132 LEU B O 1
ATOM 6540 N N . GLY B 1 133 ? 4.176 -25.219 0.463 1 93.81 133 GLY B N 1
ATOM 6541 C CA . GLY B 1 133 ? 4.945 -26.078 1.345 1 93.81 133 GLY B CA 1
ATOM 6542 C C . GLY B 1 133 ? 4.297 -27.438 1.579 1 93.81 133 GLY B C 1
ATOM 6543 O O . GLY B 1 133 ? 4.953 -28.469 1.482 1 93.81 133 GLY B O 1
ATOM 6544 N N . LEU B 1 134 ? 3.006 -27.422 1.749 1 91.75 134 LEU B N 1
ATOM 6545 C CA . LEU B 1 134 ? 2.271 -28.656 1.968 1 91.75 134 LEU B CA 1
ATOM 6546 C C . LEU B 1 134 ? 2.25 -29.516 0.701 1 91.75 134 LEU B C 1
ATOM 6548 O O . LEU B 1 134 ? 2.367 -30.734 0.769 1 91.75 134 LEU B O 1
ATOM 6552 N N . ARG B 1 135 ? 2.133 -28.828 -0.366 1 90.19 135 ARG B N 1
ATOM 6553 C CA . ARG B 1 135 ? 2.145 -29.547 -1.637 1 90.19 135 ARG B CA 1
ATOM 6554 C C . ARG B 1 135 ? 3.502 -30.203 -1.887 1 90.19 135 ARG B C 1
ATOM 6556 O O . ARG B 1 135 ? 3.576 -31.344 -2.357 1 90.19 135 ARG B O 1
ATOM 6563 N N . THR B 1 136 ? 4.547 -29.5 -1.593 1 92.5 136 THR B N 1
ATOM 6564 C CA . THR B 1 136 ? 5.887 -30.047 -1.776 1 92.5 136 THR B CA 1
ATOM 6565 C C . THR B 1 136 ? 6.121 -31.234 -0.848 1 92.5 136 THR B C 1
ATOM 6567 O O . THR B 1 136 ? 6.707 -32.219 -1.255 1 92.5 136 THR B O 1
ATOM 6570 N N . VAL B 1 137 ? 5.617 -31.141 0.362 1 90.44 137 VAL B N 1
ATOM 6571 C CA . VAL B 1 137 ? 5.742 -32.25 1.311 1 90.44 137 VAL B CA 1
ATOM 6572 C C . VAL B 1 137 ? 4.957 -33.438 0.806 1 90.44 137 VAL B C 1
ATOM 6574 O O . VAL B 1 137 ? 5.426 -34.594 0.897 1 90.44 137 VAL B O 1
ATOM 6577 N N . TYR B 1 138 ? 3.906 -33.156 0.209 1 86.19 138 TYR B N 1
ATOM 6578 C CA . TYR B 1 138 ? 3.07 -34.219 -0.324 1 86.19 138 TYR B CA 1
ATOM 6579 C C . TYR B 1 138 ? 3.738 -34.906 -1.518 1 86.19 138 TYR B C 1
ATOM 6581 O O . TYR B 1 138 ? 3.742 -36.125 -1.625 1 86.19 138 TYR B O 1
ATOM 6589 N N . ILE B 1 139 ? 4.297 -34.156 -2.391 1 85 139 ILE B N 1
ATOM 6590 C CA . ILE B 1 139 ? 5.004 -34.688 -3.543 1 85 139 ILE B CA 1
ATOM 6591 C C . ILE B 1 139 ? 6.191 -35.531 -3.07 1 85 139 ILE B C 1
ATOM 6593 O O . ILE B 1 139 ? 6.457 -36.594 -3.609 1 85 139 ILE B O 1
ATOM 6597 N N . THR B 1 140 ? 6.879 -35.031 -2.035 1 84.75 140 THR B N 1
ATOM 6598 C CA . THR B 1 140 ? 8.016 -35.781 -1.483 1 84.75 140 THR B CA 1
ATOM 6599 C C . THR B 1 140 ? 7.566 -37.094 -0.856 1 84.75 140 THR B C 1
ATOM 6601 O O . THR B 1 140 ? 8.25 -38.094 -0.975 1 84.75 140 THR B O 1
ATOM 6604 N N . TYR B 1 141 ? 6.395 -37.031 -0.297 1 81.5 141 TYR B N 1
ATOM 6605 C CA . TYR B 1 141 ? 5.859 -38.219 0.328 1 81.5 141 TYR B CA 1
ATOM 6606 C C . TYR B 1 141 ? 5.453 -39.25 -0.724 1 81.5 141 TYR B C 1
ATOM 6608 O O . TYR B 1 141 ? 5.664 -40.438 -0.544 1 81.5 141 TYR B O 1
ATOM 6616 N N . LEU B 1 142 ? 5.023 -38.781 -1.875 1 77.75 142 LEU B N 1
ATOM 6617 C CA . LEU B 1 142 ? 4.543 -39.688 -2.93 1 77.75 142 LEU B CA 1
ATOM 6618 C C . LEU B 1 142 ? 5.711 -40.281 -3.695 1 77.75 142 LEU B C 1
ATOM 6620 O O . LEU B 1 142 ? 5.598 -41.406 -4.219 1 77.75 142 LEU B O 1
ATOM 6624 N N . THR B 1 143 ? 6.762 -39.531 -3.795 1 75.12 143 THR B N 1
ATOM 6625 C CA . THR B 1 143 ? 7.902 -40.031 -4.555 1 75.12 143 THR B CA 1
ATOM 6626 C C . THR B 1 143 ? 8.797 -40.906 -3.672 1 75.12 143 THR B C 1
ATOM 6628 O O . THR B 1 143 ? 9.906 -41.281 -4.074 1 75.12 143 THR B O 1
ATOM 6631 N N . TRP B 1 144 ? 8.305 -41.094 -2.512 1 68.38 144 TRP B N 1
ATOM 6632 C CA . TRP B 1 144 ? 9.062 -41.938 -1.609 1 68.38 144 TRP B CA 1
ATOM 6633 C C . TRP B 1 144 ? 9.141 -43.375 -2.145 1 68.38 144 TRP B C 1
ATOM 6635 O O . TRP B 1 144 ? 8.117 -44.031 -2.348 1 68.38 144 TRP B O 1
ATOM 6645 N N . ASP B 1 145 ? 10.25 -43.625 -3.045 1 62.5 145 ASP B N 1
ATOM 6646 C CA . ASP B 1 145 ? 10.43 -44.969 -3.617 1 62.5 145 ASP B CA 1
ATOM 6647 C C . ASP B 1 145 ? 11.242 -45.844 -2.684 1 62.5 145 ASP B C 1
ATOM 6649 O O . ASP B 1 145 ? 11.758 -45.406 -1.664 1 62.5 145 ASP B O 1
ATOM 6653 N N . ARG B 1 146 ? 11.336 -47.125 -3.125 1 56.62 146 ARG B N 1
ATOM 6654 C CA . ARG B 1 146 ? 12.07 -48.219 -2.477 1 56.62 146 ARG B CA 1
ATOM 6655 C C . ARG B 1 146 ? 13.539 -47.844 -2.289 1 56.62 146 ARG B C 1
ATOM 6657 O O . ARG B 1 146 ? 14.203 -48.375 -1.401 1 56.62 146 ARG B O 1
ATOM 6664 N N . THR B 1 147 ? 13.984 -46.812 -3.166 1 63.03 147 THR B N 1
ATOM 6665 C CA . THR B 1 147 ? 15.398 -46.5 -2.986 1 63.03 147 THR B CA 1
ATOM 6666 C C . THR B 1 147 ? 15.578 -45.406 -1.927 1 63.03 147 THR B C 1
ATOM 6668 O O . THR B 1 147 ? 15.234 -44.25 -2.156 1 63.03 147 THR B O 1
ATOM 6671 N N . TYR B 1 148 ? 15.891 -45.844 -0.765 1 70.12 148 TYR B N 1
ATOM 6672 C CA . TYR B 1 148 ? 16.062 -45.031 0.437 1 70.12 148 TYR B CA 1
ATOM 6673 C C . TYR B 1 148 ? 16.969 -43.844 0.163 1 70.12 148 TYR B C 1
ATOM 6675 O O . TYR B 1 148 ? 16.797 -42.781 0.755 1 70.12 148 TYR B O 1
ATOM 6683 N N . VAL B 1 149 ? 17.844 -43.969 -0.857 1 74.62 149 VAL B N 1
ATOM 6684 C CA . VAL B 1 149 ? 18.828 -42.938 -1.07 1 74.62 149 VAL B CA 1
ATOM 6685 C C . VAL B 1 149 ? 18.156 -41.688 -1.628 1 74.62 149 VAL B C 1
ATOM 6687 O O . VAL B 1 149 ? 18.406 -40.562 -1.158 1 74.62 149 VAL B O 1
ATOM 6690 N N . PHE B 1 150 ? 17.25 -41.844 -2.551 1 76.88 150 PHE B N 1
ATOM 6691 C CA . PHE B 1 150 ? 16.609 -40.688 -3.16 1 76.88 150 PHE B CA 1
ATOM 6692 C C . PHE B 1 150 ? 15.641 -40.031 -2.186 1 76.88 150 PHE B C 1
ATOM 6694 O O . PHE B 1 150 ? 15.461 -38.812 -2.215 1 76.88 150 PHE B O 1
ATOM 6701 N N . TYR B 1 151 ? 15.203 -40.844 -1.298 1 79.44 151 TYR B N 1
ATOM 6702 C CA . TYR B 1 151 ? 14.328 -40.281 -0.278 1 79.44 151 TYR B CA 1
ATOM 6703 C C . TYR B 1 151 ? 15.102 -39.406 0.7 1 79.44 151 TYR B C 1
ATOM 6705 O O . TYR B 1 151 ? 14.664 -38.312 1.061 1 79.44 151 TYR B O 1
ATOM 6713 N N . LEU B 1 152 ? 16.203 -39.875 1.048 1 83.5 152 LEU B N 1
ATOM 6714 C CA . LEU B 1 152 ? 17.031 -39.094 1.959 1 83.5 152 LEU B CA 1
ATOM 6715 C C . LEU B 1 152 ? 17.5 -37.812 1.305 1 83.5 152 LEU B C 1
ATOM 6717 O O . LEU B 1 152 ? 17.562 -36.75 1.959 1 83.5 152 LEU B O 1
ATOM 6721 N N . LEU B 1 153 ? 17.734 -37.906 0.047 1 87.06 153 LEU B N 1
ATOM 6722 C CA . LEU B 1 153 ? 18.172 -36.719 -0.676 1 87.06 153 LEU B CA 1
ATOM 6723 C C . LEU B 1 153 ? 17.047 -35.688 -0.736 1 87.06 153 LEU B C 1
ATOM 6725 O O . LEU B 1 153 ? 17.297 -34.5 -0.537 1 87.06 153 LEU B O 1
ATOM 6729 N N . THR B 1 154 ? 15.867 -36.125 -0.984 1 88.12 154 THR B N 1
ATOM 6730 C CA . THR B 1 154 ? 14.727 -35.219 -1.085 1 88.12 154 THR B CA 1
ATOM 6731 C C . THR B 1 154 ? 14.406 -34.594 0.272 1 88.12 154 THR B C 1
ATOM 6733 O O . THR B 1 154 ? 14.062 -33.406 0.355 1 88.12 154 THR B O 1
ATOM 6736 N N . LEU B 1 155 ? 14.539 -35.375 1.293 1 89.19 155 LEU B N 1
ATOM 6737 C CA . LEU B 1 155 ? 14.281 -34.844 2.633 1 89.19 155 LEU B CA 1
ATOM 6738 C C . LEU B 1 155 ? 15.328 -33.812 3.023 1 89.19 155 LEU B C 1
ATOM 6740 O O . LEU B 1 155 ? 15.008 -32.812 3.648 1 89.19 155 LEU B O 1
ATOM 6744 N N . LEU B 1 156 ? 16.5 -34.094 2.615 1 92.12 156 LEU B N 1
ATOM 6745 C CA . LEU B 1 156 ? 17.578 -33.156 2.916 1 92.12 156 LEU B CA 1
ATOM 6746 C C . LEU B 1 156 ? 17.391 -31.844 2.166 1 92.12 156 LEU B C 1
ATOM 6748 O O . LEU B 1 156 ? 17.781 -30.781 2.656 1 92.12 156 LEU B O 1
ATOM 6752 N N . LEU B 1 157 ? 16.766 -31.938 1.031 1 94.25 157 LEU B N 1
ATOM 6753 C CA . LEU B 1 157 ? 16.531 -30.734 0.25 1 94.25 157 LEU B CA 1
ATOM 6754 C C . LEU B 1 157 ? 15.273 -30.016 0.72 1 94.25 157 LEU B C 1
ATOM 6756 O O . LEU B 1 157 ? 15.141 -28.797 0.538 1 94.25 157 LEU B O 1
ATOM 6760 N N . LEU B 1 158 ? 14.344 -30.734 1.276 1 94.25 158 LEU B N 1
ATOM 6761 C CA . LEU B 1 158 ? 13.102 -30.141 1.762 1 94.25 158 LEU B CA 1
ATOM 6762 C C . LEU B 1 158 ? 13.367 -29.172 2.906 1 94.25 158 LEU B C 1
ATOM 6764 O O . LEU B 1 158 ? 12.695 -28.141 3.016 1 94.25 158 LEU B O 1
ATOM 6768 N N . PHE B 1 159 ? 14.359 -29.422 3.631 1 93.06 159 PHE B N 1
ATOM 6769 C CA . PHE B 1 159 ? 14.656 -28.578 4.781 1 93.06 159 PHE B CA 1
ATOM 6770 C C . PHE B 1 159 ? 15.141 -27.203 4.336 1 93.06 159 PHE B C 1
ATOM 6772 O O . PHE B 1 159 ? 14.57 -26.188 4.723 1 93.06 159 PHE B O 1
ATOM 6779 N N . PRO B 1 160 ? 16.125 -27.094 3.502 1 94.19 160 PRO B N 1
ATOM 6780 C CA . PRO B 1 160 ? 16.516 -25.766 3.031 1 94.19 160 PRO B CA 1
ATOM 6781 C C . PRO B 1 160 ? 15.406 -25.062 2.262 1 94.19 160 PRO B C 1
ATOM 6783 O O . PRO B 1 160 ? 15.305 -23.828 2.307 1 94.19 160 PRO B O 1
ATOM 6786 N N . GLY B 1 161 ? 14.594 -25.828 1.576 1 94.19 161 GLY B N 1
ATOM 6787 C CA . GLY B 1 161 ? 13.469 -25.219 0.874 1 94.19 161 GLY B CA 1
ATOM 6788 C C . GLY B 1 161 ? 12.477 -24.547 1.804 1 94.19 161 GLY B C 1
ATOM 6789 O O . GLY B 1 161 ? 12.086 -23.406 1.587 1 94.19 161 GLY B O 1
ATOM 6790 N N . LEU B 1 162 ? 12.148 -25.234 2.859 1 94.31 162 LEU B N 1
ATOM 6791 C CA . LEU B 1 162 ? 11.211 -24.688 3.836 1 94.31 162 LEU B CA 1
ATOM 6792 C C . LEU B 1 162 ? 11.852 -23.562 4.633 1 94.31 162 LEU B C 1
ATOM 6794 O O . LEU B 1 162 ? 11.188 -22.578 4.977 1 94.31 162 LEU B O 1
ATOM 6798 N N . LEU B 1 163 ? 13.078 -23.688 4.801 1 92.25 163 LEU B N 1
ATOM 6799 C CA . LEU B 1 163 ? 13.781 -22.672 5.578 1 92.25 163 LEU B CA 1
ATOM 6800 C C . LEU B 1 163 ? 13.898 -21.359 4.793 1 92.25 163 LEU B C 1
ATOM 6802 O O . LEU B 1 163 ? 13.578 -20.297 5.316 1 92.25 163 LEU B O 1
ATOM 6806 N N . LYS B 1 164 ? 14.297 -21.469 3.605 1 92.06 164 LYS B N 1
ATOM 6807 C CA . LYS B 1 164 ? 14.5 -20.266 2.801 1 92.06 164 LYS B CA 1
ATOM 6808 C C . LYS B 1 164 ? 13.172 -19.562 2.537 1 92.06 164 LYS B C 1
ATOM 6810 O O . LYS B 1 164 ? 13.094 -18.328 2.615 1 92.06 164 LYS B O 1
ATOM 6815 N N . TYR B 1 165 ? 12.188 -20.297 2.217 1 92.75 165 TYR B N 1
ATOM 6816 C CA . TYR B 1 165 ? 10.883 -19.688 2.002 1 92.75 165 TYR B CA 1
ATOM 6817 C C . TYR B 1 165 ? 10.297 -19.172 3.311 1 92.75 165 TYR B C 1
ATOM 6819 O O . TYR B 1 165 ? 9.664 -18.109 3.34 1 92.75 165 TYR B O 1
ATOM 6827 N N . GLY B 1 166 ? 10.531 -19.906 4.375 1 90.94 166 GLY B N 1
ATOM 6828 C CA . GLY B 1 166 ? 10.094 -19.469 5.688 1 90.94 166 GLY B CA 1
ATOM 6829 C C . GLY B 1 166 ? 10.781 -18.188 6.137 1 90.94 166 GLY B C 1
ATOM 6830 O O . GLY B 1 166 ? 10.148 -17.312 6.746 1 90.94 166 GLY B O 1
ATOM 6831 N N . GLU B 1 167 ? 11.984 -18.016 5.816 1 89.75 167 GLU B N 1
ATOM 6832 C CA . GLU B 1 167 ? 12.727 -16.812 6.141 1 89.75 167 GLU B CA 1
ATOM 6833 C C . GLU B 1 167 ? 12.156 -15.602 5.406 1 89.75 167 GLU B C 1
ATOM 6835 O O . GLU B 1 167 ? 12.047 -14.516 5.977 1 89.75 167 GLU B O 1
ATOM 6840 N N . ARG B 1 168 ? 11.852 -15.797 4.191 1 89.56 168 ARG B N 1
ATOM 6841 C CA . ARG B 1 168 ? 11.258 -14.711 3.416 1 89.56 168 ARG B CA 1
ATOM 6842 C C . ARG B 1 168 ? 9.961 -14.234 4.051 1 89.56 168 ARG B C 1
ATOM 6844 O O . ARG B 1 168 ? 9.734 -13.031 4.191 1 89.56 168 ARG B O 1
ATOM 6851 N N . VAL B 1 169 ? 9.164 -15.172 4.461 1 89.81 169 VAL B N 1
ATOM 6852 C CA . VAL B 1 169 ? 7.883 -14.836 5.062 1 89.81 169 VAL B CA 1
ATOM 6853 C C . VAL B 1 169 ? 8.102 -14.172 6.418 1 89.81 169 VAL B C 1
ATOM 6855 O O . VAL B 1 169 ? 7.426 -13.203 6.758 1 89.81 169 VAL B O 1
ATOM 6858 N N . TRP B 1 170 ? 9.086 -14.664 7.066 1 87.12 170 TRP B N 1
ATOM 6859 C CA . TRP B 1 170 ? 9.375 -14.125 8.391 1 87.12 170 TRP B CA 1
ATOM 6860 C C . TRP B 1 170 ? 9.859 -12.688 8.297 1 87.12 170 TRP B C 1
ATOM 6862 O O . TRP B 1 170 ? 9.445 -11.836 9.086 1 87.12 170 TRP B O 1
ATOM 6872 N N . VAL B 1 171 ? 10.672 -12.391 7.41 1 86.62 171 VAL B N 1
ATOM 6873 C CA . VAL B 1 171 ? 11.227 -11.055 7.246 1 86.62 171 VAL B CA 1
ATOM 6874 C C . VAL B 1 171 ? 10.117 -10.086 6.836 1 86.62 171 VAL B C 1
ATOM 6876 O O . VAL B 1 171 ? 10.016 -8.977 7.367 1 86.62 171 VAL B O 1
ATOM 6879 N N . ILE B 1 172 ? 9.227 -10.508 5.918 1 85.62 172 ILE B N 1
ATOM 6880 C CA . ILE B 1 172 ? 8.141 -9.656 5.449 1 85.62 172 ILE B CA 1
ATOM 6881 C C . ILE B 1 172 ? 7.152 -9.406 6.59 1 85.62 172 ILE B C 1
ATOM 6883 O O . ILE B 1 172 ? 6.676 -8.281 6.77 1 85.62 172 ILE B O 1
ATOM 6887 N N . LYS B 1 173 ? 6.934 -10.414 7.418 1 84.25 173 LYS B N 1
ATOM 6888 C CA . LYS B 1 173 ? 6.027 -10.273 8.555 1 84.25 173 LYS B CA 1
ATOM 6889 C C . LYS B 1 173 ? 6.609 -9.344 9.617 1 84.25 173 LYS B C 1
ATOM 6891 O O . LYS B 1 173 ? 5.902 -8.492 10.156 1 84.25 173 LYS B O 1
ATOM 6896 N N . SER B 1 174 ? 7.867 -9.516 9.891 1 79 174 SER B N 1
ATOM 6897 C CA . SER B 1 174 ? 8.523 -8.688 10.898 1 79 174 SER B CA 1
ATOM 6898 C C . SER B 1 174 ? 8.531 -7.223 10.492 1 79 174 SER B C 1
ATOM 6900 O O . SER B 1 174 ? 8.352 -6.336 11.336 1 79 174 SER B O 1
ATOM 6902 N N . ARG B 1 175 ? 8.625 -7.023 9.289 1 77.56 175 ARG B N 1
ATOM 6903 C CA . ARG B 1 175 ? 8.633 -5.652 8.789 1 77.56 175 ARG B CA 1
ATOM 6904 C C . ARG B 1 175 ? 7.227 -5.055 8.812 1 77.56 175 ARG B C 1
ATOM 6906 O O . ARG B 1 175 ? 7.059 -3.863 9.078 1 77.56 175 ARG B O 1
ATOM 6913 N N . ALA B 1 176 ? 6.305 -5.941 8.508 1 71 176 ALA B N 1
ATOM 6914 C CA . ALA B 1 176 ? 4.918 -5.488 8.555 1 71 176 ALA B CA 1
ATOM 6915 C C . ALA B 1 176 ? 4.516 -5.113 9.977 1 71 176 ALA B C 1
ATOM 6917 O O . ALA B 1 176 ? 3.744 -4.172 10.188 1 71 176 ALA B O 1
ATOM 6918 N N . MET B 1 177 ? 5.203 -5.805 10.914 1 62.69 177 MET B N 1
ATOM 6919 C CA . MET B 1 177 ? 4.887 -5.57 12.32 1 62.69 177 MET B CA 1
ATOM 6920 C C . MET B 1 177 ? 5.832 -4.539 12.93 1 62.69 177 MET B C 1
ATOM 6922 O O . MET B 1 177 ? 5.816 -4.312 14.141 1 62.69 177 MET B O 1
ATOM 6926 N N . GLU B 1 178 ? 6.621 -4.023 12.133 1 59.47 178 GLU B N 1
ATOM 6927 C CA . GLU B 1 178 ? 7.59 -3.012 12.547 1 59.47 178 GLU B CA 1
ATOM 6928 C C . GLU B 1 178 ? 8.555 -3.564 13.594 1 59.47 178 GLU B C 1
ATOM 6930 O O . GLU B 1 178 ? 8.922 -2.861 14.531 1 59.47 178 GLU B O 1
ATOM 6935 N N . LYS B 1 179 ? 8.648 -4.793 13.648 1 59.12 179 LYS B N 1
ATOM 6936 C CA . LYS B 1 179 ? 9.664 -5.43 14.484 1 59.12 179 LYS B CA 1
ATOM 6937 C C . LYS B 1 179 ? 10.914 -5.762 13.68 1 59.12 179 LYS B C 1
ATOM 6939 O O . LYS B 1 179 ? 11.023 -6.855 13.117 1 59.12 179 LYS B O 1
ATOM 6944 N N . TYR B 1 180 ? 11.758 -4.762 13.602 1 56.22 180 TYR B N 1
ATOM 6945 C CA . TYR B 1 180 ? 12.969 -4.945 12.805 1 56.22 180 TYR B CA 1
ATOM 6946 C C . TYR B 1 180 ? 14.008 -5.77 13.562 1 56.22 180 TYR B C 1
ATOM 6948 O O . TYR B 1 180 ? 14.273 -5.508 14.734 1 56.22 180 TYR B O 1
ATOM 6956 N N . GLU B 1 181 ? 14.266 -6.867 13.07 1 55 181 GLU B N 1
ATOM 6957 C CA . GLU B 1 181 ? 15.266 -7.762 13.641 1 55 181 GLU B CA 1
ATOM 6958 C C . GLU B 1 181 ? 16.672 -7.391 13.188 1 55 181 GLU B C 1
ATOM 6960 O O . GLU B 1 181 ? 16.844 -6.609 12.242 1 55 181 GLU B O 1
ATOM 6965 N N . GLY B 1 182 ? 17.625 -7.688 13.977 1 55.75 182 GLY B N 1
ATOM 6966 C CA . GLY B 1 182 ? 19.016 -7.613 13.555 1 55.75 182 GLY B CA 1
ATOM 6967 C C . GLY B 1 182 ? 19.812 -6.555 14.297 1 55.75 182 GLY B C 1
ATOM 6968 O O . GLY B 1 182 ? 21 -6.355 14.023 1 55.75 182 GLY B O 1
ATOM 6969 N N . PHE B 1 183 ? 19.016 -5.82 15.125 1 56.22 183 PHE B N 1
ATOM 6970 C CA . PHE B 1 183 ? 19.812 -4.812 15.82 1 56.22 183 PHE B CA 1
ATOM 6971 C C . PHE B 1 183 ? 20.719 -5.461 16.859 1 56.22 183 PHE B C 1
ATOM 6973 O O . PHE B 1 183 ? 20.266 -6.281 17.656 1 56.22 183 PHE B O 1
ATOM 6980 N N . VAL B 1 184 ? 22 -5.328 16.5 1 55.59 184 VAL B N 1
ATOM 6981 C CA . VAL B 1 184 ? 23.062 -5.758 17.406 1 55.59 184 VAL B CA 1
ATOM 6982 C C . VAL B 1 184 ? 23.219 -4.727 18.516 1 55.59 184 VAL B C 1
ATOM 6984 O O . VAL B 1 184 ? 23.359 -3.531 18.25 1 55.59 184 VAL B O 1
ATOM 6987 N N . GLU B 1 185 ? 22.875 -5.09 19.75 1 56.53 185 GLU B N 1
ATOM 6988 C CA . GLU B 1 185 ? 23.078 -4.164 20.859 1 56.53 185 GLU B CA 1
ATOM 6989 C C . GLU B 1 185 ? 24.562 -3.871 21.047 1 56.53 185 GLU B C 1
ATOM 6991 O O . GLU B 1 185 ? 25.344 -4.77 21.375 1 56.53 185 GLU B O 1
ATOM 6996 N N . LEU B 1 186 ? 24.969 -2.768 20.469 1 56.44 186 LEU B N 1
ATOM 6997 C CA . LEU B 1 186 ? 26.344 -2.361 20.719 1 56.44 186 LEU B CA 1
ATOM 6998 C C . LEU B 1 186 ? 26.438 -1.507 21.969 1 56.44 186 LEU B C 1
ATOM 7000 O O . LEU B 1 186 ? 25.688 -0.548 22.141 1 56.44 186 LEU B O 1
ATOM 7004 N N . ASP B 1 187 ? 27.078 -2.049 22.984 1 55.78 187 ASP B N 1
ATOM 7005 C CA . ASP B 1 187 ? 27.344 -1.237 24.156 1 55.78 187 ASP B CA 1
ATOM 7006 C C . ASP B 1 187 ? 28.109 0.032 23.797 1 55.78 187 ASP B C 1
ATOM 7008 O O . ASP B 1 187 ? 28.922 0.028 22.875 1 55.78 187 ASP B O 1
ATOM 7012 N N . GLN B 1 188 ? 27.594 1.201 24.234 1 56.31 188 GLN B N 1
ATOM 7013 C CA . GLN B 1 188 ? 28.266 2.48 24.016 1 56.31 188 GLN B CA 1
ATOM 7014 C C . GLN B 1 188 ? 29.766 2.365 24.25 1 56.31 188 GLN B C 1
ATOM 7016 O O . GLN B 1 188 ? 30.562 3.016 23.562 1 56.31 188 GLN B O 1
ATOM 7021 N N . SER B 1 189 ? 30.125 1.499 25.156 1 57.19 189 SER B N 1
ATOM 7022 C CA . SER B 1 189 ? 31.547 1.307 25.469 1 57.19 189 SER B CA 1
ATOM 7023 C C . SER B 1 189 ? 32.281 0.688 24.297 1 57.19 189 SER B C 1
ATOM 7025 O O . SER B 1 189 ? 33.438 1.033 24.031 1 57.19 189 SER B O 1
ATOM 7027 N N . THR B 1 190 ? 31.609 -0.138 23.594 1 60.72 190 THR B N 1
ATOM 7028 C CA . THR B 1 190 ? 32.25 -0.791 22.453 1 60.72 190 THR B CA 1
ATOM 7029 C C . THR B 1 190 ? 32.469 0.201 21.328 1 60.72 190 THR B C 1
ATOM 7031 O O . THR B 1 190 ? 33.5 0.179 20.656 1 60.72 190 THR B O 1
ATOM 7034 N N . ILE B 1 191 ? 31.5 1.041 21.156 1 61.44 191 ILE B N 1
ATOM 7035 C CA . ILE B 1 191 ? 31.625 2.062 20.125 1 61.44 191 ILE B CA 1
ATOM 7036 C C . ILE B 1 191 ? 32.812 2.986 20.453 1 61.44 191 ILE B C 1
ATOM 7038 O O . ILE B 1 191 ? 33.594 3.33 19.562 1 61.44 191 ILE B O 1
ATOM 7042 N N . SER B 1 192 ? 32.812 3.373 21.688 1 59.66 192 SER B N 1
ATOM 7043 C CA . SER B 1 192 ? 33.906 4.254 22.109 1 59.66 192 SER B CA 1
ATOM 7044 C C . SER B 1 192 ? 35.25 3.564 22 1 59.66 192 SER B C 1
ATOM 7046 O O . SER B 1 192 ? 36.25 4.195 21.625 1 59.66 192 SER B O 1
ATOM 7048 N N . LYS B 1 193 ? 35.344 2.316 22.391 1 60.72 193 LYS B N 1
ATOM 7049 C CA . LYS B 1 193 ? 36.594 1.562 22.328 1 60.72 193 LYS B CA 1
ATOM 7050 C C . LYS B 1 193 ? 37.125 1.494 20.891 1 60.72 193 LYS B C 1
ATOM 7052 O O . LYS B 1 193 ? 38.312 1.615 20.656 1 60.72 193 LYS B O 1
ATOM 7057 N N . PHE B 1 194 ? 36.219 1.354 19.969 1 59.22 194 PHE B N 1
ATOM 7058 C CA . PHE B 1 194 ? 36.625 1.206 18.578 1 59.22 194 PHE B CA 1
ATOM 7059 C C . PHE B 1 194 ? 36.844 2.568 17.922 1 59.22 194 PHE B C 1
ATOM 7061 O O . PHE B 1 194 ? 37.656 2.697 17 1 59.22 194 PHE B O 1
ATOM 7068 N N . SER B 1 195 ? 36 3.52 18.375 1 57.56 195 SER B N 1
ATOM 7069 C CA . SER B 1 195 ? 36.281 4.855 17.859 1 57.56 195 SER B CA 1
ATOM 7070 C C . SER B 1 195 ? 37.719 5.277 18.141 1 57.56 195 SER B C 1
ATOM 7072 O O . SER B 1 195 ? 38.344 5.984 17.344 1 57.56 195 SER B O 1
ATOM 7074 N N . ASN B 1 196 ? 38.219 4.828 19.328 1 52.28 196 ASN B N 1
ATOM 7075 C CA . ASN B 1 196 ? 39.562 5.195 19.766 1 52.28 196 ASN B CA 1
ATOM 7076 C C . ASN B 1 196 ? 40.594 4.184 19.281 1 52.28 196 ASN B C 1
ATOM 7078 O O . ASN B 1 196 ? 41.812 4.438 19.344 1 52.28 196 ASN B O 1
ATOM 7082 N N . ALA B 1 197 ? 40.125 3.064 19.078 1 51.25 197 ALA B N 1
ATOM 7083 C CA . ALA B 1 197 ? 41.125 2.035 18.797 1 51.25 197 ALA B CA 1
ATOM 7084 C C . ALA B 1 197 ? 41.688 2.191 17.375 1 51.25 197 ALA B C 1
ATOM 7086 O O . ALA B 1 197 ? 40.938 2.477 16.438 1 51.25 197 ALA B O 1
ATOM 7087 N N . GLN B 1 198 ? 42.938 2.424 17.188 1 49.91 198 GLN B N 1
ATOM 7088 C CA . GLN B 1 198 ? 43.812 2.498 16 1 49.91 198 GLN B CA 1
ATOM 7089 C C . GLN B 1 198 ? 43.438 1.433 14.984 1 49.91 198 GLN B C 1
ATOM 7091 O O . GLN B 1 198 ? 43.781 1.538 13.805 1 49.91 198 GLN B O 1
ATOM 7096 N N . ALA B 1 199 ? 42.75 0.385 15.398 1 52.53 199 ALA B N 1
ATOM 7097 C CA . ALA B 1 199 ? 42.594 -0.812 14.578 1 52.53 199 ALA B CA 1
ATOM 7098 C C . ALA B 1 199 ? 41.5 -0.629 13.523 1 52.53 199 ALA B C 1
ATOM 7100 O O . ALA B 1 199 ? 41.531 -1.286 12.484 1 52.53 199 ALA B O 1
ATOM 7101 N N . LEU B 1 200 ? 40.531 0.319 13.703 1 60.91 200 LEU B N 1
ATOM 7102 C CA . LEU B 1 200 ? 39.5 0.397 12.664 1 60.91 200 LEU B CA 1
ATOM 7103 C C . LEU B 1 200 ? 39.875 1.455 11.625 1 60.91 200 LEU B C 1
ATOM 7105 O O . LEU B 1 200 ? 40.219 2.586 11.977 1 60.91 200 LEU B O 1
ATOM 7109 N N . ARG B 1 201 ? 40.062 0.905 10.477 1 71.88 201 ARG B N 1
ATOM 7110 C CA . ARG B 1 201 ? 40.219 1.787 9.32 1 71.88 201 ARG B CA 1
ATOM 7111 C C . ARG B 1 201 ? 39.125 2.865 9.312 1 71.88 201 ARG B C 1
ATOM 7113 O O . ARG B 1 201 ? 38.094 2.727 9.977 1 71.88 201 ARG B O 1
ATOM 7120 N N . PRO B 1 202 ? 39.406 3.957 8.766 1 75.38 202 PRO B N 1
ATOM 7121 C CA . PRO B 1 202 ? 38.5 5.105 8.766 1 75.38 202 PRO B CA 1
ATOM 7122 C C . PRO B 1 202 ? 37.062 4.738 8.328 1 75.38 202 PRO B C 1
ATOM 7124 O O . PRO B 1 202 ? 36.094 5.242 8.883 1 75.38 202 PRO B O 1
ATOM 7127 N N . ASN B 1 203 ? 37.031 3.779 7.496 1 81 203 ASN B N 1
ATOM 7128 C CA . ASN B 1 203 ? 35.719 3.375 7.031 1 81 203 ASN B CA 1
ATOM 7129 C C . ASN B 1 203 ? 34.938 2.633 8.117 1 81 203 ASN B C 1
ATOM 7131 O O . ASN B 1 203 ? 33.719 2.811 8.258 1 81 203 ASN B O 1
ATOM 7135 N N . GLY B 1 204 ? 35.625 1.882 8.859 1 80.88 204 GLY B N 1
ATOM 7136 C CA . GLY B 1 204 ? 35 1.139 9.938 1 80.88 204 GLY B CA 1
ATOM 7137 C C . GLY B 1 204 ? 34.469 2.029 11.047 1 80.88 204 GLY B C 1
ATOM 7138 O O . GLY B 1 204 ? 33.375 1.769 11.602 1 80.88 204 GLY B O 1
ATOM 7139 N N . LYS B 1 205 ? 35.188 3.084 11.258 1 80.62 205 LYS B N 1
ATOM 7140 C CA . LYS B 1 205 ? 34.75 4.027 12.281 1 80.62 205 LYS B CA 1
ATOM 7141 C C . LYS B 1 205 ? 33.469 4.73 11.867 1 80.62 205 LYS B C 1
ATOM 7143 O O . LYS B 1 205 ? 32.562 4.902 12.68 1 80.62 205 LYS B O 1
ATOM 7148 N N . LEU B 1 206 ? 33.438 5.047 10.609 1 85.5 206 LEU B N 1
ATOM 7149 C CA . LEU B 1 206 ? 32.25 5.723 10.086 1 85.5 206 LEU B CA 1
ATOM 7150 C C . LEU B 1 206 ? 31.031 4.805 10.133 1 85.5 206 LEU B C 1
ATOM 7152 O O . LEU B 1 206 ? 29.922 5.25 10.414 1 85.5 206 LEU B O 1
ATOM 7156 N N . VAL B 1 207 ? 31.281 3.562 9.859 1 88.88 207 VAL B N 1
ATOM 7157 C CA . VAL B 1 207 ? 30.188 2.594 9.852 1 88.88 207 VAL B CA 1
ATOM 7158 C C . VAL B 1 207 ? 29.641 2.438 11.266 1 88.88 207 VAL B C 1
ATOM 7160 O O . VAL B 1 207 ? 28.422 2.387 11.461 1 88.88 207 VAL B O 1
ATOM 7163 N N . LEU B 1 208 ? 30.469 2.389 12.211 1 84.56 208 LEU B N 1
ATOM 7164 C CA . LEU B 1 208 ? 30.016 2.23 13.594 1 84.56 208 LEU B CA 1
ATOM 7165 C C . LEU B 1 208 ? 29.266 3.469 14.07 1 84.56 208 LEU B C 1
ATOM 7167 O O . LEU B 1 208 ? 28.281 3.357 14.797 1 84.56 208 LEU B O 1
ATOM 7171 N N . GLN B 1 209 ? 29.766 4.551 13.672 1 82.44 209 GLN B N 1
ATOM 7172 C CA . GLN B 1 209 ? 29.078 5.793 14.008 1 82.44 209 GLN B CA 1
ATOM 7173 C C . GLN B 1 209 ? 27.688 5.852 13.367 1 82.44 209 GLN B C 1
ATOM 7175 O O . GLN B 1 209 ? 26.719 6.223 14.023 1 82.44 209 GLN B O 1
ATOM 7180 N N . ALA B 1 210 ? 27.672 5.516 12.117 1 87.44 210 ALA B N 1
ATOM 7181 C CA . ALA B 1 210 ? 26.391 5.492 11.406 1 87.44 210 ALA B CA 1
ATOM 7182 C C . ALA B 1 210 ? 25.406 4.531 12.07 1 87.44 210 ALA B C 1
ATOM 7184 O O . ALA B 1 210 ? 24.219 4.832 12.18 1 87.44 210 ALA B O 1
ATOM 7185 N N . TYR B 1 211 ? 25.938 3.43 12.492 1 85.19 211 TYR B N 1
ATOM 7186 C CA . TYR B 1 211 ? 25.094 2.434 13.148 1 85.19 211 TYR B CA 1
ATOM 7187 C C . TYR B 1 211 ? 24.562 2.961 14.469 1 85.19 211 TYR B C 1
ATOM 7189 O O . TYR B 1 211 ? 23.406 2.689 14.836 1 85.19 211 TYR B O 1
ATOM 7197 N N . SER B 1 212 ? 25.328 3.621 15.18 1 78.88 212 SER B N 1
ATOM 7198 C CA . SER B 1 212 ? 24.875 4.199 16.453 1 78.88 212 SER B CA 1
ATOM 7199 C C . SER B 1 212 ? 23.75 5.207 16.234 1 78.88 212 SER B C 1
ATOM 7201 O O . SER B 1 212 ? 22.812 5.273 17.016 1 78.88 212 SER B O 1
ATOM 7203 N N . TYR B 1 213 ? 23.906 5.93 15.156 1 78.44 213 TYR B N 1
ATOM 7204 C CA . TYR B 1 213 ? 22.859 6.898 14.844 1 78.44 213 TYR B CA 1
ATOM 7205 C C . TYR B 1 213 ? 21.578 6.191 14.406 1 78.44 213 TYR B C 1
ATOM 7207 O O . TYR B 1 213 ? 20.469 6.594 14.789 1 78.44 213 TYR B O 1
ATOM 7215 N N . LEU B 1 214 ? 21.75 5.145 13.633 1 78.62 214 LEU B N 1
ATOM 7216 C CA . LEU B 1 214 ? 20.609 4.379 13.164 1 78.62 214 LEU B CA 1
ATOM 7217 C C . LEU B 1 214 ? 19.859 3.766 14.344 1 78.62 214 LEU B C 1
ATOM 7219 O O . LEU B 1 214 ? 18.625 3.691 14.328 1 78.62 214 LEU B O 1
ATOM 7223 N N . HIS B 1 215 ? 20.641 3.291 15.234 1 69.69 215 HIS B N 1
ATOM 7224 C CA . HIS B 1 215 ? 20.062 2.646 16.406 1 69.69 215 HIS B CA 1
ATOM 7225 C C . HIS B 1 215 ? 19.203 3.625 17.203 1 69.69 215 HIS B C 1
ATOM 7227 O O . HIS B 1 215 ? 18.172 3.244 17.766 1 69.69 215 HIS B O 1
ATOM 7233 N N . ILE B 1 216 ? 19.688 4.715 17.109 1 62.12 216 ILE B N 1
ATOM 7234 C CA . ILE B 1 216 ? 18.953 5.738 17.844 1 62.12 216 ILE B CA 1
ATOM 7235 C C . ILE B 1 216 ? 17.719 6.152 17.047 1 62.12 216 ILE B C 1
ATOM 7237 O O . ILE B 1 216 ? 16.656 6.395 17.625 1 62.12 216 ILE B O 1
ATOM 7241 N N . LEU B 1 217 ? 18.047 6.066 15.734 1 58.31 217 LEU B N 1
ATOM 7242 C CA . LEU B 1 217 ? 16.953 6.457 14.859 1 58.31 217 LEU B CA 1
ATOM 7243 C C . LEU B 1 217 ? 16.016 5.277 14.594 1 58.31 217 LEU B C 1
ATOM 7245 O O . LEU B 1 217 ? 15.031 5.41 13.867 1 58.31 217 LEU B O 1
ATOM 7249 N N . LYS B 1 218 ? 16.531 4.086 15.211 1 55.25 218 LYS B N 1
ATOM 7250 C CA . LYS B 1 218 ? 15.773 2.859 14.961 1 55.25 218 LYS B CA 1
ATOM 7251 C C . LYS B 1 218 ? 14.281 3.088 15.148 1 55.25 218 LYS B C 1
ATOM 7253 O O . LYS B 1 218 ? 13.867 3.807 16.062 1 55.25 218 LYS B O 1
ATOM 7258 N N . PRO B 1 219 ? 13.602 2.787 14.211 1 43 219 PRO B N 1
ATOM 7259 C CA . PRO B 1 219 ? 12.148 2.816 14.414 1 43 219 PRO B CA 1
ATOM 7260 C C . PRO B 1 219 ? 11.711 2.045 15.656 1 43 219 PRO B C 1
ATOM 7262 O O . PRO B 1 219 ? 11.477 0.836 15.586 1 43 219 PRO B O 1
ATOM 7265 N N . HIS B 1 220 ? 12.578 1.893 16.594 1 38.09 220 HIS B N 1
ATOM 7266 C CA . HIS B 1 220 ? 12.273 0.972 17.688 1 38.09 220 HIS B CA 1
ATOM 7267 C C . HIS B 1 220 ? 10.773 0.904 17.953 1 38.09 220 HIS B C 1
ATOM 7269 O O . HIS B 1 220 ? 10.023 1.79 17.547 1 38.09 220 HIS B O 1
ATOM 7275 N N . ALA B 1 221 ? 10.508 -0.222 18.953 1 31.88 221 ALA B N 1
ATOM 7276 C CA . ALA B 1 221 ? 9.336 -0.625 19.734 1 31.88 221 ALA B CA 1
ATOM 7277 C C . ALA B 1 221 ? 8.523 0.591 20.172 1 31.88 221 ALA B C 1
ATOM 7279 O O . ALA B 1 221 ? 9.086 1.658 20.438 1 31.88 221 ALA B O 1
ATOM 7280 N N . LEU B 1 222 ? 7.281 0.668 19.797 1 31.7 222 LEU B N 1
ATOM 7281 C CA . LEU B 1 222 ? 6.223 1.451 20.422 1 31.7 222 LEU B CA 1
ATOM 7282 C C . LEU B 1 222 ? 6.711 2.082 21.719 1 31.7 222 LEU B C 1
ATOM 7284 O O . LEU B 1 222 ? 6.117 3.043 22.219 1 31.7 222 LEU B O 1
ATOM 7288 N N . ASN B 1 223 ? 7.586 1.365 22.438 1 30.56 223 ASN B N 1
ATOM 7289 C CA . ASN B 1 223 ? 7.723 1.688 23.859 1 30.56 223 ASN B CA 1
ATOM 7290 C C . ASN B 1 223 ? 8.867 2.668 24.109 1 30.56 223 ASN B C 1
ATOM 7292 O O . ASN B 1 223 ? 9.109 3.074 25.234 1 30.56 223 ASN B O 1
ATOM 7296 N N . TYR B 1 224 ? 9.953 2.641 23.281 1 33.78 224 TYR B N 1
ATOM 7297 C CA . TYR B 1 224 ? 11.062 3.365 23.906 1 33.78 224 TYR B CA 1
ATOM 7298 C C . TYR B 1 224 ? 11.172 4.773 23.328 1 33.78 224 TYR B C 1
ATOM 7300 O O . TYR B 1 224 ? 11.406 4.953 22.141 1 33.78 224 TYR B O 1
ATOM 7308 N N . GLU B 1 225 ? 10.5 5.723 23.625 1 37.44 225 GLU B N 1
ATOM 7309 C CA . GLU B 1 225 ? 10.789 7.148 23.453 1 37.44 225 GLU B CA 1
ATOM 7310 C C . GLU B 1 225 ? 12.25 7.457 23.766 1 37.44 225 GLU B C 1
ATOM 7312 O O . GLU B 1 225 ? 12.711 7.258 24.891 1 37.44 225 GLU B O 1
ATOM 7317 N N . PRO B 1 226 ? 13.203 7.355 22.812 1 41.88 226 PRO B N 1
ATOM 7318 C CA . PRO B 1 226 ? 14.477 7.812 23.375 1 41.88 226 PRO B CA 1
ATOM 7319 C C . PRO B 1 226 ? 14.328 9.062 24.234 1 41.88 226 PRO B C 1
ATOM 7321 O O . PRO B 1 226 ? 13.422 9.875 24 1 41.88 226 PRO B O 1
ATOM 7324 N N . ASP B 1 227 ? 14.828 9.086 25.297 1 45.97 227 ASP B N 1
ATOM 7325 C CA . ASP B 1 227 ? 14.906 10.211 26.234 1 45.97 227 ASP B CA 1
ATOM 7326 C C . ASP B 1 227 ? 15.352 11.484 25.516 1 45.97 227 ASP B C 1
ATOM 7328 O O . ASP B 1 227 ? 16.281 11.445 24.688 1 45.97 227 ASP B O 1
ATOM 7332 N N . ARG B 1 228 ? 14.469 12.469 25.156 1 49.34 228 ARG B N 1
ATOM 7333 C CA . ARG B 1 228 ? 14.758 13.805 24.641 1 49.34 228 ARG B CA 1
ATOM 7334 C C . ARG B 1 228 ? 16.219 14.18 24.891 1 49.34 228 ARG B C 1
ATOM 7336 O O . ARG B 1 228 ? 16.859 14.781 24.016 1 49.34 228 ARG B O 1
ATOM 7343 N N . SER B 1 229 ? 16.641 13.68 25.906 1 52.62 229 SER B N 1
ATOM 7344 C CA . SER B 1 229 ? 18.016 13.977 26.281 1 52.62 229 SER B CA 1
ATOM 7345 C C . SER B 1 229 ? 19 13.227 25.391 1 52.62 229 SER B C 1
ATOM 7347 O O . SER B 1 229 ? 20.031 13.773 24.984 1 52.62 229 SER B O 1
ATOM 7349 N N . GLU B 1 230 ? 18.5 12.18 24.922 1 58.81 230 GLU B N 1
ATOM 7350 C CA . GLU B 1 230 ? 19.422 11.383 24.109 1 58.81 230 GLU B CA 1
ATOM 7351 C C . GLU B 1 230 ? 19.5 11.906 22.688 1 58.81 230 GLU B C 1
ATOM 7353 O O . GLU B 1 230 ? 20.562 11.922 22.078 1 58.81 230 GLU B O 1
ATOM 7358 N N . LEU B 1 231 ? 18.438 12.453 22.297 1 60.88 231 LEU B N 1
ATOM 7359 C CA . LEU B 1 231 ? 18.422 12.992 20.953 1 60.88 231 LEU B CA 1
ATOM 7360 C C . LEU B 1 231 ? 19.219 14.297 20.875 1 60.88 231 LEU B C 1
ATOM 7362 O O . LEU B 1 231 ? 19.938 14.539 19.891 1 60.88 231 LEU B O 1
ATOM 7366 N N . GLU B 1 232 ? 19.047 15.047 21.891 1 63.09 232 GLU B N 1
ATOM 7367 C CA . GLU B 1 232 ? 19.812 16.297 21.922 1 63.09 232 GLU B CA 1
ATOM 7368 C C . GLU B 1 232 ? 21.312 16.031 21.984 1 63.09 232 GLU B C 1
ATOM 7370 O O . GLU B 1 232 ? 22.094 16.719 21.344 1 63.09 232 GLU B O 1
ATOM 7375 N N . LYS B 1 233 ? 21.547 15.078 22.734 1 65.06 233 LYS B N 1
ATOM 7376 C CA . LYS B 1 233 ? 22.953 14.711 22.812 1 65.06 233 LYS B CA 1
ATOM 7377 C C . LYS B 1 233 ? 23.469 14.211 21.469 1 65.06 233 LYS B C 1
ATOM 7379 O O . LYS B 1 233 ? 24.594 14.539 21.062 1 65.06 233 LYS B O 1
ATOM 7384 N N . LEU B 1 234 ? 22.578 13.648 20.828 1 68.75 234 LEU B N 1
ATOM 7385 C CA . LEU B 1 234 ? 22.984 13.094 19.547 1 68.75 234 LEU B CA 1
ATOM 7386 C C . LEU B 1 234 ? 23.156 14.195 18.516 1 68.75 234 LEU B C 1
ATOM 7388 O O . LEU B 1 234 ? 24.094 14.164 17.719 1 68.75 234 LEU B O 1
ATOM 7392 N N . VAL B 1 235 ? 22.312 15.164 18.547 1 72.56 235 VAL B N 1
ATOM 7393 C CA . VAL B 1 235 ? 22.391 16.281 17.609 1 72.56 235 VAL B CA 1
ATOM 7394 C C . VAL B 1 235 ? 23.641 17.109 17.906 1 72.56 235 VAL B C 1
ATOM 7396 O O . VAL B 1 235 ? 24.344 17.531 16.984 1 72.56 235 VAL B O 1
ATOM 7399 N N . LYS B 1 236 ? 23.844 17.203 19.156 1 71.81 236 LYS B N 1
ATOM 7400 C CA . LYS B 1 236 ? 25.031 17.969 19.531 1 71.81 236 LYS B CA 1
ATOM 7401 C C . LYS B 1 236 ? 26.297 17.219 19.125 1 71.81 236 LYS B C 1
ATOM 7403 O O . LYS B 1 236 ? 27.234 17.828 18.594 1 71.81 236 LYS B O 1
ATOM 7408 N N . GLU B 1 237 ? 26.234 16 19.297 1 73.5 237 GLU B N 1
ATOM 7409 C CA . GLU B 1 237 ? 27.375 15.195 18.922 1 73.5 237 GLU B CA 1
ATOM 7410 C C . GLU B 1 237 ? 27.594 15.188 17.422 1 73.5 237 GLU B C 1
ATOM 7412 O O . GLU B 1 237 ? 28.734 15.242 16.938 1 73.5 237 GLU B O 1
ATOM 7417 N N . PHE B 1 238 ? 26.562 15.242 16.766 1 76.88 238 PHE B N 1
ATOM 7418 C CA . PHE B 1 238 ? 26.656 15.25 15.312 1 76.88 238 PHE B CA 1
ATOM 7419 C C . PHE B 1 238 ? 27.234 16.562 14.812 1 76.88 238 PHE B C 1
ATOM 7421 O O . PHE B 1 238 ? 28.094 16.578 13.922 1 76.88 238 PHE B O 1
ATOM 7428 N N . HIS B 1 239 ? 26.75 17.578 15.414 1 74.94 239 HIS B N 1
ATOM 7429 C CA . HIS B 1 239 ? 27.234 18.891 15 1 74.94 239 HIS B CA 1
ATOM 7430 C C . HIS B 1 239 ? 28.703 19.062 15.336 1 74.94 239 HIS B C 1
ATOM 7432 O O . HIS B 1 239 ? 29.484 19.531 14.5 1 74.94 239 HIS B O 1
ATOM 7438 N N . GLU B 1 240 ? 29.047 18.641 16.469 1 72.25 240 GLU B N 1
ATOM 7439 C CA . GLU B 1 240 ? 30.406 18.859 16.938 1 72.25 240 GLU B CA 1
ATOM 7440 C C . GLU B 1 240 ? 31.391 17.906 16.266 1 72.25 240 GLU B C 1
ATOM 7442 O O . GLU B 1 240 ? 32.438 18.344 15.742 1 72.25 240 GLU B O 1
ATOM 7447 N N . LEU B 1 241 ? 30.953 16.734 16.234 1 64.25 241 LEU B N 1
ATOM 7448 C CA . LEU B 1 241 ? 31.922 15.719 15.844 1 64.25 241 LEU B CA 1
ATOM 7449 C C . LEU B 1 241 ? 31.938 15.531 14.328 1 64.25 241 LEU B C 1
ATOM 7451 O O . LEU B 1 241 ? 33 15.281 13.734 1 64.25 241 LEU B O 1
ATOM 7455 N N . VAL B 1 242 ? 30.828 15.766 13.75 1 69.25 242 VAL B N 1
ATOM 7456 C CA . VAL B 1 242 ? 30.734 15.344 12.352 1 69.25 242 VAL B CA 1
ATOM 7457 C C . VAL B 1 242 ? 30.844 16.562 11.438 1 69.25 242 VAL B C 1
ATOM 7459 O O . VAL B 1 242 ? 31.531 16.531 10.422 1 69.25 242 VAL B O 1
ATOM 7462 N N . VAL B 1 243 ? 30.188 17.578 11.914 1 72.38 243 VAL B N 1
ATOM 7463 C CA . VAL B 1 243 ? 30.109 18.719 11 1 72.38 243 VAL B CA 1
ATOM 7464 C C . VAL B 1 243 ? 31.281 19.672 11.258 1 72.38 243 VAL B C 1
ATOM 7466 O O . VAL B 1 243 ? 31.984 20.062 10.328 1 72.38 243 VAL B O 1
ATOM 7469 N N . GLU B 1 244 ? 31.547 19.969 12.539 1 67.56 244 GLU B N 1
ATOM 7470 C CA . GLU B 1 244 ? 32.562 20.969 12.852 1 67.56 244 GLU B CA 1
ATOM 7471 C C . GLU B 1 244 ? 33.969 20.391 12.695 1 67.56 244 GLU B C 1
ATOM 7473 O O . GLU B 1 244 ? 34.844 21.047 12.133 1 67.56 244 GLU B O 1
ATOM 7478 N N . ARG B 1 245 ? 34.156 19.141 13.195 1 67.5 245 ARG B N 1
ATOM 7479 C CA . ARG B 1 245 ? 35.5 18.562 13.188 1 67.5 245 ARG B CA 1
ATOM 7480 C C . ARG B 1 245 ? 35.719 17.734 11.922 1 67.5 245 ARG B C 1
ATOM 7482 O O . ARG B 1 245 ? 36.875 17.484 11.531 1 67.5 245 ARG B O 1
ATOM 7489 N N . GLY B 1 246 ? 34.562 17.438 11.344 1 72.69 246 GLY B N 1
ATOM 7490 C CA . GLY B 1 246 ? 34.688 16.531 10.211 1 72.69 246 GLY B CA 1
ATOM 7491 C C . GLY B 1 246 ? 34.688 17.25 8.875 1 72.69 246 GLY B C 1
ATOM 7492 O O . GLY B 1 246 ? 34.438 18.453 8.805 1 72.69 246 GLY B O 1
ATOM 7493 N N . SER B 1 247 ? 35.125 16.484 7.84 1 81.12 247 SER B N 1
ATOM 7494 C CA . SER B 1 247 ? 35.062 16.984 6.465 1 81.12 247 SER B CA 1
ATOM 7495 C C . SER B 1 247 ? 33.688 16.766 5.867 1 81.12 247 SER B C 1
ATOM 7497 O O . SER B 1 247 ? 32.938 15.867 6.297 1 81.12 247 SER B O 1
ATOM 7499 N N . VAL B 1 248 ? 33.312 17.656 5.039 1 87.44 248 VAL B N 1
ATOM 7500 C CA . VAL B 1 248 ? 32.062 17.578 4.336 1 87.44 248 VAL B CA 1
ATOM 7501 C C . VAL B 1 248 ? 31.922 16.219 3.664 1 87.44 248 VAL B C 1
ATOM 7503 O O . VAL B 1 248 ? 30.844 15.609 3.682 1 87.44 248 VAL B O 1
ATOM 7506 N N . HIS B 1 249 ? 33 15.734 3.24 1 86.12 249 HIS B N 1
ATOM 7507 C CA . HIS B 1 249 ? 33.031 14.445 2.564 1 86.12 249 HIS B CA 1
ATOM 7508 C C . HIS B 1 249 ? 32.656 13.312 3.527 1 86.12 249 HIS B C 1
ATOM 7510 O O . HIS B 1 249 ? 31.859 12.438 3.197 1 86.12 249 HIS B O 1
ATOM 7516 N N . ASN B 1 250 ? 33.125 13.391 4.703 1 86.62 250 ASN B N 1
ATOM 7517 C CA . ASN B 1 250 ? 32.875 12.352 5.695 1 86.62 250 ASN B CA 1
ATOM 7518 C C . ASN B 1 250 ? 31.438 12.43 6.219 1 86.62 250 ASN B C 1
ATOM 7520 O O . ASN B 1 250 ? 30.828 11.406 6.551 1 86.62 250 ASN B O 1
ATOM 7524 N N . THR B 1 251 ? 30.969 13.625 6.25 1 89.31 251 THR B N 1
ATOM 7525 C CA . THR B 1 251 ? 29.594 13.781 6.707 1 89.31 251 THR B CA 1
ATOM 7526 C C . THR B 1 251 ? 28.625 13.117 5.742 1 89.31 251 THR B C 1
ATOM 7528 O O . THR B 1 251 ? 27.734 12.359 6.16 1 89.31 251 THR B O 1
ATOM 7531 N N . PHE B 1 252 ? 28.812 13.352 4.48 1 90.62 252 PHE B N 1
ATOM 7532 C CA . PHE B 1 252 ? 27.906 12.75 3.504 1 90.62 252 PHE B CA 1
ATOM 7533 C C . PHE B 1 252 ? 28.156 11.25 3.383 1 90.62 252 PHE B C 1
ATOM 7535 O O . PHE B 1 252 ? 27.234 10.484 3.113 1 90.62 252 PHE B O 1
ATOM 7542 N N . LYS B 1 253 ? 29.375 10.898 3.59 1 90.06 253 LYS B N 1
ATOM 7543 C CA . LYS B 1 253 ? 29.672 9.469 3.592 1 90.06 253 LYS B CA 1
ATOM 7544 C C . LYS B 1 253 ? 28.953 8.766 4.746 1 90.06 253 LYS B C 1
ATOM 7546 O O . LYS B 1 253 ? 28.453 7.648 4.59 1 90.06 253 LYS B O 1
ATOM 7551 N N . LEU B 1 254 ? 28.953 9.375 5.832 1 90.38 254 LEU B N 1
ATOM 7552 C CA . LEU B 1 254 ? 28.234 8.844 6.988 1 90.38 254 LEU B CA 1
ATOM 7553 C C . LEU B 1 254 ? 26.75 8.68 6.684 1 90.38 254 LEU B C 1
ATOM 7555 O O . LEU B 1 254 ? 26.156 7.652 7.012 1 90.38 254 LEU B O 1
ATOM 7559 N N . ILE B 1 255 ? 26.203 9.656 6.039 1 91.06 255 ILE B N 1
ATOM 7560 C CA . ILE B 1 255 ? 24.797 9.617 5.672 1 91.06 255 ILE B CA 1
ATOM 7561 C C . ILE B 1 255 ? 24.547 8.477 4.684 1 91.06 255 ILE B C 1
ATOM 7563 O O . ILE B 1 255 ? 23.547 7.766 4.789 1 91.06 255 ILE B O 1
ATOM 7567 N N . GLU B 1 256 ? 25.438 8.32 3.801 1 91.94 256 GLU B N 1
ATOM 7568 C CA . GLU B 1 256 ? 25.312 7.254 2.811 1 91.94 256 GLU B CA 1
ATOM 7569 C C . GLU B 1 256 ? 25.359 5.879 3.475 1 91.94 256 GLU B C 1
ATOM 7571 O O . GLU B 1 256 ? 24.594 4.98 3.092 1 91.94 256 GLU B O 1
ATOM 7576 N N . ILE B 1 257 ? 26.172 5.754 4.406 1 91.25 257 ILE B N 1
ATOM 7577 C CA . ILE B 1 257 ? 26.281 4.484 5.113 1 91.25 257 ILE B CA 1
ATOM 7578 C C . ILE B 1 257 ? 25.016 4.227 5.922 1 91.25 257 ILE B C 1
ATOM 7580 O O . ILE B 1 257 ? 24.5 3.109 5.934 1 91.25 257 ILE B O 1
ATOM 7584 N N . GLU B 1 258 ? 24.578 5.238 6.566 1 90.44 258 GLU B N 1
ATOM 7585 C CA . GLU B 1 258 ? 23.375 5.086 7.363 1 90.44 258 GLU B CA 1
ATOM 7586 C C . GLU B 1 258 ? 22.172 4.703 6.488 1 90.44 258 GLU B C 1
ATOM 7588 O O . GLU B 1 258 ? 21.391 3.836 6.859 1 90.44 258 GLU B O 1
ATOM 7593 N N . LEU B 1 259 ? 22.109 5.324 5.379 1 89.88 259 LEU B N 1
ATOM 7594 C CA . LEU B 1 259 ? 21.031 4.988 4.445 1 89.88 259 LEU B CA 1
ATOM 7595 C C . LEU B 1 259 ? 21.203 3.566 3.918 1 89.88 259 LEU B C 1
ATOM 7597 O O . LEU B 1 259 ? 20.203 2.883 3.648 1 89.88 259 LEU B O 1
ATOM 7601 N N . GLY B 1 260 ? 22.406 3.182 3.746 1 88.25 260 GLY B N 1
ATOM 7602 C CA . GLY B 1 260 ? 22.656 1.81 3.334 1 88.25 260 GLY B CA 1
ATOM 7603 C C . GLY B 1 260 ? 22.219 0.786 4.367 1 88.25 260 GLY B C 1
ATOM 7604 O O . GLY B 1 260 ? 21.641 -0.25 4.02 1 88.25 260 GLY B O 1
ATOM 7605 N N . LEU B 1 261 ? 22.469 1.101 5.539 1 87.25 261 LEU B N 1
ATOM 7606 C CA . LEU B 1 261 ? 22.031 0.228 6.625 1 87.25 261 LEU B CA 1
ATOM 7607 C C . LEU B 1 261 ? 20.516 0.182 6.719 1 87.25 261 LEU B C 1
ATOM 7609 O O . LEU B 1 261 ? 19.938 -0.88 6.957 1 87.25 261 LEU B O 1
ATOM 7613 N N . MET B 1 262 ? 19.938 1.33 6.52 1 83.88 262 MET B N 1
ATOM 7614 C CA . MET B 1 262 ? 18.469 1.402 6.531 1 83.88 262 MET B CA 1
ATOM 7615 C C . MET B 1 262 ? 17.875 0.587 5.387 1 83.88 262 MET B C 1
ATOM 7617 O O . MET B 1 262 ? 16.875 -0.097 5.562 1 83.88 262 MET B O 1
ATOM 7621 N N . TYR B 1 263 ? 18.484 0.656 4.242 1 84.94 263 TYR B N 1
ATOM 7622 C CA . TYR B 1 263 ? 18.047 -0.118 3.088 1 84.94 263 TYR B CA 1
ATOM 7623 C C . TYR B 1 263 ? 18.094 -1.612 3.383 1 84.94 263 TYR B C 1
ATOM 7625 O O . TYR B 1 263 ? 17.141 -2.342 3.074 1 84.94 263 TYR B O 1
ATOM 7633 N N . ASP B 1 264 ? 19.078 -2.012 4.004 1 83.69 264 ASP B N 1
ATOM 7634 C CA . ASP B 1 264 ? 19.234 -3.438 4.277 1 83.69 264 ASP B CA 1
ATOM 7635 C C . ASP B 1 264 ? 18.234 -3.908 5.332 1 83.69 264 ASP B C 1
ATOM 7637 O O . ASP B 1 264 ? 17.781 -5.055 5.293 1 83.69 264 ASP B O 1
ATOM 7641 N N . MET B 1 265 ? 17.938 -3.076 6.113 1 81.31 265 MET B N 1
ATOM 7642 C CA . MET B 1 265 ? 16.969 -3.424 7.148 1 81.31 265 MET B CA 1
ATOM 7643 C C . MET B 1 265 ? 15.57 -3.562 6.555 1 81.31 265 MET B C 1
ATOM 7645 O O . MET B 1 265 ? 14.781 -4.406 6.992 1 81.31 265 MET B O 1
ATOM 7649 N N . LEU B 1 266 ? 15.336 -2.814 5.531 1 79.31 266 LEU B N 1
ATOM 7650 C CA . LEU B 1 266 ? 13.961 -2.74 5.035 1 79.31 266 LEU B CA 1
ATOM 7651 C C . LEU B 1 266 ? 13.773 -3.635 3.814 1 79.31 266 LEU B C 1
ATOM 7653 O O . LEU B 1 266 ? 12.695 -4.191 3.605 1 79.31 266 LEU B O 1
ATOM 7657 N N . PHE B 1 267 ? 14.812 -3.797 2.971 1 80.5 267 PHE B N 1
ATOM 7658 C CA . PHE B 1 267 ? 14.578 -4.402 1.666 1 80.5 267 PHE B CA 1
ATOM 7659 C C . PHE B 1 267 ? 15.391 -5.676 1.504 1 80.5 267 PHE B C 1
ATOM 7661 O O . PHE B 1 267 ? 15.297 -6.355 0.48 1 80.5 267 PHE B O 1
ATOM 7668 N N . SER B 1 268 ? 16.172 -5.973 2.461 1 82.88 268 SER B N 1
ATOM 7669 C CA . SER B 1 268 ? 16.969 -7.191 2.355 1 82.88 268 SER B CA 1
ATOM 7670 C C . SER B 1 268 ? 16.766 -8.086 3.572 1 82.88 268 SER B C 1
ATOM 7672 O O . SER B 1 268 ? 16.109 -7.699 4.535 1 82.88 268 SER B O 1
ATOM 7674 N N . LYS B 1 269 ? 17.328 -9.328 3.508 1 85.25 269 LYS B N 1
ATOM 7675 C CA . LYS B 1 269 ? 17.234 -10.297 4.59 1 85.25 269 LYS B CA 1
ATOM 7676 C C . LYS B 1 269 ? 18.438 -10.203 5.527 1 85.25 269 LYS B C 1
ATOM 7678 O O . LYS B 1 269 ? 18.625 -11.062 6.391 1 85.25 269 LYS B O 1
ATOM 7683 N N . ILE B 1 270 ? 19.219 -9.234 5.449 1 78.75 270 ILE B N 1
ATOM 7684 C CA . ILE B 1 270 ? 20.5 -9.18 6.133 1 78.75 270 ILE B CA 1
ATOM 7685 C C . ILE B 1 270 ? 20.281 -9.117 7.641 1 78.75 270 ILE B C 1
ATOM 7687 O O . ILE B 1 270 ? 21.031 -9.719 8.406 1 78.75 270 ILE B O 1
ATOM 7691 N N . GLY B 1 271 ? 19.219 -8.477 8.094 1 73.81 271 GLY B N 1
ATOM 7692 C CA . GLY B 1 271 ? 18.969 -8.367 9.523 1 73.81 271 GLY B CA 1
ATOM 7693 C C . GLY B 1 271 ? 18.703 -9.695 10.188 1 73.81 271 GLY B C 1
ATOM 7694 O O . GLY B 1 271 ? 19.125 -9.922 11.328 1 73.81 271 GLY B O 1
ATOM 7695 N N . THR B 1 272 ? 18.141 -10.602 9.461 1 77.19 272 THR B N 1
ATOM 7696 C CA . THR B 1 272 ? 17.797 -11.906 10.023 1 77.19 272 THR B CA 1
ATOM 7697 C C . THR B 1 272 ? 18.984 -12.859 9.938 1 77.19 272 THR B C 1
ATOM 7699 O O . THR B 1 272 ? 19.109 -13.781 10.75 1 77.19 272 THR B O 1
ATOM 7702 N N . ILE B 1 273 ? 19.922 -12.578 9.109 1 79.88 273 ILE B N 1
ATOM 7703 C CA . ILE B 1 273 ? 21.047 -13.5 8.883 1 79.88 273 ILE B CA 1
ATOM 7704 C C . ILE B 1 273 ? 22.125 -13.258 9.93 1 79.88 273 ILE B C 1
ATOM 7706 O O . ILE B 1 273 ? 22.781 -14.203 10.391 1 79.88 273 ILE B O 1
ATOM 7710 N N . PHE B 1 274 ? 22.297 -12.008 10.359 1 79.5 274 PHE B N 1
ATOM 7711 C CA . PHE B 1 274 ? 23.359 -11.703 11.297 1 79.5 274 PHE B CA 1
ATOM 7712 C C . PHE B 1 274 ? 22.938 -11.984 12.727 1 79.5 274 PHE B C 1
ATOM 7714 O O . PHE B 1 274 ? 23.609 -11.586 13.68 1 79.5 274 PHE B O 1
ATOM 7721 N N . THR B 1 275 ? 21.969 -12.781 12.891 1 78.12 275 THR B N 1
ATOM 7722 C CA . THR B 1 275 ? 21.609 -13.336 14.195 1 78.12 275 THR B CA 1
ATOM 7723 C C . THR B 1 275 ? 22.219 -14.727 14.375 1 78.12 275 THR B C 1
ATOM 7725 O O . THR B 1 275 ? 22.656 -15.352 13.406 1 78.12 275 THR B O 1
ATOM 7728 N N . LEU B 1 276 ? 22.391 -15.164 15.523 1 78.44 276 LEU B N 1
ATOM 7729 C CA . LEU B 1 276 ? 22.969 -16.469 15.797 1 78.44 276 LEU B CA 1
ATOM 7730 C C . LEU B 1 276 ? 22.188 -17.578 15.094 1 78.44 276 LEU B C 1
ATOM 7732 O O . LEU B 1 276 ? 22.766 -18.406 14.398 1 78.44 276 LEU B O 1
ATOM 7736 N N . TRP B 1 277 ? 20.922 -17.469 15.242 1 80.12 277 TRP B N 1
ATOM 7737 C CA . TRP B 1 277 ? 20.078 -18.5 14.641 1 80.12 277 TRP B CA 1
ATOM 7738 C C . TRP B 1 277 ? 20.078 -18.375 13.117 1 80.12 277 TRP B C 1
ATOM 7740 O O . TRP B 1 277 ? 20.062 -19.375 12.406 1 80.12 277 TRP B O 1
ATOM 7750 N N . GLY B 1 278 ? 20.156 -17.172 12.68 1 83.5 278 GLY B N 1
ATOM 7751 C CA . GLY B 1 278 ? 20.188 -16.969 11.242 1 83.5 278 GLY B CA 1
ATOM 7752 C C . GLY B 1 278 ? 21.453 -17.5 10.594 1 83.5 278 GLY B C 1
ATOM 7753 O O . GLY B 1 278 ? 21.406 -18.094 9.523 1 83.5 278 GLY B O 1
ATOM 7754 N N . SER B 1 279 ? 22.516 -17.453 11.281 1 83.81 279 SER B N 1
ATOM 7755 C CA . SER B 1 279 ? 23.781 -17.938 10.75 1 83.81 279 SER B CA 1
ATOM 7756 C C . SER B 1 279 ? 23.844 -19.453 10.781 1 83.81 279 SER B C 1
ATOM 7758 O O . SER B 1 279 ? 24.344 -20.078 9.836 1 83.81 279 SER B O 1
ATOM 7760 N N . ILE B 1 280 ? 23.328 -20 11.797 1 87.44 280 ILE B N 1
ATOM 7761 C CA . ILE B 1 280 ? 23.328 -21.453 11.906 1 87.44 280 ILE B CA 1
ATOM 7762 C C . ILE B 1 280 ? 22.438 -22.062 10.82 1 87.44 280 ILE B C 1
ATOM 7764 O O . ILE B 1 280 ? 22.812 -23.031 10.164 1 87.44 280 ILE B O 1
ATOM 7768 N N . LEU B 1 281 ? 21.375 -21.438 10.641 1 88.75 281 LEU B N 1
ATOM 7769 C CA . LEU B 1 281 ? 20.438 -21.938 9.648 1 88.75 281 LEU B CA 1
ATOM 7770 C C . LEU B 1 281 ? 21 -21.812 8.242 1 88.75 281 LEU B C 1
ATOM 7772 O O . LEU B 1 281 ? 20.781 -22.672 7.391 1 88.75 281 LEU B O 1
ATOM 7776 N N . ARG B 1 282 ? 21.734 -20.797 8.07 1 88.81 282 ARG B N 1
ATOM 7777 C CA . ARG B 1 282 ? 22.359 -20.625 6.762 1 88.81 282 ARG B CA 1
ATOM 7778 C C . ARG B 1 282 ? 23.438 -21.672 6.523 1 88.81 282 ARG B C 1
ATOM 7780 O O . ARG B 1 282 ? 23.562 -22.203 5.414 1 88.81 282 ARG B O 1
ATOM 7787 N N . PHE B 1 283 ? 24.094 -22.047 7.52 1 89.81 283 PHE B N 1
ATOM 7788 C CA . PHE B 1 283 ? 25.125 -23.062 7.406 1 89.81 283 PHE B CA 1
ATOM 7789 C C . PHE B 1 283 ? 24.516 -24.438 7.156 1 89.81 283 PHE B C 1
ATOM 7791 O O . PHE B 1 283 ? 25 -25.203 6.328 1 89.81 283 PHE B O 1
ATOM 7798 N N . ILE B 1 284 ? 23.469 -24.594 7.82 1 90.44 284 ILE B N 1
ATOM 7799 C CA . ILE B 1 284 ? 22.781 -25.859 7.648 1 90.44 284 ILE B CA 1
ATOM 7800 C C . ILE B 1 284 ? 22.203 -25.953 6.238 1 90.44 284 ILE B C 1
ATOM 7802 O O . ILE B 1 284 ? 22.312 -26.984 5.582 1 90.44 284 ILE B O 1
ATOM 7806 N N . SER B 1 285 ? 21.641 -24.875 5.754 1 92.06 285 SER B N 1
ATOM 7807 C CA . SER B 1 285 ? 21.062 -24.859 4.418 1 92.06 285 SER B CA 1
ATOM 7808 C C . SER B 1 285 ? 22.125 -25.109 3.348 1 92.06 285 SER B C 1
ATOM 7810 O O . SER B 1 285 ? 21.938 -25.938 2.459 1 92.06 285 SER B O 1
ATOM 7812 N N . MET B 1 286 ? 23.234 -24.562 3.502 1 93.19 286 MET B N 1
ATOM 7813 C CA . MET B 1 286 ? 24.312 -24.703 2.527 1 93.19 286 MET B CA 1
ATOM 7814 C C . MET B 1 286 ? 24.891 -26.109 2.58 1 93.19 286 MET B C 1
ATOM 7816 O O . MET B 1 286 ? 25.156 -26.719 1.54 1 93.19 286 MET B O 1
ATOM 7820 N N . SER B 1 287 ? 25.031 -26.641 3.752 1 94.56 287 SER B N 1
ATOM 7821 C CA . SER B 1 287 ? 25.594 -27.984 3.916 1 94.56 287 SER B CA 1
ATOM 7822 C C . SER B 1 287 ? 24.672 -29.047 3.316 1 94.56 287 SER B C 1
ATOM 7824 O O . SER B 1 287 ? 25.141 -30 2.686 1 94.56 287 SER B O 1
ATOM 7826 N N . CYS B 1 288 ? 23.375 -28.844 3.49 1 95.56 288 CYS B N 1
ATOM 7827 C CA . CYS B 1 288 ? 22.422 -29.781 2.926 1 95.56 288 CYS B CA 1
ATOM 7828 C C . CYS B 1 288 ? 22.516 -29.812 1.406 1 95.56 288 CYS B C 1
ATOM 7830 O O . CYS B 1 288 ? 22.5 -30.891 0.801 1 95.56 288 CYS B O 1
ATOM 7832 N N . ILE B 1 289 ? 22.672 -28.688 0.774 1 95.62 289 ILE B N 1
ATOM 7833 C CA . ILE B 1 289 ? 22.734 -28.609 -0.681 1 95.62 289 ILE B CA 1
ATOM 7834 C C . ILE B 1 289 ? 24.047 -29.25 -1.167 1 95.62 289 ILE B C 1
ATOM 7836 O O . ILE B 1 289 ? 24.047 -29.984 -2.154 1 95.62 289 ILE B O 1
ATOM 7840 N N . VAL B 1 290 ? 25.125 -29.078 -0.412 1 95.25 290 VAL B N 1
ATOM 7841 C CA . VAL B 1 290 ? 26.422 -29.625 -0.785 1 95.25 290 VAL B CA 1
ATOM 7842 C C . VAL B 1 290 ? 26.375 -31.141 -0.659 1 95.25 290 VAL B C 1
ATOM 7844 O O . VAL B 1 290 ? 26.875 -31.859 -1.539 1 95.25 290 VAL B O 1
ATOM 7847 N N . VAL B 1 291 ? 25.766 -31.578 0.368 1 94.5 291 VAL B N 1
ATOM 7848 C CA . VAL B 1 291 ? 25.688 -33.031 0.599 1 94.5 291 VAL B CA 1
ATOM 7849 C C . VAL B 1 291 ? 24.859 -33.688 -0.5 1 94.5 291 VAL B C 1
ATOM 7851 O O . VAL B 1 291 ? 25.25 -34.719 -1.044 1 94.5 291 VAL B O 1
ATOM 7854 N N . VAL B 1 292 ? 23.75 -33.094 -0.857 1 93.88 292 VAL B N 1
ATOM 7855 C CA . VAL B 1 292 ? 22.875 -33.656 -1.881 1 93.88 292 VAL B CA 1
ATOM 7856 C C . VAL B 1 292 ? 23.578 -33.625 -3.232 1 93.88 292 VAL B C 1
ATOM 7858 O O . VAL B 1 292 ? 23.516 -34.625 -3.98 1 93.88 292 VAL B O 1
ATOM 7861 N N . LEU B 1 293 ? 24.297 -32.531 -3.535 1 93.38 293 LEU B N 1
ATOM 7862 C CA . LEU B 1 293 ? 25.016 -32.438 -4.797 1 93.38 293 LEU B CA 1
ATOM 7863 C C . LEU B 1 293 ? 26.141 -33.469 -4.875 1 93.38 293 LEU B C 1
ATOM 7865 O O . LEU B 1 293 ? 26.297 -34.156 -5.895 1 93.38 293 LEU B O 1
ATOM 7869 N N . THR B 1 294 ? 26.875 -33.719 -3.781 1 91.88 294 THR B N 1
ATOM 7870 C CA . THR B 1 294 ? 27.969 -34.656 -3.756 1 91.88 294 THR B CA 1
ATOM 7871 C C . THR B 1 294 ? 27.453 -36.094 -3.85 1 91.88 294 THR B C 1
ATOM 7873 O O . THR B 1 294 ? 27.984 -36.906 -4.598 1 91.88 294 THR B O 1
ATOM 7876 N N . LEU B 1 295 ? 26.359 -36.375 -3.139 1 88.56 295 LEU B N 1
ATOM 7877 C CA . LEU B 1 295 ? 25.781 -37.719 -3.158 1 88.56 295 LEU B CA 1
ATOM 7878 C C . LEU B 1 295 ? 25.203 -38.062 -4.527 1 88.56 295 LEU B C 1
ATOM 7880 O O . LEU B 1 295 ? 25.297 -39.188 -5 1 88.56 295 LEU B O 1
ATOM 7884 N N . LEU B 1 296 ? 24.594 -37.094 -5.156 1 86.62 296 LEU B N 1
ATOM 7885 C CA . LEU B 1 296 ? 24.031 -37.281 -6.488 1 86.62 296 LEU B CA 1
ATOM 7886 C C . LEU B 1 296 ? 25.141 -37.531 -7.512 1 86.62 296 LEU B C 1
ATOM 7888 O O . LEU B 1 296 ? 25 -38.406 -8.383 1 86.62 296 LEU B O 1
ATOM 7892 N N . VAL B 1 297 ? 26.266 -36.844 -7.359 1 85.12 297 VAL B N 1
ATOM 7893 C CA . VAL B 1 297 ? 27.375 -37 -8.289 1 85.12 297 VAL B CA 1
ATOM 7894 C C . VAL B 1 297 ? 28.047 -38.344 -8.078 1 85.12 297 VAL B C 1
ATOM 7896 O O . VAL B 1 297 ? 28.422 -39.031 -9.047 1 85.12 297 VAL B O 1
ATOM 7899 N N . ILE B 1 298 ? 28.062 -38.844 -6.887 1 83.38 298 ILE B N 1
ATOM 7900 C CA . ILE B 1 298 ? 28.656 -40.125 -6.574 1 83.38 298 ILE B CA 1
ATOM 7901 C C . ILE B 1 298 ? 27.781 -41.25 -7.121 1 83.38 298 ILE B C 1
ATOM 7903 O O . ILE B 1 298 ? 28.281 -42.219 -7.691 1 83.38 298 ILE B O 1
ATOM 7907 N N . LYS B 1 299 ? 26.531 -41.062 -6.945 1 77.19 299 LYS B N 1
ATOM 7908 C CA . LYS B 1 299 ? 25.609 -42.094 -7.426 1 77.19 299 LYS B CA 1
ATOM 7909 C C . LYS B 1 299 ? 25.609 -42.156 -8.953 1 77.19 299 LYS B C 1
ATOM 7911 O O . LYS B 1 299 ? 25.438 -43.25 -9.523 1 77.19 299 LYS B O 1
ATOM 7916 N N . LEU B 1 300 ? 25.766 -41.094 -9.562 1 72 300 LEU B N 1
ATOM 7917 C CA . LEU B 1 300 ? 25.828 -41.062 -11.023 1 72 300 LEU B CA 1
ATOM 7918 C C . LEU B 1 300 ? 27.094 -41.719 -11.547 1 72 300 LEU B C 1
ATOM 7920 O O . LEU B 1 300 ? 27.109 -42.25 -12.648 1 72 300 LEU B O 1
ATOM 7924 N N . LYS B 1 301 ? 28.172 -41.531 -10.922 1 65.12 301 LYS B N 1
ATOM 7925 C CA . LYS B 1 301 ? 29.406 -42.156 -11.367 1 65.12 301 LYS B CA 1
ATOM 7926 C C . LYS B 1 301 ? 29.266 -43.688 -11.414 1 65.12 301 LYS B C 1
ATOM 7928 O O . LYS B 1 301 ? 29.938 -44.344 -12.219 1 65.12 301 LYS B O 1
ATOM 7933 N N . ASN B 1 302 ? 28.406 -44.156 -10.617 1 58.84 302 ASN B N 1
ATOM 7934 C CA . ASN B 1 302 ? 28.219 -45.625 -10.688 1 58.84 302 ASN B CA 1
ATOM 7935 C C . ASN B 1 302 ? 26.938 -45.969 -11.438 1 58.84 302 ASN B C 1
ATOM 7937 O O . ASN B 1 302 ? 25.906 -46.281 -10.82 1 58.84 302 ASN B O 1
ATOM 7941 N N . PRO B 1 303 ? 26.766 -45.438 -12.672 1 52.28 303 PRO B N 1
ATOM 7942 C CA . PRO B 1 303 ? 25.484 -45.281 -13.375 1 52.28 303 PRO B CA 1
ATOM 7943 C C . PRO B 1 303 ? 24.938 -46.625 -13.852 1 52.28 303 PRO B C 1
ATOM 7945 O O . PRO B 1 303 ? 25.641 -47.406 -14.492 1 52.28 303 PRO B O 1
ATOM 7948 N N . LEU B 1 304 ? 24.219 -47.344 -13.203 1 47.75 304 LEU B N 1
ATOM 7949 C CA . LEU B 1 304 ? 23.453 -48.281 -14.008 1 47.75 304 LEU B CA 1
ATOM 7950 C C . LEU B 1 304 ? 22.797 -47.594 -15.195 1 47.75 304 LEU B C 1
ATOM 7952 O O . LEU B 1 304 ? 22.547 -46.406 -15.156 1 47.75 304 LEU B O 1
ATOM 7956 N N . LYS B 1 305 ? 22.625 -48.188 -16.453 1 50.62 305 LYS B N 1
ATOM 7957 C CA . LYS B 1 305 ? 22.141 -47.719 -17.75 1 50.62 305 LYS B CA 1
ATOM 7958 C C . LYS B 1 305 ? 20.859 -46.906 -17.594 1 50.62 305 LYS B C 1
ATOM 7960 O O . LYS B 1 305 ? 19.781 -47.469 -17.375 1 50.62 305 LYS B O 1
ATOM 7965 N N . PRO B 1 306 ? 20.953 -45.625 -17.328 1 54.56 306 PRO B N 1
ATOM 7966 C CA . PRO B 1 306 ? 19.703 -44.906 -17.016 1 54.56 306 PRO B CA 1
ATOM 7967 C C . PRO B 1 306 ? 18.844 -44.688 -18.266 1 54.56 306 PRO B C 1
ATOM 7969 O O . PRO B 1 306 ? 19.359 -44.594 -19.375 1 54.56 306 PRO B O 1
ATOM 7972 N N . PRO B 1 307 ? 17.594 -44.969 -18.219 1 57.25 307 PRO B N 1
ATOM 7973 C CA . PRO B 1 307 ? 16.688 -44.656 -19.328 1 57.25 307 PRO B CA 1
ATOM 7974 C C . PRO B 1 307 ? 16.938 -43.281 -19.938 1 57.25 307 PRO B C 1
ATOM 7976 O O . PRO B 1 307 ? 17.516 -42.406 -19.281 1 57.25 307 PRO B O 1
ATOM 7979 N N . ALA B 1 308 ? 16.844 -43.156 -21.359 1 54.12 308 ALA B N 1
ATOM 7980 C CA . ALA B 1 308 ? 17.062 -41.969 -22.188 1 54.12 308 ALA B CA 1
ATOM 7981 C C . ALA B 1 308 ? 16.578 -40.719 -21.5 1 54.12 308 ALA B C 1
ATOM 7983 O O . ALA B 1 308 ? 17.234 -39.656 -21.578 1 54.12 308 ALA B O 1
ATOM 7984 N N . ASP B 1 309 ? 15.453 -40.75 -20.844 1 58.72 309 ASP B N 1
ATOM 7985 C CA . ASP B 1 309 ? 14.875 -39.562 -20.219 1 58.72 309 ASP B CA 1
ATOM 7986 C C . ASP B 1 309 ? 15.695 -39.125 -19.016 1 58.72 309 ASP B C 1
ATOM 7988 O O . ASP B 1 309 ? 15.711 -37.938 -18.672 1 58.72 309 ASP B O 1
ATOM 7992 N N . LEU B 1 310 ? 16.453 -40.062 -18.609 1 68.88 310 LEU B N 1
ATOM 7993 C CA . LEU B 1 310 ? 17.312 -39.75 -17.484 1 68.88 310 LEU B CA 1
ATOM 7994 C C . LEU B 1 310 ? 18.516 -38.906 -17.922 1 68.88 310 LEU B C 1
ATOM 7996 O O . LEU B 1 310 ? 19.047 -38.094 -17.141 1 68.88 310 LEU B O 1
ATOM 8000 N N . HIS B 1 311 ? 18.703 -38.969 -19.312 1 76.06 311 HIS B N 1
ATOM 8001 C CA . HIS B 1 311 ? 19.875 -38.25 -19.812 1 76.06 311 HIS B CA 1
ATOM 8002 C C . HIS B 1 311 ? 19.625 -36.75 -19.844 1 76.06 311 HIS B C 1
ATOM 8004 O O . HIS B 1 311 ? 20.578 -35.969 -19.719 1 76.06 311 HIS B O 1
ATOM 8010 N N . ILE B 1 312 ? 18.391 -36.281 -19.953 1 82.38 312 ILE B N 1
ATOM 8011 C CA . ILE B 1 312 ? 18.125 -34.844 -20.016 1 82.38 312 ILE B CA 1
ATOM 8012 C C . ILE B 1 312 ? 17.828 -34.312 -18.625 1 82.38 312 ILE B C 1
ATOM 8014 O O . ILE B 1 312 ? 18.266 -33.219 -18.266 1 82.38 312 ILE B O 1
ATOM 8018 N N . ASP B 1 313 ? 17.172 -35.062 -17.812 1 87.31 313 ASP B N 1
ATOM 8019 C CA . ASP B 1 313 ? 16.719 -34.562 -16.516 1 87.31 313 ASP B CA 1
ATOM 8020 C C . ASP B 1 313 ? 17.875 -34.531 -15.516 1 87.31 313 ASP B C 1
ATOM 8022 O O . ASP B 1 313 ? 17.859 -33.719 -14.578 1 87.31 313 ASP B O 1
ATOM 8026 N N . LEU B 1 314 ? 18.875 -35.344 -15.773 1 87.88 314 LEU B N 1
ATOM 8027 C CA . LEU B 1 314 ? 19.984 -35.375 -14.836 1 87.88 314 LEU B CA 1
ATOM 8028 C C . LEU B 1 314 ? 20.828 -34.094 -14.93 1 87.88 314 LEU B C 1
ATOM 8030 O O . LEU B 1 314 ? 21.094 -33.469 -13.914 1 87.88 314 LEU B O 1
ATOM 8034 N N . PRO B 1 315 ? 21.219 -33.688 -16.125 1 88.62 315 PRO B N 1
ATOM 8035 C CA . PRO B 1 315 ? 21.938 -32.406 -16.188 1 88.62 315 PRO B CA 1
ATOM 8036 C C . PRO B 1 315 ? 21.109 -31.234 -15.68 1 88.62 315 PRO B C 1
ATOM 8038 O O . PRO B 1 315 ? 21.656 -30.297 -15.094 1 88.62 315 PRO B O 1
ATOM 8041 N N . ILE B 1 316 ? 19.859 -31.25 -15.898 1 91.88 316 ILE B N 1
ATOM 8042 C CA . ILE B 1 316 ? 19.016 -30.156 -15.414 1 91.88 316 ILE B CA 1
ATOM 8043 C C . ILE B 1 316 ? 19.016 -30.156 -13.883 1 91.88 316 ILE B C 1
ATOM 8045 O O . ILE B 1 316 ? 19.078 -29.094 -13.266 1 91.88 316 ILE B O 1
ATOM 8049 N N . THR B 1 317 ? 18.938 -31.328 -13.32 1 91.88 317 THR B N 1
ATOM 8050 C CA . THR B 1 317 ? 18.938 -31.422 -11.867 1 91.88 317 THR B CA 1
ATOM 8051 C C . THR B 1 317 ? 20.266 -30.938 -11.289 1 91.88 317 THR B C 1
ATOM 8053 O O . THR B 1 317 ? 20.281 -30.203 -10.297 1 91.88 317 THR B O 1
ATOM 8056 N N . ILE B 1 318 ? 21.359 -31.297 -11.938 1 91.88 318 ILE B N 1
ATOM 8057 C CA . ILE B 1 318 ? 22.672 -30.875 -11.477 1 91.88 318 ILE B CA 1
ATOM 8058 C C . ILE B 1 318 ? 22.812 -29.359 -11.641 1 91.88 318 ILE B C 1
ATOM 8060 O O . ILE B 1 318 ? 23.375 -28.688 -10.773 1 91.88 318 ILE B O 1
ATOM 8064 N N . THR B 1 319 ? 22.297 -28.859 -12.703 1 94.12 319 THR B N 1
ATOM 8065 C CA . THR B 1 319 ? 22.328 -27.422 -12.922 1 94.12 319 THR B CA 1
ATOM 8066 C C . THR B 1 319 ? 21.516 -26.688 -11.875 1 94.12 319 THR B C 1
ATOM 8068 O O . THR B 1 319 ? 21.922 -25.625 -11.391 1 94.12 319 THR B O 1
ATOM 8071 N N . LEU B 1 320 ? 20.391 -27.234 -11.539 1 95.44 320 LEU B N 1
ATOM 8072 C CA . LEU B 1 320 ? 19.547 -26.609 -10.531 1 95.44 320 LEU B CA 1
ATOM 8073 C C . LEU B 1 320 ? 20.234 -26.609 -9.164 1 95.44 320 LEU B C 1
ATOM 8075 O O . LEU B 1 320 ? 20.234 -25.594 -8.469 1 95.44 320 LEU B O 1
ATOM 8079 N N . LEU B 1 321 ? 20.844 -27.672 -8.844 1 95.19 321 LEU B N 1
ATOM 8080 C CA . LEU B 1 321 ? 21.531 -27.781 -7.559 1 95.19 321 LEU B CA 1
ATOM 8081 C C . LEU B 1 321 ? 22.781 -26.906 -7.535 1 95.19 321 LEU B C 1
ATOM 8083 O O . LEU B 1 321 ? 23.062 -26.234 -6.535 1 95.19 321 LEU B O 1
ATOM 8087 N N . ALA B 1 322 ? 23.484 -26.891 -8.625 1 94.75 322 ALA B N 1
ATOM 8088 C CA . ALA B 1 322 ? 24.641 -26 -8.727 1 94.75 322 ALA B CA 1
ATOM 8089 C C . ALA B 1 322 ? 24.219 -24.531 -8.656 1 94.75 322 ALA B C 1
ATOM 8091 O O . ALA B 1 322 ? 24.906 -23.719 -8.031 1 94.75 322 ALA B O 1
ATOM 8092 N N . GLY B 1 323 ? 23.156 -24.25 -9.336 1 94.62 323 GLY B N 1
ATOM 8093 C CA . GLY B 1 323 ? 22.625 -22.891 -9.258 1 94.62 323 GLY B CA 1
ATOM 8094 C C . GLY B 1 323 ? 22.203 -22.5 -7.855 1 94.62 323 GLY B C 1
ATOM 8095 O O . GLY B 1 323 ? 22.469 -21.375 -7.418 1 94.62 323 GLY B O 1
ATOM 8096 N N . ALA B 1 324 ? 21.562 -23.375 -7.168 1 94.69 324 ALA B N 1
ATOM 8097 C CA . ALA B 1 324 ? 21.172 -23.109 -5.789 1 94.69 324 ALA B CA 1
ATOM 8098 C C . ALA B 1 324 ? 22.391 -22.875 -4.902 1 94.69 324 ALA B C 1
ATOM 8100 O O . ALA B 1 324 ? 22.391 -21.969 -4.066 1 94.69 324 ALA B O 1
ATOM 8101 N N . LEU B 1 325 ? 23.406 -23.656 -5.09 1 94.81 325 LEU B N 1
ATOM 8102 C CA . LEU B 1 325 ? 24.641 -23.5 -4.324 1 94.81 325 LEU B CA 1
ATOM 8103 C C . LEU B 1 325 ? 25.312 -22.172 -4.637 1 94.81 325 LEU B C 1
ATOM 8105 O O . LEU B 1 325 ? 25.781 -21.484 -3.732 1 94.81 325 LEU B O 1
ATOM 8109 N N . LEU B 1 326 ? 25.312 -21.859 -5.848 1 94.31 326 LEU B N 1
ATOM 8110 C CA . LEU B 1 326 ? 25.906 -20.594 -6.262 1 94.31 326 LEU B CA 1
ATOM 8111 C C . LEU B 1 326 ? 25.156 -19.422 -5.633 1 94.31 326 LEU B C 1
ATOM 8113 O O . LEU B 1 326 ? 25.781 -18.453 -5.188 1 94.31 326 LEU B O 1
ATOM 8117 N N . LEU B 1 327 ? 23.922 -19.516 -5.594 1 92.62 327 LEU B N 1
ATOM 8118 C CA . LEU B 1 327 ? 23.125 -18.453 -5.004 1 92.62 327 LEU B CA 1
ATOM 8119 C C . LEU B 1 327 ? 23.391 -18.328 -3.508 1 92.62 327 LEU B C 1
ATOM 8121 O O . LEU B 1 327 ? 23.453 -17.219 -2.971 1 92.62 327 LEU B O 1
ATOM 8125 N N . GLU B 1 328 ? 23.578 -19.438 -2.848 1 92.38 328 GLU B N 1
ATOM 8126 C CA . GLU B 1 328 ? 23.875 -19.422 -1.418 1 92.38 328 GLU B CA 1
ATOM 8127 C C . GLU B 1 328 ? 25.266 -18.844 -1.147 1 92.38 328 GLU B C 1
ATOM 8129 O O . GLU B 1 328 ? 25.438 -18.031 -0.234 1 92.38 328 GLU B O 1
ATOM 8134 N N . ILE B 1 329 ? 26.141 -19.172 -1.955 1 91.69 329 ILE B N 1
ATOM 8135 C CA . ILE B 1 329 ? 27.5 -18.672 -1.792 1 91.69 329 ILE B CA 1
ATOM 8136 C C . ILE B 1 329 ? 27.531 -17.172 -2.092 1 91.69 329 ILE B C 1
ATOM 8138 O O . ILE B 1 329 ? 28.141 -16.391 -1.355 1 91.69 329 ILE B O 1
ATOM 8142 N N . ALA B 1 330 ? 26.828 -16.828 -3.105 1 89.56 330 ALA B N 1
ATOM 8143 C CA . ALA B 1 330 ? 26.766 -15.414 -3.455 1 89.56 330 ALA B CA 1
ATOM 8144 C C . ALA B 1 330 ? 26.078 -14.609 -2.357 1 89.56 330 ALA B C 1
ATOM 8146 O O . ALA B 1 330 ? 26.484 -13.484 -2.062 1 89.56 330 ALA B O 1
ATOM 8147 N N . GLY B 1 331 ? 25.125 -15.188 -1.843 1 87.38 331 GLY B N 1
ATOM 8148 C CA . GLY B 1 331 ? 24.438 -14.523 -0.74 1 87.38 331 GLY B CA 1
ATOM 8149 C C . GLY B 1 331 ? 25.328 -14.328 0.475 1 87.38 331 GLY B C 1
ATOM 8150 O O . GLY B 1 331 ? 25.359 -13.242 1.064 1 87.38 331 GLY B O 1
ATOM 8151 N N . VAL B 1 332 ? 26.094 -15.258 0.791 1 88 332 VAL B N 1
ATOM 8152 C CA . VAL B 1 332 ? 26.984 -15.18 1.941 1 88 332 VAL B CA 1
ATOM 8153 C C . VAL B 1 332 ? 28.094 -14.164 1.671 1 88 332 VAL B C 1
ATOM 8155 O O . VAL B 1 332 ? 28.453 -13.383 2.553 1 88 332 VAL B O 1
ATOM 8158 N N . LEU B 1 333 ? 28.531 -14.156 0.527 1 86.12 333 LEU B N 1
ATOM 8159 C CA . LEU B 1 333 ? 29.594 -13.211 0.169 1 86.12 333 LEU B CA 1
ATOM 8160 C C . LEU B 1 333 ? 29.078 -11.781 0.222 1 86.12 333 LEU B C 1
ATOM 8162 O O . LEU B 1 333 ? 29.781 -10.883 0.696 1 86.12 333 LEU B O 1
ATOM 8166 N N . GLU B 1 334 ? 27.953 -11.594 -0.215 1 84.81 334 GLU B N 1
ATOM 8167 C CA . GLU B 1 334 ? 27.359 -10.258 -0.179 1 84.81 334 GLU B CA 1
ATOM 8168 C C . GLU B 1 334 ? 27.094 -9.805 1.256 1 84.81 334 GLU B C 1
ATOM 8170 O O . GLU B 1 334 ? 27.266 -8.625 1.582 1 84.81 334 GLU B O 1
ATOM 8175 N N . GLN B 1 335 ? 26.75 -10.703 2.037 1 87 335 GLN B N 1
ATOM 8176 C CA . GLN B 1 335 ? 26.5 -10.398 3.441 1 87 335 GLN B CA 1
ATOM 8177 C C . GLN B 1 335 ? 27.812 -10.055 4.164 1 87 335 GLN B C 1
ATOM 8179 O O . GLN B 1 335 ? 27.859 -9.117 4.957 1 87 335 GLN B O 1
ATOM 8184 N N . LEU B 1 336 ? 28.781 -10.766 3.779 1 85.88 336 LEU B N 1
ATOM 8185 C CA . LEU B 1 336 ? 30.094 -10.516 4.395 1 85.88 336 LEU B CA 1
ATOM 8186 C C . LEU B 1 336 ? 30.672 -9.203 3.9 1 85.88 336 LEU B C 1
ATOM 8188 O O . LEU B 1 336 ? 31.453 -8.555 4.613 1 85.88 336 LEU B O 1
ATOM 8192 N N . GLY B 1 337 ? 30.297 -8.82 2.766 1 85.12 337 GLY B N 1
ATOM 8193 C CA . GLY B 1 337 ? 30.781 -7.562 2.207 1 85.12 337 GLY B CA 1
ATOM 8194 C C . GLY B 1 337 ? 29.906 -6.375 2.57 1 85.12 337 GLY B C 1
ATOM 8195 O O . GLY B 1 337 ? 30.219 -5.238 2.217 1 85.12 337 GLY B O 1
ATOM 8196 N N . SER B 1 338 ? 28.906 -6.531 3.297 1 85.81 338 SER B N 1
ATOM 8197 C CA . SER B 1 338 ? 27.984 -5.449 3.652 1 85.81 338 SER B CA 1
ATOM 8198 C C . SER B 1 338 ? 28.469 -4.711 4.898 1 85.81 338 SER B C 1
ATOM 8200 O O . SER B 1 338 ? 29.328 -5.207 5.629 1 85.81 338 SER B O 1
ATOM 8202 N N . ASP B 1 339 ? 27.922 -3.539 5.129 1 87.62 339 ASP B N 1
ATOM 8203 C CA . ASP B 1 339 ? 28.281 -2.734 6.293 1 87.62 339 ASP B CA 1
ATOM 8204 C C . ASP B 1 339 ? 27.812 -3.4 7.586 1 87.62 339 ASP B C 1
ATOM 8206 O O . ASP B 1 339 ? 28.391 -3.182 8.648 1 87.62 339 ASP B O 1
ATOM 8210 N N . TRP B 1 340 ? 26.891 -4.277 7.508 1 86.19 340 TRP B N 1
ATOM 8211 C CA . TRP B 1 340 ? 26.375 -4.992 8.672 1 86.19 340 TRP B CA 1
ATOM 8212 C C . TRP B 1 340 ? 27.406 -5.984 9.203 1 86.19 340 TRP B C 1
ATOM 8214 O O . TRP B 1 340 ? 27.438 -6.273 10.398 1 86.19 340 TRP B O 1
ATOM 8224 N N . ALA B 1 341 ? 28.188 -6.422 8.305 1 87.31 341 ALA B N 1
ATOM 8225 C CA . ALA B 1 341 ? 29.234 -7.359 8.711 1 87.31 341 ALA B CA 1
ATOM 8226 C C . ALA B 1 341 ? 30.266 -6.676 9.594 1 87.31 341 ALA B C 1
ATOM 8228 O O . ALA B 1 341 ? 30.812 -7.289 10.523 1 87.31 341 ALA B O 1
ATOM 8229 N N . ILE B 1 342 ? 30.516 -5.449 9.312 1 85.62 342 ILE B N 1
ATOM 8230 C CA . ILE B 1 342 ? 31.453 -4.688 10.133 1 85.62 342 ILE B CA 1
ATOM 8231 C C . ILE B 1 342 ? 30.891 -4.496 11.531 1 85.62 342 ILE B C 1
ATOM 8233 O O . ILE B 1 342 ? 31.594 -4.652 12.523 1 85.62 342 ILE B O 1
ATOM 8237 N N . VAL B 1 343 ? 29.641 -4.137 11.594 1 84.88 343 VAL B N 1
ATOM 8238 C CA . VAL B 1 343 ? 28.969 -3.926 12.875 1 84.88 343 VAL B CA 1
ATOM 8239 C C . VAL B 1 343 ? 28.984 -5.219 13.68 1 84.88 343 VAL B C 1
ATOM 8241 O O . VAL B 1 343 ? 29.281 -5.211 14.883 1 84.88 343 VAL B O 1
ATOM 8244 N N . TRP B 1 344 ? 28.719 -6.281 13.023 1 83.06 344 TRP B N 1
ATOM 8245 C CA . TRP B 1 344 ? 28.719 -7.586 13.672 1 83.06 344 TRP B CA 1
ATOM 8246 C C . TRP B 1 344 ? 30.125 -7.969 14.133 1 83.06 344 TRP B C 1
ATOM 8248 O O . TRP B 1 344 ? 30.297 -8.508 15.227 1 83.06 344 TRP B O 1
ATOM 8258 N N . ALA B 1 345 ? 31.094 -7.695 13.305 1 82.12 345 ALA B N 1
ATOM 8259 C CA . ALA B 1 345 ? 32.469 -8.023 13.633 1 82.12 345 ALA B CA 1
ATOM 8260 C C . ALA B 1 345 ? 32.969 -7.215 14.828 1 82.12 345 ALA B C 1
ATOM 8262 O O . ALA B 1 345 ? 33.719 -7.727 15.664 1 82.12 345 ALA B O 1
ATOM 8263 N N . CYS B 1 346 ? 32.469 -5.996 14.938 1 79.88 346 CYS B N 1
ATOM 8264 C CA . CYS B 1 346 ? 32.875 -5.133 16.031 1 79.88 346 CYS B CA 1
ATOM 8265 C C . CYS B 1 346 ? 32.281 -5.609 17.359 1 79.88 346 CYS B C 1
ATOM 8267 O O . CYS B 1 346 ? 32.906 -5.473 18.406 1 79.88 346 CYS B O 1
ATOM 8269 N N . LYS B 1 347 ? 31.141 -6.109 17.281 1 77.25 347 LYS B N 1
ATOM 8270 C CA . LYS B 1 347 ? 30.5 -6.633 18.484 1 77.25 347 LYS B CA 1
ATOM 8271 C C . LYS B 1 347 ? 31.266 -7.832 19.031 1 77.25 347 LYS B C 1
ATOM 8273 O O . LYS B 1 347 ? 31.359 -8.008 20.25 1 77.25 347 LYS B O 1
ATOM 8278 N N . HIS B 1 348 ? 31.781 -8.578 18.188 1 74.88 348 HIS B N 1
ATOM 8279 C CA . HIS B 1 348 ? 32.438 -9.812 18.609 1 74.88 348 HIS B CA 1
ATOM 8280 C C . HIS B 1 348 ? 33.938 -9.641 18.656 1 74.88 348 HIS B C 1
ATOM 8282 O O . HIS B 1 348 ? 34.688 -10.609 18.906 1 74.88 348 HIS B O 1
ATOM 8288 N N . TYR B 1 349 ? 34.281 -8.391 18.422 1 69.25 349 TYR B N 1
ATOM 8289 C CA . TYR B 1 349 ? 35.719 -8.102 18.5 1 69.25 349 TYR B CA 1
ATOM 8290 C C . TYR B 1 349 ? 36.188 -8.008 19.953 1 69.25 349 TYR B C 1
ATOM 8292 O O . TYR B 1 349 ? 35.438 -7.496 20.812 1 69.25 349 TYR B O 1
ATOM 8300 N N . PRO B 1 350 ? 37.5 -8.609 20.312 1 63.59 350 PRO B N 1
ATOM 8301 C CA . PRO B 1 350 ? 38.594 -8.898 19.391 1 63.59 350 PRO B CA 1
ATOM 8302 C C . PRO B 1 350 ? 38.656 -10.375 19 1 63.59 350 PRO B C 1
ATOM 8304 O O . PRO B 1 350 ? 39.75 -10.945 18.953 1 63.59 350 PRO B O 1
ATOM 8307 N N . SER B 1 351 ? 37.656 -10.938 18.609 1 63.97 351 SER B N 1
ATOM 8308 C CA . SER B 1 351 ? 37.75 -12.328 18.188 1 63.97 351 SER B CA 1
ATOM 8309 C C . SER B 1 351 ? 38.562 -12.469 16.891 1 63.97 351 SER B C 1
ATOM 8311 O O . SER B 1 351 ? 38.438 -11.633 16 1 63.97 351 SER B O 1
ATOM 8313 N N . LYS B 1 352 ? 39.688 -13.172 16.953 1 66 352 LYS B N 1
ATOM 8314 C CA . LYS B 1 352 ? 40.531 -13.461 15.789 1 66 352 LYS B CA 1
ATOM 8315 C C . LYS B 1 352 ? 39.656 -13.797 14.562 1 66 352 LYS B C 1
ATOM 8317 O O . LYS B 1 352 ? 40.125 -13.633 13.43 1 66 352 LYS B O 1
ATOM 8322 N N . LEU B 1 353 ? 38.469 -14.164 14.852 1 69.31 353 LEU B N 1
ATOM 8323 C CA . LEU B 1 353 ? 37.594 -14.617 13.766 1 69.31 353 LEU B CA 1
ATOM 8324 C C . LEU B 1 353 ? 37.062 -13.43 12.977 1 69.31 353 LEU B C 1
ATOM 8326 O O . LEU B 1 353 ? 36.625 -13.594 11.836 1 69.31 353 LEU B O 1
ATOM 8330 N N . VAL B 1 354 ? 37.312 -12.281 13.508 1 76.19 354 VAL B N 1
ATOM 8331 C CA . VAL B 1 354 ? 36.625 -11.156 12.867 1 76.19 354 VAL B CA 1
ATOM 8332 C C . VAL B 1 354 ? 37.625 -10.375 12.016 1 76.19 354 VAL B C 1
ATOM 8334 O O . VAL B 1 354 ? 37.219 -9.586 11.148 1 76.19 354 VAL B O 1
ATOM 8337 N N . THR B 1 355 ? 38.938 -10.633 12.008 1 76.88 355 THR B N 1
ATOM 8338 C CA . THR B 1 355 ? 39.969 -9.906 11.281 1 76.88 355 THR B CA 1
ATOM 8339 C C . THR B 1 355 ? 39.812 -10.086 9.773 1 76.88 355 THR B C 1
ATOM 8341 O O . THR B 1 355 ? 39.969 -9.133 9.008 1 76.88 355 THR B O 1
ATOM 8344 N N . PRO B 1 356 ? 39.375 -11.281 9.367 1 81.06 356 PRO B N 1
ATOM 8345 C CA . PRO B 1 356 ? 39.188 -11.453 7.926 1 81.06 356 PRO B CA 1
ATOM 8346 C C . PRO B 1 356 ? 38.062 -10.578 7.367 1 81.06 356 PRO B C 1
ATOM 8348 O O . PRO B 1 356 ? 38.094 -10.211 6.191 1 81.06 356 PRO B O 1
ATOM 8351 N N . ILE B 1 357 ? 37.188 -10.242 8.133 1 82.88 357 ILE B N 1
ATOM 8352 C CA . ILE B 1 357 ? 36.094 -9.406 7.676 1 82.88 357 ILE B CA 1
ATOM 8353 C C . ILE B 1 357 ? 36.594 -8 7.371 1 82.88 357 ILE B C 1
ATOM 8355 O O . ILE B 1 357 ? 36.219 -7.395 6.367 1 82.88 357 ILE B O 1
ATOM 8359 N N . PHE B 1 358 ? 37.5 -7.559 8.18 1 80.5 358 PHE B N 1
ATOM 8360 C CA . PHE B 1 358 ? 38.062 -6.234 7.965 1 80.5 358 PHE B CA 1
ATOM 8361 C C . PHE B 1 358 ? 38.938 -6.215 6.719 1 80.5 358 PHE B C 1
ATOM 8363 O O . PHE B 1 358 ? 38.938 -5.234 5.969 1 80.5 358 PHE B O 1
ATOM 8370 N N . ASP B 1 359 ? 39.531 -7.34 6.457 1 81.81 359 ASP B N 1
ATOM 8371 C CA . ASP B 1 359 ? 40.375 -7.449 5.266 1 81.81 359 ASP B CA 1
ATOM 8372 C C . ASP B 1 359 ? 39.531 -7.535 4 1 81.81 359 ASP B C 1
ATOM 8374 O O . ASP B 1 359 ? 39.875 -6.965 2.969 1 81.81 359 ASP B O 1
ATOM 8378 N N . LEU B 1 360 ? 38.469 -8.18 4.137 1 85.12 360 LEU B N 1
ATOM 8379 C CA . LEU B 1 360 ? 37.594 -8.328 3 1 85.12 360 LEU B CA 1
ATOM 8380 C C . LEU B 1 360 ? 37.031 -6.98 2.564 1 85.12 360 LEU B C 1
ATOM 8382 O O . LEU B 1 360 ? 36.875 -6.719 1.366 1 85.12 360 LEU B O 1
ATOM 8386 N N . HIS B 1 361 ? 36.75 -6.109 3.463 1 85.69 361 HIS B N 1
ATOM 8387 C CA . HIS B 1 361 ? 36.156 -4.812 3.174 1 85.69 361 HIS B CA 1
ATOM 8388 C C . HIS B 1 361 ? 37.188 -3.855 2.562 1 85.69 361 HIS B C 1
ATOM 8390 O O . HIS B 1 361 ? 36.812 -2.811 2.021 1 85.69 361 HIS B O 1
ATOM 8396 N N . GLU B 1 362 ? 38.438 -4.324 2.582 1 80.75 362 GLU B N 1
ATOM 8397 C CA . GLU B 1 362 ? 39.469 -3.502 1.98 1 80.75 362 GLU B CA 1
ATOM 8398 C C . GLU B 1 362 ? 39.719 -3.904 0.53 1 80.75 362 GLU B C 1
ATOM 8400 O O . GLU B 1 362 ? 40.406 -3.178 -0.214 1 80.75 362 GLU B O 1
ATOM 8405 N N . LEU B 1 363 ? 39.031 -4.895 0.168 1 84.44 363 LEU B N 1
ATOM 8406 C CA . LEU B 1 363 ? 39.188 -5.309 -1.225 1 84.44 363 LEU B CA 1
ATOM 8407 C C . LEU B 1 363 ? 38.406 -4.383 -2.145 1 84.44 363 LEU B C 1
ATOM 8409 O O . LEU B 1 363 ? 37.312 -3.92 -1.789 1 84.44 363 LEU B O 1
ATOM 8413 N N . PRO B 1 364 ? 38.875 -4.113 -3.342 1 80.38 364 PRO B N 1
ATOM 8414 C CA . PRO B 1 364 ? 38.25 -3.164 -4.262 1 80.38 364 PRO B CA 1
ATOM 8415 C C . PRO B 1 364 ? 36.844 -3.605 -4.707 1 80.38 364 PRO B C 1
ATOM 8417 O O . PRO B 1 364 ? 36 -2.768 -5.012 1 80.38 364 PRO B O 1
ATOM 8420 N N . ILE B 1 365 ? 36.656 -4.812 -4.641 1 77.5 365 ILE B N 1
ATOM 8421 C CA . ILE B 1 365 ? 35.375 -5.324 -5.082 1 77.5 365 ILE B CA 1
ATOM 8422 C C . ILE B 1 365 ? 34.281 -4.852 -4.125 1 77.5 365 ILE B C 1
ATOM 8424 O O . ILE B 1 365 ? 33.156 -4.586 -4.547 1 77.5 365 ILE B O 1
ATOM 8428 N N . PHE B 1 366 ? 34.625 -4.656 -2.932 1 75.56 366 PHE B N 1
ATOM 8429 C CA . PHE B 1 366 ? 33.625 -4.293 -1.935 1 75.56 366 PHE B CA 1
ATOM 8430 C C . PHE B 1 366 ? 33.656 -2.795 -1.661 1 75.56 366 PHE B C 1
ATOM 8432 O O . PHE B 1 366 ? 32.75 -2.266 -0.982 1 75.56 366 PHE B O 1
ATOM 8439 N N . LYS B 1 367 ? 34.688 -2.072 -2.162 1 70.81 367 LYS B N 1
ATOM 8440 C CA . LYS B 1 367 ? 34.781 -0.625 -1.983 1 70.81 367 LYS B CA 1
ATOM 8441 C C . LYS B 1 367 ? 33.938 0.109 -3.027 1 70.81 367 LYS B C 1
ATOM 8443 O O . LYS B 1 367 ? 34.062 1.325 -3.188 1 70.81 367 LYS B O 1
ATOM 8448 N N . SER B 1 368 ? 32.969 -0.612 -3.57 1 70 368 SER B N 1
ATOM 8449 C CA . SER B 1 368 ? 32.156 -0.005 -4.617 1 70 368 SER B CA 1
ATOM 8450 C C . SER B 1 368 ? 31.219 1.049 -4.043 1 70 368 SER B C 1
ATOM 8452 O O . SER B 1 368 ? 31.016 1.107 -2.832 1 70 368 SER B O 1
ATOM 8454 N N . LYS B 1 369 ? 30.781 1.98 -4.922 1 76.44 369 LYS B N 1
ATOM 8455 C CA . LYS B 1 369 ? 29.859 3.057 -4.57 1 76.44 369 LYS B CA 1
ATOM 8456 C C . LYS B 1 369 ? 28.609 2.508 -3.904 1 76.44 369 LYS B C 1
ATOM 8458 O O . LYS B 1 369 ? 28.109 1.448 -4.285 1 76.44 369 LYS B O 1
ATOM 8463 N N . ARG B 1 370 ? 28.312 3.09 -2.781 1 80.19 370 ARG B N 1
ATOM 8464 C CA . ARG B 1 370 ? 27.156 2.639 -2.027 1 80.19 370 ARG B CA 1
ATOM 8465 C C . ARG B 1 370 ? 25.859 3.051 -2.723 1 80.19 370 ARG B C 1
ATOM 8467 O O . ARG B 1 370 ? 24.859 2.342 -2.645 1 80.19 370 ARG B O 1
ATOM 8474 N N . TRP B 1 371 ? 25.922 4.199 -3.314 1 87.25 371 TRP B N 1
ATOM 8475 C CA . TRP B 1 371 ? 24.75 4.703 -4.012 1 87.25 371 TRP B CA 1
ATOM 8476 C C . TRP B 1 371 ? 25.109 5.195 -5.41 1 87.25 371 TRP B C 1
ATOM 8478 O O . TRP B 1 371 ? 26.281 5.184 -5.793 1 87.25 371 TRP B O 1
ATOM 8488 N N . SER B 1 372 ? 24.297 5.48 -6.309 1 79.56 372 SER B N 1
ATOM 8489 C CA . SER B 1 372 ? 24.547 5.875 -7.691 1 79.56 372 SER B CA 1
ATOM 8490 C C . SER B 1 372 ? 25.297 7.195 -7.766 1 79.56 372 SER B C 1
ATOM 8492 O O . SER B 1 372 ? 26.141 7.391 -8.648 1 79.56 372 SER B O 1
ATOM 8494 N N . GLU B 1 373 ? 25.156 8.141 -6.848 1 85.19 373 GLU B N 1
ATOM 8495 C CA . GLU B 1 373 ? 25.766 9.469 -6.832 1 85.19 373 GLU B CA 1
ATOM 8496 C C . GLU B 1 373 ? 25.359 10.281 -8.055 1 85.19 373 GLU B C 1
ATOM 8498 O O . GLU B 1 373 ? 26.141 11.07 -8.578 1 85.19 373 GLU B O 1
ATOM 8503 N N . LEU B 1 374 ? 24.188 9.867 -8.617 1 84.62 374 LEU B N 1
ATOM 8504 C CA . LEU B 1 374 ? 23.625 10.594 -9.75 1 84.62 374 LEU B CA 1
ATOM 8505 C C . LEU B 1 374 ? 22.297 11.242 -9.367 1 84.62 374 LEU B C 1
ATOM 8507 O O . LEU B 1 374 ? 21.562 10.727 -8.523 1 84.62 374 LEU B O 1
ATOM 8511 N N . MET B 1 375 ? 22.156 12.344 -9.945 1 88.25 375 MET B N 1
ATOM 8512 C CA . MET B 1 375 ? 20.891 13.023 -9.75 1 88.25 375 MET B CA 1
ATOM 8513 C C . MET B 1 375 ? 20.203 13.289 -11.086 1 88.25 375 MET B C 1
ATOM 8515 O O . MET B 1 375 ? 20.859 13.625 -12.07 1 88.25 375 MET B O 1
ATOM 8519 N N . GLY B 1 376 ? 18.906 13.094 -11.164 1 84.88 376 GLY B N 1
ATOM 8520 C CA . GLY B 1 376 ? 18.141 13.375 -12.367 1 84.88 376 GLY B CA 1
ATOM 8521 C C . GLY B 1 376 ? 18.125 14.852 -12.719 1 84.88 376 GLY B C 1
ATOM 8522 O O . GLY B 1 376 ? 18.125 15.711 -11.836 1 84.88 376 GLY B O 1
ATOM 8523 N N . GLN B 1 377 ? 18.188 15.102 -14.039 1 87.62 377 GLN B N 1
ATOM 8524 C CA . GLN B 1 377 ? 18.188 16.484 -14.516 1 87.62 377 GLN B CA 1
ATOM 8525 C C . GLN B 1 377 ? 17.047 16.719 -15.508 1 87.62 377 GLN B C 1
ATOM 8527 O O . GLN B 1 377 ? 16.734 15.852 -16.328 1 87.62 377 GLN B O 1
ATOM 8532 N N . PHE B 1 378 ? 16.375 17.844 -15.297 1 83.94 378 PHE B N 1
ATOM 8533 C CA . PHE B 1 378 ? 15.328 18.234 -16.234 1 83.94 378 PHE B CA 1
ATOM 8534 C C . PHE B 1 378 ? 15.305 19.734 -16.438 1 83.94 378 PHE B C 1
ATOM 8536 O O . PHE B 1 378 ? 15.297 20.5 -15.461 1 83.94 378 PHE B O 1
ATOM 8543 N N . SER B 1 379 ? 15.438 20.078 -17.672 1 84.38 379 SER B N 1
ATOM 8544 C CA . SER B 1 379 ? 15.312 21.5 -18 1 84.38 379 SER B CA 1
ATOM 8545 C C . SER B 1 379 ? 14.008 21.781 -18.75 1 84.38 379 SER B C 1
ATOM 8547 O O . SER B 1 379 ? 13.766 21.219 -19.812 1 84.38 379 SER B O 1
ATOM 8549 N N . LEU B 1 380 ? 13.211 22.641 -18.188 1 80.19 380 LEU B N 1
ATOM 8550 C CA . LEU B 1 380 ? 11.922 22.984 -18.766 1 80.19 380 LEU B CA 1
ATOM 8551 C C . LEU B 1 380 ? 12.102 23.719 -20.094 1 80.19 380 LEU B C 1
ATOM 8553 O O . LEU B 1 380 ? 11.367 23.484 -21.047 1 80.19 380 LEU B O 1
ATOM 8557 N N . LEU B 1 381 ? 13.07 24.578 -20.109 1 77.25 381 LEU B N 1
ATOM 8558 C CA . LEU B 1 381 ? 13.312 25.375 -21.312 1 77.25 381 LEU B CA 1
ATOM 8559 C C . LEU B 1 381 ? 13.75 24.484 -22.469 1 77.25 381 LEU B C 1
ATOM 8561 O O . LEU B 1 381 ? 13.273 24.641 -23.594 1 77.25 381 LEU B O 1
ATOM 8565 N N . ASN B 1 382 ? 14.664 23.625 -22.141 1 74.69 382 ASN B N 1
ATOM 8566 C CA . ASN B 1 382 ? 15.133 22.719 -23.188 1 74.69 382 ASN B CA 1
ATOM 8567 C C . ASN B 1 382 ? 14.016 21.797 -23.672 1 74.69 382 ASN B C 1
ATOM 8569 O O . ASN B 1 382 ? 13.984 21.422 -24.844 1 74.69 382 ASN B O 1
ATOM 8573 N N . PHE B 1 383 ? 13.203 21.484 -22.75 1 72.06 383 PHE B N 1
ATOM 8574 C CA . PHE B 1 383 ? 12.078 20.609 -23.094 1 72.06 383 PHE B CA 1
ATOM 8575 C C . PHE B 1 383 ? 11.078 21.344 -23.984 1 72.06 383 PHE B C 1
ATOM 8577 O O . PHE B 1 383 ? 10.484 20.75 -24.875 1 72.06 383 PHE B O 1
ATOM 8584 N N . CYS B 1 384 ? 10.883 22.516 -23.688 1 66.62 384 CYS B N 1
ATOM 8585 C CA . CYS B 1 384 ? 9.922 23.297 -24.469 1 66.62 384 CYS B CA 1
ATOM 8586 C C . CYS B 1 384 ? 10.484 23.656 -25.828 1 66.62 384 CYS B C 1
ATOM 8588 O O . CYS B 1 384 ? 9.734 23.844 -26.797 1 66.62 384 CYS B O 1
ATOM 8590 N N . ILE B 1 385 ? 11.773 23.812 -25.875 1 60.38 385 ILE B N 1
ATOM 8591 C CA . ILE B 1 385 ? 12.398 24.203 -27.141 1 60.38 385 ILE B CA 1
ATOM 8592 C C . ILE B 1 385 ? 12.531 22.984 -28.062 1 60.38 385 ILE B C 1
ATOM 8594 O O . ILE B 1 385 ? 12.383 23.109 -29.281 1 60.38 385 ILE B O 1
ATOM 8598 N N . LYS B 1 386 ? 13.078 21.938 -27.359 1 55.12 386 LYS B N 1
ATOM 8599 C CA . LYS B 1 386 ? 13.391 20.812 -28.234 1 55.12 386 LYS B CA 1
ATOM 8600 C C . LYS B 1 386 ? 12.141 20.297 -28.938 1 55.12 386 LYS B C 1
ATOM 8602 O O . LYS B 1 386 ? 11.141 19.969 -28.281 1 55.12 386 LYS B O 1
ATOM 8607 N N . LYS B 1 387 ? 11.859 20.672 -30.188 1 47.16 387 LYS B N 1
ATOM 8608 C CA . LYS B 1 387 ? 10.906 20.172 -31.188 1 47.16 387 LYS B CA 1
ATOM 8609 C C . LYS B 1 387 ? 10.805 18.656 -31.141 1 47.16 387 LYS B C 1
ATOM 8611 O O . LYS B 1 387 ? 11.5 17.969 -31.891 1 47.16 387 LYS B O 1
ATOM 8616 N N . LYS B 1 388 ? 10.93 18.016 -30.141 1 46.5 388 LYS B N 1
ATOM 8617 C CA . LYS B 1 388 ? 10.938 16.578 -30.391 1 46.5 388 LYS B CA 1
ATOM 8618 C C . LYS B 1 388 ? 9.641 16.141 -31.062 1 46.5 388 LYS B C 1
ATOM 8620 O O . LYS B 1 388 ? 8.602 16.781 -30.906 1 46.5 388 LYS B O 1
ATOM 8625 N N . SER B 1 389 ? 9.766 15.141 -31.875 1 44.75 389 SER B N 1
ATOM 8626 C CA . SER B 1 389 ? 8.781 14.609 -32.812 1 44.75 389 SER B CA 1
ATOM 8627 C C . SER B 1 389 ? 7.422 14.445 -32.156 1 44.75 389 SER B C 1
ATOM 8629 O O . SER B 1 389 ? 7.32 13.844 -31.062 1 44.75 389 SER B O 1
ATOM 8631 N N . LYS B 1 390 ? 6.461 15.234 -32.469 1 45.38 390 LYS B N 1
ATOM 8632 C CA . LYS B 1 390 ? 5.051 15.414 -32.156 1 45.38 390 LYS B CA 1
ATOM 8633 C C . LYS B 1 390 ? 4.387 14.078 -31.828 1 45.38 390 LYS B C 1
ATOM 8635 O O . LYS B 1 390 ? 3.541 13.992 -30.938 1 45.38 390 LYS B O 1
ATOM 8640 N N . MET B 1 391 ? 4.707 13.25 -32.594 1 42.16 391 MET B N 1
ATOM 8641 C CA . MET B 1 391 ? 3.926 12.016 -32.625 1 42.16 391 MET B CA 1
ATOM 8642 C C . MET B 1 391 ? 4.082 11.234 -31.328 1 42.16 391 MET B C 1
ATOM 8644 O O . MET B 1 391 ? 3.104 10.711 -30.797 1 42.16 391 MET B O 1
ATOM 8648 N N . PHE B 1 392 ? 5.355 11.086 -30.859 1 44.56 392 PHE B N 1
ATOM 8649 C CA . PHE B 1 392 ? 5.586 10.281 -29.672 1 44.56 392 PHE B CA 1
ATOM 8650 C C . PHE B 1 392 ? 4.996 10.953 -28.438 1 44.56 392 PHE B C 1
ATOM 8652 O O . PHE B 1 392 ? 4.473 10.281 -27.547 1 44.56 392 PHE B O 1
ATOM 8659 N N . ASN B 1 393 ? 4.977 12.25 -28.5 1 46.16 393 ASN B N 1
ATOM 8660 C CA . ASN B 1 393 ? 4.406 13.008 -27.391 1 46.16 393 ASN B CA 1
ATOM 8661 C C . ASN B 1 393 ? 2.893 12.82 -27.312 1 46.16 393 ASN B C 1
ATOM 8663 O O . ASN B 1 393 ? 2.336 12.703 -26.219 1 46.16 393 ASN B O 1
ATOM 8667 N N . ASP B 1 394 ? 2.338 12.773 -28.531 1 47.94 394 ASP B N 1
ATOM 8668 C CA . ASP B 1 394 ? 0.887 12.609 -28.516 1 47.94 394 ASP B CA 1
ATOM 8669 C C . ASP B 1 394 ? 0.493 11.234 -28 1 47.94 394 ASP B C 1
ATOM 8671 O O . ASP B 1 394 ? -0.488 11.094 -27.266 1 47.94 394 ASP B O 1
ATOM 8675 N N . ILE B 1 395 ? 1.148 10.328 -28.5 1 45.28 395 ILE B N 1
ATOM 8676 C CA . ILE B 1 395 ? 0.79 8.969 -28.109 1 45.28 395 ILE B CA 1
ATOM 8677 C C . ILE B 1 395 ? 1.008 8.797 -26.609 1 45.28 395 ILE B C 1
ATOM 8679 O O . ILE B 1 395 ? 0.179 8.195 -25.922 1 45.28 395 ILE B O 1
ATOM 8683 N N . VAL B 1 396 ? 2.16 9.25 -26.219 1 46.12 396 VAL B N 1
ATOM 8684 C CA . VAL B 1 396 ? 2.475 9.109 -24.797 1 46.12 396 VAL B CA 1
ATOM 8685 C C . VAL B 1 396 ? 1.462 9.891 -23.969 1 46.12 396 VAL B C 1
ATOM 8687 O O . VAL B 1 396 ? 1.049 9.43 -22.891 1 46.12 396 VAL B O 1
ATOM 8690 N N . GLU B 1 397 ? 1.137 11.047 -24.531 1 48.44 397 GLU B N 1
ATOM 8691 C CA . GLU B 1 397 ? 0.109 11.828 -23.844 1 48.44 397 GLU B CA 1
ATOM 8692 C C . GLU B 1 397 ? -1.193 11.039 -23.734 1 48.44 397 GLU B C 1
ATOM 8694 O O . GLU B 1 397 ? -1.881 11.117 -22.719 1 48.44 397 GLU B O 1
ATOM 8699 N N . HIS B 1 398 ? -1.541 10.555 -24.828 1 45.53 398 HIS B N 1
ATOM 8700 C CA . HIS B 1 398 ? -2.832 9.875 -24.859 1 45.53 398 HIS B CA 1
ATOM 8701 C C . HIS B 1 398 ? -2.84 8.648 -23.953 1 45.53 398 HIS B C 1
ATOM 8703 O O . HIS B 1 398 ? -3.844 8.359 -23.312 1 45.53 398 HIS B O 1
ATOM 8709 N N . PHE B 1 399 ? -1.934 7.863 -24.281 1 43.66 399 PHE B N 1
ATOM 8710 C CA . PHE B 1 399 ? -2.047 6.57 -23.609 1 43.66 399 PHE B CA 1
ATOM 8711 C C . PHE B 1 399 ? -1.609 6.672 -22.156 1 43.66 399 PHE B C 1
ATOM 8713 O O . PHE B 1 399 ? -2.115 5.945 -21.297 1 43.66 399 PHE B O 1
ATOM 8720 N N . CYS B 1 400 ? -0.218 7.262 -21.891 1 44.22 400 CYS B N 1
ATOM 8721 C CA . CYS B 1 400 ? 0.356 7.242 -20.562 1 44.22 400 CYS B CA 1
ATOM 8722 C C . CYS B 1 400 ? 0.281 8.617 -19.906 1 44.22 400 CYS B C 1
ATOM 8724 O O . CYS B 1 400 ? 0.359 9.641 -20.594 1 44.22 400 CYS B O 1
ATOM 8726 N N . GLY B 1 401 ? -0.615 9.125 -19.078 1 43.72 401 GLY B N 1
ATOM 8727 C CA . GLY B 1 401 ? -0.312 10.359 -18.375 1 43.72 401 GLY B CA 1
ATOM 8728 C C . GLY B 1 401 ? 1.123 10.82 -18.562 1 43.72 401 GLY B C 1
ATOM 8729 O O . GLY B 1 401 ? 2.059 10.102 -18.203 1 43.72 401 GLY B O 1
ATOM 8730 N N . ARG B 1 402 ? 1.489 11.711 -19.609 1 44.91 402 ARG B N 1
ATOM 8731 C CA . ARG B 1 402 ? 2.709 12.242 -20.203 1 44.91 402 ARG B CA 1
ATOM 8732 C C . ARG B 1 402 ? 3.838 12.312 -19.188 1 44.91 402 ARG B C 1
ATOM 8734 O O . ARG B 1 402 ? 4.98 11.969 -19.484 1 44.91 402 ARG B O 1
ATOM 8741 N N . GLU B 1 403 ? 3.646 13.125 -18.203 1 44.78 403 GLU B N 1
ATOM 8742 C CA . GLU B 1 403 ? 4.75 13.625 -17.391 1 44.78 403 GLU B CA 1
ATOM 8743 C C . GLU B 1 403 ? 5.613 12.477 -16.859 1 44.78 403 GLU B C 1
ATOM 8745 O O . GLU B 1 403 ? 6.84 12.578 -16.844 1 44.78 403 GLU B O 1
ATOM 8750 N N . LYS B 1 404 ? 4.984 11.328 -16.531 1 45.59 404 LYS B N 1
ATOM 8751 C CA . LYS B 1 404 ? 5.773 10.266 -15.914 1 45.59 404 LYS B CA 1
ATOM 8752 C C . LYS B 1 404 ? 6.598 9.516 -16.953 1 45.59 404 LYS B C 1
ATOM 8754 O O . LYS B 1 404 ? 7.734 9.117 -16.688 1 45.59 404 LYS B O 1
ATOM 8759 N N . MET B 1 405 ? 6.016 9.195 -18.094 1 46.66 405 MET B N 1
ATOM 8760 C CA . MET B 1 405 ? 6.754 8.414 -19.094 1 46.66 405 MET B CA 1
ATOM 8761 C C . MET B 1 405 ? 7.953 9.203 -19.609 1 46.66 405 MET B C 1
ATOM 8763 O O . MET B 1 405 ? 9.023 8.633 -19.844 1 46.66 405 MET B O 1
ATOM 8767 N N . LEU B 1 406 ? 7.707 10.391 -20 1 46.62 406 LEU B N 1
ATOM 8768 C CA . LEU B 1 406 ? 8.82 11.18 -20.516 1 46.62 406 LEU B CA 1
ATOM 8769 C C . LEU B 1 406 ? 9.953 11.25 -19.5 1 46.62 406 LEU B C 1
ATOM 8771 O O . LEU B 1 406 ? 11.125 11.234 -19.875 1 46.62 406 LEU B O 1
ATOM 8775 N N . ALA B 1 407 ? 9.656 11.523 -18.188 1 45.84 407 ALA B N 1
ATOM 8776 C CA . ALA B 1 407 ? 10.703 11.555 -17.172 1 45.84 407 ALA B CA 1
ATOM 8777 C C . ALA B 1 407 ? 11.531 10.273 -17.203 1 45.84 407 ALA B C 1
ATOM 8779 O O . ALA B 1 407 ? 12.727 10.297 -16.906 1 45.84 407 ALA B O 1
ATOM 8780 N N . ARG B 1 408 ? 10.859 9 -17.375 1 46.28 408 ARG B N 1
ATOM 8781 C CA . ARG B 1 408 ? 11.406 7.664 -17.156 1 46.28 408 ARG B CA 1
ATOM 8782 C C . ARG B 1 408 ? 12.391 7.281 -18.266 1 46.28 408 ARG B C 1
ATOM 8784 O O . ARG B 1 408 ? 13.336 6.523 -18.031 1 46.28 408 ARG B O 1
ATOM 8791 N N . PHE B 1 409 ? 12.039 7.516 -19.453 1 50 409 PHE B N 1
ATOM 8792 C CA . PHE B 1 409 ? 12.961 6.879 -20.391 1 50 409 PHE B CA 1
ATOM 8793 C C . PHE B 1 409 ? 14.367 7.457 -20.234 1 50 409 PHE B C 1
ATOM 8795 O O . PHE B 1 409 ? 15.344 6.711 -20.188 1 50 409 PHE B O 1
ATOM 8802 N N . CYS B 1 410 ? 14.922 8.43 -20.875 1 50.38 410 CYS B N 1
ATOM 8803 C CA . CYS B 1 410 ? 16.359 8.719 -20.844 1 50.38 410 CYS B CA 1
ATOM 8804 C C . CYS B 1 410 ? 16.625 10.094 -20.25 1 50.38 410 CYS B C 1
ATOM 8806 O O . CYS B 1 410 ? 16.797 11.07 -20.984 1 50.38 410 CYS B O 1
ATOM 8808 N N . LEU B 1 411 ? 16.188 10.219 -18.906 1 61.41 411 LEU B N 1
ATOM 8809 C CA . LEU B 1 411 ? 16.547 11.555 -18.453 1 61.41 411 LEU B CA 1
ATOM 8810 C C . LEU B 1 411 ? 18.031 11.617 -18.109 1 61.41 411 LEU B C 1
ATOM 8812 O O . LEU B 1 411 ? 18.625 10.633 -17.641 1 61.41 411 LEU B O 1
ATOM 8816 N N . PRO B 1 412 ? 18.672 12.617 -18.625 1 72.31 412 PRO B N 1
ATOM 8817 C CA . PRO B 1 412 ? 20.078 12.812 -18.266 1 72.31 412 PRO B CA 1
ATOM 8818 C C . PRO B 1 412 ? 20.297 12.898 -16.766 1 72.31 412 PRO B C 1
ATOM 8820 O O . PRO B 1 412 ? 19.438 13.367 -16.031 1 72.31 412 PRO B O 1
ATOM 8823 N N . SER B 1 413 ? 21.344 12.172 -16.359 1 82 413 SER B N 1
ATOM 8824 C CA . SER B 1 413 ? 21.766 12.242 -14.969 1 82 413 SER B CA 1
ATOM 8825 C C . SER B 1 413 ? 23.109 12.938 -14.836 1 82 413 SER B C 1
ATOM 8827 O O . SER B 1 413 ? 23.938 12.891 -15.75 1 82 413 SER B O 1
ATOM 8829 N N . SER B 1 414 ? 23.172 13.805 -13.859 1 86.94 414 SER B N 1
ATOM 8830 C CA . SER B 1 414 ? 24.438 14.469 -13.547 1 86.94 414 SER B CA 1
ATOM 8831 C C . SER B 1 414 ? 25.016 13.961 -12.234 1 86.94 414 SER B C 1
ATOM 8833 O O . SER B 1 414 ? 24.281 13.688 -11.281 1 86.94 414 SER B O 1
ATOM 8835 N N . PRO B 1 415 ? 26.297 13.805 -12.234 1 88.44 415 PRO B N 1
ATOM 8836 C CA . PRO B 1 415 ? 26.922 13.422 -10.969 1 88.44 415 PRO B CA 1
ATOM 8837 C C . PRO B 1 415 ? 26.844 14.523 -9.914 1 88.44 415 PRO B C 1
ATOM 8839 O O . PRO B 1 415 ? 26.781 15.703 -10.25 1 88.44 415 PRO B O 1
ATOM 8842 N N . ILE B 1 416 ? 26.781 14.109 -8.688 1 90.19 416 ILE B N 1
ATOM 8843 C CA . ILE B 1 416 ? 26.75 15.055 -7.582 1 90.19 416 ILE B CA 1
ATOM 8844 C C . ILE B 1 416 ? 28.156 15.586 -7.309 1 90.19 416 ILE B C 1
ATOM 8846 O O . ILE B 1 416 ? 29.016 14.859 -6.82 1 90.19 416 ILE B O 1
ATOM 8850 N N . HIS B 1 417 ? 28.266 16.828 -7.602 1 88.81 417 HIS B N 1
ATOM 8851 C CA . HIS B 1 417 ? 29.562 17.453 -7.398 1 88.81 417 HIS B CA 1
ATOM 8852 C C . HIS B 1 417 ? 29.797 17.766 -5.926 1 88.81 417 HIS B C 1
ATOM 8854 O O . HIS B 1 417 ? 28.875 18.156 -5.211 1 88.81 417 HIS B O 1
ATOM 8860 N N . PRO B 1 418 ? 31.016 17.641 -5.477 1 88.62 418 PRO B N 1
ATOM 8861 C CA . PRO B 1 418 ? 31.344 17.938 -4.078 1 88.62 418 PRO B CA 1
ATOM 8862 C C . PRO B 1 418 ? 31.031 19.391 -3.701 1 88.62 418 PRO B C 1
ATOM 8864 O O . PRO B 1 418 ? 30.703 19.672 -2.547 1 88.62 418 PRO B O 1
ATOM 8867 N N . SER B 1 419 ? 31.109 20.234 -4.695 1 88.31 419 SER B N 1
ATOM 8868 C CA . SER B 1 419 ? 30.812 21.641 -4.418 1 88.31 419 SER B CA 1
ATOM 8869 C C . SER B 1 419 ? 29.375 21.828 -3.961 1 88.31 419 SER B C 1
ATOM 8871 O O . SER B 1 419 ? 29.078 22.688 -3.127 1 88.31 419 SER B O 1
ATOM 8873 N N . LEU B 1 420 ? 28.578 21 -4.469 1 92.31 420 LEU B N 1
ATOM 8874 C CA . LEU B 1 420 ? 27.172 21.062 -4.074 1 92.31 420 LEU B CA 1
ATOM 8875 C C . LEU B 1 420 ? 26.984 20.609 -2.633 1 92.31 420 LEU B C 1
ATOM 8877 O O . LEU B 1 420 ? 26.25 21.219 -1.872 1 92.31 420 LEU B O 1
ATOM 8881 N N . LYS B 1 421 ? 27.688 19.578 -2.213 1 91.94 421 LYS B N 1
ATOM 8882 C CA . LYS B 1 421 ? 27.625 19.094 -0.842 1 91.94 421 LYS B CA 1
ATOM 8883 C C . LYS B 1 421 ? 28.156 20.125 0.142 1 91.94 421 LYS B C 1
ATOM 8885 O O . LYS B 1 421 ? 27.594 20.312 1.224 1 91.94 421 LYS B O 1
ATOM 8890 N N . GLU B 1 422 ? 29.141 20.797 -0.335 1 90.44 422 GLU B N 1
ATOM 8891 C CA . GLU B 1 422 ? 29.719 21.859 0.5 1 90.44 422 GLU B CA 1
ATOM 8892 C C . GLU B 1 422 ? 28.75 23.016 0.661 1 90.44 422 GLU B C 1
ATOM 8894 O O . GLU B 1 422 ? 28.625 23.578 1.752 1 90.44 422 GLU B O 1
ATOM 8899 N N . LEU B 1 423 ? 28.141 23.312 -0.372 1 91.5 423 LEU B N 1
ATOM 8900 C CA . LEU B 1 423 ? 27.172 24.406 -0.337 1 91.5 423 LEU B CA 1
ATOM 8901 C C . LEU B 1 423 ? 26.062 24.109 0.656 1 91.5 423 LEU B C 1
ATOM 8903 O O . LEU B 1 423 ? 25.656 24.984 1.425 1 91.5 423 LEU B O 1
ATOM 8907 N N . ILE B 1 424 ? 25.594 22.922 0.704 1 92.06 424 ILE B N 1
ATOM 8908 C CA . ILE B 1 424 ? 24.484 22.516 1.569 1 92.06 424 ILE B CA 1
ATOM 8909 C C . ILE B 1 424 ? 24.922 22.578 3.029 1 92.06 424 ILE B C 1
ATOM 8911 O O . ILE B 1 424 ? 24.234 23.156 3.875 1 92.06 424 ILE B O 1
ATOM 8915 N N . ILE B 1 425 ? 26.109 22.047 3.316 1 90.62 425 ILE B N 1
ATOM 8916 C CA . ILE B 1 425 ? 26.594 22 4.691 1 90.62 425 ILE B CA 1
ATOM 8917 C C . ILE B 1 425 ? 26.891 23.422 5.184 1 90.62 425 ILE B C 1
ATOM 8919 O O . ILE B 1 425 ? 26.594 23.766 6.332 1 90.62 425 ILE B O 1
ATOM 8923 N N . ASN B 1 426 ? 27.422 24.156 4.262 1 87.38 426 ASN B N 1
ATOM 8924 C CA . ASN B 1 426 ? 27.734 25.531 4.637 1 87.38 426 ASN B CA 1
ATOM 8925 C C . ASN B 1 426 ? 26.469 26.328 4.977 1 87.38 426 ASN B C 1
ATOM 8927 O O . ASN B 1 426 ? 26.438 27.062 5.969 1 87.38 426 ASN B O 1
ATOM 8931 N N . GLN B 1 427 ? 25.5 26.172 4.234 1 88.38 427 GLN B N 1
ATOM 8932 C CA . GLN B 1 427 ? 24.25 26.875 4.508 1 88.38 427 GLN B CA 1
ATOM 8933 C C . GLN B 1 427 ? 23.609 26.375 5.801 1 88.38 427 GLN B C 1
ATOM 8935 O O . GLN B 1 427 ? 23.078 27.172 6.582 1 88.38 427 GLN B O 1
ATOM 8940 N N . LEU B 1 428 ? 23.656 25.125 6.027 1 85.88 428 LEU B N 1
ATOM 8941 C CA . LEU B 1 428 ? 23.078 24.562 7.234 1 85.88 428 LEU B CA 1
ATOM 8942 C C . LEU B 1 428 ? 23.812 25.031 8.477 1 85.88 428 LEU B C 1
ATOM 8944 O O . LEU B 1 428 ? 23.188 25.312 9.508 1 85.88 428 LEU B O 1
ATOM 8948 N N . GLN B 1 429 ? 25.062 25.172 8.312 1 83.12 429 GLN B N 1
ATOM 8949 C CA . GLN B 1 429 ? 25.859 25.672 9.422 1 83.12 429 GLN B CA 1
ATOM 8950 C C . GLN B 1 429 ? 25.547 27.141 9.719 1 83.12 429 GLN B C 1
ATOM 8952 O O . GLN B 1 429 ? 25.453 27.531 10.875 1 83.12 429 GLN B O 1
ATOM 8957 N N . GLN B 1 430 ? 25.391 27.844 8.672 1 81.19 430 GLN B N 1
ATOM 8958 C CA . GLN B 1 430 ? 25.062 29.25 8.836 1 81.19 430 GLN B CA 1
ATOM 8959 C C . GLN B 1 430 ? 23.672 29.438 9.461 1 81.19 430 GLN B C 1
ATOM 8961 O O . GLN B 1 430 ? 23.484 30.281 10.336 1 81.19 430 GLN B O 1
ATOM 8966 N N . LYS B 1 431 ? 22.766 28.656 9.023 1 77.81 431 LYS B N 1
ATOM 8967 C CA . LYS B 1 431 ? 21.422 28.719 9.57 1 77.81 431 LYS B CA 1
ATOM 8968 C C . LYS B 1 431 ? 21.406 28.281 11.039 1 77.81 431 LYS B C 1
ATOM 8970 O O . LYS B 1 431 ? 20.688 28.875 11.852 1 77.81 431 LYS B O 1
ATOM 8975 N N . ALA B 1 432 ? 22.141 27.234 11.312 1 73.31 432 ALA B N 1
ATOM 8976 C CA . ALA B 1 432 ? 22.219 26.734 12.688 1 73.31 432 ALA B CA 1
ATOM 8977 C C . ALA B 1 432 ? 22.812 27.797 13.609 1 73.31 432 ALA B C 1
ATOM 8979 O O . ALA B 1 432 ? 22.344 27.969 14.742 1 73.31 432 ALA B O 1
ATOM 8980 N N . LYS B 1 433 ? 23.797 28.469 13.133 1 71.62 433 LYS B N 1
ATOM 8981 C CA . LYS B 1 433 ? 24.422 29.531 13.914 1 71.62 433 LYS B CA 1
ATOM 8982 C C . LYS B 1 433 ? 23.453 30.703 14.125 1 71.62 433 LYS B C 1
ATOM 8984 O O . LYS B 1 433 ? 23.391 31.266 15.219 1 71.62 433 LYS B O 1
ATOM 8989 N N . HIS B 1 434 ? 22.656 30.922 13.148 1 69.69 434 HIS B N 1
ATOM 8990 C CA . HIS B 1 434 ? 21.703 32.031 13.242 1 69.69 434 HIS B CA 1
ATOM 8991 C C . HIS B 1 434 ? 20.562 31.672 14.188 1 69.69 434 HIS B C 1
ATOM 8993 O O . HIS B 1 434 ? 20.078 32.531 14.93 1 69.69 434 HIS B O 1
ATOM 8999 N N . ILE B 1 435 ? 20 30.5 14.086 1 63.88 435 ILE B N 1
ATOM 9000 C CA . ILE B 1 435 ? 18.906 30.047 14.953 1 63.88 435 ILE B CA 1
ATOM 9001 C C . ILE B 1 435 ? 19.359 30.109 16.406 1 63.88 435 ILE B C 1
ATOM 9003 O O . ILE B 1 435 ? 18.562 30.469 17.297 1 63.88 435 ILE B O 1
ATOM 9007 N N . SER B 1 436 ? 20.531 29.641 16.656 1 57.84 436 SER B N 1
ATOM 9008 C CA . SER B 1 436 ? 21.047 29.703 18.016 1 57.84 436 SER B CA 1
ATOM 9009 C C . SER B 1 436 ? 21.078 31.141 18.531 1 57.84 436 SER B C 1
ATOM 9011 O O . SER B 1 436 ? 20.953 31.375 19.734 1 57.84 436 SER B O 1
ATOM 9013 N N . GLU B 1 437 ? 21.156 32 17.594 1 57.09 437 GLU B N 1
ATOM 9014 C CA . GLU B 1 437 ? 21.266 33.406 17.984 1 57.09 437 GLU B CA 1
ATOM 9015 C C . GLU B 1 437 ? 19.875 34.062 18.094 1 57.09 437 GLU B C 1
ATOM 9017 O O . GLU B 1 437 ? 19.688 35 18.859 1 57.09 437 GLU B O 1
ATOM 9022 N N . VAL B 1 438 ? 18.938 33.594 17.125 1 51.72 438 VAL B N 1
ATOM 9023 C CA . VAL B 1 438 ? 17.625 34.219 17.094 1 51.72 438 VAL B CA 1
ATOM 9024 C C . VAL B 1 438 ? 16.625 33.375 17.859 1 51.72 438 VAL B C 1
ATOM 9026 O O . VAL B 1 438 ? 16.75 32.156 17.906 1 51.72 438 VAL B O 1
ATOM 9029 N N . GLU B 1 439 ? 15.711 33.938 18.578 1 46.78 439 GLU B N 1
ATOM 9030 C CA . GLU B 1 439 ? 14.641 33.312 19.344 1 46.78 439 GLU B CA 1
ATOM 9031 C C . GLU B 1 439 ? 13.859 32.312 18.469 1 46.78 439 GLU B C 1
ATOM 9033 O O . GLU B 1 439 ? 13.555 32.625 17.312 1 46.78 439 GLU B O 1
ATOM 9038 N N . THR B 1 440 ? 13.727 31.047 18.844 1 45.22 440 THR B N 1
ATOM 9039 C CA . THR B 1 440 ? 13.227 29.766 18.328 1 45.22 440 THR B CA 1
ATOM 9040 C C . THR B 1 440 ? 11.914 29.969 17.578 1 45.22 440 THR B C 1
ATOM 9042 O O . THR B 1 440 ? 11.625 29.25 16.625 1 45.22 440 THR B O 1
ATOM 9045 N N . SER B 1 441 ? 11.125 30.922 18.016 1 44.66 441 SER B N 1
ATOM 9046 C CA . SER B 1 441 ? 9.75 31.078 17.547 1 44.66 441 SER B CA 1
ATOM 9047 C C . SER B 1 441 ? 9.711 31.547 16.094 1 44.66 441 SER B C 1
ATOM 9049 O O . SER B 1 441 ? 8.789 31.188 15.359 1 44.66 441 SER B O 1
ATOM 9051 N N . GLN B 1 442 ? 10.688 32.312 15.648 1 47.03 442 GLN B N 1
ATOM 9052 C CA . GLN B 1 442 ? 10.617 32.969 14.352 1 47.03 442 GLN B CA 1
ATOM 9053 C C . GLN B 1 442 ? 11.031 32.031 13.219 1 47.03 442 GLN B C 1
ATOM 9055 O O . GLN B 1 442 ? 10.594 32.219 12.078 1 47.03 442 GLN B O 1
ATOM 9060 N N . VAL B 1 443 ? 11.734 31.094 13.523 1 48.22 443 VAL B N 1
ATOM 9061 C CA . VAL B 1 443 ? 12.32 30.219 12.516 1 48.22 443 VAL B CA 1
ATOM 9062 C C . VAL B 1 443 ? 11.25 29.281 11.961 1 48.22 443 VAL B C 1
ATOM 9064 O O . VAL B 1 443 ? 11.289 28.906 10.781 1 48.22 443 VAL B O 1
ATOM 9067 N N . SER B 1 444 ? 10.312 28.984 12.859 1 47.81 444 SER B N 1
ATOM 9068 C CA . SER B 1 444 ? 9.305 27.984 12.508 1 47.81 444 SER B CA 1
ATOM 9069 C C . SER B 1 444 ? 8.375 28.516 11.422 1 47.81 444 SER B C 1
ATOM 9071 O O . SER B 1 444 ? 7.742 27.734 10.703 1 47.81 444 SER B O 1
ATOM 9073 N N . THR B 1 445 ? 8.445 29.969 11.266 1 47.81 445 THR B N 1
ATOM 9074 C CA . THR B 1 445 ? 7.441 30.547 10.375 1 47.81 445 THR B CA 1
ATOM 9075 C C . THR B 1 445 ? 8.078 31 9.062 1 47.81 445 THR B C 1
ATOM 9077 O O . THR B 1 445 ? 7.461 31.734 8.297 1 47.81 445 THR B O 1
ATOM 9080 N N . MET B 1 446 ? 9.344 30.656 8.93 1 54.88 446 MET B N 1
ATOM 9081 C CA . MET B 1 446 ? 9.961 31.25 7.746 1 54.88 446 MET B CA 1
ATOM 9082 C C . MET B 1 446 ? 9.492 30.531 6.48 1 54.88 446 MET B C 1
ATOM 9084 O O . MET B 1 446 ? 9.398 29.312 6.449 1 54.88 446 MET B O 1
ATOM 9088 N N . LYS B 1 447 ? 9.008 31.469 5.598 1 66.44 447 LYS B N 1
ATOM 9089 C CA . LYS B 1 447 ? 8.602 31.016 4.273 1 66.44 447 LYS B CA 1
ATOM 9090 C C . LYS B 1 447 ? 9.805 30.594 3.436 1 66.44 447 LYS B C 1
ATOM 9092 O O . LYS B 1 447 ? 10.953 30.812 3.838 1 66.44 447 LYS B O 1
ATOM 9097 N N . ILE B 1 448 ? 9.578 30.031 2.445 1 78 448 ILE B N 1
ATOM 9098 C CA . ILE B 1 448 ? 10.609 29.516 1.555 1 78 448 ILE B CA 1
ATOM 9099 C C . ILE B 1 448 ? 11.438 30.656 0.996 1 78 448 ILE B C 1
ATOM 9101 O O . ILE B 1 448 ? 10.891 31.688 0.568 1 78 448 ILE B O 1
ATOM 9105 N N . SER B 1 449 ? 12.727 30.672 1.097 1 78.38 449 SER B N 1
ATOM 9106 C CA . SER B 1 449 ? 13.703 31.594 0.532 1 78.38 449 SER B CA 1
ATOM 9107 C C . SER B 1 449 ? 13.836 32.844 1.39 1 78.38 449 SER B C 1
ATOM 9109 O O . SER B 1 449 ? 14.633 33.75 1.079 1 78.38 449 SER B O 1
ATOM 9111 N N . GLU B 1 450 ? 13.062 32.938 2.439 1 80.12 450 GLU B N 1
ATOM 9112 C CA . GLU B 1 450 ? 13.078 34.125 3.266 1 80.12 450 GLU B CA 1
ATOM 9113 C C . GLU B 1 450 ? 14.406 34.281 3.994 1 80.12 450 GLU B C 1
ATOM 9115 O O . GLU B 1 450 ? 14.945 35.406 4.098 1 80.12 450 GLU B O 1
ATOM 9120 N N . TRP B 1 451 ? 14.891 33.25 4.383 1 81.25 451 TRP B N 1
ATOM 9121 C CA . TRP B 1 451 ? 16.141 33.281 5.117 1 81.25 451 TRP B CA 1
ATOM 9122 C C . TRP B 1 451 ? 17.297 33.719 4.203 1 81.25 451 TRP B C 1
ATOM 9124 O O . TRP B 1 451 ? 18.109 34.562 4.562 1 81.25 451 TRP B O 1
ATOM 9134 N N . THR B 1 452 ? 17.359 33.156 3.047 1 86.06 452 THR B N 1
ATOM 9135 C CA . THR B 1 452 ? 18.453 33.438 2.117 1 86.06 452 THR B CA 1
ATOM 9136 C C . THR B 1 452 ? 18.375 34.875 1.621 1 86.06 452 THR B C 1
ATOM 9138 O O . THR B 1 452 ? 19.375 35.594 1.634 1 86.06 452 THR B O 1
ATOM 9141 N N . LEU B 1 453 ? 17.203 35.281 1.265 1 87.12 453 LEU B N 1
ATOM 9142 C CA . LEU B 1 453 ? 17.047 36.625 0.737 1 87.12 453 LEU B CA 1
ATOM 9143 C C . LEU B 1 453 ? 17.266 37.688 1.83 1 87.12 453 LEU B C 1
ATOM 9145 O O . LEU B 1 453 ? 17.781 38.75 1.562 1 87.12 453 LEU B O 1
ATOM 9149 N N . GLY B 1 454 ? 16.906 37.344 3.045 1 82.31 454 GLY B N 1
ATOM 9150 C CA . GLY B 1 454 ? 17.141 38.219 4.176 1 82.31 454 GLY B CA 1
ATOM 9151 C C . GLY B 1 454 ? 18.609 38.312 4.543 1 82.31 454 GLY B C 1
ATOM 9152 O O . GLY B 1 454 ? 19.094 39.406 4.871 1 82.31 454 GLY B O 1
ATOM 9153 N N . SER B 1 455 ? 19.281 37.25 4.453 1 83.44 455 SER B N 1
ATOM 9154 C CA . SER B 1 455 ? 20.703 37.25 4.809 1 83.44 455 SER B CA 1
ATOM 9155 C C . SER B 1 455 ? 21.531 38.062 3.838 1 83.44 455 SER B C 1
ATOM 9157 O O . SER B 1 455 ? 22.562 38.625 4.215 1 83.44 455 SER B O 1
ATOM 9159 N N . TYR B 1 456 ? 21.078 38.156 2.594 1 86.25 456 TYR B N 1
ATOM 9160 C CA . TYR B 1 456 ? 21.812 38.938 1.602 1 86.25 456 TYR B CA 1
ATOM 9161 C C . TYR B 1 456 ? 21.234 40.375 1.505 1 86.25 456 TYR B C 1
ATOM 9163 O O . TYR B 1 456 ? 21.719 41.188 0.704 1 86.25 456 TYR B O 1
ATOM 9171 N N . GLY B 1 457 ? 20.172 40.656 2.244 1 80.94 457 GLY B N 1
ATOM 9172 C CA . GLY B 1 457 ? 19.641 42 2.35 1 80.94 457 GLY B CA 1
ATOM 9173 C C . GLY B 1 457 ? 18.656 42.344 1.244 1 80.94 457 GLY B C 1
ATOM 9174 O O . GLY B 1 457 ? 18.422 43.531 0.953 1 80.94 457 GLY B O 1
ATOM 9175 N N . TYR B 1 458 ? 18.125 41.406 0.553 1 87.25 458 TYR B N 1
ATOM 9176 C CA . TYR B 1 458 ? 17.25 41.656 -0.577 1 87.25 458 TYR B CA 1
ATOM 9177 C C . TYR B 1 458 ? 15.812 41.25 -0.264 1 87.25 458 TYR B C 1
ATOM 9179 O O . TYR B 1 458 ? 15.031 40.969 -1.174 1 87.25 458 TYR B O 1
ATOM 9187 N N . LEU B 1 459 ? 15.445 41.094 0.938 1 85.56 459 LEU B N 1
ATOM 9188 C CA . LEU B 1 459 ? 14.141 40.594 1.344 1 85.56 459 LEU B CA 1
ATOM 9189 C C . LEU B 1 459 ? 13.031 41.531 0.853 1 85.56 459 LEU B C 1
ATOM 9191 O O . LEU B 1 459 ? 11.984 41.062 0.396 1 85.56 459 LEU B O 1
ATOM 9195 N N . ASP B 1 460 ? 13.266 42.75 0.89 1 81.44 460 ASP B N 1
ATOM 9196 C CA . ASP B 1 460 ? 12.234 43.719 0.524 1 81.44 460 ASP B CA 1
ATOM 9197 C C . ASP B 1 460 ? 12 43.719 -0.983 1 81.44 460 ASP B C 1
ATOM 9199 O O . ASP B 1 460 ? 10.859 43.875 -1.436 1 81.44 460 ASP B O 1
ATOM 9203 N N . GLU B 1 461 ? 13.023 43.531 -1.709 1 83.38 461 GLU B N 1
ATOM 9204 C CA . GLU B 1 461 ? 12.922 43.531 -3.166 1 83.38 461 GLU B CA 1
ATOM 9205 C C . GLU B 1 461 ? 12.227 42.281 -3.684 1 83.38 461 GLU B C 1
ATOM 9207 O O . GLU B 1 461 ? 11.531 42.312 -4.699 1 83.38 461 GLU B O 1
ATOM 9212 N N . PHE B 1 462 ? 12.391 41.219 -2.949 1 85.88 462 PHE B N 1
ATOM 9213 C CA . PHE B 1 462 ? 11.883 39.938 -3.428 1 85.88 462 PHE B CA 1
ATOM 9214 C C . PHE B 1 462 ? 10.695 39.469 -2.586 1 85.88 462 PHE B C 1
ATOM 9216 O O . PHE B 1 462 ? 10.391 38.281 -2.533 1 85.88 462 PHE B O 1
ATOM 9223 N N . LYS B 1 463 ? 10.039 40.281 -1.911 1 82.44 463 LYS B N 1
ATOM 9224 C CA . LYS B 1 463 ? 8.93 39.938 -1.018 1 82.44 463 LYS B CA 1
ATOM 9225 C C . LYS B 1 463 ? 7.797 39.25 -1.776 1 82.44 463 LYS B C 1
ATOM 9227 O O . LYS B 1 463 ? 7.133 38.375 -1.239 1 82.44 463 LYS B O 1
ATOM 9232 N N . TRP B 1 464 ? 7.676 39.594 -3 1 82.62 464 TRP B N 1
ATOM 9233 C CA . TRP B 1 464 ? 6.582 39.031 -3.803 1 82.62 464 TRP B CA 1
ATOM 9234 C C . TRP B 1 464 ? 6.805 37.562 -4.105 1 82.62 464 TRP B C 1
ATOM 9236 O O . TRP B 1 464 ? 5.848 36.812 -4.309 1 82.62 464 TRP B O 1
ATOM 9246 N N . ILE B 1 465 ? 8 37.125 -4.164 1 84.12 465 ILE B 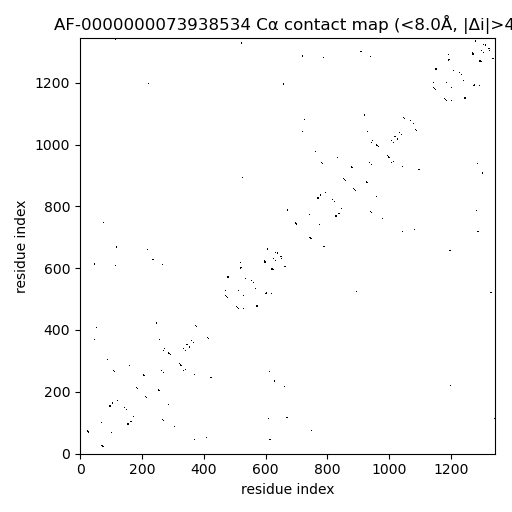N 1
ATOM 9247 C CA . ILE B 1 465 ? 8.32 35.75 -4.547 1 84.12 465 ILE B CA 1
ATOM 9248 C C . ILE B 1 465 ? 8.102 34.812 -3.359 1 84.12 465 ILE B C 1
ATOM 9250 O O . ILE B 1 465 ? 7.809 33.625 -3.537 1 84.12 465 ILE B O 1
ATOM 9254 N N . ILE B 1 466 ? 8.203 35.375 -2.172 1 81.81 466 ILE B N 1
ATOM 9255 C CA . ILE B 1 466 ? 8.086 34.594 -0.948 1 81.81 466 ILE B CA 1
ATOM 9256 C C . ILE B 1 466 ? 6.645 34.125 -0.769 1 81.81 466 ILE B C 1
ATOM 9258 O O . ILE B 1 466 ? 6.398 33.062 -0.189 1 81.81 466 ILE B O 1
ATOM 9262 N N . ASP B 1 467 ? 5.742 34.812 -1.412 1 77.31 467 ASP B N 1
ATOM 9263 C CA . ASP B 1 467 ? 4.328 34.531 -1.226 1 77.31 467 ASP B CA 1
ATOM 9264 C C . ASP B 1 467 ? 3.838 33.531 -2.273 1 77.31 467 ASP B C 1
ATOM 9266 O O . ASP B 1 467 ? 2.684 33.094 -2.232 1 77.31 467 ASP B O 1
ATOM 9270 N N . LEU B 1 468 ? 4.785 33.156 -3.1 1 79.12 468 LEU B N 1
ATOM 9271 C CA . LEU B 1 468 ? 4.391 32.188 -4.117 1 79.12 468 LEU B CA 1
ATOM 9272 C C . LEU B 1 468 ? 4.305 30.781 -3.523 1 79.12 468 LEU B C 1
ATOM 9274 O O . LEU B 1 468 ? 4.973 30.469 -2.531 1 79.12 468 LEU B O 1
ATOM 9278 N N . GLU B 1 469 ? 3.41 29.984 -4.121 1 77.44 469 GLU B N 1
ATOM 9279 C CA . GLU B 1 469 ? 3.334 28.578 -3.73 1 77.44 469 GLU B CA 1
ATOM 9280 C C . GLU B 1 469 ? 4.629 27.844 -4.059 1 77.44 469 GLU B C 1
ATOM 9282 O O . GLU B 1 469 ? 5.336 28.219 -5 1 77.44 469 GLU B O 1
ATOM 9287 N N . PHE B 1 470 ? 4.934 26.875 -3.338 1 83.88 470 PHE B N 1
ATOM 9288 C CA . PHE B 1 470 ? 6.203 26.172 -3.453 1 83.88 470 PHE B CA 1
ATOM 9289 C C . PHE B 1 470 ? 6.418 25.672 -4.879 1 83.88 470 PHE B C 1
ATOM 9291 O O . PHE B 1 470 ? 7.496 25.859 -5.449 1 83.88 470 PHE B O 1
ATOM 9298 N N . GLU B 1 471 ? 5.445 25.141 -5.496 1 80.69 471 GLU B N 1
ATOM 9299 C CA . GLU B 1 471 ? 5.582 24.578 -6.832 1 80.69 471 GLU B CA 1
ATOM 9300 C C . GLU B 1 471 ? 5.781 25.672 -7.879 1 80.69 471 GLU B C 1
ATOM 9302 O O . GLU B 1 471 ? 6.59 25.516 -8.797 1 80.69 471 GLU B O 1
ATOM 9307 N N . GLU B 1 472 ? 5.047 26.688 -7.727 1 82.31 472 GLU B N 1
ATOM 9308 C CA . GLU B 1 472 ? 5.203 27.812 -8.648 1 82.31 472 GLU B CA 1
ATOM 9309 C C . GLU B 1 472 ? 6.566 28.484 -8.477 1 82.31 472 GLU B C 1
ATOM 9311 O O . GLU B 1 472 ? 7.168 28.938 -9.461 1 82.31 472 GLU B O 1
ATOM 9316 N N . SER B 1 473 ? 6.969 28.516 -7.254 1 88.12 473 SER B N 1
ATOM 9317 C CA . SER B 1 473 ? 8.273 29.109 -6.98 1 88.12 473 SER B CA 1
ATOM 9318 C C . SER B 1 473 ? 9.391 28.328 -7.664 1 88.12 473 SER B C 1
ATOM 9320 O O . SER B 1 473 ? 10.344 28.922 -8.18 1 88.12 473 SER B O 1
ATOM 9322 N N . ILE B 1 474 ? 9.281 27.016 -7.723 1 90.12 474 ILE B N 1
ATOM 9323 C CA . ILE B 1 474 ? 10.297 26.188 -8.359 1 90.12 474 ILE B CA 1
ATOM 9324 C C . ILE B 1 474 ? 10.336 26.484 -9.859 1 90.12 474 ILE B C 1
ATOM 9326 O O . ILE B 1 474 ? 11.422 26.625 -10.438 1 90.12 474 ILE B O 1
ATOM 9330 N N . VAL B 1 475 ? 9.172 26.641 -10.406 1 88.06 475 VAL B N 1
ATOM 9331 C CA . VAL B 1 475 ? 9.102 26.875 -11.844 1 88.06 475 VAL B CA 1
ATOM 9332 C C . VAL B 1 475 ? 9.688 28.25 -12.172 1 88.06 475 VAL B C 1
ATOM 9334 O O . VAL B 1 475 ? 10.508 28.375 -13.094 1 88.06 475 VAL B O 1
ATOM 9337 N N . VAL B 1 476 ? 9.328 29.25 -11.43 1 89.69 476 VAL B N 1
ATOM 9338 C CA . VAL B 1 476 ? 9.766 30.625 -11.672 1 89.69 476 VAL B CA 1
ATOM 9339 C C . VAL B 1 476 ? 11.281 30.719 -11.5 1 89.69 476 VAL B C 1
ATOM 9341 O O . VAL B 1 476 ? 11.977 31.25 -12.367 1 89.69 476 VAL B O 1
ATOM 9344 N N . TRP B 1 477 ? 11.773 30.188 -10.453 1 92.88 477 TRP B N 1
ATOM 9345 C CA . TRP B 1 477 ? 13.211 30.234 -10.188 1 92.88 477 TRP B CA 1
ATOM 9346 C C . TRP B 1 477 ? 13.984 29.406 -11.211 1 92.88 477 TRP B C 1
ATOM 9348 O O . TRP B 1 477 ? 15.102 29.766 -11.586 1 92.88 477 TRP B O 1
ATOM 9358 N N . HIS B 1 478 ? 13.406 28.297 -11.633 1 93.12 478 HIS B N 1
ATOM 9359 C CA . HIS B 1 478 ? 14.078 27.438 -12.586 1 93.12 478 HIS B CA 1
ATOM 9360 C C . HIS B 1 478 ? 14.258 28.125 -13.938 1 93.12 478 HIS B C 1
ATOM 9362 O O . HIS B 1 478 ? 15.359 28.125 -14.492 1 93.12 478 HIS B O 1
ATOM 9368 N N . VAL B 1 479 ? 13.211 28.719 -14.383 1 89.62 479 VAL B N 1
ATOM 9369 C CA . VAL B 1 479 ? 13.297 29.391 -15.672 1 89.62 479 VAL B CA 1
ATOM 9370 C C . VAL B 1 479 ? 14.234 30.578 -15.57 1 89.62 479 VAL B C 1
ATOM 9372 O O . VAL B 1 479 ? 15.031 30.844 -16.484 1 89.62 479 VAL B O 1
ATOM 9375 N N . ALA B 1 480 ? 14.141 31.297 -14.516 1 91.44 480 ALA B N 1
ATOM 9376 C CA . ALA B 1 480 ? 15.031 32.438 -14.312 1 91.44 480 ALA B CA 1
ATOM 9377 C C . ALA B 1 480 ? 16.484 31.984 -14.281 1 91.44 480 ALA B C 1
ATOM 9379 O O . ALA B 1 480 ? 17.359 32.656 -14.859 1 91.44 480 ALA B O 1
ATOM 9380 N N . THR B 1 481 ? 16.75 30.875 -13.57 1 94.06 481 THR B N 1
ATOM 9381 C CA . THR B 1 481 ? 18.109 30.344 -13.492 1 94.06 481 THR B CA 1
ATOM 9382 C C . THR B 1 481 ? 18.594 29.922 -14.875 1 94.06 481 THR B C 1
ATOM 9384 O O . THR B 1 481 ? 19.75 30.172 -15.234 1 94.06 481 THR B O 1
ATOM 9387 N N . ASP B 1 482 ? 17.75 29.312 -15.562 1 90.44 482 ASP B N 1
ATOM 9388 C CA . ASP B 1 482 ? 18.125 28.859 -16.891 1 90.44 482 ASP B CA 1
ATOM 9389 C C . ASP B 1 482 ? 18.438 30.031 -17.812 1 90.44 482 ASP B C 1
ATOM 9391 O O . ASP B 1 482 ? 19.391 29.984 -18.594 1 90.44 482 ASP B O 1
ATOM 9395 N N . VAL B 1 483 ? 17.703 31.047 -17.734 1 88.25 483 VAL B N 1
ATOM 9396 C CA . VAL B 1 483 ? 17.922 32.25 -18.531 1 88.25 483 VAL B CA 1
ATOM 9397 C C . VAL B 1 483 ? 19.25 32.875 -18.156 1 88.25 483 VAL B C 1
ATOM 9399 O O . VAL B 1 483 ? 20.047 33.25 -19.016 1 88.25 483 VAL B O 1
ATOM 9402 N N . CYS B 1 484 ? 19.438 33.062 -16.844 1 89.88 484 CYS B N 1
ATOM 9403 C CA . CYS B 1 484 ? 20.688 33.656 -16.375 1 89.88 484 CYS B CA 1
ATOM 9404 C C . CYS B 1 484 ? 21.891 32.781 -16.781 1 89.88 484 CYS B C 1
ATOM 9406 O O . CYS B 1 484 ? 22.938 33.344 -17.141 1 89.88 484 CYS B O 1
ATOM 9408 N N . TYR B 1 485 ? 21.703 31.516 -16.75 1 90.12 485 TYR B N 1
ATOM 9409 C CA . TYR B 1 485 ? 22.781 30.609 -17.109 1 90.12 485 TYR B CA 1
ATOM 9410 C C . TYR B 1 485 ? 23.156 30.75 -18.578 1 90.12 485 TYR B C 1
ATOM 9412 O O . TYR B 1 485 ? 24.328 30.859 -18.938 1 90.12 485 TYR B O 1
ATOM 9420 N N . HIS B 1 486 ? 22.172 30.75 -19.438 1 85.62 486 HIS B N 1
ATOM 9421 C CA . HIS B 1 486 ? 22.438 30.859 -20.859 1 85.62 486 HIS B CA 1
ATOM 9422 C C . HIS B 1 486 ? 22.984 32.25 -21.219 1 85.62 486 HIS B C 1
ATOM 9424 O O . HIS B 1 486 ? 23.797 32.375 -22.141 1 85.62 486 HIS B O 1
ATOM 9430 N N . SER B 1 487 ? 22.562 33.219 -20.516 1 84.06 487 SER B N 1
ATOM 9431 C CA . SER B 1 487 ? 23.094 34.531 -20.734 1 84.06 487 SER B CA 1
ATOM 9432 C C . SER B 1 487 ? 24.562 34.625 -20.328 1 84.06 487 SER B C 1
ATOM 9434 O O . SER B 1 487 ? 25.344 35.312 -20.984 1 84.06 487 SER B O 1
ATOM 9436 N N . GLU B 1 488 ? 24.906 33.938 -19.25 1 83.38 488 GLU B N 1
ATOM 9437 C CA . GLU B 1 488 ? 26.281 33.875 -18.797 1 83.38 488 GLU B CA 1
ATOM 9438 C C . GLU B 1 488 ? 27.172 33.125 -19.797 1 83.38 488 GLU B C 1
ATOM 9440 O O . GLU B 1 488 ? 28.328 33.5 -20 1 83.38 488 GLU B O 1
ATOM 9445 N N . LEU B 1 489 ? 26.656 32.094 -20.312 1 82 489 LEU B N 1
ATOM 9446 C CA . LEU B 1 489 ? 27.406 31.312 -21.281 1 82 489 LEU B CA 1
ATOM 9447 C C . LEU B 1 489 ? 27.734 32.125 -22.516 1 82 489 LEU B C 1
ATOM 9449 O O . LEU B 1 489 ? 28.797 31.984 -23.109 1 82 489 LEU B O 1
ATOM 9453 N N . GLU B 1 490 ? 26.812 32.906 -22.922 1 78.5 490 GLU B N 1
ATOM 9454 C CA . GLU B 1 490 ? 27.047 33.75 -24.078 1 78.5 490 GLU B CA 1
ATOM 9455 C C . GLU B 1 490 ? 28.094 34.812 -23.797 1 78.5 490 GLU B C 1
ATOM 9457 O O . GLU B 1 490 ? 28.828 35.219 -24.688 1 78.5 490 GLU B O 1
ATOM 9462 N N . GLY B 1 491 ? 28.203 35.406 -22.641 1 69.62 491 GLY B N 1
ATOM 9463 C CA . GLY B 1 491 ? 29.125 36.469 -22.297 1 69.62 491 GLY B CA 1
ATOM 9464 C C . GLY B 1 491 ? 30.531 35.969 -22 1 69.62 491 GLY B C 1
ATOM 9465 O O . GLY B 1 491 ? 31.406 36.719 -21.625 1 69.62 491 GLY B O 1
ATOM 9466 N N . SER B 1 492 ? 31.047 34.812 -22.484 1 60.66 492 SER B N 1
ATOM 9467 C CA . SER B 1 492 ? 32.375 34.219 -22.453 1 60.66 492 SER B CA 1
ATOM 9468 C C . SER B 1 492 ? 32.875 34.062 -21.016 1 60.66 492 SER B C 1
ATOM 9470 O O . SER B 1 492 ? 34.094 33.969 -20.781 1 60.66 492 SER B O 1
ATOM 9472 N N . ARG B 1 493 ? 32.094 34.219 -20.031 1 59.12 493 ARG B N 1
ATOM 9473 C CA . ARG B 1 493 ? 32.625 34.094 -18.672 1 59.12 493 ARG B CA 1
ATOM 9474 C C . ARG B 1 493 ? 32.75 32.625 -18.281 1 59.12 493 ARG B C 1
ATOM 9476 O O . ARG B 1 493 ? 32 31.766 -18.781 1 59.12 493 ARG B O 1
ATOM 9483 N N . LEU B 1 494 ? 33.844 32.281 -17.641 1 65.5 494 LEU B N 1
ATOM 9484 C CA . LEU B 1 494 ? 34.219 30.953 -17.125 1 65.5 494 LEU B CA 1
ATOM 9485 C C . LEU B 1 494 ? 33.125 30.422 -16.172 1 65.5 494 LEU B C 1
ATOM 9487 O O . LEU B 1 494 ? 32.688 31.141 -15.281 1 65.5 494 LEU B O 1
ATOM 9491 N N . VAL B 1 495 ? 32.469 29.328 -16.578 1 75.12 495 VAL B N 1
ATOM 9492 C CA . VAL B 1 495 ? 31.484 28.641 -15.742 1 75.12 495 VAL B CA 1
ATOM 9493 C C . VAL B 1 495 ? 32.156 28.156 -14.453 1 75.12 495 VAL B C 1
ATOM 9495 O O . VAL B 1 495 ? 33.031 27.281 -14.492 1 75.12 495 VAL B O 1
ATOM 9498 N N . THR B 1 496 ? 31.938 28.953 -13.344 1 82.06 496 THR B N 1
ATOM 9499 C CA . THR B 1 496 ? 32.438 28.594 -12.031 1 82.06 496 THR B CA 1
ATOM 9500 C C . THR B 1 496 ? 31.672 27.422 -11.445 1 82.06 496 THR B C 1
ATOM 9502 O O . THR B 1 496 ? 30.625 27.031 -11.969 1 82.06 496 THR B O 1
ATOM 9505 N N . ASP B 1 497 ? 32.281 26.797 -10.492 1 85.44 497 ASP B N 1
ATOM 9506 C CA . ASP B 1 497 ? 31.672 25.672 -9.797 1 85.44 497 ASP B CA 1
ATOM 9507 C C . ASP B 1 497 ? 30.344 26.062 -9.164 1 85.44 497 ASP B C 1
ATOM 9509 O O . ASP B 1 497 ? 29.406 25.266 -9.102 1 85.44 497 ASP B O 1
ATOM 9513 N N . GLU B 1 498 ? 30.25 27.25 -8.844 1 87.06 498 GLU B N 1
ATOM 9514 C CA . GLU B 1 498 ? 29.031 27.734 -8.211 1 87.06 498 GLU B CA 1
ATOM 9515 C C . GLU B 1 498 ? 27.891 27.828 -9.219 1 87.06 498 GLU B C 1
ATOM 9517 O O . GLU B 1 498 ? 26.734 27.531 -8.883 1 87.06 498 GLU B O 1
ATOM 9522 N N . ILE B 1 499 ? 28.266 28.25 -10.398 1 91.19 499 ILE B N 1
ATOM 9523 C CA . ILE B 1 499 ? 27.266 28.359 -11.461 1 91.19 499 ILE B CA 1
ATOM 9524 C C . ILE B 1 499 ? 26.75 26.984 -11.828 1 91.19 499 ILE B C 1
ATOM 9526 O O . ILE B 1 499 ? 25.547 26.781 -11.969 1 91.19 499 ILE B O 1
ATOM 9530 N N . GLU B 1 500 ? 27.656 26.109 -11.867 1 89.81 500 GLU B N 1
ATOM 9531 C CA . GLU B 1 500 ? 27.281 24.75 -12.227 1 89.81 500 GLU B CA 1
ATOM 9532 C C . GLU B 1 500 ? 26.438 24.109 -11.133 1 89.81 500 GLU B C 1
ATOM 9534 O O . GLU B 1 500 ? 25.469 23.391 -11.422 1 89.81 500 GLU B O 1
ATOM 9539 N N . ALA B 1 501 ? 26.781 24.344 -9.938 1 91.75 501 ALA B N 1
ATOM 9540 C CA . ALA B 1 501 ? 26.031 23.797 -8.812 1 91.75 501 ALA B CA 1
ATOM 9541 C C . ALA B 1 501 ? 24.609 24.344 -8.797 1 91.75 501 ALA B C 1
ATOM 9543 O O . ALA B 1 501 ? 23.656 23.609 -8.539 1 91.75 501 ALA B O 1
ATOM 9544 N N . THR B 1 502 ? 24.5 25.578 -9.109 1 93.88 502 THR B N 1
ATOM 9545 C CA . THR B 1 502 ? 23.188 26.219 -9.133 1 93.88 502 THR B CA 1
ATOM 9546 C C . THR B 1 502 ? 22.328 25.641 -10.25 1 93.88 502 THR B C 1
ATOM 9548 O O . THR B 1 502 ? 21.156 25.312 -10.031 1 93.88 502 THR B O 1
ATOM 9551 N N . LYS B 1 503 ? 22.953 25.484 -11.328 1 92.75 503 LYS B N 1
ATOM 9552 C CA . LYS B 1 503 ? 22.234 24.906 -12.461 1 92.75 503 LYS B CA 1
ATOM 9553 C C . LYS B 1 503 ? 21.797 23.484 -12.156 1 92.75 503 LYS B C 1
ATOM 9555 O O . LYS B 1 503 ? 20.656 23.109 -12.406 1 92.75 503 LYS B O 1
ATOM 9560 N N . THR B 1 504 ? 22.688 22.734 -11.641 1 93.69 504 THR B N 1
ATOM 9561 C CA . THR B 1 504 ? 22.406 21.344 -11.352 1 93.69 504 THR B CA 1
ATOM 9562 C C . THR B 1 504 ? 21.281 21.219 -10.328 1 93.69 504 THR B C 1
ATOM 9564 O O . THR B 1 504 ? 20.422 20.344 -10.453 1 93.69 504 THR B O 1
ATOM 9567 N N . LEU B 1 505 ? 21.281 22.047 -9.383 1 95.06 505 LEU B N 1
ATOM 9568 C CA . LEU B 1 505 ? 20.234 22 -8.367 1 95.06 505 LEU B CA 1
ATOM 9569 C C . LEU B 1 505 ? 18.891 22.453 -8.945 1 95.06 505 LEU B C 1
ATOM 9571 O O . LEU B 1 505 ? 17.844 21.891 -8.602 1 95.06 505 LEU B O 1
ATOM 9575 N N . SER B 1 506 ? 18.969 23.453 -9.734 1 94.88 506 SER B N 1
ATOM 9576 C CA . SER B 1 506 ? 17.75 23.922 -10.383 1 94.88 506 SER B CA 1
ATOM 9577 C C . SER B 1 506 ? 17.141 22.828 -11.258 1 94.88 506 SER B C 1
ATOM 9579 O O . SER B 1 506 ? 15.938 22.547 -11.164 1 94.88 506 SER B O 1
ATOM 9581 N N . TYR B 1 507 ? 18 22.156 -12.008 1 91.44 507 TYR B N 1
ATOM 9582 C CA . TYR B 1 507 ? 17.516 21.094 -12.883 1 91.44 507 TYR B CA 1
ATOM 9583 C C . TYR B 1 507 ? 17.016 19.906 -12.07 1 91.44 507 TYR B C 1
ATOM 9585 O O . TYR B 1 507 ? 16.062 19.234 -12.461 1 91.44 507 TYR B O 1
ATOM 9593 N N . TYR B 1 508 ? 17.656 19.688 -10.961 1 92.06 508 TYR B N 1
ATOM 9594 C CA . TYR B 1 508 ? 17.234 18.578 -10.117 1 92.06 508 TYR B CA 1
ATOM 9595 C C . TYR B 1 508 ? 15.875 18.859 -9.5 1 92.06 508 TYR B C 1
ATOM 9597 O O . TYR B 1 508 ? 15.016 17.969 -9.461 1 92.06 508 TYR B O 1
ATOM 9605 N N . MET B 1 509 ? 15.695 20.062 -9.062 1 91.94 509 MET B N 1
ATOM 9606 C CA . MET B 1 509 ? 14.414 20.422 -8.461 1 91.94 509 MET B CA 1
ATOM 9607 C C . MET B 1 509 ? 13.289 20.359 -9.492 1 91.94 509 MET B C 1
ATOM 9609 O O . MET B 1 509 ? 12.172 19.953 -9.18 1 91.94 509 MET B O 1
ATOM 9613 N N . MET B 1 510 ? 13.602 20.734 -10.656 1 87.56 510 MET B N 1
ATOM 9614 C CA . MET B 1 510 ? 12.617 20.625 -11.727 1 87.56 510 MET B CA 1
ATOM 9615 C C . MET B 1 510 ? 12.328 19.172 -12.062 1 87.56 510 MET B C 1
ATOM 9617 O O . MET B 1 510 ? 11.195 18.812 -12.383 1 87.56 510 MET B O 1
ATOM 9621 N N . TYR B 1 511 ? 13.383 18.406 -11.969 1 85.5 511 TYR B N 1
ATOM 9622 C CA . TYR B 1 511 ? 13.227 16.969 -12.164 1 85.5 511 TYR B CA 1
ATOM 9623 C C . TYR B 1 511 ? 12.289 16.375 -11.125 1 85.5 511 TYR B C 1
ATOM 9625 O O . TYR B 1 511 ? 11.414 15.57 -11.461 1 85.5 511 TYR B O 1
ATOM 9633 N N . LEU B 1 512 ? 12.438 16.781 -9.852 1 84.69 512 LEU B N 1
ATOM 9634 C CA . LEU B 1 512 ? 11.578 16.281 -8.781 1 84.69 512 LEU B CA 1
ATOM 9635 C C . LEU B 1 512 ? 10.133 16.719 -9.008 1 84.69 512 LEU B C 1
ATOM 9637 O O . LEU B 1 512 ? 9.203 15.945 -8.758 1 84.69 512 LEU B O 1
ATOM 9641 N N . LEU B 1 513 ? 9.984 17.875 -9.508 1 82.81 513 LEU B N 1
ATOM 9642 C CA . LEU B 1 513 ? 8.641 18.422 -9.672 1 82.81 513 LEU B CA 1
ATOM 9643 C C . LEU B 1 513 ? 7.906 17.75 -10.82 1 82.81 513 LEU B C 1
ATOM 9645 O O . LEU B 1 513 ? 6.711 17.469 -10.719 1 82.81 513 LEU B O 1
ATOM 9649 N N . PHE B 1 514 ? 8.617 17.391 -11.789 1 75.25 514 PHE B N 1
ATOM 9650 C CA . PHE B 1 514 ? 7.938 16.922 -12.992 1 75.25 514 PHE B CA 1
ATOM 9651 C C . PHE B 1 514 ? 7.977 15.406 -13.078 1 75.25 514 PHE B C 1
ATOM 9653 O O . PHE B 1 514 ? 7.039 14.781 -13.586 1 75.25 514 PHE B O 1
ATOM 9660 N N . ILE B 1 515 ? 9.086 14.844 -12.617 1 75.38 515 ILE B N 1
ATOM 9661 C CA . ILE B 1 515 ? 9.281 13.422 -12.852 1 75.38 515 ILE B CA 1
ATOM 9662 C C . ILE B 1 515 ? 9.094 12.648 -11.555 1 75.38 515 ILE B C 1
ATOM 9664 O O . ILE B 1 515 ? 8.352 11.664 -11.508 1 75.38 515 ILE B O 1
ATOM 9668 N N . CYS B 1 516 ? 9.828 13.062 -10.508 1 78.31 516 CYS B N 1
ATOM 9669 C CA . CYS B 1 516 ? 9.781 12.344 -9.234 1 78.31 516 CYS B CA 1
ATOM 9670 C C . CYS B 1 516 ? 9.047 13.156 -8.18 1 78.31 516 CYS B C 1
ATOM 9672 O O . CYS B 1 516 ? 9.641 13.57 -7.184 1 78.31 516 CYS B O 1
ATOM 9674 N N . ARG B 1 517 ? 7.812 13.094 -8.25 1 75.75 517 ARG B N 1
ATOM 9675 C CA . ARG B 1 517 ? 6.996 13.938 -7.387 1 75.75 517 ARG B CA 1
ATOM 9676 C C . ARG B 1 517 ? 6.945 13.383 -5.969 1 75.75 517 ARG B C 1
ATOM 9678 O O . ARG B 1 517 ? 6.609 14.102 -5.027 1 75.75 517 ARG B O 1
ATOM 9685 N N . SER B 1 518 ? 7.355 12.188 -5.832 1 72.81 518 SER B N 1
ATOM 9686 C CA . SER B 1 518 ? 7.332 11.562 -4.512 1 72.81 518 SER B CA 1
ATOM 9687 C C . SER B 1 518 ? 8.367 12.195 -3.586 1 72.81 518 SER B C 1
ATOM 9689 O O . SER B 1 518 ? 8.273 12.062 -2.363 1 72.81 518 SER B O 1
ATOM 9691 N N . GLY B 1 519 ? 9.281 12.891 -4.203 1 74.44 519 GLY B N 1
ATOM 9692 C CA . GLY B 1 519 ? 10.312 13.531 -3.4 1 74.44 519 GLY B CA 1
ATOM 9693 C C . GLY B 1 519 ? 9.914 14.914 -2.914 1 74.44 519 GLY B C 1
ATOM 9694 O O . GLY B 1 519 ? 10.664 15.555 -2.174 1 74.44 519 GLY B O 1
ATOM 9695 N N . LEU B 1 520 ? 8.766 15.336 -3.328 1 77.88 520 LEU B N 1
ATOM 9696 C CA . LEU B 1 520 ? 8.305 16.672 -2.945 1 77.88 520 LEU B CA 1
ATOM 9697 C C . LEU B 1 520 ? 7.168 16.578 -1.933 1 77.88 520 LEU B C 1
ATOM 9699 O O . LEU B 1 520 ? 6.516 15.539 -1.816 1 77.88 520 LEU B O 1
ATOM 9703 N N . PRO B 1 521 ? 7.191 17.531 -1.048 1 68.5 521 PRO B N 1
ATOM 9704 C CA . PRO B 1 521 ? 6.102 17.516 -0.068 1 68.5 521 PRO B CA 1
ATOM 9705 C C . PRO B 1 521 ? 4.727 17.375 -0.717 1 68.5 521 PRO B C 1
ATOM 9707 O O . PRO B 1 521 ? 4.555 17.734 -1.886 1 68.5 521 PRO B O 1
ATOM 9710 N N . PHE B 1 522 ? 3.877 16.5 -0.167 1 55.94 522 PHE B N 1
ATOM 9711 C CA . PHE B 1 522 ? 2.541 16.172 -0.653 1 55.94 522 PHE B CA 1
ATOM 9712 C C . PHE B 1 522 ? 1.888 17.391 -1.297 1 55.94 522 PHE B C 1
ATOM 9714 O O . PHE B 1 522 ? 1.671 18.406 -0.636 1 55.94 522 PHE B O 1
ATOM 9721 N N . CYS B 1 523 ? 2.373 17.562 -2.582 1 47.91 523 CYS B N 1
ATOM 9722 C CA . CYS B 1 523 ? 1.78 18.656 -3.348 1 47.91 523 CYS B CA 1
ATOM 9723 C C . CYS B 1 523 ? 0.306 18.391 -3.625 1 47.91 523 CYS B C 1
ATOM 9725 O O . CYS B 1 523 ? -0.045 17.359 -4.207 1 47.91 523 CYS B O 1
ATOM 9727 N N . ASN B 1 524 ? -0.541 18.703 -2.709 1 43.22 524 ASN B N 1
ATOM 9728 C CA . ASN B 1 524 ? -1.985 18.734 -2.906 1 43.22 524 ASN B CA 1
ATOM 9729 C C . ASN B 1 524 ? -2.35 19.188 -4.316 1 43.22 524 ASN B C 1
ATOM 9731 O O . ASN B 1 524 ? -3.48 18.984 -4.766 1 43.22 524 ASN B O 1
ATOM 9735 N N . ASN B 1 525 ? -1.4 19.953 -5.035 1 47.44 525 ASN B N 1
ATOM 9736 C CA . ASN B 1 525 ? -1.935 20.703 -6.16 1 47.44 525 ASN B CA 1
ATOM 9737 C C . ASN B 1 525 ? -1.257 20.328 -7.473 1 47.44 525 ASN B C 1
ATOM 9739 O O . ASN B 1 525 ? -0.414 21.062 -7.98 1 47.44 525 ASN B O 1
ATOM 9743 N N . ASP B 1 526 ? -1.236 19.031 -7.832 1 51.75 526 ASP B N 1
ATOM 9744 C CA . ASP B 1 526 ? -0.739 18.641 -9.148 1 51.75 526 ASP B CA 1
ATOM 9745 C C . ASP B 1 526 ? -1.212 19.609 -10.219 1 51.75 526 ASP B C 1
ATOM 9747 O O . ASP B 1 526 ? -0.475 19.906 -11.164 1 51.75 526 ASP B O 1
ATOM 9751 N N . ALA B 1 527 ? -2.285 20.203 -9.906 1 50.31 527 ALA B N 1
ATOM 9752 C CA . ALA B 1 527 ? -2.895 21.062 -10.922 1 50.31 527 ALA B CA 1
ATOM 9753 C C . ALA B 1 527 ? -2.105 22.359 -11.086 1 50.31 527 ALA B C 1
ATOM 9755 O O . ALA B 1 527 ? -1.923 22.844 -12.203 1 50.31 527 ALA B O 1
ATOM 9756 N N . LYS B 1 528 ? -1.638 22.797 -9.992 1 55.59 528 LYS B N 1
ATOM 9757 C CA . LYS B 1 528 ? -0.939 24.062 -10.102 1 55.59 528 LYS B CA 1
ATOM 9758 C C . LYS B 1 528 ? 0.398 23.906 -10.812 1 55.59 528 LYS B C 1
ATOM 9760 O O . LYS B 1 528 ? 0.81 24.781 -11.578 1 55.59 528 LYS B O 1
ATOM 9765 N N . VAL B 1 529 ? 0.953 22.75 -10.562 1 60.56 529 VAL B N 1
ATOM 9766 C CA . VAL B 1 529 ? 2.209 22.484 -11.25 1 60.56 529 VAL B CA 1
ATOM 9767 C C . VAL B 1 529 ? 1.966 22.406 -12.758 1 60.56 529 VAL B C 1
ATOM 9769 O O . VAL B 1 529 ? 2.721 22.969 -13.547 1 60.56 529 VAL B O 1
ATOM 9772 N N . LEU B 1 530 ? 0.922 21.719 -12.945 1 61.28 530 LEU B N 1
ATOM 9773 C CA . LEU B 1 530 ? 0.611 21.516 -14.359 1 61.28 530 LEU B CA 1
ATOM 9774 C C . LEU B 1 530 ? 0.194 22.828 -15.008 1 61.28 530 LEU B C 1
ATOM 9776 O O . LEU B 1 530 ? 0.525 23.094 -16.172 1 61.28 530 LEU B O 1
ATOM 9780 N N . GLN B 1 531 ? -0.413 23.641 -14.211 1 64.81 531 GLN B N 1
ATOM 9781 C CA . GLN B 1 531 ? -0.811 24.938 -14.75 1 64.81 531 GLN B CA 1
ATOM 9782 C C . GLN B 1 531 ? 0.406 25.812 -15.023 1 64.81 531 GLN B C 1
ATOM 9784 O O . GLN B 1 531 ? 0.496 26.438 -16.078 1 64.81 531 GLN B O 1
ATOM 9789 N N . ALA B 1 532 ? 1.218 25.844 -14.023 1 64.62 532 ALA B N 1
ATOM 9790 C CA . ALA B 1 532 ? 2.416 26.656 -14.219 1 64.62 532 ALA B CA 1
ATOM 9791 C C . ALA B 1 532 ? 3.24 26.156 -15.398 1 64.62 532 ALA B C 1
ATOM 9793 O O . ALA B 1 532 ? 3.719 26.938 -16.219 1 64.62 532 ALA B O 1
ATOM 9794 N N . TYR B 1 533 ? 3.244 24.922 -15.453 1 67 533 TYR B N 1
ATOM 9795 C CA . TYR B 1 533 ? 3.957 24.281 -16.547 1 67 533 TYR B CA 1
ATOM 9796 C C . TYR B 1 533 ? 3.285 24.578 -17.891 1 67 533 TYR B C 1
ATOM 9798 O O . TYR B 1 533 ? 3.955 24.922 -18.859 1 67 533 TYR B O 1
ATOM 9806 N N . THR B 1 534 ? 2.016 24.453 -17.906 1 67.94 534 THR B N 1
ATOM 9807 C CA . THR B 1 534 ? 1.276 24.656 -19.141 1 67.94 534 THR B CA 1
ATOM 9808 C C . THR B 1 534 ? 1.354 26.125 -19.578 1 67.94 534 THR B C 1
ATOM 9810 O O . THR B 1 534 ? 1.457 26.422 -20.766 1 67.94 534 THR B O 1
ATOM 9813 N N . LYS B 1 535 ? 1.364 26.938 -18.641 1 71.69 535 LYS B N 1
ATOM 9814 C CA . LYS B 1 535 ? 1.458 28.359 -18.953 1 71.69 535 LYS B CA 1
ATOM 9815 C C . LYS B 1 535 ? 2.809 28.688 -19.594 1 71.69 535 LYS B C 1
ATOM 9817 O O . LYS B 1 535 ? 2.877 29.422 -20.578 1 71.69 535 LYS B O 1
ATOM 9822 N N . VAL B 1 536 ? 3.795 28.141 -19.047 1 72.38 536 VAL B N 1
ATOM 9823 C CA . VAL B 1 536 ? 5.141 28.375 -19.547 1 72.38 536 VAL B CA 1
ATOM 9824 C C . VAL B 1 536 ? 5.305 27.719 -20.906 1 72.38 536 VAL B C 1
ATOM 9826 O O . VAL B 1 536 ? 5.859 28.312 -21.844 1 72.38 536 VAL B O 1
ATOM 9829 N N . LYS B 1 537 ? 4.777 26.562 -20.984 1 70.38 537 LYS B N 1
ATOM 9830 C CA . LYS B 1 537 ? 4.852 25.844 -22.25 1 70.38 537 LYS B CA 1
ATOM 9831 C C . LYS B 1 537 ? 4.102 26.594 -23.359 1 70.38 537 LYS B C 1
ATOM 9833 O O . LYS B 1 537 ? 4.609 26.75 -24.469 1 70.38 537 LYS B O 1
ATOM 9838 N N . LYS B 1 538 ? 2.908 27 -23.062 1 69.12 538 LYS B N 1
ATOM 9839 C CA . LYS B 1 538 ? 2.096 27.703 -24.031 1 69.12 538 LYS B CA 1
ATOM 9840 C C . LYS B 1 538 ? 2.773 29 -24.469 1 69.12 538 LYS B C 1
ATOM 9842 O O . LYS B 1 538 ? 2.678 29.406 -25.641 1 69.12 538 LYS B O 1
ATOM 9847 N N . PHE B 1 539 ? 3.41 29.625 -23.625 1 73.75 539 PHE B N 1
ATOM 9848 C CA . PHE B 1 539 ? 4.105 30.875 -23.922 1 73.75 539 PHE B CA 1
ATOM 9849 C C . PHE B 1 539 ? 5.203 30.656 -24.953 1 73.75 539 PHE B C 1
ATOM 9851 O O . PHE B 1 539 ? 5.328 31.422 -25.906 1 73.75 539 PHE B O 1
ATOM 9858 N N . PHE B 1 540 ? 5.852 29.594 -24.812 1 69.5 540 PHE B N 1
ATOM 9859 C CA . PHE B 1 540 ? 6.969 29.328 -25.719 1 69.5 540 PHE B CA 1
ATOM 9860 C C . PHE B 1 540 ? 6.473 28.75 -27.031 1 69.5 540 PHE B C 1
ATOM 9862 O O . PHE B 1 540 ? 7.047 29.016 -28.094 1 69.5 540 PHE B O 1
ATOM 9869 N N . GLU B 1 541 ? 5.453 27.938 -26.875 1 65.31 541 GLU B N 1
ATOM 9870 C CA . GLU B 1 541 ? 4.891 27.359 -28.094 1 65.31 541 GLU B CA 1
ATOM 9871 C C . GLU B 1 541 ? 4.297 28.453 -29 1 65.31 541 GLU B C 1
ATOM 9873 O O . GLU B 1 541 ? 4.426 28.391 -30.219 1 65.31 541 GLU B O 1
ATOM 9878 N N . ALA B 1 542 ? 3.516 29.312 -28.406 1 62.88 542 ALA B N 1
ATOM 9879 C CA . ALA B 1 542 ? 2.893 30.391 -29.172 1 62.88 542 ALA B CA 1
ATOM 9880 C C . ALA B 1 542 ? 3.947 31.25 -29.859 1 62.88 542 ALA B C 1
ATOM 9882 O O . ALA B 1 542 ? 3.719 31.766 -30.953 1 62.88 542 ALA B O 1
ATOM 9883 N N . ARG B 1 543 ? 4.934 31.359 -29.312 1 60.31 543 ARG B N 1
ATOM 9884 C CA . ARG B 1 543 ? 5.938 32.281 -29.859 1 60.31 543 ARG B CA 1
ATOM 9885 C C . ARG B 1 543 ? 6.906 31.547 -30.781 1 60.31 543 ARG B C 1
ATOM 9887 O O . ARG B 1 543 ? 7.52 32.156 -31.656 1 60.31 543 ARG B O 1
ATOM 9894 N N . GLU B 1 544 ? 7.16 30.281 -30.469 1 56.97 544 GLU B N 1
ATOM 9895 C CA . GLU B 1 544 ? 7.922 29.5 -31.453 1 56.97 544 GLU B CA 1
ATOM 9896 C C . GLU B 1 544 ? 7.23 29.5 -32.812 1 56.97 544 GLU B C 1
ATOM 9898 O O . GLU B 1 544 ? 7.895 29.484 -33.844 1 56.97 544 GLU B O 1
ATOM 9903 N N . SER B 1 545 ? 5.859 29.203 -32.812 1 49.81 545 SER B N 1
ATOM 9904 C CA . SER B 1 545 ? 5.137 29.219 -34.094 1 49.81 545 SER B CA 1
ATOM 9905 C C . SER B 1 545 ? 5.293 30.562 -34.781 1 49.81 545 SER B C 1
ATOM 9907 O O . SER B 1 545 ? 5.086 30.656 -36 1 49.81 545 SER B O 1
ATOM 9909 N N . ALA B 1 546 ? 5.348 31.641 -34.062 1 46.53 546 ALA B N 1
ATOM 9910 C CA . ALA B 1 546 ? 5.617 32.875 -34.812 1 46.53 546 ALA B CA 1
ATOM 9911 C C . ALA B 1 546 ? 7.027 32.844 -35.406 1 46.53 546 ALA B C 1
ATOM 9913 O O . ALA B 1 546 ? 7.863 32.031 -35 1 46.53 546 ALA B O 1
ATOM 9914 N N . SER B 1 547 ? 7.586 33.938 -36.188 1 41.84 547 SER B N 1
ATOM 9915 C CA . SER B 1 547 ? 8.727 34.031 -37.094 1 41.84 547 SER B CA 1
ATOM 9916 C C . SER B 1 547 ? 10.008 33.562 -36.438 1 41.84 547 SER B C 1
ATOM 9918 O O . SER B 1 547 ? 10.938 33.094 -37.094 1 41.84 547 SER B O 1
ATOM 9920 N N . SER B 1 548 ? 10.68 34.375 -35.375 1 42.41 548 SER B N 1
ATOM 9921 C CA . SER B 1 548 ? 12.094 34.688 -35.25 1 42.41 548 SER B CA 1
ATOM 9922 C C . SER B 1 548 ? 12.852 33.594 -34.531 1 42.41 548 SER B C 1
ATOM 9924 O O . SER B 1 548 ? 12.289 32.906 -33.656 1 42.41 548 SER B O 1
ATOM 9926 N N . LYS B 1 549 ? 14.094 33.031 -34.969 1 47.91 549 LYS B N 1
ATOM 9927 C CA . LYS B 1 549 ? 15.367 32.406 -34.625 1 47.91 549 LYS B CA 1
ATOM 9928 C C . LYS B 1 549 ? 15.812 32.75 -33.219 1 47.91 549 LYS B C 1
ATOM 9930 O O . LYS B 1 549 ? 16.969 32.531 -32.844 1 47.91 549 LYS B O 1
ATOM 9935 N N . VAL B 1 550 ? 14.984 33.344 -32.406 1 51.38 550 VAL B N 1
ATOM 9936 C CA . VAL B 1 550 ? 15.523 33.875 -31.172 1 51.38 550 VAL B CA 1
ATOM 9937 C C . VAL B 1 550 ? 15.438 32.781 -30.094 1 51.38 550 VAL B C 1
ATOM 9939 O O . VAL B 1 550 ? 14.398 32.125 -29.938 1 51.38 550 VAL B O 1
ATOM 9942 N N . GLU B 1 551 ? 16.484 32.375 -29.5 1 65.56 551 GLU B N 1
ATOM 9943 C CA . GLU B 1 551 ? 16.609 31.438 -28.406 1 65.56 551 GLU B CA 1
ATOM 9944 C C . GLU B 1 551 ? 15.664 31.797 -27.25 1 65.56 551 GLU B C 1
ATOM 9946 O O . GLU B 1 551 ? 15.523 32.969 -26.906 1 65.56 551 GLU B O 1
ATOM 9951 N N . PRO B 1 552 ? 14.797 30.938 -26.781 1 69.88 552 PRO B N 1
ATOM 9952 C CA . PRO B 1 552 ? 13.758 31.172 -25.766 1 69.88 552 PRO B CA 1
ATOM 9953 C C . PRO B 1 552 ? 14.258 32 -24.594 1 69.88 552 PRO B C 1
ATOM 9955 O O . PRO B 1 552 ? 13.516 32.844 -24.062 1 69.88 552 PRO B O 1
ATOM 9958 N N . TYR B 1 553 ? 15.477 31.781 -24.25 1 73.5 553 TYR B N 1
ATOM 9959 C CA . TYR B 1 553 ? 15.961 32.531 -23.094 1 73.5 553 TYR B CA 1
ATOM 9960 C C . TYR B 1 553 ? 16.078 34.031 -23.438 1 73.5 553 TYR B C 1
ATOM 9962 O O . TYR B 1 553 ? 15.922 34.875 -22.562 1 73.5 553 TYR B O 1
ATOM 9970 N N . LYS B 1 554 ? 16.281 34.312 -24.672 1 75 554 LYS B N 1
ATOM 9971 C CA . LYS B 1 554 ? 16.438 35.719 -25.094 1 75 554 LYS B CA 1
ATOM 9972 C C . LYS B 1 554 ? 15.086 36.438 -25.094 1 75 554 LYS B C 1
ATOM 9974 O O . LYS B 1 554 ? 15.016 37.625 -24.859 1 75 554 LYS B O 1
ATOM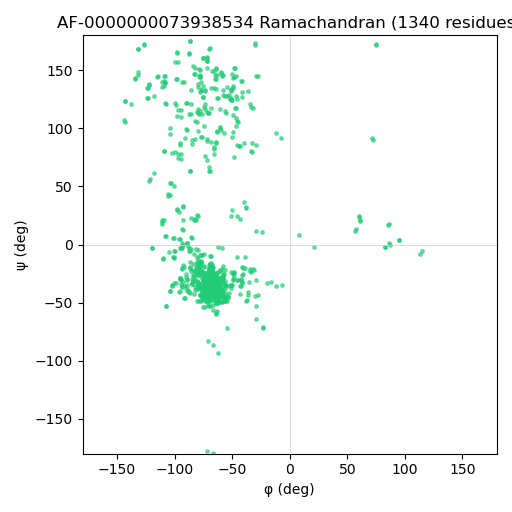 9979 N N . LEU B 1 555 ? 14.102 35.656 -25.344 1 73.62 555 LEU B N 1
ATOM 9980 C CA . LEU B 1 555 ? 12.758 36.219 -25.328 1 73.62 555 LEU B CA 1
ATOM 9981 C C . LEU B 1 555 ? 12.391 36.719 -23.953 1 73.62 555 LEU B C 1
ATOM 9983 O O . LEU B 1 555 ? 11.742 37.781 -23.812 1 73.62 555 LEU B O 1
ATOM 9987 N N . LEU B 1 556 ? 12.82 36.031 -23.031 1 75.19 556 LEU B N 1
ATOM 9988 C CA . LEU B 1 556 ? 12.477 36.375 -21.656 1 75.19 556 LEU B CA 1
ATOM 9989 C C . LEU B 1 556 ? 13.336 37.531 -21.156 1 75.19 556 LEU B C 1
ATOM 9991 O O . LEU B 1 556 ? 12.992 38.188 -20.156 1 75.19 556 LEU B O 1
ATOM 9995 N N . LEU B 1 557 ? 14.398 37.75 -21.891 1 71.38 557 LEU B N 1
ATOM 9996 C CA . LEU B 1 557 ? 15.289 38.844 -21.531 1 71.38 557 LEU B CA 1
ATOM 9997 C C . LEU B 1 557 ? 14.789 40.156 -22.109 1 71.38 557 LEU B C 1
ATOM 9999 O O . LEU B 1 557 ? 15.195 41.25 -21.672 1 71.38 557 LEU B O 1
ATOM 10003 N N . GLN B 1 558 ? 13.859 39.938 -23.125 1 68.12 558 GLN B N 1
ATOM 10004 C CA . GLN B 1 558 ? 13.375 41.156 -23.766 1 68.12 558 GLN B CA 1
ATOM 10005 C C . GLN B 1 558 ? 12.422 41.906 -22.844 1 68.12 558 GLN B C 1
ATOM 10007 O O . GLN B 1 558 ? 11.547 41.312 -22.219 1 68.12 558 GLN B O 1
ATOM 10012 N N . ARG B 1 559 ? 12.75 43.156 -22.406 1 57.69 559 ARG B N 1
ATOM 10013 C CA . ARG B 1 559 ? 12.156 44.062 -21.422 1 57.69 559 ARG B CA 1
ATOM 10014 C C . ARG B 1 559 ? 10.656 44.219 -21.656 1 57.69 559 ARG B C 1
ATOM 10016 O O . ARG B 1 559 ? 9.898 44.406 -20.703 1 57.69 559 ARG B O 1
ATOM 10023 N N . GLU B 1 560 ? 10.125 44.219 -22.922 1 56.78 560 GLU B N 1
ATOM 10024 C CA . GLU B 1 560 ? 8.766 44.656 -23.219 1 56.78 560 GLU B CA 1
ATOM 10025 C C . GLU B 1 560 ? 7.789 43.5 -23.203 1 56.78 560 GLU B C 1
ATOM 10027 O O . GLU B 1 560 ? 6.68 43.594 -23.734 1 56.78 560 GLU B O 1
ATOM 10032 N N . LEU B 1 561 ? 8.156 42.406 -22.531 1 56.81 561 LEU B N 1
ATOM 10033 C CA . LEU B 1 561 ? 7.227 41.312 -22.641 1 56.81 561 LEU B CA 1
ATOM 10034 C C . LEU B 1 561 ? 6.113 41.438 -21.609 1 56.81 561 LEU B C 1
ATOM 10036 O O . LEU B 1 561 ? 6.359 41.344 -20.406 1 56.81 561 LEU B O 1
ATOM 10040 N N . VAL B 1 562 ? 5.008 42.156 -21.859 1 55.31 562 VAL B N 1
ATOM 10041 C CA . VAL B 1 562 ? 3.797 42.188 -21.047 1 55.31 562 VAL B CA 1
ATOM 10042 C C . VAL B 1 562 ? 2.895 41 -21.453 1 55.31 562 VAL B C 1
ATOM 10044 O O . VAL B 1 562 ? 2.48 40.906 -22.609 1 55.31 562 VAL B O 1
ATOM 10047 N N . SER B 1 563 ? 3.107 39.844 -20.75 1 60.75 563 SER B N 1
ATOM 10048 C CA . SER B 1 563 ? 2.188 38.75 -21.016 1 60.75 563 SER B CA 1
ATOM 10049 C C . SER B 1 563 ? 1.006 38.781 -20.047 1 60.75 563 SER B C 1
ATOM 10051 O O . SER B 1 563 ? 1.102 39.344 -18.953 1 60.75 563 SER B O 1
ATOM 10053 N N . ASP B 1 564 ? -0.12 38.531 -20.438 1 62.69 564 ASP B N 1
ATOM 10054 C CA . ASP B 1 564 ? -1.339 38.375 -19.656 1 62.69 564 ASP B CA 1
ATOM 10055 C C . ASP B 1 564 ? -1.194 37.25 -18.625 1 62.69 564 ASP B C 1
ATOM 10057 O O . ASP B 1 564 ? -2.045 37.062 -17.75 1 62.69 564 ASP B O 1
ATOM 10061 N N . ASN B 1 565 ? -0.028 36.625 -18.703 1 72.12 565 ASN B N 1
ATOM 10062 C CA . ASN B 1 565 ? 0.193 35.531 -17.781 1 72.12 565 ASN B CA 1
ATOM 10063 C C . ASN B 1 565 ? 1.021 35.969 -16.578 1 72.12 565 ASN B C 1
ATOM 10065 O O . ASN B 1 565 ? 2.166 36.406 -16.734 1 72.12 565 ASN B O 1
ATOM 10069 N N . VAL B 1 566 ? 0.48 35.844 -15.453 1 73.19 566 VAL B N 1
ATOM 10070 C CA . VAL B 1 566 ? 1.066 36.312 -14.195 1 73.19 566 VAL B CA 1
ATOM 10071 C C . VAL B 1 566 ? 2.371 35.562 -13.938 1 73.19 566 VAL B C 1
ATOM 10073 O O . VAL B 1 566 ? 3.344 36.156 -13.453 1 73.19 566 VAL B O 1
ATOM 10076 N N . THR B 1 567 ? 2.434 34.375 -14.383 1 81 567 THR B N 1
ATOM 10077 C CA . THR B 1 567 ? 3.623 33.562 -14.141 1 81 567 THR B CA 1
ATOM 10078 C C . THR B 1 567 ? 4.789 34.031 -15 1 81 567 THR B C 1
ATOM 10080 O O . THR B 1 567 ? 5.922 34.125 -14.531 1 81 567 THR B O 1
ATOM 10083 N N . ILE B 1 568 ? 4.504 34.438 -16.188 1 82.94 568 ILE B N 1
ATOM 10084 C CA . ILE B 1 568 ? 5.547 34.906 -17.094 1 82.94 568 ILE B CA 1
ATOM 10085 C C . ILE B 1 568 ? 6.047 36.281 -16.641 1 82.94 568 ILE B C 1
ATOM 10087 O O . ILE B 1 568 ? 7.246 36.562 -16.703 1 82.94 568 ILE B O 1
ATOM 10091 N N . ASN B 1 569 ? 5.145 37.031 -16.156 1 84 569 ASN B N 1
ATOM 10092 C CA . ASN B 1 569 ? 5.535 38.344 -15.633 1 84 569 ASN B CA 1
ATOM 10093 C C . ASN B 1 569 ? 6.434 38.219 -14.406 1 84 569 ASN B C 1
ATOM 10095 O O . ASN B 1 569 ? 7.387 38.969 -14.25 1 84 569 ASN B O 1
ATOM 10099 N N . ASN B 1 570 ? 6.125 37.25 -13.594 1 86.12 570 ASN B N 1
ATOM 10100 C CA . ASN B 1 570 ? 6.949 37 -12.414 1 86.12 570 ASN B CA 1
ATOM 10101 C C . ASN B 1 570 ? 8.352 36.531 -12.805 1 86.12 570 ASN B C 1
ATOM 10103 O O . ASN B 1 570 ? 9.336 36.938 -12.18 1 86.12 570 ASN B O 1
ATOM 10107 N N . ILE B 1 571 ? 8.422 35.781 -13.844 1 88.44 571 ILE B N 1
ATOM 10108 C CA . ILE B 1 571 ? 9.711 35.312 -14.328 1 88.44 571 ILE B CA 1
ATOM 10109 C C . ILE B 1 571 ? 10.539 36.469 -14.844 1 88.44 571 ILE B C 1
ATOM 10111 O O . ILE B 1 571 ? 11.711 36.594 -14.5 1 88.44 571 ILE B O 1
ATOM 10115 N N . HIS B 1 572 ? 9.859 37.281 -15.57 1 87.19 572 HIS B N 1
ATOM 10116 C CA . HIS B 1 572 ? 10.539 38.438 -16.125 1 87.19 572 HIS B CA 1
ATOM 10117 C C . HIS B 1 572 ? 11.031 39.375 -15.031 1 87.19 572 HIS B C 1
ATOM 10119 O O . HIS B 1 572 ? 12.148 39.875 -15.094 1 87.19 572 HIS B O 1
ATOM 10125 N N . LYS B 1 573 ? 10.195 39.562 -14.109 1 87.5 573 LYS B N 1
ATOM 10126 C CA . LYS B 1 573 ? 10.555 40.438 -12.977 1 87.5 573 LYS B CA 1
ATOM 10127 C C . LYS B 1 573 ? 11.742 39.844 -12.211 1 87.5 573 LYS B C 1
ATOM 10129 O O . LYS B 1 573 ? 12.656 40.594 -11.836 1 87.5 573 LYS B O 1
ATOM 10134 N N . LEU B 1 574 ? 11.773 38.594 -12.016 1 91.88 574 LEU B N 1
ATOM 10135 C CA . LEU B 1 574 ? 12.852 37.969 -11.273 1 91.88 574 LEU B CA 1
ATOM 10136 C C . LEU B 1 574 ? 14.156 38 -12.07 1 91.88 574 LEU B C 1
ATOM 10138 O O . LEU B 1 574 ? 15.211 38.312 -11.516 1 91.88 574 LEU B O 1
ATOM 10142 N N . VAL B 1 575 ? 14.078 37.75 -13.336 1 90.69 575 VAL B N 1
ATOM 10143 C CA . VAL B 1 575 ? 15.266 37.75 -14.188 1 90.69 575 VAL B CA 1
ATOM 10144 C C . VAL B 1 575 ? 15.898 39.125 -14.188 1 90.69 575 VAL B C 1
ATOM 10146 O O . VAL B 1 575 ? 17.109 39.281 -14.031 1 90.69 575 VAL B O 1
ATOM 10149 N N . ARG B 1 576 ? 15.102 40.094 -14.266 1 87.94 576 ARG B N 1
ATOM 10150 C CA . ARG B 1 576 ? 15.594 41.469 -14.289 1 87.94 576 ARG B CA 1
ATOM 10151 C C . ARG B 1 576 ? 16.266 41.844 -12.961 1 87.94 576 ARG B C 1
ATOM 10153 O O . ARG B 1 576 ? 17.344 42.438 -12.953 1 87.94 576 ARG B O 1
ATOM 10160 N N . SER B 1 577 ? 15.625 41.438 -11.898 1 88.69 577 SER B N 1
ATOM 10161 C CA . SER B 1 577 ? 16.156 41.719 -10.578 1 88.69 577 SER B CA 1
ATOM 10162 C C . SER B 1 577 ? 17.469 41 -10.328 1 88.69 577 SER B C 1
ATOM 10164 O O . SER B 1 577 ? 18.359 41.531 -9.664 1 88.69 577 SER B O 1
ATOM 10166 N N . LEU B 1 578 ? 17.594 39.844 -10.891 1 91.31 578 LEU B N 1
ATOM 10167 C CA . LEU B 1 578 ? 18.797 39.031 -10.68 1 91.31 578 LEU B CA 1
ATOM 10168 C C . LEU B 1 578 ? 19.938 39.531 -11.57 1 91.31 578 LEU B C 1
ATOM 10170 O O . LEU B 1 578 ? 21.094 39.531 -11.148 1 91.31 578 LEU B O 1
ATOM 10174 N N . MET B 1 579 ? 19.594 39.938 -12.719 1 88.19 579 MET B N 1
ATOM 10175 C CA . MET B 1 579 ? 20.609 40.344 -13.672 1 88.19 579 MET B CA 1
ATOM 10176 C C . MET B 1 579 ? 21.312 41.625 -13.195 1 88.19 579 MET B C 1
ATOM 10178 O O . MET B 1 579 ? 22.469 41.844 -13.516 1 88.19 579 MET B O 1
ATOM 10182 N N . ASP B 1 580 ? 20.656 42.312 -12.328 1 85.88 580 ASP B N 1
ATOM 10183 C CA . ASP B 1 580 ? 21.188 43.562 -11.836 1 85.88 580 ASP B CA 1
ATOM 10184 C C . ASP B 1 580 ? 22.125 43.344 -10.656 1 85.88 580 ASP B C 1
ATOM 10186 O O . ASP B 1 580 ? 22.859 44.281 -10.258 1 85.88 580 ASP B O 1
ATOM 10190 N N . LYS B 1 581 ? 22.219 42.156 -10.219 1 88.5 581 LYS B N 1
ATOM 10191 C CA . LYS B 1 581 ? 23 41.906 -9.016 1 88.5 581 LYS B CA 1
ATOM 10192 C C . LYS B 1 581 ? 24.281 41.125 -9.352 1 88.5 581 LYS B C 1
ATOM 10194 O O . LYS B 1 581 ? 24.25 40.188 -10.148 1 88.5 581 LYS B O 1
ATOM 10199 N N . GLU B 1 582 ? 25.375 41.469 -8.734 1 84.5 582 GLU B N 1
ATOM 10200 C CA . GLU B 1 582 ? 26.672 40.844 -8.977 1 84.5 582 GLU B CA 1
ATOM 10201 C C . GLU B 1 582 ? 26.75 39.469 -8.273 1 84.5 582 GLU B C 1
ATOM 10203 O O . GLU B 1 582 ? 27.375 38.562 -8.773 1 84.5 582 GLU B O 1
ATOM 10208 N N . ASN B 1 583 ? 26.156 39.469 -7.16 1 89.75 583 ASN B N 1
ATOM 10209 C CA . ASN B 1 583 ? 26.203 38.219 -6.387 1 89.75 583 ASN B CA 1
ATOM 10210 C C . ASN B 1 583 ? 24.984 37.344 -6.68 1 89.75 583 ASN B C 1
ATOM 10212 O O . ASN B 1 583 ? 24.516 36.625 -5.801 1 89.75 583 ASN B O 1
ATOM 10216 N N . ARG B 1 584 ? 24.516 37.406 -7.887 1 91.44 584 ARG B N 1
ATOM 10217 C CA . ARG B 1 584 ? 23.266 36.719 -8.234 1 91.44 584 ARG B CA 1
ATOM 10218 C C . ARG B 1 584 ? 23.422 35.188 -8.07 1 91.44 584 ARG B C 1
ATOM 10220 O O . ARG B 1 584 ? 22.484 34.531 -7.609 1 91.44 584 ARG B O 1
ATOM 10227 N N . TRP B 1 585 ? 24.531 34.656 -8.438 1 92.12 585 TRP B N 1
ATOM 10228 C CA . TRP B 1 585 ? 24.703 33.219 -8.391 1 92.12 585 TRP B CA 1
ATOM 10229 C C . TRP B 1 585 ? 24.781 32.719 -6.953 1 92.12 585 TRP B C 1
ATOM 10231 O O . TRP B 1 585 ? 24.297 31.625 -6.637 1 92.12 585 TRP B O 1
ATOM 10241 N N . LYS B 1 586 ? 25.359 33.5 -6.086 1 90 586 LYS B N 1
ATOM 10242 C CA . LYS B 1 586 ? 25.375 33.156 -4.668 1 90 586 LYS B CA 1
ATOM 10243 C C . LYS B 1 586 ? 23.969 33.156 -4.078 1 90 586 LYS B C 1
ATOM 10245 O O . LYS B 1 586 ? 23.609 32.281 -3.305 1 90 586 LYS B O 1
ATOM 10250 N N . ILE B 1 587 ? 23.203 34.094 -4.523 1 91.56 587 ILE B N 1
ATOM 10251 C CA . ILE B 1 587 ? 21.828 34.188 -4.062 1 91.56 587 ILE B CA 1
ATOM 10252 C C . ILE B 1 587 ? 21.031 33 -4.578 1 91.56 587 ILE B C 1
ATOM 10254 O O . ILE B 1 587 ? 20.359 32.312 -3.803 1 91.56 587 ILE B O 1
ATOM 10258 N N . MET B 1 588 ? 21.188 32.719 -5.844 1 94.19 588 MET B N 1
ATOM 10259 C CA . MET B 1 588 ? 20.391 31.672 -6.453 1 94.19 588 MET B CA 1
ATOM 10260 C C . MET B 1 588 ? 20.766 30.297 -5.887 1 94.19 588 MET B C 1
ATOM 10262 O O . MET B 1 588 ? 19.906 29.469 -5.633 1 94.19 588 MET B O 1
ATOM 10266 N N . SER B 1 589 ? 22.016 30.094 -5.727 1 93.81 589 SER B N 1
ATOM 10267 C CA . SER B 1 589 ? 22.453 28.812 -5.18 1 93.81 589 SER B CA 1
ATOM 10268 C C . SER B 1 589 ? 21.891 28.578 -3.779 1 93.81 589 SER B C 1
ATOM 10270 O O . SER B 1 589 ? 21.406 27.5 -3.469 1 93.81 589 SER B O 1
ATOM 10272 N N . ASN B 1 590 ? 21.922 29.609 -3.02 1 92.19 590 ASN B N 1
ATOM 10273 C CA . ASN B 1 590 ? 21.422 29.469 -1.654 1 92.19 590 ASN B CA 1
ATOM 10274 C C . ASN B 1 590 ? 19.906 29.344 -1.622 1 92.19 590 ASN B C 1
ATOM 10276 O O . ASN B 1 590 ? 19.359 28.656 -0.753 1 92.19 590 ASN B O 1
ATOM 10280 N N . VAL B 1 591 ? 19.25 29.969 -2.502 1 93.19 591 VAL B N 1
ATOM 10281 C CA . VAL B 1 591 ? 17.797 29.828 -2.588 1 93.19 591 VAL B CA 1
ATOM 10282 C C . VAL B 1 591 ? 17.453 28.391 -2.961 1 93.19 591 VAL B C 1
ATOM 10284 O O . VAL B 1 591 ? 16.531 27.797 -2.375 1 93.19 591 VAL B O 1
ATOM 10287 N N . TRP B 1 592 ? 18.141 27.844 -3.885 1 95.5 592 TRP B N 1
ATOM 10288 C CA . TRP B 1 592 ? 17.875 26.484 -4.309 1 95.5 592 TRP B CA 1
ATOM 10289 C C . TRP B 1 592 ? 18.172 25.484 -3.186 1 95.5 592 TRP B C 1
ATOM 10291 O O . TRP B 1 592 ? 17.469 24.5 -3.016 1 95.5 592 TRP B O 1
ATOM 10301 N N . VAL B 1 593 ? 19.234 25.719 -2.471 1 93.81 593 VAL B N 1
ATOM 10302 C CA . VAL B 1 593 ? 19.531 24.859 -1.336 1 93.81 593 VAL B CA 1
ATOM 10303 C C . VAL B 1 593 ? 18.406 24.938 -0.309 1 93.81 593 VAL B C 1
ATOM 10305 O O . VAL B 1 593 ? 17.984 23.906 0.241 1 93.81 593 VAL B O 1
ATOM 10308 N N . GLU B 1 594 ? 17.922 26.078 -0.112 1 91.94 594 GLU B N 1
ATOM 10309 C CA . GLU B 1 594 ? 16.797 26.25 0.815 1 91.94 594 GLU B CA 1
ATOM 10310 C C . GLU B 1 594 ? 15.555 25.5 0.322 1 91.94 594 GLU B C 1
ATOM 10312 O O . GLU B 1 594 ? 14.852 24.875 1.11 1 91.94 594 GLU B O 1
ATOM 10317 N N . MET B 1 595 ? 15.352 25.641 -0.919 1 92.25 595 MET B N 1
ATOM 10318 C CA . MET B 1 595 ? 14.211 24.938 -1.497 1 92.25 595 MET B CA 1
ATOM 10319 C C . MET B 1 595 ? 14.383 23.422 -1.379 1 92.25 595 MET B C 1
ATOM 10321 O O . MET B 1 595 ? 13.422 22.703 -1.088 1 92.25 595 MET B O 1
ATOM 10325 N N . LEU B 1 596 ? 15.547 22.984 -1.621 1 92.94 596 LEU B N 1
ATOM 10326 C CA . LEU B 1 596 ? 15.844 21.562 -1.487 1 92.94 596 LEU B CA 1
ATOM 10327 C C . LEU B 1 596 ? 15.641 21.094 -0.049 1 92.94 596 LEU B C 1
ATOM 10329 O O . LEU B 1 596 ? 15.047 20.047 0.19 1 92.94 596 LEU B O 1
ATOM 10333 N N . CYS B 1 597 ? 16.094 21.859 0.859 1 89.75 597 CYS B N 1
ATOM 10334 C CA . CYS B 1 597 ? 15.945 21.516 2.268 1 89.75 597 CYS B CA 1
ATOM 10335 C C . CYS B 1 597 ? 14.484 21.516 2.684 1 89.75 597 CYS B C 1
ATOM 10337 O O . CYS B 1 597 ? 14.047 20.672 3.459 1 89.75 597 CYS B O 1
ATOM 10339 N N . TYR B 1 598 ? 13.805 22.453 2.154 1 86.12 598 TYR B N 1
ATOM 10340 C CA . TYR B 1 598 ? 12.375 22.516 2.428 1 86.12 598 TYR B CA 1
ATOM 10341 C C . TYR B 1 598 ? 11.672 21.281 1.872 1 86.12 598 TYR B C 1
ATOM 10343 O O . TYR B 1 598 ? 10.852 20.656 2.561 1 86.12 598 TYR B O 1
ATOM 10351 N N . ALA B 1 599 ? 11.984 20.953 0.708 1 88 599 ALA B N 1
ATOM 10352 C CA . ALA B 1 599 ? 11.383 19.766 0.088 1 88 599 ALA B CA 1
ATOM 10353 C C . ALA B 1 599 ? 11.734 18.5 0.868 1 88 599 ALA B C 1
ATOM 10355 O O . ALA B 1 599 ? 10.867 17.656 1.122 1 88 599 ALA B O 1
ATOM 10356 N N . ALA B 1 600 ? 12.891 18.375 1.261 1 88.62 600 ALA B N 1
ATOM 10357 C CA . ALA B 1 600 ? 13.359 17.188 1.973 1 88.62 600 ALA B CA 1
ATOM 10358 C C . ALA B 1 600 ? 12.695 17.078 3.34 1 88.62 600 ALA B C 1
ATOM 10360 O O . ALA B 1 600 ? 12.32 15.977 3.762 1 88.62 600 ALA B O 1
ATOM 10361 N N . SER B 1 601 ? 12.492 18.156 3.992 1 82.12 601 SER B N 1
ATOM 10362 C CA . SER B 1 601 ? 11.977 18.125 5.355 1 82.12 601 SER B CA 1
ATOM 10363 C C . SER B 1 601 ? 10.461 17.953 5.363 1 82.12 601 SER B C 1
ATOM 10365 O O . SER B 1 601 ? 9.898 17.406 6.312 1 82.12 601 SER B O 1
ATOM 10367 N N . HIS B 1 602 ? 9.828 18.375 4.316 1 75.75 602 HIS B N 1
ATOM 10368 C CA . HIS B 1 602 ? 8.367 18.344 4.309 1 75.75 602 HIS B CA 1
ATOM 10369 C C . HIS B 1 602 ? 7.852 17.125 3.553 1 75.75 602 HIS B C 1
ATOM 10371 O O . HIS B 1 602 ? 6.645 16.859 3.531 1 75.75 602 HIS B O 1
ATOM 10377 N N . CYS B 1 603 ? 8.758 16.438 2.984 1 78.56 603 CYS B N 1
ATOM 10378 C CA . CYS B 1 603 ? 8.375 15.195 2.324 1 78.56 603 CYS B CA 1
ATOM 10379 C C . CYS B 1 603 ? 8.148 14.086 3.342 1 78.56 603 CYS B C 1
ATOM 10381 O O . CYS B 1 603 ? 8.914 13.945 4.297 1 78.56 603 CYS B O 1
ATOM 10383 N N . PRO B 1 604 ? 7.02 13.352 3.186 1 69.69 604 PRO B N 1
ATOM 10384 C CA . PRO B 1 604 ? 6.766 12.25 4.121 1 69.69 604 PRO B CA 1
ATOM 10385 C C . PRO B 1 604 ? 7.883 11.211 4.129 1 69.69 604 PRO B C 1
ATOM 10387 O O . PRO B 1 604 ? 8.477 10.93 3.084 1 69.69 604 PRO B O 1
ATOM 10390 N N . VAL B 1 605 ? 8.109 10.672 5.262 1 72.75 605 VAL B N 1
ATOM 10391 C CA . VAL B 1 605 ? 9.18 9.703 5.461 1 72.75 605 VAL B CA 1
ATOM 10392 C C . VAL B 1 605 ? 8.938 8.477 4.582 1 72.75 605 VAL B C 1
ATOM 10394 O O . VAL B 1 605 ? 9.883 7.895 4.043 1 72.75 605 VAL B O 1
ATOM 10397 N N . LYS B 1 606 ? 7.684 8.133 4.367 1 70.44 606 LYS B N 1
ATOM 10398 C CA . LYS B 1 606 ? 7.352 6.969 3.557 1 70.44 606 LYS B CA 1
ATOM 10399 C C . LYS B 1 606 ? 7.863 7.133 2.127 1 70.44 606 LYS B C 1
ATOM 10401 O O . LYS B 1 606 ? 8.32 6.164 1.512 1 70.44 606 LYS B O 1
ATOM 10406 N N . ASN B 1 607 ? 7.828 8.352 1.671 1 74.88 607 ASN B N 1
ATOM 10407 C CA . ASN B 1 607 ? 8.297 8.602 0.313 1 74.88 607 ASN B CA 1
ATOM 10408 C C . ASN B 1 607 ? 9.82 8.516 0.224 1 74.88 607 ASN B C 1
ATOM 10410 O O . ASN B 1 607 ? 10.359 8.023 -0.766 1 74.88 607 ASN B O 1
ATOM 10414 N N . HIS B 1 608 ? 10.445 8.969 1.261 1 82.5 608 HIS B N 1
ATOM 10415 C CA . HIS B 1 608 ? 11.898 8.859 1.278 1 82.5 608 HIS B CA 1
ATOM 10416 C C . HIS B 1 608 ? 12.344 7.398 1.311 1 82.5 608 HIS B C 1
ATOM 10418 O O . HIS B 1 608 ? 13.289 7.016 0.618 1 82.5 608 HIS B O 1
ATOM 10424 N N . VAL B 1 609 ? 11.633 6.621 2.043 1 78.75 609 VAL B N 1
ATOM 10425 C CA . VAL B 1 609 ? 11.969 5.207 2.156 1 78.75 609 VAL B CA 1
ATOM 10426 C C . VAL B 1 609 ? 11.719 4.508 0.825 1 78.75 609 VAL B C 1
ATOM 10428 O O . VAL B 1 609 ? 12.5 3.652 0.406 1 78.75 609 VAL B O 1
ATOM 10431 N N . GLN B 1 610 ? 10.664 4.93 0.2 1 75.5 610 GLN B N 1
ATOM 10432 C CA . GLN B 1 610 ? 10.367 4.336 -1.098 1 75.5 610 GLN B CA 1
ATOM 10433 C C . GLN B 1 610 ? 11.43 4.699 -2.129 1 75.5 610 GLN B C 1
ATOM 10435 O O . GLN B 1 610 ? 11.734 3.906 -3.021 1 75.5 610 GLN B O 1
ATOM 10440 N N . GLU B 1 611 ? 12.023 5.848 -1.961 1 80.06 611 GLU B N 1
ATOM 10441 C CA . GLU B 1 611 ? 13.031 6.301 -2.914 1 80.06 611 GLU B CA 1
ATOM 10442 C C . GLU B 1 611 ? 14.367 5.602 -2.68 1 80.06 611 GLU B C 1
ATOM 10444 O O . GLU B 1 611 ? 15.234 5.602 -3.557 1 80.06 611 GLU B O 1
ATOM 10449 N N . LEU B 1 612 ? 14.516 4.961 -1.531 1 81.81 612 LEU B N 1
ATOM 10450 C CA . LEU B 1 612 ? 15.742 4.215 -1.271 1 81.81 612 LEU B CA 1
ATOM 10451 C C . LEU B 1 612 ? 15.875 3.039 -2.232 1 81.81 612 LEU B C 1
ATOM 10453 O O . LEU B 1 612 ? 16.984 2.664 -2.613 1 81.81 612 LEU B O 1
ATOM 10457 N N . ARG B 1 613 ? 14.758 2.566 -2.703 1 77.75 613 ARG B N 1
ATOM 10458 C CA . ARG B 1 613 ? 14.781 1.396 -3.576 1 77.75 613 ARG B CA 1
ATOM 10459 C C . ARG B 1 613 ? 15.18 1.779 -4.996 1 77.75 613 ARG B C 1
ATOM 10461 O O . ARG B 1 613 ? 15.578 0.921 -5.785 1 77.75 613 ARG B O 1
ATOM 10468 N N . ARG B 1 614 ? 14.977 3.057 -5.266 1 75.06 614 ARG B N 1
ATOM 10469 C CA . ARG B 1 614 ? 15.273 3.506 -6.621 1 75.06 614 ARG B CA 1
ATOM 10470 C C . ARG B 1 614 ? 16.656 4.152 -6.695 1 75.06 614 ARG B C 1
ATOM 10472 O O . ARG B 1 614 ? 16.875 5.078 -7.48 1 75.06 614 ARG B O 1
ATOM 10479 N N . GLY B 1 615 ? 17.562 3.707 -5.867 1 72.62 615 GLY B N 1
ATOM 10480 C CA . GLY B 1 615 ? 18.922 4.203 -5.945 1 72.62 615 GLY B CA 1
ATOM 10481 C C . GLY B 1 615 ? 19.203 5.355 -4.996 1 72.62 615 GLY B C 1
ATOM 10482 O O . GLY B 1 615 ? 20.297 5.906 -4.98 1 72.62 615 GLY B O 1
ATOM 10483 N N . GLY B 1 616 ? 18.234 5.656 -4.215 1 75.5 616 GLY B N 1
ATOM 10484 C CA . GLY B 1 616 ? 18.453 6.699 -3.223 1 75.5 616 GLY B CA 1
ATOM 10485 C C . GLY B 1 616 ? 18.547 8.086 -3.824 1 75.5 616 GLY B C 1
ATOM 10486 O O . GLY B 1 616 ? 19.625 8.555 -4.164 1 75.5 616 GLY B O 1
ATOM 10487 N N . GLN B 1 617 ? 17.516 8.789 -3.934 1 84.88 617 GLN B N 1
ATOM 10488 C CA . GLN B 1 617 ? 17.484 10.156 -4.441 1 84.88 617 GLN B CA 1
ATOM 10489 C C . GLN B 1 617 ? 18.25 11.102 -3.525 1 84.88 617 GLN B C 1
ATOM 10491 O O . GLN B 1 617 ? 18.328 10.867 -2.316 1 84.88 617 GLN B O 1
ATOM 10496 N N . PHE B 1 618 ? 18.875 12.078 -4.125 1 91.19 618 PHE B N 1
ATOM 10497 C CA . PHE B 1 618 ? 19.672 13.039 -3.373 1 91.19 618 PHE B CA 1
ATOM 10498 C C . PHE B 1 618 ? 18.844 13.703 -2.291 1 91.19 618 PHE B C 1
ATOM 10500 O O . PHE B 1 618 ? 19.328 13.969 -1.192 1 91.19 618 PHE B O 1
ATOM 10507 N N . VAL B 1 619 ? 17.609 13.938 -2.543 1 91.88 619 VAL B N 1
ATOM 10508 C CA . VAL B 1 619 ? 16.703 14.586 -1.593 1 91.88 619 VAL B CA 1
ATOM 10509 C C . VAL B 1 619 ? 16.594 13.742 -0.328 1 91.88 619 VAL B C 1
ATOM 10511 O O . VAL B 1 619 ? 16.438 14.273 0.773 1 91.88 619 VAL B O 1
ATOM 10514 N N . THR B 1 620 ? 16.703 12.469 -0.428 1 90.75 620 THR B N 1
ATOM 10515 C CA . THR B 1 620 ? 16.641 11.57 0.72 1 90.75 620 THR B CA 1
ATOM 10516 C C . THR B 1 620 ? 17.906 11.68 1.562 1 90.75 620 THR B C 1
ATOM 10518 O O . THR B 1 620 ? 17.859 11.578 2.789 1 90.75 620 THR B O 1
ATOM 10521 N N . HIS B 1 621 ? 19.031 11.875 0.915 1 92.19 621 HIS B N 1
ATOM 10522 C CA . HIS B 1 621 ? 20.281 12.102 1.643 1 92.19 621 HIS B CA 1
ATOM 10523 C C . HIS B 1 621 ? 20.219 13.398 2.449 1 92.19 621 HIS B C 1
ATOM 10525 O O . HIS B 1 621 ? 20.641 13.43 3.611 1 92.19 621 HIS B O 1
ATOM 10531 N N . VAL B 1 622 ? 19.672 14.352 1.793 1 92.19 622 VAL B N 1
ATOM 10532 C CA . VAL B 1 622 ? 19.562 15.641 2.463 1 92.19 622 VAL B CA 1
ATOM 10533 C C . VAL B 1 622 ? 18.547 15.547 3.604 1 92.19 622 VAL B C 1
ATOM 10535 O O . VAL B 1 622 ? 18.734 16.172 4.652 1 92.19 622 VAL B O 1
ATOM 10538 N N . TRP B 1 623 ? 17.516 14.781 3.418 1 90.06 623 TRP B N 1
ATOM 10539 C CA . TRP B 1 623 ? 16.516 14.57 4.465 1 90.06 623 TRP B CA 1
ATOM 10540 C C . TRP B 1 623 ? 17.172 14 5.723 1 90.06 623 TRP B C 1
ATOM 10542 O O . TRP B 1 623 ? 16.938 14.5 6.824 1 90.06 623 TRP B O 1
ATOM 10552 N N . LEU B 1 624 ? 17.984 12.969 5.559 1 88.94 624 LEU B N 1
ATOM 10553 C CA . LEU B 1 624 ? 18.641 12.359 6.715 1 88.94 624 LEU B CA 1
ATOM 10554 C C . LEU B 1 624 ? 19.641 13.32 7.348 1 88.94 624 LEU B C 1
ATOM 10556 O O . LEU B 1 624 ? 19.781 13.352 8.57 1 88.94 624 LEU B O 1
ATOM 10560 N N . LEU B 1 625 ? 20.312 14.055 6.504 1 89.69 625 LEU B N 1
ATOM 10561 C CA . LEU B 1 625 ? 21.219 15.078 7.012 1 89.69 625 LEU B CA 1
ATOM 10562 C C . LEU B 1 625 ? 20.484 16.094 7.875 1 89.69 625 LEU B C 1
ATOM 10564 O O . LEU B 1 625 ? 20.938 16.438 8.969 1 89.69 625 LEU B O 1
ATOM 10568 N N . LEU B 1 626 ? 19.375 16.516 7.426 1 86.12 626 LEU B N 1
ATOM 10569 C CA . LEU B 1 626 ? 18.578 17.484 8.156 1 86.12 626 LEU B CA 1
ATOM 10570 C C . LEU B 1 626 ? 18.062 16.891 9.469 1 86.12 626 LEU B C 1
ATOM 10572 O O . LEU B 1 626 ? 17.984 17.594 10.477 1 86.12 626 LEU B O 1
ATOM 10576 N N . MET B 1 627 ? 17.734 15.633 9.438 1 80.56 627 MET B N 1
ATOM 10577 C CA . MET B 1 627 ? 17.297 14.953 10.648 1 80.56 627 MET B CA 1
ATOM 10578 C C . MET B 1 627 ? 18.391 14.969 11.711 1 80.56 627 MET B C 1
ATOM 10580 O O . MET B 1 627 ? 18.109 15.18 12.891 1 80.56 627 MET B O 1
ATOM 10584 N N . HIS B 1 628 ? 19.562 14.812 11.297 1 82.19 628 HIS B N 1
ATOM 10585 C CA . HIS B 1 628 ? 20.703 14.805 12.219 1 82.19 628 HIS B CA 1
ATOM 10586 C C . HIS B 1 628 ? 21.016 16.219 12.719 1 82.19 628 HIS B C 1
ATOM 10588 O O . HIS B 1 628 ? 21.547 16.391 13.805 1 82.19 628 HIS B O 1
ATOM 10594 N N . PHE B 1 629 ? 20.625 17.188 11.844 1 76.88 629 PHE B N 1
ATOM 10595 C CA . PHE B 1 629 ? 20.828 18.578 12.234 1 76.88 629 PHE B CA 1
ATOM 10596 C C . PHE B 1 629 ? 19.703 19.047 13.156 1 76.88 629 PHE B C 1
ATOM 10598 O O . PHE B 1 629 ? 19.781 20.109 13.758 1 76.88 629 PHE B O 1
ATOM 10605 N N . GLY B 1 630 ? 18.703 18.109 13.359 1 67.88 630 GLY B N 1
ATOM 10606 C CA . GLY B 1 630 ? 17.609 18.422 14.281 1 67.88 630 GLY B CA 1
ATOM 10607 C C . GLY B 1 630 ? 16.469 19.172 13.625 1 67.88 630 GLY B C 1
ATOM 10608 O O . GLY B 1 630 ? 15.633 19.766 14.312 1 67.88 630 GLY B O 1
ATOM 10609 N N . VAL B 1 631 ? 16.547 19.453 12.281 1 59.28 631 VAL B N 1
ATOM 10610 C CA . VAL B 1 631 ? 15.477 20.156 11.578 1 59.28 631 VAL B CA 1
ATOM 10611 C C . VAL B 1 631 ? 14.281 19.219 11.391 1 59.28 631 VAL B C 1
ATOM 10613 O O . VAL B 1 631 ? 14.344 18.281 10.602 1 59.28 631 VAL B O 1
ATOM 10616 N N . ARG B 1 632 ? 13.531 18.984 12.414 1 49.97 632 ARG B N 1
ATOM 10617 C CA . ARG B 1 632 ? 12.352 18.141 12.227 1 49.97 632 ARG B CA 1
ATOM 10618 C C . ARG B 1 632 ? 11.094 18.984 12.055 1 49.97 632 ARG B C 1
ATOM 10620 O O . ARG B 1 632 ? 10.953 20.047 12.695 1 49.97 632 ARG B O 1
ATOM 10627 N N . LYS B 1 633 ? 10.422 19.109 10.977 1 49.44 633 LYS B N 1
ATOM 10628 C CA . LYS B 1 633 ? 9.133 19.781 10.82 1 49.44 633 LYS B CA 1
ATOM 10629 C C . LYS B 1 633 ? 8.273 19.625 12.07 1 49.44 633 LYS B C 1
ATOM 10631 O O . LYS B 1 633 ? 8.156 18.516 12.609 1 49.44 633 LYS B O 1
ATOM 10636 N N . ARG B 1 634 ? 7.957 20.875 12.711 1 35.97 634 ARG B N 1
ATOM 10637 C CA . ARG B 1 634 ? 6.82 21.094 13.602 1 35.97 634 ARG B CA 1
ATOM 10638 C C . ARG B 1 634 ? 5.535 20.547 13 1 35.97 634 ARG B C 1
ATOM 10640 O O . ARG B 1 634 ? 4.445 20.797 13.516 1 35.97 634 ARG B O 1
ATOM 10647 N N . SER B 1 635 ? 5.516 20.469 11.82 1 31.78 635 SER B N 1
ATOM 10648 C CA . SER B 1 635 ? 4.105 20.25 11.516 1 31.78 635 SER B CA 1
ATOM 10649 C C . SER B 1 635 ? 3.455 19.328 12.555 1 31.78 635 SER B C 1
ATOM 10651 O O . SER B 1 635 ? 2.229 19.25 12.625 1 31.78 635 SER B O 1
ATOM 10653 N N . GLU B 1 636 ? 3.98 18.203 12.938 1 30.2 636 GLU B N 1
ATOM 10654 C CA . GLU B 1 636 ? 3.273 17.578 14.055 1 30.2 636 GLU B CA 1
ATOM 10655 C C . GLU B 1 636 ? 3.598 18.281 15.375 1 30.2 636 GLU B C 1
ATOM 10657 O O . GLU B 1 636 ? 4.758 18.594 15.648 1 30.2 636 GLU B O 1
ATOM 10662 N N . GLY B 1 637 ? 2.906 19.359 16.016 1 27.88 637 GLY B N 1
ATOM 10663 C CA . GLY B 1 637 ? 2.887 20.125 17.266 1 27.88 637 GLY B CA 1
ATOM 10664 C C . GLY B 1 637 ? 4.188 20.047 18.031 1 27.88 637 GLY B C 1
ATOM 10665 O O . GLY B 1 637 ? 4.254 20.453 19.203 1 27.88 637 GLY B O 1
ATOM 10666 N N . ILE B 1 638 ? 5.102 19.391 17.656 1 26.98 638 ILE B N 1
ATOM 10667 C CA . ILE B 1 638 ? 6.254 19.406 18.547 1 26.98 638 ILE B CA 1
ATOM 10668 C C . ILE B 1 638 ? 7.156 20.594 18.219 1 26.98 638 ILE B C 1
ATOM 10670 O O . ILE B 1 638 ? 7.824 20.609 17.188 1 26.98 638 ILE B O 1
ATOM 10674 N N . THR B 1 639 ? 6.68 21.781 18.375 1 26.92 639 THR B N 1
ATOM 10675 C CA . THR B 1 639 ? 7.625 22.891 18.422 1 26.92 639 THR B CA 1
ATOM 10676 C C . THR B 1 639 ? 8.75 22.594 19.406 1 26.92 639 THR B C 1
ATOM 10678 O O . THR B 1 639 ? 8.5 22.375 20.594 1 26.92 639 THR B O 1
ATOM 10681 N N . PHE B 1 640 ? 9.859 22.125 19 1 26.56 640 PHE B N 1
ATOM 10682 C CA . PHE B 1 640 ? 11 22.156 19.906 1 26.56 640 PHE B CA 1
ATOM 10683 C C . PHE B 1 640 ? 11.477 23.578 20.125 1 26.56 640 PHE B C 1
ATOM 10685 O O . PHE B 1 640 ? 12.055 24.188 19.234 1 26.56 640 PHE B O 1
ATOM 10692 N N . GLN B 1 641 ? 10.703 24.438 20.688 1 25.69 641 GLN B N 1
ATOM 10693 C CA . GLN B 1 641 ? 11.445 25.531 21.328 1 25.69 641 GLN B CA 1
ATOM 10694 C C . GLN B 1 641 ? 12.586 25 22.188 1 25.69 641 GLN B C 1
ATOM 10696 O O . GLN B 1 641 ? 12.406 24.047 22.938 1 25.69 641 GLN B O 1
ATOM 10701 N N . PRO B 1 642 ? 13.867 25.375 21.797 1 26.7 642 PRO B N 1
ATOM 10702 C CA . PRO B 1 642 ? 14.82 25.219 22.891 1 26.7 642 PRO B CA 1
ATOM 10703 C C . PRO B 1 642 ? 14.273 25.734 24.234 1 26.7 642 PRO B C 1
ATOM 10705 O O . PRO B 1 642 ? 15.047 26.078 25.125 1 26.7 642 PRO B O 1
ATOM 10708 N N . THR B 1 643 ? 12.984 25.844 24.422 1 26.19 643 THR B N 1
ATOM 10709 C CA . THR B 1 643 ? 12.852 26.219 25.828 1 26.19 643 THR B CA 1
ATOM 10710 C C . THR B 1 643 ? 13.664 25.297 26.719 1 26.19 643 THR B C 1
ATOM 10712 O O . THR B 1 643 ? 13.938 24.156 26.359 1 26.19 643 THR B O 1
ATOM 10715 N N . THR B 1 644 ? 14.461 25.906 27.797 1 25.39 644 THR B N 1
ATOM 10716 C CA . THR B 1 644 ? 15.156 25.312 28.938 1 25.39 644 THR B CA 1
ATOM 10717 C C . THR B 1 644 ? 14.383 24.125 29.484 1 25.39 644 THR B C 1
ATOM 10719 O O . THR B 1 644 ? 14.852 23.422 30.391 1 25.39 644 THR B O 1
ATOM 10722 N N . ASP B 1 645 ? 13.047 24.203 29.375 1 24.91 645 ASP B N 1
ATOM 10723 C CA . ASP B 1 645 ? 12.445 23.109 30.125 1 24.91 645 ASP B CA 1
ATOM 10724 C C . ASP B 1 645 ? 12.438 21.812 29.328 1 24.91 645 ASP B C 1
ATOM 10726 O O . ASP B 1 645 ? 11.914 21.781 28.203 1 24.91 645 ASP B O 1
ATOM 10730 N N . PRO B 1 646 ? 13.242 20.656 29.5 1 26.14 646 PRO B N 1
ATOM 10731 C CA . PRO B 1 646 ? 13.656 19.375 28.938 1 26.14 646 PRO B CA 1
ATOM 10732 C C . PRO B 1 646 ? 12.477 18.547 28.422 1 26.14 646 PRO B C 1
ATOM 10734 O O . PRO B 1 646 ? 12.672 17.516 27.797 1 26.14 646 PRO B O 1
ATOM 10737 N N . LYS B 1 647 ? 11.219 18.797 28.625 1 29.41 647 LYS B N 1
ATOM 10738 C CA . LYS B 1 647 ? 10.109 17.844 28.578 1 29.41 647 LYS B CA 1
ATOM 10739 C C . LYS B 1 647 ? 9.438 17.859 27.203 1 29.41 647 LYS B C 1
ATOM 10741 O O . LYS B 1 647 ? 8.789 16.891 26.812 1 29.41 647 LYS B O 1
ATOM 10746 N N . GLN B 1 648 ? 9.438 18.984 26.422 1 27.33 648 GLN B N 1
ATOM 10747 C CA . GLN B 1 648 ? 8.477 19.141 25.328 1 27.33 648 GLN B CA 1
ATOM 10748 C C . GLN B 1 648 ? 9 18.531 24.031 1 27.33 648 GLN B C 1
ATOM 10750 O O . GLN B 1 648 ? 8.234 18.266 23.109 1 27.33 648 GLN B O 1
ATOM 10755 N N . PHE B 1 649 ? 10.297 18.672 23.672 1 27.64 649 PHE B N 1
ATOM 10756 C CA . PHE B 1 649 ? 10.906 18.219 22.438 1 27.64 649 PHE B CA 1
ATOM 10757 C C . PHE B 1 649 ? 10.586 16.75 22.188 1 27.64 649 PHE B C 1
ATOM 10759 O O . PHE B 1 649 ? 10.648 16.266 21.047 1 27.64 649 PHE B O 1
ATOM 10766 N N . ASP B 1 650 ? 10.305 16.078 23.156 1 28.98 650 ASP B N 1
ATOM 10767 C CA . ASP B 1 650 ? 10.008 14.641 23.125 1 28.98 650 ASP B CA 1
ATOM 10768 C C . ASP B 1 650 ? 8.797 14.352 22.25 1 28.98 650 ASP B C 1
ATOM 10770 O O . ASP B 1 650 ? 8.719 13.297 21.609 1 28.98 650 ASP B O 1
ATOM 10774 N N . ARG B 1 651 ? 7.965 15.367 22.047 1 31.02 651 ARG B N 1
ATOM 10775 C CA . ARG B 1 651 ? 6.645 15.125 21.469 1 31.02 651 ARG B CA 1
ATOM 10776 C C . ARG B 1 651 ? 6.691 15.188 19.938 1 31.02 651 ARG B C 1
ATOM 10778 O O . ARG B 1 651 ? 6.039 14.391 19.266 1 31.02 651 ARG B O 1
ATOM 10785 N N . GLY B 1 652 ? 7.41 16.078 19.281 1 28.14 652 GLY B N 1
ATOM 10786 C CA . GLY B 1 652 ? 7.348 16.344 17.844 1 28.14 652 GLY B CA 1
ATOM 10787 C C . GLY B 1 652 ? 7.945 15.227 17.016 1 28.14 652 GLY B C 1
ATOM 10788 O O . GLY B 1 652 ? 7.395 14.867 15.969 1 28.14 652 GLY B O 1
ATOM 10789 N N . MET B 1 653 ? 9.18 14.812 17.328 1 30.28 653 MET B N 1
ATOM 10790 C CA . MET B 1 653 ? 9.836 13.797 16.516 1 30.28 653 MET B CA 1
ATOM 10791 C C . MET B 1 653 ? 9.008 12.516 16.469 1 30.28 653 MET B C 1
ATOM 10793 O O . MET B 1 653 ? 9.242 11.641 15.633 1 30.28 653 MET B O 1
ATOM 10797 N N . ARG B 1 654 ? 8.133 12.336 17.344 1 34.47 654 ARG B N 1
ATOM 10798 C CA . ARG B 1 654 ? 7.156 11.258 17.359 1 34.47 654 ARG B CA 1
ATOM 10799 C C . ARG B 1 654 ? 6.203 11.367 16.172 1 34.47 654 ARG B C 1
ATOM 10801 O O . ARG B 1 654 ? 5.793 10.352 15.602 1 34.47 654 ARG B O 1
ATOM 10808 N N . ASP B 1 655 ? 5.977 12.555 15.648 1 34.28 655 ASP B N 1
ATOM 10809 C CA . ASP B 1 655 ? 5 12.773 14.586 1 34.28 655 ASP B CA 1
ATOM 10810 C C . ASP B 1 655 ? 5.598 12.453 13.211 1 34.28 655 ASP B C 1
ATOM 10812 O O . ASP B 1 655 ? 4.914 11.906 12.344 1 34.28 655 ASP B O 1
ATOM 10816 N N . LEU B 1 656 ? 6.852 12.867 12.961 1 32.25 656 LEU B N 1
ATOM 10817 C CA . LEU B 1 656 ? 7.402 12.688 11.625 1 32.25 656 LEU B CA 1
ATOM 10818 C C . LEU B 1 656 ? 7.527 11.203 11.281 1 32.25 656 LEU B C 1
ATOM 10820 O O . LEU B 1 656 ? 7.137 10.781 10.188 1 32.25 656 LEU B O 1
ATOM 10824 N N . VAL B 1 657 ? 8.289 10.492 12.055 1 34.72 657 VAL B N 1
ATOM 10825 C CA . VAL B 1 657 ? 8.516 9.086 11.75 1 34.72 657 VAL B CA 1
ATOM 10826 C C . VAL B 1 657 ? 7.195 8.32 11.812 1 34.72 657 VAL B C 1
ATOM 10828 O O . VAL B 1 657 ? 7.012 7.328 11.102 1 34.72 657 VAL B O 1
ATOM 10831 N N . GLY B 1 658 ? 6.254 8.844 12.539 1 34.41 658 GLY B N 1
ATOM 10832 C CA . GLY B 1 658 ? 4.867 8.406 12.461 1 34.41 658 GLY B CA 1
ATOM 10833 C C . GLY B 1 658 ? 4.238 8.641 11.102 1 34.41 658 GLY B C 1
ATOM 10834 O O . GLY B 1 658 ? 3.471 7.809 10.617 1 34.41 658 GLY B O 1
ATOM 10835 N N . GLY B 1 659 ? 4.516 9.742 10.469 1 33.66 659 GLY B N 1
ATOM 10836 C CA . GLY B 1 659 ? 4.035 10.039 9.133 1 33.66 659 GLY B CA 1
ATOM 10837 C C . GLY B 1 659 ? 4.621 9.133 8.07 1 33.66 659 GLY B C 1
ATOM 10838 O O . GLY B 1 659 ? 3.914 8.688 7.164 1 33.66 659 GLY B O 1
ATOM 10839 N N . LEU B 1 660 ? 5.988 9.016 8.047 1 31.75 660 LEU B N 1
ATOM 10840 C CA . LEU B 1 660 ? 6.547 8.133 7.031 1 31.75 660 LEU B CA 1
ATOM 10841 C C . LEU B 1 660 ? 6.035 6.703 7.215 1 31.75 660 LEU B C 1
ATOM 10843 O O . LEU B 1 660 ? 5.781 6 6.234 1 31.75 660 LEU B O 1
ATOM 10847 N N . ALA B 1 661 ? 6.02 6.266 8.453 1 32.09 661 ALA B N 1
ATOM 10848 C CA . ALA B 1 661 ? 5.387 4.98 8.734 1 32.09 661 ALA B CA 1
ATOM 10849 C C . ALA B 1 661 ? 3.895 5.02 8.422 1 32.09 661 ALA B C 1
ATOM 10851 O O . ALA B 1 661 ? 3.326 4.027 7.961 1 32.09 661 ALA B O 1
ATOM 10852 N N . LYS B 1 662 ? 3.16 6.168 8.57 1 37.5 662 LYS B N 1
ATOM 10853 C CA . LYS B 1 662 ? 1.768 6.363 8.18 1 37.5 662 LYS B CA 1
ATOM 10854 C C . LYS B 1 662 ? 1.617 6.348 6.66 1 37.5 662 LYS B C 1
ATOM 10856 O O . LYS B 1 662 ? 0.64 5.812 6.133 1 37.5 662 LYS B O 1
ATOM 10861 N N . VAL B 1 663 ? 2.516 6.945 5.891 1 32.12 663 VAL B N 1
ATOM 10862 C CA . VAL B 1 663 ? 2.443 6.816 4.441 1 32.12 663 VAL B CA 1
ATOM 10863 C C . VAL B 1 663 ? 2.678 5.363 4.039 1 32.12 663 VAL B C 1
ATOM 10865 O O . VAL B 1 663 ? 2.006 4.844 3.141 1 32.12 663 VAL B O 1
ATOM 10868 N N . GLY B 1 664 ? 3.541 4.641 4.672 1 26.7 664 GLY B N 1
ATOM 10869 C CA . GLY B 1 664 ? 3.578 3.209 4.414 1 26.7 664 GLY B CA 1
ATOM 10870 C C . GLY B 1 664 ? 2.342 2.48 4.91 1 26.7 664 GLY B C 1
ATOM 10871 O O . GLY B 1 664 ? 1.854 1.559 4.254 1 26.7 664 GLY B O 1
ATOM 10872 N N . ARG B 1 665 ? 1.75 2.84 6.027 1 30.06 665 ARG B N 1
ATOM 10873 C CA . ARG B 1 665 ? 0.515 2.213 6.488 1 30.06 665 ARG B CA 1
ATOM 10874 C C . ARG B 1 665 ? -0.663 2.611 5.602 1 30.06 665 ARG B C 1
ATOM 10876 O O . ARG B 1 665 ? -1.549 1.796 5.336 1 30.06 665 ARG B O 1
ATOM 10883 N N . GLU B 1 666 ? -0.799 3.859 5.188 1 28.23 666 GLU B N 1
ATOM 10884 C CA . GLU B 1 666 ? -1.902 4.254 4.316 1 28.23 666 GLU B CA 1
ATOM 10885 C C . GLU B 1 666 ? -1.838 3.525 2.979 1 28.23 666 GLU B C 1
ATOM 10887 O O . GLU B 1 666 ? -2.873 3.207 2.389 1 28.23 666 GLU B O 1
ATOM 10892 N N . ILE B 1 667 ? -0.703 3.234 2.57 1 26.23 667 ILE B N 1
ATOM 10893 C CA . ILE B 1 667 ? -0.632 2.338 1.422 1 26.23 667 ILE B CA 1
ATOM 10894 C C . ILE B 1 667 ? -0.974 0.915 1.857 1 26.23 667 ILE B C 1
ATOM 10896 O O . ILE B 1 667 ? -1.641 0.179 1.126 1 26.23 667 ILE B O 1
ATOM 10900 N N . MET B 1 668 ? -0.535 0.522 3.039 1 23.77 668 MET B N 1
ATOM 10901 C CA . MET B 1 668 ? -0.916 -0.838 3.41 1 23.77 668 MET B CA 1
ATOM 10902 C C . MET B 1 668 ? -2.395 -0.908 3.777 1 23.77 668 MET B C 1
ATOM 10904 O O . MET B 1 668 ? -3.059 -1.912 3.51 1 23.77 668 MET B O 1
ATOM 10908 N N . ASP B 1 669 ? -3.029 0.034 4.457 1 25.5 669 ASP B N 1
ATOM 10909 C CA . ASP B 1 669 ? -4.461 -0.146 4.691 1 25.5 669 ASP B CA 1
ATOM 10910 C C . ASP B 1 669 ? -5.246 -0.045 3.389 1 25.5 669 ASP B C 1
ATOM 10912 O O . ASP B 1 669 ? -6.426 -0.402 3.34 1 25.5 669 ASP B O 1
ATOM 10916 N N . GLN B 1 670 ? -4.82 0.615 2.318 1 22.56 670 GLN B N 1
ATOM 10917 C CA . GLN B 1 670 ? -5.652 0.486 1.126 1 22.56 670 GLN B CA 1
ATOM 10918 C C . GLN B 1 670 ? -5.461 -0.877 0.468 1 22.56 670 GLN B C 1
ATOM 10920 O O . GLN B 1 670 ? -6.164 -1.214 -0.489 1 22.56 670 GLN B O 1
ATOM 10925 N N . GLY B 1 671 ? -4.289 -1.6 0.65 1 20.75 671 GLY B N 1
ATOM 10926 C CA . GLY B 1 671 ? -4.414 -2.918 0.05 1 20.75 671 GLY B CA 1
ATOM 10927 C C . GLY B 1 671 ? -5.184 -3.898 0.917 1 20.75 671 GLY B C 1
ATOM 10928 O O . GLY B 1 671 ? -5.449 -5.027 0.501 1 20.75 671 GLY B O 1
ATOM 10929 N N . ASN B 1 672 ? -5.539 -3.885 2.289 1 21.19 672 ASN B N 1
ATOM 10930 C CA . ASN B 1 672 ? -6.594 -4.867 2.508 1 21.19 672 ASN B CA 1
ATOM 10931 C C . ASN B 1 672 ? -7.965 -4.305 2.141 1 21.19 672 ASN B C 1
ATOM 10933 O O . ASN B 1 672 ? -8.305 -3.186 2.525 1 21.19 672 ASN B O 1
#

Solvent-accessible surface area (backbone atoms only — not comparable to full-atom values): 70381 Å² total; per-residue (Å²): 115,69,65,55,51,52,46,50,53,46,51,52,44,52,50,48,45,54,50,42,59,63,40,48,62,57,50,41,55,51,49,38,52,51,38,49,55,50,47,46,57,48,36,57,41,30,36,28,32,63,58,49,50,58,56,52,51,48,52,51,49,43,56,52,45,36,55,51,42,45,43,26,45,54,23,34,62,60,63,68,85,58,71,90,81,66,78,48,73,55,50,48,56,53,38,44,44,43,26,52,46,38,31,58,66,19,52,46,52,63,39,70,52,71,11,42,11,50,29,19,32,30,64,56,47,46,51,46,48,54,53,54,47,52,49,37,52,48,46,47,60,64,47,54,52,94,54,60,65,62,38,52,40,40,53,45,38,36,50,36,10,52,46,37,31,47,48,43,38,47,53,31,40,27,54,50,65,52,48,75,60,50,78,70,87,68,55,69,63,56,54,51,52,45,68,66,36,86,81,50,51,72,66,53,46,41,49,50,51,23,47,55,52,45,62,68,61,40,73,58,56,72,75,63,67,74,53,54,66,53,52,52,51,46,31,50,45,38,44,51,54,35,58,70,70,32,50,68,67,54,43,53,48,30,50,51,48,33,51,49,52,51,45,34,62,73,31,24,47,56,26,55,40,76,34,74,67,32,43,51,52,49,50,51,35,51,50,35,53,50,49,42,51,52,52,53,52,54,52,53,74,63,55,67,90,66,58,74,68,42,65,60,52,46,58,52,50,52,49,51,51,49,49,52,50,49,52,51,52,51,42,52,51,51,48,55,50,35,73,63,34,54,54,54,32,57,68,55,51,87,40,79,81,33,54,60,50,61,53,52,54,67,33,72,83,50,61,52,71,77,43,41,61,51,36,56,43,34,55,69,67,58,56,62,60,53,77,60,69,63,63,62,53,48,49,39,45,68,73,42,70,46,47,57,56,62,48,39,43,94,54,53,64,42,70,68,52,67,67,48,56,44,52,49,52,51,50,50,50,51,50,52,55,46,49,76,70,42,72,48,74,61,65,79,68,58,50,69,45,46,64,50,32,45,74,74,68,41,39,80,82,46,51,72,61,45,72,44,53,72,62,55,41,51,51,37,52,35,53,29,48,52,32,54,49,54,54,40,58,71,68,72,53,80,84,46,70,61,53,50,38,30,50,51,48,40,19,29,52,45,22,29,66,54,45,42,49,62,60,34,33,83,65,33,48,62,39,55,48,49,44,53,47,46,52,55,42,49,56,49,49,60,46,58,76,40,92,67,92,64,56,70,52,55,58,58,64,43,86,82,66,82,57,98,40,68,65,58,40,51,26,38,52,48,38,54,60,39,71,73,39,90,61,35,58,64,50,49,32,46,32,49,48,44,50,49,51,50,26,25,53,54,20,56,48,23,37,43,57,29,34,42,59,57,11,42,47,61,53,44,54,51,27,54,51,34,52,49,71,60,60,62,56,38,81,47,87,12,56,52,40,76,52,92,61,84,69,49,45,45,54,10,65,42,27,48,60,21,44,28,54,45,29,50,44,43,5,16,57,23,28,83,113,69,65,55,51,52,46,47,54,46,52,53,43,50,50,49,44,55,50,42,59,65,40,49,61,58,50,40,55,51,48,39,54,50,38,50,55,49,46,46,57,47,35,56,41,31,36,29,30,64,59,45,50,62,56,51,51,49,53,48,49,44,56,52,45,36,56,51,43,45,43,26,46,56,23,34,62,61,62,71,83,61,72,89,81,66,79,46,75,55,53,48,55,53,38,46,45,42,27,52,46,37,30,58,66,20,53,43,53,60,38,70,52,86,22,68,19,50,29,59,44,30,63,56,47,47,51,47,47,55,52,56,49,50,49,37,52,48,44,47,59,66,47,53,52,92,54,60,65,62,39,52,41,38,54,44,39,35,51,37,9,51,47,37,32,47,48,43,39,48,53,30,41,28,54,53,66,53,48,76,60,51,78,72,87,69,54,69,64,56,53,52,51,44,67,67,35,84,80,48,53,72,65,52,41,41,50,50,51,22,47,55,50,44,61,69,61,38,74,62,59,71,73,65,71,74,53,45,64,53,54,51,50,46,31,50,46,38,45,50,55,34,56,69,71,33,49,69,68,55,43,53,48,30,50,51,48,33,50,48,54,50,44,34,61,72,31,24,46,56,26,55,39,79,33,72,67,31,43,51,50,49,51,50,36,53,49,35,53,50,50,42,53,52,51,52,52,55,52,52,74,64,57,66,90,65,59,74,67,40,65,60,51,47,59,51,51,52,49,51,51,51,49,52,49,50,52,52,51,51,42,50,50,52,49,55,53,35,74,64,34,54,53,52,32,58,68,55,49,88,40,79,80,34,55,61,50,61,53,53,52,68,35,72,84,49,62,53,71,75,43,41,61,50,36,58,43,34,55,68,65,58,57,65,61,53,78,61,71,63,62,63,54,48,50,36,41,67,73,43,74,38,56,50,56,66,43,33,64,79,52,53,64,44,70,69,52,67,67,46,56,44,51,49,52,51,49,51,49,52,50,52,56,44,50,75,70,41,72,58,76,60,66,78,67,59,50,68,45,45,64,50,31,44,74,72,68,43,39,81,80,47,48,74,60,45,74,44,54,71,62,55,40,51,54,38,52,35,54,31,47,51,34,54,48,55,53,42,59,70,68,72,54,81,84,44,71,61,52,50,40,31,50,52,49,39,19,28,51,43,21,30,66,55,45,41,49,61,59,34,32,82,63,26,47,62,39,55,46,49,44,52,47,47,53,55,43,48,55,50,50,59,48,60,75,40,91,74,93,65,55,71,53,56,58,58,64,44,86,83,64,82,56,97,41,69,66,57,41,52,28,39,53,48,37,54,60,40,71,75,40,90,60,34,57,64,51,50,31,46,32,49,47,44,50,48,52,50,26,24,52,55,21,50,45,28,39,43,58,58,32,42,62,57,10,42,48,62,54,43,54,51,27,54,50,34,50,48,70,60,60,63,61,38,82,44,82,14,61,58,51,78,57,88,67,78,71,52,51,52,56,9,69,31,26,49,60,35,42,9,52,39,38,48,41,28,3,25,44,18,22,64